Protein AF-A0A251SW80-F1 (afdb_monomer)

Nearest PDB structures (foldseek):
  8xzv-assembly1_C  TM=9.312E-01  e=1.209E-51  Spinacia oleracea
  8rdj-assembly1_C  TM=7.585E-01  e=2.262E-37  Sinapis alba
  8ras-assembly1_C  TM=7.530E-01  e=1.617E-33  Sinapis alba
  8gzh-assembly1_C  TM=7.631E-01  e=7.443E-31  Synechocystis sp. PCC 6803
  8urw-assembly1_C  TM=6.738E-01  e=6.684E-31  Synechococcus elongatus

Foldseek 3Di:
DAFDKADFFAFPFWDWDQDPDPVPPDDPVRVVVCVVVVDDDDRTDTPTDTQHPPDIAGFHDWDWDFDPDVDPPDRDTDIDTDGDDDDDDDQQFWKDFPLGQIDGRFDDDDQLQAKAAPVRHGDDDDDDPCSCPVVVSVQQLLQFLQQALCVLVVHDDDDDRDDQPPHVCPSVCVSQVSLVVSCVVVVPCQSQDPVDGQWGWIAGSVPRHIDPDTGHGGDTDMGGDPRDFRVWWAFFFDADADLQQQFFDDDRVRSGFDKCALVNLVVCVVVVVVVVSLCFQACFTAPVPLVVVVLVCLQVVHDRDDDPDDGRLVLSVQLLCVLLQKHWDWDQPDDDDDDDDDDDDDDDDPRPGDTDIDGHDPVRLLVQFWDQFPVRDTEFAQQALFAADPPPRAGDDSHQAHCLRQNDQAAQADSVGDGDDPPPPDPDGQADPPRNHGRGHNCSLQRRKGKHQFPDWAFSCCQLQPPPRVLCLQLVDDSVVLCCQAQVDDDDDDDDDDDDDDDDDDDFGGKKAFDDPDPPDDQPDPDHDIDGRPPDDCVPVVCVVPPPVRVVVNCVVTIDGHLVRSLSVQQPDDLVVLLVVLVVVLVVLVPDDDPVDPVVVVVSVVSNVSSVVSNVSSVVCVVVVHRRSSSTDRMRMGRRASNFDWDDDPDPDIDTALLSVLVSQLSVLRVVLVVCVVVPPDDDVVVNSVSSSSNNLSVNLQSPAPSDDHGDADPVRHGHQHSVNCQDDCNHSCNNPPSMGGGRLHITGRDHDDPPDDPVDDDDDPVNVCNSCVSNVSSVCCVVVVDPDD

Mean predicted aligned error: 14.62 Å

Structure (mmCIF, N/CA/C/O backbone):
data_AF-A0A251SW80-F1
#
_entry.id   AF-A0A251SW80-F1
#
loop_
_atom_site.group_PDB
_atom_site.id
_atom_site.type_symbol
_atom_site.label_atom_id
_atom_site.label_alt_id
_atom_site.label_comp_id
_atom_site.label_asym_id
_atom_site.label_entity_id
_atom_site.label_seq_id
_atom_site.pdbx_PDB_ins_code
_atom_site.Cartn_x
_atom_site.Cartn_y
_atom_site.Cartn_z
_atom_site.occupancy
_atom_site.B_iso_or_equiv
_atom_site.auth_seq_id
_atom_site.auth_comp_id
_atom_site.auth_asym_id
_atom_site.auth_atom_id
_atom_site.pdbx_PDB_model_num
ATOM 1 N N . MET A 1 1 ? 23.806 -34.681 -18.162 1.00 67.44 1 MET A N 1
ATOM 2 C CA . MET A 1 1 ? 23.369 -33.266 -18.177 1.00 67.44 1 MET A CA 1
ATOM 3 C C . MET A 1 1 ? 24.556 -32.313 -18.225 1.00 67.44 1 MET A C 1
ATOM 5 O O . MET A 1 1 ? 24.540 -31.420 -19.054 1.00 67.44 1 MET A O 1
ATOM 9 N N . LEU A 1 2 ? 25.583 -32.480 -17.379 1.00 82.88 2 LEU A N 1
ATOM 10 C CA . LEU A 1 2 ? 26.822 -31.695 -17.478 1.00 82.88 2 LEU A CA 1
ATOM 11 C C . LEU A 1 2 ? 27.444 -31.805 -18.877 1.00 82.88 2 LEU A C 1
ATOM 13 O O . LEU A 1 2 ? 27.511 -32.894 -19.442 1.00 82.88 2 LEU A O 1
ATOM 17 N N . GLY A 1 3 ? 27.862 -30.674 -19.439 1.00 85.75 3 GLY A N 1
ATOM 18 C CA . GLY A 1 3 ? 28.446 -30.578 -20.774 1.00 85.75 3 GLY A CA 1
ATOM 19 C C . GLY A 1 3 ? 27.444 -30.625 -21.932 1.00 85.75 3 GLY A C 1
ATOM 20 O O . GLY A 1 3 ? 27.853 -30.331 -23.056 1.00 85.75 3 GLY A O 1
ATOM 21 N N . SER A 1 4 ? 26.167 -30.936 -21.684 1.00 89.75 4 SER A N 1
ATOM 22 C CA . SER A 1 4 ? 25.118 -30.969 -22.709 1.00 89.75 4 SER A CA 1
ATOM 23 C C . SER A 1 4 ? 24.769 -29.558 -23.188 1.00 89.75 4 SER A C 1
ATOM 25 O O . SER A 1 4 ? 24.716 -28.615 -22.391 1.00 89.75 4 SER A O 1
ATOM 27 N N . TRP A 1 5 ? 24.531 -29.422 -24.492 1.00 90.31 5 TRP A N 1
ATOM 28 C CA . TRP A 1 5 ? 23.909 -28.233 -25.065 1.00 90.31 5 TRP A CA 1
ATOM 29 C C . TRP A 1 5 ? 22.398 -28.313 -24.845 1.00 90.31 5 TRP A C 1
ATOM 31 O O . TRP A 1 5 ? 21.816 -29.374 -25.056 1.00 90.31 5 TRP A O 1
ATOM 41 N N . VAL A 1 6 ? 21.794 -27.224 -24.378 1.00 89.69 6 VAL A N 1
ATOM 42 C CA . VAL A 1 6 ? 20.351 -27.120 -24.131 1.00 89.69 6 VAL A CA 1
ATOM 43 C C . VAL A 1 6 ? 19.789 -25.881 -24.812 1.00 89.69 6 VAL A C 1
ATOM 45 O O . VAL A 1 6 ? 20.430 -24.823 -24.826 1.00 89.69 6 VAL A O 1
ATOM 48 N N . GLU A 1 7 ? 18.584 -26.010 -25.348 1.00 88.44 7 GLU A N 1
ATOM 49 C CA . GLU A 1 7 ? 17.852 -24.981 -26.076 1.00 88.44 7 GLU A CA 1
ATOM 50 C C . GLU A 1 7 ? 16.491 -24.683 -25.442 1.00 88.44 7 GLU A C 1
ATOM 52 O O . GLU A 1 7 ? 16.034 -25.331 -24.498 1.00 88.44 7 GLU A O 1
ATOM 57 N N . THR A 1 8 ? 15.873 -23.590 -25.891 1.00 81.12 8 THR A N 1
ATOM 58 C CA . THR A 1 8 ? 14.608 -23.111 -25.330 1.00 81.12 8 THR A CA 1
ATOM 59 C C . THR A 1 8 ? 13.539 -24.200 -25.432 1.00 81.12 8 THR A C 1
ATOM 61 O O . THR A 1 8 ? 13.266 -24.702 -26.515 1.00 81.12 8 THR A O 1
ATOM 64 N N . GLY A 1 9 ? 12.887 -24.510 -24.308 1.00 78.75 9 GLY A N 1
ATOM 65 C CA . GLY A 1 9 ? 11.865 -25.557 -24.236 1.00 78.75 9 GLY A CA 1
ATOM 66 C C . GLY A 1 9 ? 12.379 -26.920 -23.769 1.00 78.75 9 GLY A C 1
ATOM 67 O O . GLY A 1 9 ? 11.557 -27.725 -23.320 1.00 78.75 9 GLY A O 1
ATOM 68 N N . ASP A 1 10 ? 13.697 -27.146 -23.759 1.00 85.44 10 ASP A N 1
ATOM 69 C CA . ASP A 1 10 ? 14.285 -28.384 -23.244 1.00 85.44 10 ASP A CA 1
ATOM 70 C C . ASP A 1 10 ? 13.967 -28.573 -21.761 1.00 85.44 10 ASP A C 1
ATOM 72 O O . ASP A 1 10 ? 13.997 -27.632 -20.960 1.00 85.44 10 ASP A O 1
ATOM 76 N N . ILE A 1 11 ? 13.668 -29.813 -21.377 1.00 86.12 11 ILE A N 1
ATOM 77 C CA . ILE A 1 11 ? 13.388 -30.179 -19.989 1.00 86.12 11 ILE A CA 1
ATOM 78 C C . ILE A 1 11 ? 14.715 -30.281 -19.232 1.00 86.12 11 ILE A C 1
ATOM 80 O O . ILE A 1 11 ? 15.499 -31.200 -19.442 1.00 86.12 11 ILE A O 1
ATOM 84 N N . LEU A 1 12 ? 14.951 -29.340 -18.316 1.00 84.62 12 LEU A N 1
ATOM 85 C CA . LEU A 1 12 ? 16.124 -29.326 -17.442 1.00 84.62 12 LEU A CA 1
ATOM 86 C C . LEU A 1 12 ? 15.945 -30.256 -16.241 1.00 84.62 12 LEU A C 1
ATOM 88 O O . LEU A 1 12 ? 16.878 -30.943 -15.842 1.00 84.62 12 LEU A O 1
ATOM 92 N N . VAL A 1 13 ? 14.746 -30.259 -15.651 1.00 83.69 13 VAL A N 1
ATOM 93 C CA . VAL A 1 13 ? 14.384 -31.159 -14.550 1.00 83.69 13 VAL A CA 1
ATOM 94 C C . VAL A 1 13 ? 12.981 -31.686 -14.801 1.00 83.69 13 VAL A C 1
ATOM 96 O O . VAL A 1 13 ? 12.009 -30.924 -14.786 1.00 83.69 13 VAL A O 1
ATOM 99 N N . GLY A 1 14 ? 12.878 -32.995 -15.017 1.00 79.56 14 GLY A N 1
ATOM 100 C CA . GLY A 1 14 ? 11.599 -33.688 -15.082 1.00 79.56 14 GLY A CA 1
ATOM 101 C C . GLY A 1 14 ? 10.915 -33.647 -13.719 1.00 79.56 14 GLY A C 1
ATOM 102 O O . GLY A 1 14 ? 11.495 -34.079 -12.726 1.00 79.56 14 GLY A O 1
ATOM 103 N N . LYS A 1 15 ? 9.694 -33.110 -13.646 1.00 77.25 15 LYS A N 1
ATOM 104 C CA . LYS A 1 15 ? 8.897 -33.135 -12.414 1.00 77.25 15 LYS A CA 1
ATOM 105 C C . LYS A 1 15 ? 7.452 -33.465 -12.732 1.00 77.25 15 LYS A C 1
ATOM 107 O O . LYS A 1 15 ? 6.735 -32.649 -13.312 1.00 77.25 15 LYS A O 1
ATOM 112 N N . LEU A 1 16 ? 7.023 -34.631 -12.274 1.00 70.19 16 LEU A N 1
ATOM 113 C CA . LEU A 1 16 ? 5.624 -35.028 -12.234 1.00 70.19 16 LEU A CA 1
ATOM 114 C C . LEU A 1 16 ? 5.090 -34.652 -10.855 1.00 70.19 16 LEU A C 1
ATOM 116 O O . LEU A 1 16 ? 5.519 -35.211 -9.850 1.00 70.19 16 LEU A O 1
ATOM 120 N N . THR A 1 17 ? 4.205 -33.657 -10.792 1.00 62.16 17 THR A N 1
ATOM 121 C CA . THR A 1 17 ? 3.540 -33.323 -9.530 1.00 62.16 17 THR A CA 1
ATOM 122 C C . THR A 1 17 ? 2.257 -34.149 -9.448 1.00 62.16 17 THR A C 1
ATOM 124 O O . THR A 1 17 ? 1.367 -33.930 -10.280 1.00 62.16 17 THR A O 1
ATOM 127 N N . PRO A 1 18 ? 2.136 -35.093 -8.494 1.00 50.97 18 PRO A N 1
ATOM 128 C CA . PRO A 1 18 ? 0.890 -35.814 -8.282 1.00 50.97 18 PRO A CA 1
ATOM 129 C C . PRO A 1 18 ? -0.183 -34.803 -7.892 1.00 50.97 18 PRO A C 1
ATOM 131 O O . PRO A 1 18 ? -0.009 -33.992 -6.978 1.00 50.97 18 PRO A O 1
ATOM 134 N N . GLN A 1 19 ? -1.277 -34.790 -8.641 1.00 50.47 19 GLN A N 1
ATOM 135 C CA . GLN A 1 19 ? -2.364 -33.867 -8.378 1.00 50.47 19 GLN A CA 1
ATOM 136 C C . GLN A 1 19 ? -3.246 -34.516 -7.309 1.00 50.47 19 GLN A C 1
ATOM 138 O O . GLN A 1 19 ? -4.134 -35.299 -7.628 1.00 50.47 19 GLN A O 1
ATOM 143 N N . MET A 1 20 ? -3.011 -34.210 -6.028 1.00 42.41 20 MET A N 1
ATOM 144 C CA . MET A 1 20 ? -4.018 -34.469 -4.994 1.00 42.41 20 MET A CA 1
ATOM 145 C C . MET A 1 20 ? -5.188 -33.511 -5.224 1.00 42.41 20 MET A C 1
ATOM 147 O O . MET A 1 20 ? -5.267 -32.421 -4.658 1.00 42.41 20 MET A O 1
ATOM 151 N N . VAL A 1 21 ? -6.070 -33.878 -6.148 1.00 41.44 21 VAL A N 1
ATOM 152 C CA . VAL A 1 21 ? -7.291 -33.132 -6.421 1.00 41.44 21 VAL A CA 1
ATOM 153 C C . VAL A 1 21 ? -8.266 -33.436 -5.287 1.00 41.44 21 VAL A C 1
ATOM 155 O O . VAL A 1 21 ? -8.971 -34.436 -5.314 1.00 41.44 21 VAL A O 1
ATOM 158 N N . LYS A 1 22 ? -8.357 -32.545 -4.293 1.00 39.91 22 LYS A N 1
ATOM 159 C CA . LYS A 1 22 ? -9.652 -32.347 -3.633 1.00 39.91 22 LYS A CA 1
ATOM 160 C C . LYS A 1 22 ? -10.560 -31.745 -4.701 1.00 39.91 22 LYS A C 1
ATOM 162 O O . LYS A 1 22 ? -10.343 -30.607 -5.109 1.00 39.91 22 LYS A O 1
ATOM 167 N N . GLU A 1 23 ? -11.559 -32.496 -5.152 1.00 39.22 23 GLU A N 1
ATOM 168 C CA . GLU A 1 23 ? -12.523 -32.110 -6.200 1.00 39.22 23 GLU A CA 1
ATOM 169 C C . GLU A 1 23 ? -13.221 -30.753 -5.960 1.00 39.22 23 GLU A C 1
ATOM 171 O O . GLU A 1 23 ? -13.844 -30.196 -6.856 1.00 39.22 23 GLU A O 1
ATOM 176 N N . SER A 1 24 ? -13.084 -30.184 -4.760 1.00 42.62 24 SER A N 1
ATOM 177 C CA . SER A 1 24 ? -13.681 -28.925 -4.323 1.00 42.62 24 SER A CA 1
ATOM 178 C C . SER A 1 24 ? -12.960 -27.636 -4.756 1.00 42.62 24 SER A C 1
ATOM 180 O O . SER A 1 24 ? -13.341 -26.573 -4.276 1.00 42.62 24 SER A O 1
ATOM 182 N N . SER A 1 25 ? -11.876 -27.689 -5.542 1.00 40.97 25 SER A N 1
ATOM 183 C CA . SER A 1 25 ? -11.124 -26.480 -5.951 1.00 40.97 25 SER A CA 1
ATOM 184 C C . SER A 1 25 ? -11.526 -25.893 -7.307 1.00 40.97 25 SER A C 1
ATOM 186 O O . SER A 1 25 ? -11.002 -24.845 -7.679 1.00 40.97 25 SER A O 1
ATOM 188 N N . TYR A 1 26 ? -12.394 -26.569 -8.058 1.00 46.81 26 TYR A N 1
ATOM 189 C CA . TYR A 1 26 ? -12.895 -26.092 -9.347 1.00 46.81 26 TYR A CA 1
ATOM 190 C C . TYR A 1 26 ? -14.262 -25.431 -9.170 1.00 46.81 26 TYR A C 1
ATOM 192 O O . TYR A 1 26 ? -15.035 -25.833 -8.297 1.00 46.81 26 TYR A O 1
ATOM 200 N N . ALA A 1 27 ? -14.544 -24.413 -9.983 1.00 47.03 27 ALA A N 1
ATOM 201 C CA . ALA A 1 27 ? -15.871 -23.815 -10.040 1.00 47.03 27 ALA A CA 1
ATOM 202 C C . ALA A 1 27 ? -16.898 -24.866 -10.529 1.00 47.03 27 ALA A C 1
ATOM 204 O O . ALA A 1 27 ? -16.514 -25.784 -11.265 1.00 47.03 27 ALA A O 1
ATOM 205 N N . PRO A 1 28 ? -18.176 -24.794 -10.113 1.00 41.72 28 PRO A N 1
ATOM 206 C CA . PRO A 1 28 ? -19.197 -25.771 -10.500 1.00 41.72 28 PRO A CA 1
ATOM 207 C C . PRO A 1 28 ? -19.331 -25.926 -12.020 1.00 41.72 28 PRO A C 1
ATOM 209 O O . PRO A 1 28 ? -19.497 -27.045 -12.507 1.00 41.72 28 PRO A O 1
ATOM 212 N N . GLU A 1 29 ? -19.168 -24.832 -12.769 1.00 46.81 29 GLU A N 1
ATOM 213 C CA . GLU A 1 29 ? -19.250 -24.807 -14.232 1.00 46.81 29 GLU A CA 1
ATOM 214 C C . GLU A 1 29 ? -18.097 -25.597 -14.873 1.00 46.81 29 GLU A C 1
ATOM 216 O O . GLU A 1 29 ? -18.319 -26.409 -15.769 1.00 46.81 29 GLU A O 1
ATOM 221 N N . ASP A 1 30 ? -16.876 -25.453 -14.342 1.00 43.81 30 ASP A N 1
ATOM 222 C CA . ASP A 1 30 ? -15.679 -26.200 -14.769 1.00 43.81 30 ASP A CA 1
ATOM 223 C C . ASP A 1 30 ? -15.821 -27.713 -14.517 1.00 43.81 30 ASP A C 1
ATOM 225 O O . ASP A 1 30 ? -15.255 -28.541 -15.239 1.00 43.81 30 ASP A O 1
ATOM 229 N N . ARG A 1 31 ? -16.563 -28.086 -13.468 1.00 46.91 31 ARG A N 1
ATOM 230 C CA . ARG A 1 31 ? -16.811 -29.478 -13.073 1.00 46.91 31 ARG A CA 1
ATOM 231 C C . ARG A 1 31 ? -17.871 -30.126 -13.970 1.00 46.91 31 ARG A C 1
ATOM 233 O O . ARG A 1 31 ? -17.687 -31.264 -14.405 1.00 46.91 31 ARG A O 1
ATOM 240 N N . LEU A 1 32 ? -18.926 -29.382 -14.303 1.00 42.94 32 LEU A N 1
ATOM 241 C CA . LEU A 1 32 ? -19.978 -29.804 -15.227 1.00 42.94 32 LEU A CA 1
ATOM 242 C C . LEU A 1 32 ? -19.429 -29.971 -16.653 1.00 42.94 32 LEU A C 1
ATOM 244 O O . LEU A 1 32 ? -19.601 -31.029 -17.254 1.00 42.94 32 LEU A O 1
ATOM 248 N N . LEU A 1 33 ? -18.666 -28.985 -17.141 1.00 45.25 33 LEU A N 1
ATOM 249 C CA . LEU A 1 33 ? -18.005 -29.010 -18.452 1.00 45.25 33 LEU A CA 1
ATOM 250 C C . LEU A 1 33 ? -17.130 -30.255 -18.635 1.00 45.25 33 LEU A C 1
ATOM 252 O O . LEU A 1 33 ? -17.205 -30.933 -19.654 1.00 45.25 33 LEU A O 1
ATOM 256 N N . ARG A 1 34 ? -16.331 -30.617 -17.628 1.00 54.56 34 ARG A N 1
ATOM 257 C CA . ARG A 1 34 ? -15.441 -31.790 -17.705 1.00 54.56 34 ARG A CA 1
ATOM 258 C C . ARG A 1 34 ? -16.179 -33.125 -17.636 1.00 54.56 34 ARG A C 1
ATOM 260 O O . ARG A 1 34 ? -15.707 -34.094 -18.225 1.00 54.56 34 ARG A O 1
ATOM 267 N N . THR A 1 35 ? -17.315 -33.165 -16.936 1.00 43.25 35 THR A N 1
ATOM 268 C CA . THR A 1 35 ? -18.166 -34.362 -16.830 1.00 43.25 35 THR A CA 1
ATOM 269 C C . THR A 1 35 ? -18.914 -34.616 -18.139 1.00 43.25 35 THR A C 1
ATOM 271 O O . THR A 1 35 ? -18.970 -35.752 -18.599 1.00 43.25 35 THR A O 1
ATOM 274 N N . ILE A 1 36 ? -19.403 -33.554 -18.786 1.00 44.78 36 ILE A N 1
ATOM 275 C CA . ILE A 1 36 ? -20.057 -33.614 -20.103 1.00 44.78 36 ILE A CA 1
ATOM 276 C C . ILE A 1 36 ? -19.060 -34.022 -21.204 1.00 44.78 36 ILE A C 1
ATOM 278 O O . ILE A 1 36 ? -19.419 -34.758 -22.117 1.00 44.78 36 ILE A O 1
ATOM 282 N N . LEU A 1 37 ? -17.792 -33.602 -21.100 1.00 43.97 37 LEU A N 1
ATOM 283 C CA . LEU A 1 37 ? -16.749 -33.860 -22.105 1.00 43.97 37 LEU A CA 1
ATOM 284 C C . LEU A 1 37 ? -15.985 -35.190 -21.926 1.00 43.97 37 LEU A C 1
ATOM 286 O O . LEU A 1 37 ? -15.048 -35.457 -22.678 1.00 43.97 37 LEU A O 1
ATOM 290 N N . GLY A 1 38 ? -16.323 -36.019 -20.928 1.00 39.22 38 GLY A N 1
ATOM 291 C CA . GLY A 1 38 ? -15.714 -37.346 -20.732 1.00 39.22 38 GLY A CA 1
ATOM 292 C C . GLY A 1 38 ? -14.193 -37.348 -20.492 1.00 39.22 38 GLY A C 1
ATOM 293 O O . GLY A 1 38 ? -13.528 -38.367 -20.691 1.00 39.22 38 GLY A O 1
ATOM 294 N N . MET A 1 39 ? -13.607 -36.218 -20.083 1.00 42.62 39 MET A N 1
ATOM 295 C CA . MET A 1 39 ? -12.155 -36.079 -19.944 1.00 42.62 39 MET A CA 1
ATOM 296 C C . MET A 1 39 ? -11.648 -36.833 -18.706 1.00 42.62 39 MET A C 1
ATOM 298 O O . MET A 1 39 ? -11.876 -36.410 -17.571 1.00 42.62 39 MET A O 1
ATOM 302 N N . ARG A 1 40 ? -10.913 -37.937 -18.907 1.00 37.78 40 ARG A N 1
ATOM 303 C CA . ARG A 1 40 ? -10.239 -38.664 -17.816 1.00 37.78 40 ARG A CA 1
ATOM 304 C C . ARG A 1 40 ? -9.205 -37.773 -17.119 1.00 37.78 40 ARG A C 1
ATOM 306 O O . ARG A 1 40 ? -8.399 -37.100 -17.760 1.00 37.78 40 ARG A O 1
ATOM 313 N N . VAL A 1 41 ? -9.216 -37.803 -15.787 1.00 45.53 41 VAL A N 1
ATOM 314 C CA . VAL A 1 41 ? -8.234 -37.120 -14.939 1.00 45.53 41 VAL A CA 1
ATOM 315 C C . VAL A 1 41 ? -6.882 -37.819 -15.085 1.00 45.53 41 VAL A C 1
ATOM 317 O O . VAL A 1 41 ? -6.728 -38.969 -14.681 1.00 45.53 41 VAL A O 1
ATOM 320 N N . TYR A 1 42 ? -5.884 -37.125 -15.631 1.00 43.22 42 TYR A N 1
ATOM 321 C CA . TYR A 1 42 ? -4.492 -37.543 -15.481 1.00 43.22 42 TYR A CA 1
ATOM 322 C C . TYR A 1 42 ? -4.074 -37.301 -14.023 1.00 43.22 42 TYR A C 1
ATOM 324 O O . TYR A 1 42 ? -4.141 -36.176 -13.531 1.00 43.22 42 TYR A O 1
ATOM 332 N N . THR A 1 43 ? -3.656 -38.352 -13.316 1.00 49.91 43 THR A N 1
ATOM 333 C CA . THR A 1 43 ? -3.280 -38.334 -11.885 1.00 49.91 43 THR A CA 1
ATOM 334 C C . THR A 1 43 ? -2.002 -37.533 -11.588 1.00 49.91 43 THR A C 1
ATOM 336 O O . THR A 1 43 ? -1.695 -37.228 -10.433 1.00 49.91 43 THR A O 1
ATOM 339 N N . SER A 1 44 ? -1.273 -37.120 -12.625 1.00 54.44 44 SER A N 1
ATOM 340 C CA . SER A 1 44 ? -0.032 -36.353 -12.537 1.00 54.44 44 SER A CA 1
ATOM 341 C C . SER A 1 44 ? -0.041 -35.171 -13.504 1.00 54.44 44 SER A C 1
ATOM 343 O O . SER A 1 44 ? -0.240 -35.352 -14.706 1.00 54.44 44 SER A O 1
ATOM 345 N N . LYS A 1 45 ? 0.242 -33.964 -13.002 1.00 58.00 45 LYS A N 1
ATOM 346 C CA . LYS A 1 45 ? 0.502 -32.790 -13.842 1.00 58.00 45 LYS A CA 1
ATOM 347 C C . LYS A 1 45 ? 2.000 -32.678 -14.102 1.00 58.00 45 LYS A C 1
ATOM 349 O O . LYS A 1 45 ? 2.791 -32.585 -13.161 1.00 58.00 45 LYS A O 1
ATOM 354 N N . GLU A 1 46 ? 2.386 -32.629 -15.373 1.00 62.50 46 GLU A N 1
ATOM 355 C CA . GLU A 1 46 ? 3.760 -32.324 -15.762 1.00 62.50 46 GLU A CA 1
ATOM 356 C C . GLU A 1 46 ? 4.090 -30.869 -15.379 1.00 62.50 46 GLU A C 1
ATOM 358 O O . GLU A 1 46 ? 3.489 -29.908 -15.863 1.00 62.50 46 GLU A O 1
ATOM 363 N N . THR A 1 47 ? 5.033 -30.703 -14.458 1.00 71.00 47 THR A N 1
ATOM 364 C CA . THR A 1 47 ? 5.544 -29.407 -13.981 1.00 71.00 47 THR A CA 1
ATOM 365 C C . THR A 1 47 ? 7.057 -29.344 -14.152 1.00 71.00 47 THR A C 1
ATOM 367 O O . THR A 1 47 ? 7.773 -28.869 -13.270 1.00 71.00 47 THR A O 1
ATOM 370 N N . CYS A 1 48 ? 7.550 -29.894 -15.258 1.00 79.62 48 CYS A N 1
ATOM 371 C CA . CYS A 1 48 ? 8.965 -29.916 -15.589 1.00 79.62 48 CYS A CA 1
ATOM 372 C C . CYS A 1 48 ? 9.552 -28.500 -15.592 1.00 79.62 48 CYS A C 1
ATOM 374 O O . CYS A 1 48 ? 8.956 -27.562 -16.131 1.00 79.62 48 CYS A O 1
ATOM 376 N N . LEU A 1 49 ? 10.744 -28.350 -15.014 1.00 78.62 49 LEU A N 1
ATOM 377 C CA . LEU A 1 49 ? 11.536 -27.142 -15.191 1.00 78.62 49 LEU A CA 1
ATOM 378 C C . LEU A 1 49 ? 12.099 -27.179 -16.609 1.00 78.62 49 LEU A C 1
ATOM 380 O O . LEU A 1 49 ? 12.996 -27.970 -16.890 1.00 78.62 49 LEU A O 1
ATOM 384 N N . LYS A 1 50 ? 11.559 -26.345 -17.495 1.00 82.75 50 LYS A N 1
ATOM 385 C CA . LYS A 1 50 ? 12.052 -26.183 -18.866 1.00 82.75 50 LYS A CA 1
ATOM 386 C C . LYS A 1 50 ? 12.978 -24.976 -18.961 1.00 82.75 50 LYS A C 1
ATOM 388 O O . LYS A 1 50 ? 12.828 -24.024 -18.188 1.00 82.75 50 LYS A O 1
ATOM 393 N N . LEU A 1 51 ? 13.917 -25.003 -19.903 1.00 79.25 51 LEU A N 1
ATOM 394 C CA . LEU A 1 51 ? 14.757 -23.848 -20.189 1.00 79.25 51 LEU A CA 1
ATOM 395 C C . LEU A 1 51 ? 13.859 -22.687 -20.660 1.00 79.25 51 LEU A C 1
ATOM 397 O O . LEU A 1 51 ? 13.089 -22.870 -21.610 1.00 79.25 51 LEU A O 1
ATOM 401 N N . PRO A 1 52 ? 13.897 -21.516 -19.993 1.00 68.56 52 PRO A N 1
ATOM 402 C CA . PRO A 1 52 ? 13.042 -20.392 -20.343 1.00 68.56 52 PRO A CA 1
ATOM 403 C C . PRO A 1 52 ? 13.395 -19.828 -21.722 1.00 68.56 52 PRO A C 1
ATOM 405 O O . PRO A 1 52 ? 14.486 -20.041 -22.252 1.00 68.56 52 PRO A O 1
ATOM 408 N N . ILE A 1 53 ? 12.454 -19.072 -22.280 1.00 63.25 53 ILE A N 1
ATOM 409 C CA . ILE A 1 53 ? 12.549 -18.474 -23.614 1.00 63.25 53 ILE A CA 1
ATOM 410 C C . ILE A 1 53 ? 13.791 -17.576 -23.713 1.00 63.25 53 ILE A C 1
ATOM 412 O O . ILE A 1 53 ? 14.006 -16.724 -22.854 1.00 63.25 53 ILE A O 1
ATOM 416 N N . GLY A 1 54 ? 14.615 -17.791 -24.745 1.00 64.62 54 GLY A N 1
ATOM 417 C CA . GLY A 1 54 ? 15.876 -17.063 -24.966 1.00 64.62 54 GLY A CA 1
ATOM 418 C C . GLY A 1 54 ? 17.098 -17.691 -24.279 1.00 64.62 54 GLY A C 1
ATOM 419 O O . GLY A 1 54 ? 18.240 -17.273 -24.512 1.00 64.62 54 GLY A O 1
ATOM 420 N N . GLY A 1 55 ? 16.882 -18.727 -23.464 1.00 70.94 55 GLY A N 1
ATOM 421 C CA . GLY A 1 55 ? 17.942 -19.574 -22.940 1.00 70.94 55 GLY A CA 1
ATOM 422 C C . GLY A 1 55 ? 18.472 -20.507 -24.025 1.00 70.94 55 GLY A C 1
ATOM 423 O O . GLY A 1 55 ? 17.704 -21.201 -24.689 1.00 70.94 55 GLY A O 1
ATOM 424 N N . ARG A 1 56 ? 19.793 -20.517 -24.193 1.00 84.75 56 ARG A N 1
ATOM 425 C CA . ARG A 1 56 ? 20.545 -21.564 -24.894 1.00 84.75 56 ARG A CA 1
ATOM 426 C C . ARG A 1 56 ? 21.942 -21.625 -24.312 1.00 84.75 56 ARG A C 1
ATOM 428 O O . ARG A 1 56 ? 22.456 -20.586 -23.899 1.00 84.75 56 ARG A O 1
ATOM 435 N N . GLY A 1 57 ? 22.580 -22.779 -24.295 1.00 88.56 57 GLY A N 1
ATOM 436 C CA . GLY A 1 57 ? 23.975 -22.848 -23.883 1.00 88.56 57 GLY A CA 1
ATOM 437 C C . GLY A 1 57 ? 24.379 -24.201 -23.351 1.00 88.56 57 GLY A C 1
ATOM 438 O O . GLY A 1 57 ? 23.656 -25.185 -23.480 1.00 88.56 57 GLY A O 1
ATOM 439 N N . ARG A 1 58 ? 25.558 -24.237 -22.740 1.00 91.62 58 ARG A N 1
ATOM 440 C CA . ARG A 1 58 ? 26.141 -25.469 -22.221 1.00 91.62 58 ARG A CA 1
ATOM 441 C C . ARG A 1 58 ? 25.909 -25.562 -20.723 1.00 91.62 58 ARG A C 1
ATOM 443 O O . ARG A 1 58 ? 26.228 -24.621 -19.996 1.00 91.62 58 ARG A O 1
ATOM 450 N N . VAL A 1 59 ? 25.379 -26.683 -20.250 1.00 91.25 59 VAL A N 1
ATOM 451 C CA . VAL A 1 59 ? 25.265 -26.943 -18.810 1.00 91.25 59 VAL A CA 1
ATOM 452 C C . VAL A 1 59 ? 26.675 -27.111 -18.245 1.00 91.25 59 VAL A C 1
ATOM 454 O O . VAL A 1 59 ? 27.387 -28.038 -18.627 1.00 91.25 59 VAL A O 1
ATOM 457 N N . ILE A 1 60 ? 27.092 -26.205 -17.365 1.00 93.31 60 ILE A N 1
ATOM 458 C CA . ILE A 1 60 ? 28.439 -26.210 -16.772 1.00 93.31 60 ILE A CA 1
ATOM 459 C C . ILE A 1 60 ? 28.473 -26.852 -15.393 1.00 93.31 60 ILE A C 1
ATOM 461 O O . ILE A 1 60 ? 29.496 -27.406 -15.012 1.00 93.31 60 ILE A O 1
ATOM 465 N N . ASP A 1 61 ? 27.372 -26.768 -14.651 1.00 90.06 61 ASP A N 1
ATOM 466 C CA . ASP A 1 61 ? 27.294 -27.280 -13.290 1.00 90.06 61 ASP A CA 1
ATOM 467 C C . ASP A 1 61 ? 25.839 -27.637 -12.949 1.00 90.06 61 ASP A C 1
ATOM 469 O O . ASP A 1 61 ? 24.899 -26.994 -13.428 1.00 90.06 61 ASP A O 1
ATOM 473 N N . VAL A 1 62 ? 25.642 -28.654 -12.118 1.00 88.38 62 VAL A N 1
ATOM 474 C CA . VAL A 1 62 ? 24.342 -29.027 -11.553 1.00 88.38 62 VAL A CA 1
ATOM 475 C C . VAL A 1 62 ? 24.563 -29.265 -10.071 1.00 88.38 62 VAL A C 1
ATOM 477 O O . VAL A 1 62 ? 25.135 -30.276 -9.675 1.00 88.38 62 VAL A O 1
ATOM 480 N N . ARG A 1 63 ? 24.109 -28.327 -9.240 1.00 87.88 63 ARG A N 1
ATOM 481 C CA . ARG A 1 63 ? 24.256 -28.423 -7.788 1.00 87.88 63 ARG A CA 1
ATOM 482 C C . ARG A 1 63 ? 22.971 -28.880 -7.148 1.00 87.88 63 ARG A C 1
ATOM 484 O O . ARG A 1 63 ? 21.909 -28.293 -7.368 1.00 87.88 63 ARG A O 1
ATOM 491 N N . TRP A 1 64 ? 23.110 -29.873 -6.289 1.00 82.81 64 TRP A N 1
ATOM 492 C CA . TRP A 1 64 ? 22.071 -30.268 -5.365 1.00 82.81 64 TRP A CA 1
ATOM 493 C C . TRP A 1 64 ? 22.335 -29.598 -4.025 1.00 82.81 64 TRP A C 1
ATOM 495 O O . TRP A 1 64 ? 23.324 -29.885 -3.357 1.00 82.81 64 TRP A O 1
ATOM 505 N N . VAL A 1 65 ? 21.504 -28.621 -3.679 1.00 79.00 65 VAL A N 1
ATOM 506 C CA . VAL A 1 65 ? 21.638 -27.864 -2.438 1.00 79.00 65 VAL A CA 1
ATOM 507 C C . VAL A 1 65 ? 20.525 -28.306 -1.504 1.00 79.00 65 VAL A C 1
ATOM 509 O O . VAL A 1 65 ? 19.366 -27.925 -1.695 1.00 79.00 65 VAL A O 1
ATOM 512 N N . GLN A 1 66 ? 20.893 -29.090 -0.493 1.00 68.62 66 GLN A N 1
ATOM 513 C CA . GLN A 1 66 ? 20.072 -29.308 0.691 1.00 68.62 66 GLN A CA 1
ATOM 514 C C . GLN A 1 66 ? 20.212 -28.087 1.596 1.00 68.62 66 GLN A C 1
ATOM 516 O O . GLN A 1 66 ? 21.291 -27.791 2.105 1.00 68.62 66 GLN A O 1
ATOM 521 N N . SER A 1 67 ? 19.126 -27.341 1.771 1.00 53.38 67 SER A N 1
ATOM 522 C CA . SER A 1 67 ? 19.093 -26.269 2.758 1.00 53.38 67 SER A CA 1
ATOM 523 C C . SER A 1 67 ? 18.675 -26.861 4.099 1.00 53.38 67 SER A C 1
ATOM 525 O O . SER A 1 67 ? 17.481 -26.978 4.369 1.00 53.38 67 SER A O 1
ATOM 527 N N . SER A 1 68 ? 19.638 -27.183 4.964 1.00 45.12 68 SER A N 1
ATOM 528 C CA . SER A 1 68 ? 19.377 -27.340 6.396 1.00 45.12 68 SER A CA 1
ATOM 529 C C . SER A 1 68 ? 19.153 -25.947 6.989 1.00 45.12 68 SER A C 1
ATOM 531 O O . SER A 1 68 ? 20.096 -25.262 7.388 1.00 45.12 68 SER A O 1
ATOM 533 N N . LYS A 1 69 ? 17.906 -25.469 6.995 1.00 44.44 69 LYS A N 1
ATOM 534 C CA . LYS A 1 69 ? 17.555 -24.434 7.975 1.00 44.44 69 LYS A CA 1
ATOM 535 C C . LYS A 1 69 ? 17.567 -25.096 9.353 1.00 44.44 69 LYS A C 1
ATOM 537 O O . LYS A 1 69 ? 17.288 -26.281 9.455 1.00 44.44 69 LYS A O 1
ATOM 542 N N . THR A 1 70 ? 17.922 -24.335 10.377 1.00 44.50 70 THR A N 1
ATOM 543 C CA . THR A 1 70 ? 18.179 -24.735 11.773 1.00 44.50 70 THR A CA 1
ATOM 544 C C . THR A 1 70 ? 16.997 -25.352 12.546 1.00 44.50 70 THR A C 1
ATOM 546 O O . THR A 1 70 ? 17.041 -25.367 13.765 1.00 44.50 70 THR A O 1
ATOM 549 N N . ASP A 1 71 ? 15.985 -25.901 11.871 1.00 44.94 71 ASP A N 1
ATOM 550 C CA . ASP A 1 71 ? 14.948 -26.751 12.466 1.00 44.94 71 ASP A CA 1
ATOM 551 C C . ASP A 1 71 ? 14.938 -28.083 11.700 1.00 44.94 71 ASP A C 1
ATOM 553 O O . ASP A 1 71 ? 14.753 -28.094 10.481 1.00 44.94 71 ASP A O 1
ATOM 557 N N . GLU A 1 72 ? 15.131 -29.202 12.397 1.00 46.53 72 GLU A N 1
ATOM 558 C CA . GLU A 1 72 ? 15.357 -30.550 11.842 1.00 46.53 72 GLU A CA 1
ATOM 559 C C . GLU A 1 72 ? 14.200 -31.159 11.013 1.00 46.53 72 GLU A C 1
ATOM 561 O O . GLU A 1 72 ? 14.280 -32.320 10.616 1.00 46.53 72 GLU A O 1
ATOM 566 N N . THR A 1 73 ? 13.132 -30.422 10.698 1.00 46.50 73 THR A N 1
ATOM 567 C CA . THR A 1 73 ? 11.883 -31.016 10.187 1.00 46.50 73 THR A CA 1
ATOM 568 C C . THR A 1 73 ? 11.561 -30.779 8.710 1.00 46.50 73 THR A C 1
ATOM 570 O O . THR A 1 73 ? 10.697 -31.472 8.184 1.00 46.50 73 THR A O 1
ATOM 573 N N . GLU A 1 74 ? 12.276 -29.921 7.970 1.00 47.81 74 GLU A N 1
ATOM 574 C CA . GLU A 1 74 ? 12.063 -29.791 6.513 1.00 47.81 74 GLU A CA 1
ATOM 575 C C . GLU A 1 74 ? 13.378 -29.651 5.728 1.00 47.81 74 GLU A C 1
ATOM 577 O O . GLU A 1 74 ? 13.911 -28.555 5.519 1.00 47.81 74 GLU A O 1
ATOM 582 N N . LYS A 1 75 ? 13.888 -30.780 5.217 1.00 50.88 75 LYS A N 1
ATOM 583 C CA . LYS A 1 75 ? 14.961 -30.789 4.213 1.00 50.88 75 LYS A CA 1
ATOM 584 C C . LYS A 1 75 ? 14.397 -30.294 2.882 1.00 50.88 75 LYS A C 1
ATOM 586 O O . LYS A 1 75 ? 13.822 -31.054 2.110 1.00 50.88 75 LYS A O 1
ATOM 591 N N . THR A 1 76 ? 14.553 -29.003 2.601 1.00 55.28 76 THR A N 1
ATOM 592 C CA . THR A 1 76 ? 14.256 -28.476 1.263 1.00 55.28 76 THR A CA 1
ATOM 593 C C . THR A 1 76 ? 15.435 -28.749 0.335 1.00 55.28 76 THR A C 1
ATOM 595 O O . THR A 1 76 ? 16.530 -28.205 0.497 1.00 55.28 76 THR A O 1
ATOM 598 N N . GLU A 1 77 ? 15.204 -29.618 -0.645 1.00 70.88 77 GLU A N 1
ATOM 599 C CA . GLU A 1 77 ? 16.167 -29.945 -1.692 1.00 70.88 77 GLU A CA 1
ATOM 600 C C . GLU A 1 77 ? 15.952 -29.011 -2.880 1.00 70.88 77 GLU A C 1
ATOM 602 O O . GLU A 1 77 ? 14.858 -28.909 -3.439 1.00 70.88 77 GLU A O 1
ATOM 607 N N . SER A 1 78 ? 16.997 -28.286 -3.266 1.00 76.44 78 SER A N 1
ATOM 608 C CA . SER A 1 78 ? 16.967 -27.419 -4.439 1.00 76.44 78 SER A CA 1
ATOM 609 C C . SER A 1 78 ? 17.995 -27.882 -5.462 1.00 76.44 78 SER A C 1
ATOM 611 O O . SER A 1 78 ? 19.187 -27.966 -5.176 1.00 76.44 78 SER A O 1
ATOM 613 N N . ILE A 1 79 ? 17.528 -28.176 -6.676 1.00 83.56 79 ILE A N 1
ATOM 614 C CA . ILE A 1 79 ? 18.394 -28.432 -7.828 1.00 83.56 79 ILE A CA 1
ATOM 615 C C . ILE A 1 79 ? 18.655 -27.091 -8.512 1.00 83.56 79 ILE A C 1
ATOM 617 O O . ILE A 1 79 ? 17.719 -26.396 -8.913 1.00 83.56 79 ILE A O 1
ATOM 621 N N . ARG A 1 80 ? 19.926 -26.721 -8.659 1.00 86.06 80 ARG A N 1
ATOM 622 C CA . ARG A 1 80 ? 20.357 -25.549 -9.426 1.00 86.06 80 ARG A CA 1
ATOM 623 C C . ARG A 1 80 ? 21.164 -26.013 -10.628 1.00 86.06 80 ARG A C 1
ATOM 625 O O . ARG A 1 80 ? 22.245 -26.564 -10.465 1.00 86.06 80 ARG A O 1
ATOM 632 N N . VAL A 1 81 ? 20.642 -25.764 -11.823 1.00 87.81 81 VAL A N 1
ATOM 633 C CA . VAL A 1 81 ? 21.328 -26.036 -13.090 1.00 87.81 81 VAL A CA 1
ATOM 634 C C . VAL A 1 81 ? 21.964 -24.735 -13.574 1.00 87.81 81 VAL A C 1
ATOM 636 O O . VAL A 1 81 ? 21.262 -23.747 -13.793 1.00 87.81 81 VAL A O 1
ATOM 639 N N . TYR A 1 82 ? 23.284 -24.724 -13.727 1.00 88.50 82 TYR A N 1
ATOM 640 C CA . TYR A 1 82 ? 24.048 -23.588 -14.229 1.00 88.50 82 TYR A CA 1
ATOM 641 C C . TYR A 1 82 ? 24.345 -23.786 -15.709 1.00 88.50 82 TYR A C 1
ATOM 643 O O . TYR A 1 82 ? 24.914 -24.799 -16.117 1.00 88.50 82 TYR A O 1
ATOM 651 N N . ILE A 1 83 ? 23.971 -22.798 -16.514 1.00 88.56 83 ILE A N 1
ATOM 652 C CA . ILE A 1 83 ? 24.087 -22.851 -17.969 1.00 88.56 83 ILE A CA 1
ATOM 653 C C . ILE A 1 83 ? 24.947 -21.676 -18.408 1.00 88.56 83 ILE A C 1
ATOM 655 O O . ILE A 1 83 ? 24.604 -20.518 -18.165 1.00 88.56 83 ILE A O 1
ATOM 659 N N . LEU A 1 84 ? 26.075 -21.982 -19.042 1.00 88.62 84 LEU A N 1
ATOM 660 C CA . LEU A 1 84 ? 26.943 -20.988 -19.644 1.00 88.62 84 LEU A CA 1
ATOM 661 C C . LEU A 1 84 ? 26.411 -20.628 -21.025 1.00 88.62 84 LEU A C 1
ATOM 663 O O . LEU A 1 84 ? 26.298 -21.475 -21.912 1.00 88.62 84 LEU A O 1
ATOM 667 N N . GLN A 1 85 ? 26.142 -19.343 -21.210 1.00 84.94 85 GLN A N 1
ATOM 668 C CA . GLN A 1 85 ? 25.661 -18.793 -22.465 1.00 84.94 85 GLN A CA 1
ATOM 669 C C . GLN A 1 85 ? 26.548 -17.624 -22.886 1.00 84.94 85 GLN A C 1
ATOM 671 O O . GLN A 1 85 ? 26.616 -16.605 -22.198 1.00 84.94 85 GLN A O 1
ATOM 676 N N . LYS A 1 86 ? 27.183 -17.736 -24.057 1.00 83.88 86 LYS A N 1
ATOM 677 C CA . LYS A 1 86 ? 27.813 -16.588 -24.717 1.00 83.88 86 LYS A CA 1
ATOM 678 C C . LYS A 1 86 ? 26.714 -15.770 -25.397 1.00 83.88 86 LYS A C 1
ATOM 680 O O . LYS A 1 86 ? 25.974 -16.295 -26.228 1.00 83.88 86 LYS A O 1
ATOM 685 N N . ARG A 1 87 ? 26.568 -14.500 -25.010 1.00 77.88 87 ARG A N 1
ATOM 686 C CA . ARG A 1 87 ? 25.519 -13.604 -25.526 1.00 77.88 87 ARG A CA 1
ATOM 687 C C . ARG A 1 87 ? 26.130 -12.420 -26.265 1.00 77.88 87 ARG A C 1
ATOM 689 O O . ARG A 1 87 ? 26.735 -11.545 -25.643 1.00 77.88 87 ARG A O 1
ATOM 696 N N . GLU A 1 88 ? 25.909 -12.377 -27.571 1.00 84.62 88 GLU A N 1
ATOM 697 C CA . GLU A 1 88 ? 26.266 -11.238 -28.416 1.00 84.62 88 GLU A CA 1
ATOM 698 C C . GLU A 1 88 ? 25.445 -9.995 -28.064 1.00 84.62 88 GLU A C 1
ATOM 700 O O . GLU A 1 88 ? 24.442 -10.057 -27.346 1.00 84.62 88 GLU A O 1
ATOM 705 N N . ILE A 1 89 ? 25.934 -8.836 -28.490 1.00 86.00 89 ILE A N 1
ATOM 706 C CA . ILE A 1 89 ? 25.239 -7.562 -28.337 1.00 86.00 89 ILE A CA 1
ATOM 707 C C . ILE A 1 89 ? 24.063 -7.516 -29.316 1.00 86.00 89 ILE A C 1
ATOM 709 O O . ILE A 1 89 ? 24.239 -7.772 -30.503 1.00 86.00 89 ILE A O 1
ATOM 713 N N . LYS A 1 90 ? 22.873 -7.170 -28.818 1.00 87.75 90 LYS A N 1
ATOM 714 C CA . LYS A 1 90 ? 21.661 -7.028 -29.635 1.00 87.75 90 LYS A CA 1
ATOM 715 C C . LYS A 1 90 ? 21.105 -5.609 -29.587 1.00 87.75 90 LYS A C 1
ATOM 717 O O . LYS A 1 90 ? 21.325 -4.865 -28.630 1.00 87.75 90 LYS A O 1
ATOM 722 N N . VAL A 1 91 ? 20.323 -5.254 -30.603 1.00 88.31 91 VAL A N 1
ATOM 723 C CA . VAL A 1 91 ? 19.508 -4.033 -30.589 1.00 88.31 91 VAL A CA 1
ATOM 724 C C . VAL A 1 91 ? 18.576 -4.065 -29.374 1.00 88.31 91 VAL A C 1
ATOM 726 O O . VAL A 1 91 ? 17.901 -5.059 -29.125 1.00 88.31 91 VAL A O 1
ATOM 729 N N . GLY A 1 92 ? 18.576 -2.979 -28.603 1.00 86.44 92 GLY A N 1
ATOM 730 C CA . GLY A 1 92 ? 17.872 -2.825 -27.333 1.00 86.44 92 GLY A CA 1
ATOM 731 C C . GLY A 1 92 ? 18.706 -3.160 -26.089 1.00 86.44 92 GLY A C 1
ATOM 732 O O . GLY A 1 92 ? 18.303 -2.798 -24.978 1.00 86.44 92 GLY A O 1
ATOM 733 N N . ASP A 1 93 ? 19.866 -3.815 -26.215 1.00 88.38 93 ASP A N 1
ATOM 734 C CA . ASP A 1 93 ? 20.719 -4.063 -25.049 1.00 88.38 93 ASP A CA 1
ATOM 735 C C . ASP A 1 93 ? 21.187 -2.737 -24.442 1.00 88.38 93 ASP A C 1
ATOM 737 O O . ASP A 1 93 ? 21.370 -1.728 -25.131 1.00 88.38 93 ASP A O 1
ATOM 741 N N . LYS A 1 94 ? 21.359 -2.735 -23.115 1.00 88.06 94 LYS A N 1
ATOM 742 C CA . LYS A 1 94 ? 21.834 -1.553 -22.396 1.00 88.06 94 LYS A CA 1
ATOM 743 C C . LYS A 1 94 ? 23.336 -1.610 -22.171 1.00 88.06 94 LYS A C 1
ATOM 745 O O . LYS A 1 94 ? 23.849 -2.585 -21.623 1.00 88.06 94 LYS A O 1
ATOM 750 N N . VAL A 1 95 ? 23.998 -0.511 -22.497 1.00 88.50 95 VAL A N 1
ATOM 751 C CA . VAL A 1 95 ? 25.411 -0.262 -22.202 1.00 88.50 95 VAL A CA 1
ATOM 752 C C . VAL A 1 95 ? 25.530 0.909 -21.237 1.00 88.50 95 VAL A C 1
ATOM 754 O O . VAL A 1 95 ? 24.634 1.758 -21.169 1.00 88.50 95 VAL A O 1
ATOM 757 N N . ALA A 1 96 ? 26.602 0.941 -20.458 1.00 88.56 96 ALA A N 1
ATOM 758 C CA . ALA A 1 96 ? 26.903 2.053 -19.574 1.00 88.56 96 ALA A CA 1
ATOM 759 C C . ALA A 1 96 ? 28.380 2.427 -19.620 1.00 88.56 96 ALA A C 1
ATOM 761 O O . ALA A 1 96 ? 29.228 1.542 -19.679 1.00 88.56 96 ALA A O 1
ATOM 762 N N . GLY A 1 97 ? 28.681 3.722 -19.555 1.00 87.06 97 GLY A N 1
ATOM 763 C CA . GLY A 1 97 ? 30.031 4.184 -19.239 1.00 87.06 97 GLY A CA 1
ATOM 764 C C . GLY A 1 97 ? 30.279 4.219 -17.728 1.00 87.06 97 GLY A C 1
ATOM 765 O O . GLY A 1 97 ? 29.358 4.022 -16.924 1.00 87.06 97 GLY A O 1
ATOM 766 N N . ARG A 1 98 ? 31.521 4.511 -17.321 1.00 85.50 98 ARG A N 1
ATOM 767 C CA . ARG A 1 98 ? 31.898 4.635 -15.896 1.00 85.50 98 ARG A CA 1
ATOM 768 C C . ARG A 1 98 ? 31.200 5.793 -15.181 1.00 85.50 98 ARG A C 1
ATOM 770 O O . ARG A 1 98 ? 30.981 5.723 -13.977 1.00 85.50 98 ARG A O 1
ATOM 777 N N . HIS A 1 99 ? 30.775 6.808 -15.927 1.00 83.69 99 HIS A N 1
ATOM 778 C CA . HIS A 1 99 ? 30.079 7.988 -15.409 1.00 83.69 99 HIS A CA 1
ATOM 779 C C . HIS A 1 99 ? 28.557 7.784 -15.241 1.00 83.69 99 HIS A C 1
ATOM 781 O O . HIS A 1 99 ? 27.809 8.740 -15.073 1.00 83.69 99 HIS A O 1
ATOM 787 N N . GLY A 1 100 ? 28.059 6.541 -15.292 1.00 76.62 100 GLY A N 1
ATOM 788 C CA . GLY A 1 100 ? 26.652 6.220 -15.008 1.00 76.62 100 GLY A CA 1
ATOM 789 C C . GLY A 1 100 ? 25.673 6.518 -16.152 1.00 76.62 100 GLY A C 1
ATOM 790 O O . GLY A 1 100 ? 24.465 6.286 -16.018 1.00 76.62 100 GLY A O 1
ATOM 791 N N . ASN A 1 101 ? 26.171 6.969 -17.304 1.00 79.88 101 ASN A N 1
ATOM 792 C CA . ASN A 1 101 ? 25.405 7.158 -18.531 1.00 79.88 101 ASN A CA 1
ATOM 793 C C . ASN A 1 101 ? 24.913 5.802 -19.062 1.00 79.88 101 ASN A C 1
ATOM 795 O O . ASN A 1 101 ? 25.687 5.007 -19.576 1.00 79.88 101 ASN A O 1
ATOM 799 N N . LYS A 1 102 ? 23.608 5.524 -18.957 1.00 84.31 102 LYS A N 1
ATOM 800 C CA . LYS A 1 102 ? 22.996 4.317 -19.539 1.00 84.31 102 LYS A CA 1
ATOM 801 C C . LYS A 1 102 ? 22.443 4.635 -20.926 1.00 84.31 102 LYS A C 1
ATOM 803 O O . LYS A 1 102 ? 21.535 5.466 -21.034 1.00 84.31 102 LYS A O 1
ATOM 808 N N . GLY A 1 103 ? 22.965 3.954 -21.942 1.00 83.06 103 GLY A N 1
ATOM 809 C CA . GLY A 1 103 ? 22.501 3.984 -23.328 1.00 83.06 103 GLY A CA 1
ATOM 810 C C . GLY A 1 103 ? 21.788 2.689 -23.718 1.00 83.06 103 GLY A C 1
ATOM 811 O O . GLY A 1 103 ? 21.956 1.655 -23.070 1.00 83.06 103 GLY A O 1
ATOM 812 N N . ILE A 1 104 ? 20.966 2.758 -24.761 1.00 87.31 104 ILE A N 1
ATOM 813 C CA . ILE A 1 104 ? 20.341 1.600 -25.408 1.00 87.31 104 ILE A CA 1
ATOM 814 C C . ILE A 1 104 ? 20.904 1.520 -26.823 1.00 87.31 104 ILE A C 1
ATOM 816 O O . ILE A 1 104 ? 21.002 2.544 -27.497 1.00 87.31 104 ILE A O 1
ATOM 820 N N . ILE A 1 105 ? 21.256 0.321 -27.270 1.00 89.50 105 ILE A N 1
ATOM 821 C CA . ILE A 1 105 ? 21.760 0.100 -28.625 1.00 89.50 105 ILE A CA 1
ATOM 822 C C . ILE A 1 105 ? 20.595 0.207 -29.601 1.00 89.50 105 ILE A C 1
ATOM 824 O O . ILE A 1 105 ? 19.681 -0.614 -29.572 1.00 89.50 105 ILE A O 1
ATOM 828 N N . SER A 1 106 ? 20.603 1.241 -30.438 1.00 88.56 106 SER A N 1
ATOM 829 C CA . SER A 1 106 ? 19.521 1.527 -31.385 1.00 88.56 106 SER A CA 1
ATOM 830 C C . SER A 1 106 ? 19.669 0.771 -32.702 1.00 88.56 106 SER A C 1
ATOM 832 O O . SER A 1 106 ? 18.679 0.290 -33.244 1.00 88.56 106 SER A O 1
ATOM 834 N N . LYS A 1 107 ? 20.897 0.656 -33.214 1.00 88.38 107 LYS A N 1
ATOM 835 C CA . LYS A 1 107 ? 21.213 0.028 -34.499 1.00 88.38 107 LYS A CA 1
ATOM 836 C C . LYS A 1 107 ? 22.591 -0.625 -34.422 1.00 88.38 107 LYS A C 1
ATOM 838 O O . LYS A 1 107 ? 23.485 -0.093 -33.772 1.00 88.38 107 LYS A O 1
ATOM 843 N N . ILE A 1 108 ? 22.744 -1.766 -35.086 1.00 90.62 108 ILE A N 1
ATOM 844 C CA . ILE A 1 108 ? 24.032 -2.429 -35.309 1.00 90.62 108 ILE A CA 1
ATOM 845 C C . ILE A 1 108 ? 24.285 -2.374 -36.811 1.00 90.62 108 ILE A C 1
ATOM 847 O O . ILE A 1 108 ? 23.388 -2.695 -37.592 1.00 90.62 108 ILE A O 1
ATOM 851 N N . LEU A 1 109 ? 25.468 -1.909 -37.201 1.00 90.12 109 LEU A N 1
ATOM 852 C CA . LEU A 1 109 ? 25.856 -1.731 -38.594 1.00 90.12 109 LEU A CA 1
ATOM 853 C C . LEU A 1 109 ? 27.012 -2.669 -38.953 1.00 90.12 109 LEU A C 1
ATOM 855 O O . LEU A 1 109 ? 27.829 -2.977 -38.082 1.00 90.12 109 LEU A O 1
ATOM 859 N N . PRO A 1 110 ? 27.104 -3.106 -40.220 1.00 92.00 110 PRO A N 1
ATOM 860 C CA . PRO A 1 110 ? 28.325 -3.698 -40.748 1.00 92.00 110 PRO A CA 1
ATOM 861 C C . PRO A 1 110 ? 29.517 -2.744 -40.611 1.00 92.00 110 PRO A C 1
ATOM 863 O O . PRO A 1 110 ? 29.348 -1.526 -40.611 1.00 92.00 110 PRO A O 1
ATOM 866 N N . ARG A 1 111 ? 30.735 -3.290 -40.542 1.00 91.12 111 ARG A N 1
ATOM 867 C CA . ARG A 1 111 ? 31.961 -2.497 -40.354 1.00 91.12 111 ARG A CA 1
ATOM 868 C C . ARG A 1 111 ? 32.181 -1.469 -41.470 1.00 91.12 111 ARG A C 1
ATOM 870 O O . ARG A 1 111 ? 32.649 -0.379 -41.175 1.00 91.12 111 ARG A O 1
ATOM 877 N N . GLN A 1 112 ? 31.822 -1.802 -42.711 1.00 91.25 112 GLN A N 1
ATOM 878 C CA . GLN A 1 112 ? 31.935 -0.902 -43.865 1.00 91.25 112 GLN A CA 1
ATOM 879 C C . GLN A 1 112 ? 31.001 0.316 -43.791 1.00 91.25 112 GLN A C 1
ATOM 881 O O . GLN A 1 112 ? 31.297 1.357 -44.351 1.00 91.25 112 GLN A O 1
ATOM 886 N N . ASP A 1 113 ? 29.897 0.192 -43.059 1.00 92.62 113 ASP A N 1
ATOM 887 C CA . ASP A 1 113 ? 28.872 1.225 -42.910 1.00 92.62 113 ASP A CA 1
ATOM 888 C C . ASP A 1 113 ? 29.138 2.155 -41.714 1.00 92.62 113 ASP A C 1
ATOM 890 O O . ASP A 1 113 ? 28.376 3.101 -41.475 1.00 92.62 113 ASP A O 1
ATOM 894 N N . MET A 1 114 ? 30.138 1.825 -40.893 1.00 94.19 114 MET A N 1
ATOM 895 C CA . MET A 1 114 ? 30.509 2.609 -39.720 1.00 94.19 114 MET A CA 1
ATOM 896 C C . MET A 1 114 ? 31.361 3.806 -40.145 1.00 94.19 114 MET A C 1
ATOM 898 O O . MET A 1 114 ? 32.213 3.659 -41.022 1.00 94.19 114 MET A O 1
ATOM 902 N N . PRO A 1 115 ? 31.187 4.979 -39.510 1.00 93.94 115 PRO A N 1
ATOM 903 C CA . PRO A 1 115 ? 32.061 6.112 -39.766 1.00 93.94 115 PRO A CA 1
ATOM 904 C C . PRO A 1 115 ? 33.524 5.761 -39.489 1.00 93.94 115 PRO A C 1
ATOM 906 O O . PRO A 1 115 ? 33.820 5.010 -38.552 1.00 93.94 115 PRO A O 1
ATOM 909 N N . TYR A 1 116 ? 34.433 6.322 -40.277 1.00 92.94 116 TYR A N 1
ATOM 910 C CA . TYR A 1 116 ? 35.866 6.071 -40.154 1.00 92.94 116 TYR A CA 1
ATOM 911 C C . TYR A 1 116 ? 36.657 7.352 -39.891 1.00 92.94 116 TYR A C 1
ATOM 913 O O . TYR A 1 116 ? 36.242 8.468 -40.217 1.00 92.94 116 TYR A O 1
ATOM 921 N N . LEU A 1 117 ? 37.789 7.165 -39.218 1.00 89.88 117 LEU A N 1
ATOM 922 C CA . LEU A 1 117 ? 38.761 8.199 -38.891 1.00 89.88 117 LEU A CA 1
ATOM 923 C C . LEU A 1 117 ? 39.579 8.583 -40.130 1.00 89.88 117 LEU A C 1
ATOM 925 O O . LEU A 1 117 ? 39.594 7.867 -41.128 1.00 89.88 117 LEU A O 1
ATOM 929 N N . GLN A 1 118 ? 40.329 9.682 -40.040 1.00 86.56 118 GLN A N 1
ATOM 930 C CA . GLN A 1 118 ? 41.201 10.139 -41.131 1.00 86.56 118 GLN A CA 1
ATOM 931 C C . GLN A 1 118 ? 42.316 9.137 -41.484 1.00 86.56 118 GLN A C 1
ATOM 933 O O . GLN A 1 118 ? 42.835 9.165 -42.593 1.00 86.56 118 GLN A O 1
ATOM 938 N N . ASP A 1 119 ? 42.651 8.223 -40.568 1.00 85.00 119 ASP A N 1
ATOM 939 C CA . ASP A 1 119 ? 43.595 7.120 -40.789 1.00 85.00 119 ASP A CA 1
ATOM 940 C C . ASP A 1 119 ? 42.939 5.840 -41.358 1.00 85.00 119 ASP A C 1
ATOM 942 O O . ASP A 1 119 ? 43.581 4.794 -41.451 1.00 85.00 119 ASP A O 1
ATOM 946 N N . GLY A 1 120 ? 41.652 5.900 -41.717 1.00 86.62 120 GLY A N 1
ATOM 947 C CA . GLY A 1 120 ? 40.887 4.789 -42.286 1.00 86.62 120 GLY A CA 1
ATOM 948 C C . GLY A 1 120 ? 40.363 3.775 -41.264 1.00 86.62 120 GLY A C 1
ATOM 949 O O . GLY A 1 120 ? 39.663 2.833 -41.645 1.00 86.62 120 GLY A O 1
ATOM 950 N N . ARG A 1 121 ? 40.647 3.931 -39.963 1.00 88.31 121 ARG A N 1
ATOM 951 C CA . ARG A 1 121 ? 40.091 3.033 -38.939 1.00 88.31 121 ARG A CA 1
ATOM 952 C C . ARG A 1 121 ? 38.600 3.325 -38.719 1.00 88.31 121 ARG A C 1
ATOM 954 O O . ARG A 1 121 ? 38.249 4.467 -38.425 1.00 88.31 121 ARG A O 1
ATOM 961 N N . PRO A 1 122 ? 37.709 2.322 -38.803 1.00 92.25 122 PRO A N 1
ATOM 962 C CA . PRO A 1 122 ? 36.300 2.506 -38.471 1.00 92.25 122 PRO A CA 1
ATOM 963 C C . PRO A 1 122 ? 36.100 2.605 -36.957 1.00 92.25 122 PRO A C 1
ATOM 965 O O . PRO A 1 122 ? 36.830 1.984 -36.182 1.00 92.25 122 PRO A O 1
ATOM 968 N N . VAL A 1 123 ? 35.087 3.359 -36.537 1.00 92.06 123 VAL A N 1
ATOM 969 C CA . VAL A 1 123 ? 34.679 3.454 -35.130 1.00 92.06 123 VAL A CA 1
ATOM 970 C C . VAL A 1 123 ? 33.834 2.251 -34.706 1.00 92.06 123 VAL A C 1
ATOM 972 O O . VAL A 1 123 ? 33.054 1.717 -35.492 1.00 92.06 123 VAL A O 1
ATOM 975 N N . ASP A 1 124 ? 33.937 1.853 -33.437 1.00 90.94 124 ASP A N 1
ATOM 976 C CA . ASP A 1 124 ? 33.180 0.710 -32.901 1.00 90.94 124 ASP A CA 1
ATOM 977 C C . ASP A 1 124 ? 31.770 1.089 -32.416 1.00 90.94 124 ASP A C 1
ATOM 979 O O . ASP A 1 124 ? 30.843 0.278 -32.450 1.00 90.94 124 ASP A O 1
ATOM 983 N N . MET A 1 125 ? 31.586 2.319 -31.923 1.00 90.31 125 MET A N 1
ATOM 984 C CA . MET A 1 125 ? 30.326 2.772 -31.328 1.00 90.31 125 MET A CA 1
ATOM 985 C C . MET A 1 125 ? 30.123 4.275 -31.523 1.00 90.31 125 MET A C 1
ATOM 987 O O . MET A 1 125 ? 31.045 5.063 -31.335 1.00 90.31 125 MET A O 1
ATOM 991 N N . VAL A 1 126 ? 28.889 4.674 -31.841 1.00 89.31 126 VAL A N 1
ATOM 992 C CA . VAL A 1 126 ? 28.482 6.079 -31.985 1.00 89.31 126 VAL A CA 1
ATOM 993 C C . VAL A 1 126 ? 27.454 6.419 -30.907 1.00 89.31 126 VAL A C 1
ATOM 995 O O . VAL A 1 126 ? 26.465 5.704 -30.732 1.00 89.31 126 VAL A O 1
ATOM 998 N N . PHE A 1 127 ? 27.677 7.517 -30.182 1.00 85.00 127 PHE A N 1
ATOM 999 C CA . PHE A 1 127 ? 26.777 7.995 -29.131 1.00 85.00 127 PHE A CA 1
ATOM 1000 C C . PHE A 1 127 ? 25.984 9.218 -29.584 1.00 85.00 127 PHE A C 1
ATOM 1002 O O . PHE A 1 127 ? 26.516 10.112 -30.233 1.00 85.00 127 PHE A O 1
ATOM 1009 N N . ASN A 1 128 ? 24.717 9.298 -29.165 1.00 81.31 128 ASN A N 1
ATOM 1010 C CA . ASN A 1 128 ? 23.949 10.533 -29.294 1.00 81.31 128 ASN A CA 1
ATOM 1011 C C . ASN A 1 128 ? 24.470 11.566 -28.270 1.00 81.31 128 ASN A C 1
ATOM 1013 O O . ASN A 1 128 ? 24.414 11.282 -27.063 1.00 81.31 128 ASN A O 1
ATOM 1017 N N . PRO A 1 129 ? 24.924 12.757 -28.709 1.00 76.12 129 PRO A N 1
ATOM 1018 C CA . PRO A 1 129 ? 25.479 13.773 -27.822 1.00 76.12 129 PRO A CA 1
ATOM 1019 C C . PRO A 1 129 ? 24.487 14.249 -26.758 1.00 76.12 129 PRO A C 1
ATOM 1021 O O . PRO A 1 129 ? 24.923 14.578 -25.662 1.00 76.12 129 PRO A O 1
ATOM 1024 N N . LEU A 1 130 ? 23.168 14.198 -26.992 1.00 75.69 130 LEU A N 1
ATOM 1025 C CA . LEU A 1 130 ? 22.156 14.612 -26.004 1.00 75.69 130 LEU A CA 1
ATOM 1026 C C . LEU A 1 130 ? 22.253 13.850 -24.672 1.00 75.69 130 LEU A C 1
ATOM 1028 O O . LEU A 1 130 ? 21.823 14.360 -23.636 1.00 75.69 130 LEU A O 1
ATOM 1032 N N . GLY A 1 131 ? 22.842 12.650 -24.670 1.00 69.94 131 GLY A N 1
ATOM 1033 C CA . GLY A 1 131 ? 23.057 11.852 -23.462 1.00 69.94 131 GLY A CA 1
ATOM 1034 C C . GLY A 1 131 ? 24.084 12.427 -22.478 1.00 69.94 131 GLY A C 1
ATOM 1035 O O . GLY 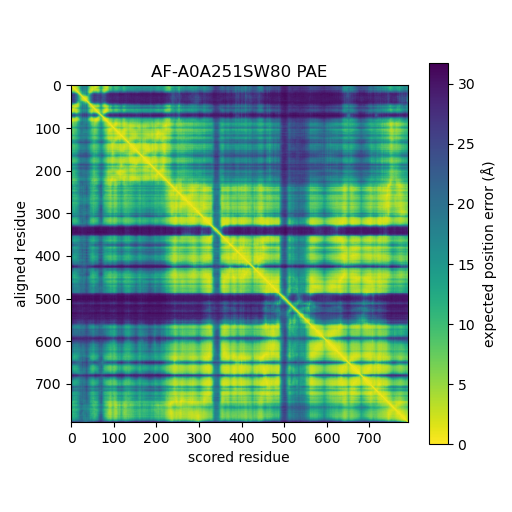A 1 131 ? 24.145 11.938 -21.346 1.00 69.94 131 GLY A O 1
ATOM 1036 N N . VAL A 1 132 ? 24.867 13.437 -22.885 1.00 75.06 132 VAL A N 1
ATOM 1037 C CA . VAL A 1 132 ? 25.929 14.050 -22.069 1.00 75.06 132 VAL A CA 1
ATOM 1038 C C . VAL A 1 132 ? 25.476 15.359 -21.394 1.00 75.06 132 VAL A C 1
ATOM 1040 O O . VAL A 1 132 ? 25.515 15.391 -20.160 1.00 75.06 132 VAL A O 1
ATOM 1043 N N . PRO A 1 133 ? 24.968 16.396 -22.105 1.00 68.81 133 PRO A N 1
ATOM 1044 C CA . PRO A 1 133 ? 24.541 17.655 -21.484 1.00 68.81 133 PRO A CA 1
ATOM 1045 C C . PRO A 1 133 ? 23.328 17.483 -20.570 1.00 68.81 133 PRO A C 1
ATOM 1047 O O . PRO A 1 133 ? 23.326 17.987 -19.454 1.00 68.81 133 PRO A O 1
ATOM 1050 N N . SER A 1 134 ? 22.329 16.700 -20.999 1.00 69.06 134 SER A N 1
ATOM 1051 C CA . SER A 1 134 ? 21.082 16.500 -20.238 1.00 69.06 134 SER A CA 1
ATOM 1052 C C . SER A 1 134 ? 21.282 15.837 -18.872 1.00 69.06 134 SER A C 1
ATOM 1054 O O . SER A 1 134 ? 20.398 15.897 -18.022 1.00 69.06 134 SER A O 1
ATOM 1056 N N . ARG A 1 135 ? 22.427 15.177 -18.657 1.00 67.12 135 ARG A N 1
ATOM 1057 C CA . ARG A 1 135 ? 22.769 14.473 -17.413 1.00 67.12 135 ARG A CA 1
ATOM 1058 C C . ARG A 1 135 ? 24.037 14.998 -16.743 1.00 67.12 135 ARG A C 1
ATOM 1060 O O . ARG A 1 135 ? 24.505 14.366 -15.804 1.00 67.12 135 ARG A O 1
ATOM 1067 N N . MET A 1 136 ? 24.593 16.111 -17.228 1.00 74.38 136 MET A N 1
ATOM 1068 C CA . MET A 1 136 ? 25.825 16.724 -16.711 1.00 74.38 136 MET A CA 1
ATOM 1069 C C . MET A 1 136 ? 27.029 15.758 -16.639 1.00 74.38 136 MET A C 1
ATOM 1071 O O . MET A 1 136 ? 27.875 15.861 -15.755 1.00 74.38 136 MET A O 1
ATOM 1075 N N . ASN A 1 137 ? 27.151 14.824 -17.589 1.00 80.31 137 ASN A N 1
ATOM 1076 C CA . ASN A 1 137 ? 28.202 13.793 -17.589 1.00 80.31 137 ASN A CA 1
ATOM 1077 C C . ASN A 1 137 ? 29.491 14.242 -18.304 1.00 80.31 137 ASN A C 1
ATOM 1079 O O . ASN A 1 137 ? 30.049 13.502 -19.112 1.00 80.31 137 ASN A O 1
ATOM 1083 N N . VAL A 1 138 ? 29.980 15.451 -18.021 1.00 83.88 138 VAL A N 1
ATOM 1084 C CA . VAL A 1 138 ? 31.137 16.046 -18.726 1.00 83.88 138 VAL A CA 1
ATOM 1085 C C . VAL A 1 138 ? 32.406 15.193 -18.582 1.00 83.88 138 VAL A C 1
ATOM 1087 O O . VAL A 1 138 ? 33.181 15.074 -19.528 1.00 83.88 138 VAL A O 1
ATOM 1090 N N . GLY A 1 139 ? 32.572 14.497 -17.451 1.00 87.19 139 GLY A N 1
ATOM 1091 C CA . GLY A 1 139 ? 33.680 13.560 -17.233 1.00 87.19 139 GLY A CA 1
ATOM 1092 C C . GLY A 1 139 ? 33.796 12.462 -18.299 1.00 87.19 139 GLY A C 1
ATOM 1093 O O . GLY A 1 139 ? 34.907 12.048 -18.605 1.00 87.19 139 GLY A O 1
ATOM 1094 N N . GLN A 1 140 ? 32.687 12.062 -18.936 1.00 87.38 140 GLN A N 1
ATOM 1095 C CA . GLN A 1 140 ? 32.695 11.095 -20.040 1.00 87.38 140 GLN A CA 1
ATOM 1096 C C . GLN A 1 140 ? 33.479 11.614 -21.255 1.00 87.38 140 GLN A C 1
ATOM 1098 O O . GLN A 1 140 ? 34.142 10.837 -21.941 1.00 87.38 140 GLN A O 1
ATOM 1103 N N . ILE A 1 141 ? 33.404 12.919 -21.531 1.00 88.44 141 ILE A N 1
ATOM 1104 C CA . ILE A 1 141 ? 34.130 13.545 -22.642 1.00 88.44 141 ILE A CA 1
ATOM 1105 C C . ILE A 1 141 ? 35.628 13.514 -22.344 1.00 88.44 141 ILE A C 1
ATOM 1107 O O . ILE A 1 141 ? 36.407 13.023 -23.157 1.00 88.44 141 ILE A O 1
ATOM 1111 N N . PHE A 1 142 ? 36.018 13.970 -21.152 1.00 90.31 142 PHE A N 1
ATOM 1112 C CA . PHE A 1 142 ? 37.419 13.991 -20.735 1.00 90.31 142 PHE A CA 1
ATOM 1113 C C . PHE A 1 142 ? 38.026 12.589 -20.655 1.00 90.31 142 PHE A C 1
ATOM 1115 O O . PHE A 1 142 ? 39.147 12.385 -21.111 1.00 90.31 142 PHE A O 1
ATOM 1122 N N . GLU A 1 143 ? 37.275 11.611 -20.145 1.00 90.62 143 GLU A N 1
ATOM 1123 C CA . GLU A 1 143 ? 37.666 10.202 -20.145 1.00 90.62 143 GLU A CA 1
ATOM 1124 C C . GLU A 1 143 ? 37.923 9.699 -21.566 1.00 90.62 143 GLU A C 1
ATOM 1126 O O . GLU A 1 143 ? 38.965 9.100 -21.819 1.00 90.62 143 GLU A O 1
ATOM 1131 N N . SER A 1 144 ? 36.975 9.931 -22.478 1.00 90.12 144 SER A N 1
ATOM 1132 C CA . SER A 1 144 ? 37.063 9.464 -23.860 1.00 90.12 144 SER A CA 1
ATOM 1133 C C . SER A 1 144 ? 38.327 9.993 -24.534 1.00 90.12 144 SER A C 1
ATOM 1135 O O . SER A 1 144 ? 39.116 9.218 -25.079 1.00 90.12 144 SER A O 1
ATOM 1137 N N . SER A 1 145 ? 38.553 11.303 -24.448 1.00 91.69 145 SER A N 1
ATOM 1138 C CA . SER A 1 145 ? 39.705 11.960 -25.059 1.00 91.69 145 SER A CA 1
ATOM 1139 C C . SER A 1 145 ? 41.032 11.583 -24.388 1.00 91.69 145 SER A C 1
ATOM 1141 O O . SER A 1 145 ? 42.015 11.329 -25.080 1.00 91.69 145 SER A O 1
ATOM 1143 N N . LEU A 1 146 ? 41.080 11.477 -23.055 1.00 92.50 146 LEU A N 1
ATOM 1144 C CA . LEU A 1 146 ? 42.290 11.040 -22.346 1.00 92.50 146 LEU A CA 1
ATOM 1145 C C . LEU A 1 146 ? 42.628 9.575 -22.642 1.00 92.50 146 LEU A C 1
ATOM 1147 O O . LEU A 1 146 ? 43.801 9.227 -22.749 1.00 92.50 146 LEU A O 1
ATOM 1151 N N . GLY A 1 147 ? 41.611 8.724 -22.802 1.00 92.38 147 GLY A N 1
ATOM 1152 C CA . GLY A 1 147 ? 41.777 7.333 -23.216 1.00 92.38 147 GLY A CA 1
ATOM 1153 C C . GLY A 1 147 ? 42.383 7.211 -24.614 1.00 92.38 147 GLY A C 1
ATOM 1154 O O . GLY A 1 147 ? 43.233 6.354 -24.831 1.00 92.38 147 GLY A O 1
ATOM 1155 N N . LEU A 1 148 ? 42.009 8.104 -25.539 1.00 90.75 148 LEU A N 1
ATOM 1156 C CA . LEU A 1 148 ? 42.631 8.179 -26.865 1.00 90.75 148 LEU A CA 1
ATOM 1157 C C . LEU A 1 148 ? 44.104 8.583 -26.779 1.00 90.75 148 LEU A C 1
ATOM 1159 O O . LEU A 1 148 ? 44.950 7.924 -27.375 1.00 90.75 148 LEU A O 1
ATOM 1163 N N . ALA A 1 149 ? 44.410 9.639 -26.019 1.00 91.75 149 ALA A N 1
ATOM 1164 C CA . ALA A 1 149 ? 45.788 10.075 -25.813 1.00 91.75 149 ALA A CA 1
ATOM 1165 C C . ALA A 1 149 ? 46.636 8.963 -25.176 1.00 91.75 149 ALA A C 1
ATOM 1167 O O . ALA A 1 149 ? 47.749 8.717 -25.619 1.00 91.75 149 ALA A O 1
ATOM 1168 N N . GLY A 1 150 ? 46.102 8.263 -24.171 1.00 92.75 150 GLY A N 1
ATOM 1169 C CA . GLY A 1 150 ? 46.792 7.155 -23.506 1.00 92.75 150 GLY A CA 1
ATOM 1170 C C . GLY A 1 150 ? 47.098 5.987 -24.431 1.00 92.75 150 GLY A C 1
ATOM 1171 O O . GLY A 1 150 ? 48.204 5.471 -24.394 1.00 92.75 150 GLY A O 1
ATOM 1172 N N . ASP A 1 151 ? 46.165 5.618 -25.305 1.00 90.31 151 ASP A N 1
ATOM 1173 C CA . ASP A 1 151 ? 46.383 4.565 -26.301 1.00 90.31 151 ASP A CA 1
ATOM 1174 C C . ASP A 1 151 ? 47.473 4.929 -27.320 1.00 90.31 151 ASP A C 1
ATOM 1176 O O . ASP A 1 151 ? 48.306 4.097 -27.655 1.00 90.31 151 ASP A O 1
ATOM 1180 N N . LEU A 1 152 ? 47.505 6.184 -27.772 1.00 89.00 152 LEU A N 1
ATOM 1181 C CA . LEU A 1 152 ? 48.499 6.664 -28.737 1.00 89.00 152 LEU A CA 1
ATOM 1182 C C . LEU A 1 152 ? 49.887 6.881 -28.120 1.00 89.00 152 LEU A C 1
ATOM 1184 O O . LEU A 1 152 ? 50.893 6.773 -28.816 1.00 89.00 152 LEU A O 1
ATOM 1188 N N . LEU A 1 153 ? 49.939 7.202 -26.826 1.00 91.31 153 LEU A N 1
ATOM 1189 C CA . LEU A 1 153 ? 51.174 7.392 -26.062 1.00 91.31 153 LEU A CA 1
ATOM 1190 C C . LEU A 1 153 ? 51.675 6.098 -25.398 1.00 91.31 153 LEU A C 1
ATOM 1192 O O . LEU A 1 153 ? 52.717 6.140 -24.747 1.00 91.31 153 LEU A O 1
ATOM 1196 N N . ASP A 1 154 ? 50.926 4.995 -25.512 1.00 91.12 154 ASP A N 1
ATOM 1197 C CA . ASP A 1 154 ? 51.131 3.734 -24.784 1.00 91.12 154 ASP A CA 1
ATOM 1198 C C . ASP A 1 154 ? 51.257 3.936 -23.256 1.00 91.12 154 ASP A C 1
ATOM 1200 O O . ASP A 1 154 ? 52.190 3.491 -22.585 1.00 91.12 154 ASP A O 1
ATOM 1204 N N . ARG A 1 155 ? 50.321 4.706 -22.682 1.00 92.00 155 ARG A N 1
ATOM 1205 C CA . ARG A 1 155 ? 50.281 5.072 -21.257 1.00 92.00 155 ARG A CA 1
ATOM 1206 C C . ARG A 1 155 ? 48.905 4.847 -20.642 1.00 92.00 155 ARG A C 1
ATOM 1208 O O . ARG A 1 155 ? 47.870 5.208 -21.199 1.00 92.00 155 ARG A O 1
ATOM 1215 N N . HIS A 1 156 ? 48.900 4.366 -19.401 1.00 89.44 156 HIS A N 1
ATOM 1216 C CA . HIS A 1 156 ? 47.693 4.264 -18.584 1.00 89.44 156 HIS A CA 1
ATOM 1217 C C . HIS A 1 156 ? 47.610 5.398 -17.561 1.00 89.44 156 HIS A C 1
ATOM 1219 O O . HIS A 1 156 ? 48.509 5.592 -16.744 1.00 89.44 156 HIS A O 1
ATOM 1225 N N . TYR A 1 157 ? 46.490 6.120 -17.564 1.00 88.56 157 TYR A N 1
ATOM 1226 C CA . TYR A 1 157 ? 46.242 7.214 -16.629 1.00 88.56 157 TYR A CA 1
ATOM 1227 C C . TYR A 1 157 ? 45.349 6.762 -15.471 1.00 88.56 157 TYR A C 1
ATOM 1229 O O . TYR A 1 157 ? 44.205 6.350 -15.672 1.00 88.56 157 TYR A O 1
ATOM 1237 N N . ARG A 1 158 ? 45.855 6.891 -14.238 1.00 88.81 158 ARG A N 1
ATOM 1238 C CA . ARG A 1 158 ? 45.058 6.778 -13.010 1.00 88.81 158 ARG A CA 1
ATOM 1239 C C . ARG A 1 158 ? 44.809 8.174 -12.458 1.00 88.81 158 ARG A C 1
ATOM 1241 O O . ARG A 1 158 ? 45.730 8.807 -11.953 1.00 88.81 158 ARG A O 1
ATOM 1248 N N . ILE A 1 159 ? 43.567 8.630 -12.542 1.00 84.00 159 ILE A N 1
ATOM 1249 C CA . ILE A 1 159 ? 43.158 9.973 -12.127 1.00 84.00 159 ILE A CA 1
ATOM 1250 C C . ILE A 1 159 ? 42.070 9.903 -11.054 1.00 84.00 159 ILE A C 1
ATOM 1252 O O . ILE A 1 159 ? 41.289 8.949 -11.008 1.00 84.00 159 ILE A O 1
ATOM 1256 N N . ALA A 1 160 ? 42.021 10.924 -10.197 1.00 81.38 160 ALA A N 1
ATOM 1257 C CA . ALA A 1 160 ? 40.833 11.223 -9.404 1.00 81.38 160 ALA A CA 1
ATOM 1258 C C . ALA A 1 160 ? 39.678 11.656 -10.340 1.00 81.38 160 ALA A C 1
ATOM 1260 O O . ALA A 1 160 ? 39.924 11.898 -11.527 1.00 81.38 160 ALA A O 1
ATOM 1261 N N . PRO A 1 161 ? 38.418 11.722 -9.867 1.00 81.50 161 PRO A N 1
ATOM 1262 C CA . PRO A 1 161 ? 37.316 12.225 -10.686 1.00 81.50 161 PRO A CA 1
ATOM 1263 C C . PRO A 1 161 ? 37.670 13.572 -11.327 1.00 81.50 161 PRO A C 1
ATOM 1265 O O . PRO A 1 161 ? 38.213 14.437 -10.648 1.00 81.50 161 PRO A O 1
ATOM 1268 N N . PHE A 1 162 ? 37.369 13.732 -12.621 1.00 86.38 162 PHE A N 1
ATOM 1269 C CA . PHE A 1 162 ? 37.559 15.004 -13.317 1.00 86.38 162 PHE A CA 1
ATOM 1270 C C . PHE A 1 162 ? 36.789 16.104 -12.583 1.00 86.38 162 PHE A C 1
ATOM 1272 O O . PHE A 1 162 ? 35.558 16.068 -12.527 1.00 86.38 162 PHE A O 1
ATOM 1279 N N . ASP A 1 163 ? 37.521 17.050 -12.009 1.00 80.44 163 ASP A N 1
ATOM 1280 C CA . ASP A 1 163 ? 36.984 18.216 -11.330 1.00 80.44 163 ASP A CA 1
ATOM 1281 C C . ASP A 1 163 ? 37.848 19.456 -11.614 1.00 80.44 163 ASP A C 1
ATOM 1283 O O . ASP A 1 163 ? 38.817 19.412 -12.383 1.00 80.44 163 ASP A O 1
ATOM 1287 N N . GLU A 1 164 ? 37.430 20.578 -11.039 1.00 81.50 164 GLU A N 1
ATOM 1288 C CA . GLU A 1 164 ? 38.117 21.870 -11.112 1.00 81.50 164 GLU A CA 1
ATOM 1289 C C . GLU A 1 164 ? 38.528 22.349 -9.710 1.00 81.50 164 GLU A C 1
ATOM 1291 O O . GLU A 1 164 ? 38.675 23.544 -9.473 1.00 81.50 164 GLU A O 1
ATOM 1296 N N . ARG A 1 165 ? 38.685 21.434 -8.735 1.00 75.62 165 ARG A N 1
ATOM 1297 C CA . ARG A 1 165 ? 38.926 21.820 -7.329 1.00 75.62 165 ARG A CA 1
ATOM 1298 C C . ARG A 1 165 ? 40.235 22.576 -7.131 1.00 75.62 165 ARG A C 1
ATOM 1300 O O . ARG A 1 165 ? 40.324 23.406 -6.235 1.00 75.62 165 ARG A O 1
ATOM 1307 N N . TYR A 1 166 ? 41.247 22.232 -7.920 1.00 77.00 166 TYR A N 1
ATOM 1308 C CA . TYR A 1 166 ? 42.608 22.740 -7.761 1.00 77.00 166 TYR A CA 1
ATOM 1309 C C . TYR A 1 166 ? 42.901 23.945 -8.658 1.00 77.00 166 TYR A C 1
ATOM 1311 O O . TYR A 1 166 ? 43.730 24.777 -8.307 1.00 77.00 166 TYR A O 1
ATOM 1319 N N . GLU A 1 167 ? 42.235 24.037 -9.810 1.00 84.19 167 GLU A N 1
ATOM 1320 C CA . GLU A 1 167 ? 42.438 25.103 -10.787 1.00 84.19 167 GLU A CA 1
ATOM 1321 C C . GLU A 1 167 ? 41.251 25.167 -11.761 1.00 84.19 167 GLU A C 1
ATOM 1323 O O . GLU A 1 167 ? 40.669 24.135 -12.119 1.00 84.19 167 GLU A O 1
ATOM 1328 N N . GLN A 1 168 ? 40.929 26.370 -12.244 1.00 83.69 168 GLN A N 1
ATOM 1329 C CA . GLN A 1 168 ? 39.954 26.551 -13.316 1.00 83.69 168 GLN A CA 1
ATOM 1330 C C . GLN A 1 168 ? 40.412 25.809 -14.582 1.00 83.69 168 GLN A C 1
ATOM 1332 O O . GLN A 1 168 ? 41.570 25.919 -15.008 1.00 83.69 168 GLN A O 1
ATOM 1337 N N . GLU A 1 169 ? 39.492 25.040 -15.172 1.00 85.06 169 GLU A N 1
ATOM 1338 C CA . GLU A 1 169 ? 39.732 24.176 -16.333 1.00 85.06 169 GLU A CA 1
ATOM 1339 C C . GLU A 1 169 ? 40.849 23.118 -16.146 1.00 85.06 169 GLU A C 1
ATOM 1341 O O . GLU A 1 169 ? 41.384 22.611 -17.137 1.00 85.06 169 GLU A O 1
ATOM 1346 N N . ALA A 1 170 ? 41.200 22.729 -14.910 1.00 85.88 170 ALA A N 1
ATOM 1347 C CA . ALA A 1 170 ? 42.275 21.760 -14.625 1.00 85.88 170 ALA A CA 1
ATOM 1348 C C . ALA A 1 170 ? 42.165 20.469 -15.460 1.00 85.88 170 ALA A C 1
ATOM 1350 O O . ALA A 1 170 ? 43.121 20.030 -16.107 1.00 85.88 170 ALA A O 1
ATOM 1351 N N . SER A 1 171 ? 40.963 19.889 -15.498 1.00 89.12 171 SER A N 1
ATOM 1352 C CA . SER A 1 171 ? 40.668 18.680 -16.272 1.00 89.12 171 SER A CA 1
ATOM 1353 C C . SER A 1 171 ? 40.887 18.884 -17.777 1.00 89.12 171 SER A C 1
ATOM 1355 O O . SER A 1 171 ? 41.439 18.015 -18.450 1.00 89.12 171 SER A O 1
ATOM 1357 N N . ARG A 1 172 ? 40.520 20.053 -18.311 1.00 89.12 172 ARG A N 1
ATOM 1358 C CA . ARG A 1 172 ? 40.690 20.397 -19.729 1.00 89.12 172 ARG A CA 1
ATOM 1359 C C . ARG A 1 172 ? 42.165 20.576 -20.085 1.00 89.12 172 ARG A C 1
ATOM 1361 O O . ARG A 1 172 ? 42.611 20.015 -21.084 1.00 89.12 172 ARG A O 1
ATOM 1368 N N . LYS A 1 173 ? 42.930 21.286 -19.247 1.00 89.31 173 LYS A N 1
ATOM 1369 C CA . LYS A 1 173 ? 44.383 21.486 -19.405 1.00 89.31 173 LYS A CA 1
ATOM 1370 C C . LYS A 1 173 ? 45.129 20.154 -19.440 1.00 89.31 173 LYS A C 1
ATOM 1372 O O . LYS A 1 173 ? 45.948 19.919 -20.332 1.00 89.31 173 LYS A O 1
ATOM 1377 N N . LEU A 1 174 ? 44.796 19.248 -18.520 1.00 90.00 174 LEU A N 1
ATOM 1378 C CA . LEU A 1 174 ? 45.363 17.901 -18.488 1.00 90.00 174 LEU A CA 1
ATOM 1379 C C . LEU A 1 174 ? 45.069 17.136 -19.785 1.00 90.00 174 LEU A C 1
ATOM 1381 O O . LEU A 1 174 ? 45.985 16.617 -20.412 1.00 90.00 174 LEU A O 1
ATOM 1385 N N . VAL A 1 175 ? 43.807 17.076 -20.210 1.00 91.75 175 VAL A N 1
ATOM 1386 C CA . VAL A 1 175 ? 43.415 16.282 -21.385 1.00 91.75 175 VAL A CA 1
ATOM 1387 C C . VAL A 1 175 ? 44.003 16.854 -22.675 1.00 91.75 175 VAL A C 1
ATOM 1389 O O . VAL A 1 175 ? 44.567 16.111 -23.477 1.00 91.75 175 VAL A O 1
ATOM 1392 N N . PHE A 1 176 ? 43.919 18.168 -22.878 1.00 92.06 176 PHE A N 1
ATOM 1393 C CA . PHE A 1 176 ? 44.380 18.808 -24.111 1.00 92.06 176 PHE A CA 1
ATOM 1394 C C . PHE A 1 176 ? 45.899 18.794 -24.247 1.00 92.06 176 PHE A C 1
ATOM 1396 O O . PHE A 1 176 ? 46.398 18.545 -25.342 1.00 92.06 176 PHE A O 1
ATOM 1403 N N . SER A 1 177 ? 46.641 18.971 -23.148 1.00 92.06 177 SER A N 1
ATOM 1404 C CA . SER A 1 177 ? 48.103 18.839 -23.180 1.00 92.06 177 SER A CA 1
ATOM 1405 C C . SER A 1 177 ? 48.539 17.436 -23.611 1.00 92.06 177 SER A C 1
ATOM 1407 O O . SER A 1 177 ? 49.465 17.307 -24.410 1.00 92.06 177 SER A O 1
ATOM 1409 N N . LYS A 1 178 ? 47.836 16.385 -23.161 1.00 93.62 178 LYS A N 1
ATOM 1410 C CA . LYS A 1 178 ? 48.119 14.997 -23.558 1.00 93.62 178 LYS A CA 1
ATOM 1411 C C . LYS A 1 178 ? 47.703 14.666 -24.984 1.00 93.62 178 LYS A C 1
ATOM 1413 O O . LYS A 1 178 ? 48.439 13.956 -25.660 1.00 93.62 178 LYS A O 1
ATOM 1418 N N . LEU A 1 179 ? 46.594 15.210 -25.481 1.00 91.50 179 LEU A N 1
ATOM 1419 C CA . LEU A 1 179 ? 46.242 15.082 -26.900 1.00 91.50 179 LEU A CA 1
ATOM 1420 C C . LEU A 1 179 ? 47.256 15.780 -27.808 1.00 91.50 179 LEU A C 1
ATOM 1422 O O . LEU A 1 179 ? 47.627 15.239 -28.844 1.00 91.50 179 LEU A O 1
ATOM 1426 N N . TYR A 1 180 ? 47.731 16.958 -27.409 1.00 91.44 180 TYR A N 1
ATOM 1427 C CA . TYR A 1 180 ? 48.754 17.685 -28.151 1.00 91.44 180 TYR A CA 1
ATOM 1428 C C . TYR A 1 180 ? 50.102 16.942 -28.149 1.00 91.44 180 TYR A C 1
ATOM 1430 O O . TYR A 1 180 ? 50.740 16.827 -29.195 1.00 91.44 180 TYR A O 1
ATOM 1438 N N . GLU A 1 181 ? 50.506 16.370 -27.005 1.00 92.00 181 GLU A N 1
ATOM 1439 C CA . GLU A 1 181 ? 51.666 15.466 -26.893 1.00 92.00 181 GLU A CA 1
ATOM 1440 C C . GLU A 1 181 ? 51.515 14.264 -27.845 1.00 92.00 181 GLU A C 1
ATOM 1442 O O . GLU A 1 181 ? 52.422 13.980 -28.628 1.00 92.00 181 GLU A O 1
ATOM 1447 N N . ALA A 1 182 ? 50.340 13.623 -27.856 1.00 89.94 182 ALA A N 1
ATOM 1448 C CA . ALA A 1 182 ? 50.038 12.492 -28.733 1.00 89.94 182 ALA A CA 1
ATOM 1449 C C . ALA A 1 182 ? 50.071 12.866 -30.224 1.00 89.94 182 ALA A C 1
ATOM 1451 O O . ALA A 1 182 ? 50.624 12.119 -31.033 1.00 89.94 182 ALA A O 1
ATOM 1452 N N . SER A 1 183 ? 49.528 14.028 -30.595 1.00 88.88 183 SER A N 1
ATOM 1453 C CA . SER A 1 183 ? 49.548 14.529 -31.974 1.00 88.88 183 SER A CA 1
ATOM 1454 C C . SER A 1 183 ? 50.978 14.733 -32.484 1.00 88.88 183 SER A C 1
ATOM 1456 O O . SER A 1 183 ? 51.299 14.308 -33.594 1.00 88.88 183 SER A O 1
ATOM 1458 N N . LYS A 1 184 ? 51.868 15.287 -31.646 1.00 88.88 184 LYS A N 1
ATOM 1459 C CA . LYS A 1 184 ? 53.292 15.446 -31.981 1.00 88.88 184 LYS A CA 1
ATOM 1460 C C . LYS A 1 184 ? 54.016 14.114 -32.135 1.00 88.88 184 LYS A C 1
ATOM 1462 O O . LYS A 1 184 ? 54.761 13.945 -33.093 1.00 88.88 184 LYS A O 1
ATOM 1467 N N . GLN A 1 185 ? 53.808 13.184 -31.204 1.00 87.81 185 GLN A N 1
ATOM 1468 C CA . GLN A 1 185 ? 54.526 11.907 -31.196 1.00 87.81 185 GLN A CA 1
ATOM 1469 C C . GLN A 1 185 ? 54.118 10.989 -32.357 1.00 87.81 185 GLN A C 1
ATOM 1471 O O . GLN A 1 185 ? 54.948 10.252 -32.878 1.00 87.81 185 GLN A O 1
ATOM 1476 N N . THR A 1 186 ? 52.852 11.038 -32.773 1.00 82.25 186 THR A N 1
ATOM 1477 C CA . THR A 1 186 ? 52.309 10.164 -33.827 1.00 82.25 186 THR A CA 1
ATOM 1478 C C . THR A 1 186 ? 52.314 10.791 -35.224 1.00 82.25 186 THR A C 1
ATOM 1480 O O . THR A 1 186 ? 51.869 10.142 -36.166 1.00 82.25 186 THR A O 1
ATOM 1483 N N . ALA A 1 187 ? 52.793 12.035 -35.370 1.00 77.81 187 ALA A N 1
ATOM 1484 C CA . ALA A 1 187 ? 52.773 12.816 -36.615 1.00 77.81 187 ALA A CA 1
ATOM 1485 C C . ALA A 1 187 ? 51.377 12.940 -37.271 1.00 77.81 187 ALA A C 1
ATOM 1487 O O . ALA A 1 187 ? 51.257 13.151 -38.475 1.00 77.81 187 ALA A O 1
ATOM 1488 N N . ASN A 1 188 ? 50.315 12.834 -36.468 1.00 80.25 188 ASN A N 1
ATOM 1489 C CA . ASN A 1 188 ? 48.924 12.887 -36.909 1.00 80.25 188 ASN A CA 1
ATOM 1490 C C . ASN A 1 188 ? 48.293 14.221 -36.456 1.00 80.25 188 ASN A C 1
ATOM 1492 O O . ASN A 1 188 ? 47.912 14.362 -35.285 1.00 80.25 188 ASN A O 1
ATOM 1496 N N . PRO A 1 189 ? 48.165 15.220 -37.353 1.00 78.12 189 PRO A N 1
ATOM 1497 C CA . PRO A 1 189 ? 47.673 16.553 -36.988 1.00 78.12 189 PRO A CA 1
ATOM 1498 C C . PRO A 1 189 ? 46.191 16.556 -36.579 1.00 78.12 189 PRO A C 1
ATOM 1500 O O . PRO A 1 189 ? 45.755 17.415 -35.823 1.00 78.12 189 PRO A O 1
ATOM 1503 N N . TRP A 1 190 ? 45.421 15.557 -37.008 1.00 82.38 190 TRP A N 1
ATOM 1504 C CA . TRP A 1 190 ? 43.985 15.455 -36.743 1.00 82.38 190 TRP A CA 1
ATOM 1505 C C . TRP A 1 190 ? 43.618 15.045 -35.309 1.00 82.38 190 TRP A C 1
ATOM 1507 O O . TRP A 1 190 ? 42.463 15.176 -34.907 1.00 82.38 190 TRP A O 1
ATOM 1517 N N . ILE A 1 191 ? 44.578 14.550 -34.518 1.00 84.50 191 ILE A N 1
ATOM 1518 C CA . ILE A 1 191 ? 44.354 14.187 -33.104 1.00 84.50 191 ILE A CA 1
ATOM 1519 C C . ILE A 1 191 ? 44.108 15.435 -32.245 1.00 84.50 191 ILE A C 1
ATOM 1521 O O . ILE A 1 191 ? 43.400 15.372 -31.238 1.00 84.50 191 ILE A O 1
ATOM 1525 N N . PHE A 1 192 ? 44.697 16.569 -32.631 1.00 87.00 192 PHE A N 1
ATOM 1526 C CA . PHE A 1 192 ? 44.533 17.840 -31.942 1.00 87.00 192 PHE A CA 1
ATOM 1527 C C . PHE A 1 192 ? 44.423 18.982 -32.956 1.00 87.00 192 PHE A C 1
ATOM 1529 O O . PHE A 1 192 ? 45.423 19.561 -33.373 1.00 87.00 192 PHE A O 1
ATOM 1536 N N . GLU A 1 193 ? 43.191 19.322 -33.329 1.00 83.56 193 GLU A N 1
ATOM 1537 C CA . GLU A 1 193 ? 42.902 20.459 -34.203 1.00 83.56 193 GLU A CA 1
ATOM 1538 C C . GLU A 1 193 ? 42.774 21.750 -33.362 1.00 83.56 193 GLU A C 1
ATOM 1540 O O . GLU A 1 193 ? 41.912 21.807 -32.479 1.00 83.56 193 GLU A O 1
ATOM 1545 N N . PRO A 1 194 ? 43.586 22.803 -33.603 1.00 80.38 194 PRO A N 1
ATOM 1546 C CA . PRO A 1 194 ? 43.543 24.037 -32.808 1.00 80.38 194 PRO A CA 1
ATOM 1547 C C . PRO A 1 194 ? 42.185 24.751 -32.835 1.00 80.38 194 PRO A C 1
ATOM 1549 O O . PRO A 1 194 ? 41.783 25.347 -31.838 1.00 80.38 194 PRO A O 1
ATOM 1552 N N . GLU A 1 195 ? 41.469 24.661 -33.958 1.00 82.19 195 GLU A N 1
ATOM 1553 C CA . GLU A 1 195 ? 40.136 25.250 -34.140 1.00 82.19 195 GLU A CA 1
ATOM 1554 C C . GLU A 1 195 ? 39.046 24.489 -33.369 1.00 82.19 195 GLU A C 1
ATOM 1556 O O . GLU A 1 195 ? 38.036 25.071 -32.973 1.00 82.19 195 GLU A O 1
ATOM 1561 N N . SER A 1 196 ? 39.248 23.190 -33.110 1.00 83.44 196 SER A N 1
ATOM 1562 C CA . SER A 1 196 ? 38.303 22.363 -32.354 1.00 83.44 196 SER A CA 1
ATOM 1563 C C . SER A 1 196 ? 38.999 21.351 -31.421 1.00 83.44 196 SER A C 1
ATOM 1565 O O . SER A 1 196 ? 38.950 20.140 -31.637 1.00 83.44 196 SER A O 1
ATOM 1567 N N . PRO A 1 197 ? 39.621 21.817 -30.318 1.00 80.31 197 PRO A N 1
ATOM 1568 C CA . PRO A 1 197 ? 40.428 20.960 -29.452 1.00 80.31 197 PRO A CA 1
ATOM 1569 C C . PRO A 1 197 ? 39.642 19.768 -28.884 1.00 80.31 197 PRO A C 1
ATOM 1571 O O . PRO A 1 197 ? 38.606 19.936 -28.234 1.00 80.31 197 PRO A O 1
ATOM 1574 N N . GLY A 1 198 ? 40.151 18.553 -29.112 1.00 77.69 198 GLY A N 1
ATOM 1575 C CA . GLY A 1 198 ? 39.527 17.300 -28.665 1.00 77.69 198 GLY A CA 1
ATOM 1576 C C . GLY A 1 198 ? 38.407 16.766 -29.565 1.00 77.69 198 GLY A C 1
ATOM 1577 O O . GLY A 1 198 ? 37.774 15.767 -29.211 1.00 77.69 198 GLY A O 1
ATOM 1578 N N . LYS A 1 199 ? 38.166 17.402 -30.714 1.00 88.56 199 LYS A N 1
ATOM 1579 C CA . LYS A 1 199 ? 37.311 16.898 -31.790 1.00 88.56 199 LYS A CA 1
ATOM 1580 C C . LYS A 1 199 ? 38.156 16.649 -33.038 1.00 88.56 199 LYS A C 1
ATOM 1582 O O . LYS A 1 199 ? 39.197 17.272 -33.214 1.00 88.56 199 LYS A O 1
ATOM 1587 N N . SER A 1 200 ? 37.682 15.754 -33.895 1.00 87.50 200 SER A N 1
ATOM 1588 C CA . SER A 1 200 ? 38.304 15.495 -35.193 1.00 87.50 200 SER A CA 1
ATOM 1589 C C . SER A 1 200 ? 37.232 15.281 -36.256 1.00 87.50 200 SER A C 1
ATOM 1591 O O . SER A 1 200 ? 36.098 14.880 -35.958 1.00 87.50 200 SER A O 1
ATOM 1593 N N . ARG A 1 201 ? 37.585 15.536 -37.516 1.00 89.56 201 ARG A N 1
ATOM 1594 C CA . ARG A 1 201 ? 36.710 15.235 -38.661 1.00 89.56 201 ARG A CA 1
ATOM 1595 C C . ARG A 1 201 ? 36.660 13.727 -38.923 1.00 89.56 201 ARG A C 1
ATOM 1597 O O . ARG A 1 201 ? 37.701 13.071 -38.937 1.00 89.56 201 ARG A O 1
ATOM 1604 N N . ILE A 1 202 ? 35.453 13.207 -39.144 1.00 91.44 202 ILE A N 1
ATOM 1605 C CA . ILE A 1 202 ? 35.172 11.808 -39.502 1.00 91.44 202 ILE A CA 1
ATOM 1606 C C . ILE A 1 202 ? 34.411 11.744 -40.825 1.00 91.44 202 ILE A C 1
ATOM 1608 O O . ILE A 1 202 ? 33.775 12.725 -41.216 1.00 91.44 202 ILE A O 1
ATOM 1612 N N . PHE A 1 203 ? 34.459 10.589 -41.481 1.00 92.56 203 PHE A N 1
ATOM 1613 C CA . PHE A 1 203 ? 33.828 10.354 -42.779 1.00 92.56 203 PHE A CA 1
ATOM 1614 C C . PHE A 1 203 ? 32.720 9.302 -42.672 1.00 92.56 203 PHE A C 1
ATOM 1616 O O . PHE A 1 203 ? 32.837 8.354 -41.888 1.00 92.56 203 PHE A O 1
ATOM 1623 N N . ASP A 1 204 ? 31.641 9.464 -43.439 1.00 91.62 204 ASP A N 1
ATOM 1624 C CA . ASP A 1 204 ? 30.555 8.481 -43.506 1.00 91.62 204 ASP A CA 1
ATOM 1625 C C . ASP A 1 204 ? 31.016 7.232 -44.266 1.00 91.62 204 ASP A C 1
ATOM 1627 O O . ASP A 1 204 ? 31.448 7.317 -45.410 1.00 91.62 204 ASP A O 1
ATOM 1631 N N . GLY A 1 205 ? 30.884 6.053 -43.652 1.00 91.06 205 GLY A N 1
ATOM 1632 C CA . GLY A 1 205 ? 31.207 4.776 -44.296 1.00 91.06 205 GLY A CA 1
ATOM 1633 C C . GLY A 1 205 ? 30.347 4.460 -45.527 1.00 91.06 205 GLY A C 1
ATOM 1634 O O . GLY A 1 205 ? 30.755 3.670 -46.373 1.00 91.06 205 GLY A O 1
ATOM 1635 N N . ARG A 1 206 ? 29.162 5.074 -45.658 1.00 90.31 206 ARG A N 1
ATOM 1636 C CA . ARG A 1 206 ? 28.238 4.832 -46.780 1.00 90.31 206 ARG A CA 1
ATOM 1637 C C . ARG A 1 206 ? 28.508 5.701 -47.994 1.00 90.31 206 ARG A C 1
ATOM 1639 O O . ARG A 1 206 ? 28.369 5.214 -49.111 1.00 90.31 206 ARG A O 1
ATOM 1646 N N . THR A 1 207 ? 28.804 6.980 -47.778 1.00 92.31 207 THR A N 1
ATOM 1647 C CA . THR A 1 207 ? 28.962 7.951 -48.871 1.00 92.31 207 THR A CA 1
ATOM 1648 C C . THR A 1 207 ? 30.416 8.353 -49.093 1.00 92.31 207 THR A C 1
ATOM 1650 O O . THR A 1 207 ? 30.771 8.750 -50.196 1.00 92.31 207 THR A O 1
ATOM 1653 N N . GLY A 1 208 ? 31.273 8.208 -48.079 1.00 89.25 208 GLY A N 1
ATOM 1654 C CA . GLY A 1 208 ? 32.654 8.688 -48.087 1.00 89.25 208 GLY A CA 1
ATOM 1655 C C . GLY A 1 208 ? 32.791 10.182 -47.784 1.00 89.25 208 GLY A C 1
ATOM 1656 O O . GLY A 1 208 ? 33.911 10.685 -47.686 1.00 89.25 208 GLY A O 1
ATOM 1657 N N . ASP A 1 209 ? 31.677 10.894 -47.602 1.00 93.50 209 ASP A N 1
ATOM 1658 C CA . ASP A 1 209 ? 31.685 12.334 -47.360 1.00 93.50 209 ASP A CA 1
ATOM 1659 C C . ASP A 1 209 ? 32.113 12.664 -45.921 1.00 93.50 209 ASP A C 1
ATOM 1661 O O . ASP A 1 209 ? 31.800 11.920 -44.980 1.00 93.50 209 ASP A O 1
ATOM 1665 N N . PRO A 1 210 ? 32.814 13.793 -45.704 1.00 91.88 210 PRO A N 1
ATOM 1666 C CA . PRO A 1 210 ? 33.110 14.274 -44.363 1.00 91.88 210 PRO A CA 1
ATOM 1667 C C . PRO A 1 210 ? 31.831 14.733 -43.651 1.00 91.88 210 PRO A C 1
ATOM 1669 O O . PRO A 1 210 ? 30.961 15.365 -44.247 1.00 91.88 210 PRO A O 1
ATOM 1672 N N . PHE A 1 211 ? 31.746 14.482 -42.345 1.00 90.06 211 PHE A N 1
ATOM 1673 C CA . PHE A 1 211 ? 30.664 15.012 -41.513 1.00 90.06 211 PHE A CA 1
ATOM 1674 C C . PHE A 1 211 ? 30.707 16.549 -41.484 1.00 90.06 211 PHE A C 1
ATOM 1676 O O . PHE A 1 211 ? 31.786 17.142 -41.442 1.00 90.06 211 PHE A O 1
ATOM 1683 N N . GLU A 1 212 ? 29.534 17.192 -41.432 1.00 88.94 212 GLU A N 1
ATOM 1684 C CA . GLU A 1 212 ? 29.410 18.661 -41.406 1.00 88.94 212 GLU A CA 1
ATOM 1685 C C . GLU A 1 212 ? 30.108 19.308 -40.199 1.00 88.94 212 GLU A C 1
ATOM 1687 O O . GLU A 1 212 ? 30.615 20.423 -40.291 1.00 88.94 212 GLU A O 1
ATOM 1692 N N . GLN A 1 213 ? 30.140 18.614 -39.057 1.00 88.88 213 GLN A N 1
ATOM 1693 C CA . GLN A 1 213 ? 30.758 19.095 -37.822 1.00 88.88 213 GLN A CA 1
ATOM 1694 C C . GLN A 1 213 ? 31.796 18.096 -37.298 1.00 88.88 213 GLN A C 1
ATOM 1696 O O . GLN A 1 213 ? 31.563 16.885 -37.359 1.00 88.88 213 GLN A O 1
ATOM 1701 N N . PRO A 1 214 ? 32.916 18.573 -36.718 1.00 88.75 214 PRO A N 1
ATOM 1702 C CA . PRO A 1 214 ? 33.890 17.700 -36.082 1.00 88.75 214 PRO A CA 1
ATOM 1703 C C . PRO A 1 214 ? 33.285 17.049 -34.830 1.00 88.75 214 PRO A C 1
ATOM 1705 O O . PRO A 1 214 ? 32.514 17.664 -34.081 1.00 88.75 214 PRO A O 1
ATOM 1708 N N . VAL A 1 215 ? 33.645 15.790 -34.589 1.00 90.00 215 VAL A N 1
ATOM 1709 C CA . VAL A 1 215 ? 33.052 14.945 -33.544 1.00 90.00 215 VAL A CA 1
ATOM 1710 C C . VAL A 1 215 ? 34.109 14.598 -32.499 1.00 90.00 215 VAL A C 1
ATOM 1712 O O . VAL A 1 215 ? 35.292 14.481 -32.805 1.00 90.00 215 VAL A O 1
ATOM 1715 N N . ILE A 1 216 ? 33.693 14.445 -31.240 1.00 89.50 216 ILE A N 1
ATOM 1716 C CA . ILE A 1 216 ? 34.582 13.955 -30.179 1.00 89.50 216 ILE A CA 1
ATOM 1717 C C . ILE A 1 216 ? 34.857 12.475 -30.424 1.00 89.50 216 ILE A C 1
ATOM 1719 O O . ILE A 1 216 ? 33.929 11.666 -30.479 1.00 89.50 216 ILE A O 1
ATOM 1723 N N . ILE A 1 217 ? 36.135 12.125 -30.507 1.00 89.38 217 ILE A N 1
ATOM 1724 C CA . ILE A 1 217 ? 36.597 10.756 -30.710 1.00 89.38 217 ILE A CA 1
ATOM 1725 C C . ILE A 1 217 ? 37.404 10.347 -29.491 1.00 89.38 217 ILE A C 1
ATOM 1727 O O . ILE A 1 217 ? 38.179 11.131 -28.940 1.00 89.38 217 ILE A O 1
ATOM 1731 N N . GLY A 1 218 ? 37.228 9.106 -29.053 1.00 90.19 218 GLY A N 1
ATOM 1732 C CA . GLY A 1 218 ? 38.175 8.532 -28.124 1.00 90.19 218 GLY A CA 1
ATOM 1733 C C . GLY A 1 218 ? 37.830 7.139 -27.641 1.00 90.19 218 GLY A C 1
ATOM 1734 O O . GLY A 1 218 ? 37.011 6.448 -28.243 1.00 90.19 218 GLY A O 1
ATOM 1735 N N . LYS A 1 219 ? 38.508 6.718 -26.572 1.00 90.19 219 LYS A N 1
ATOM 1736 C CA . LYS A 1 219 ? 38.476 5.344 -26.055 1.00 90.19 219 LYS A CA 1
ATOM 1737 C C . LYS A 1 219 ? 37.970 5.315 -24.608 1.00 90.19 219 LYS A C 1
ATOM 1739 O O . LYS A 1 219 ? 38.770 5.196 -23.680 1.00 90.19 219 LYS A O 1
ATOM 1744 N N . PRO A 1 220 ? 36.649 5.459 -24.387 1.00 88.94 220 PRO A N 1
ATOM 1745 C CA . PRO A 1 220 ? 36.063 5.368 -23.057 1.00 88.94 220 PRO A CA 1
ATOM 1746 C C . PRO A 1 220 ? 35.871 3.909 -22.619 1.00 88.94 220 PRO A C 1
ATOM 1748 O O . PRO A 1 220 ? 35.790 2.991 -23.437 1.00 88.94 220 PRO A O 1
ATOM 1751 N N . TYR A 1 221 ? 35.693 3.695 -21.316 1.00 88.81 221 TYR A N 1
ATOM 1752 C CA . TYR A 1 221 ? 35.297 2.389 -20.791 1.00 88.81 221 TYR A CA 1
ATOM 1753 C C . TYR A 1 221 ? 33.792 2.174 -20.957 1.00 88.81 221 TYR A C 1
ATOM 1755 O O . TYR A 1 221 ? 32.989 2.870 -20.331 1.00 88.81 221 TYR A O 1
ATOM 1763 N N . ILE A 1 222 ? 33.407 1.167 -21.744 1.00 88.44 222 ILE A N 1
ATOM 1764 C CA . ILE A 1 222 ? 32.008 0.783 -21.962 1.00 88.44 222 ILE A CA 1
ATOM 1765 C C . ILE A 1 222 ? 31.729 -0.596 -21.364 1.00 88.44 222 ILE A C 1
ATOM 1767 O O . ILE A 1 222 ? 32.397 -1.583 -21.659 1.00 88.44 222 ILE A O 1
ATOM 1771 N N . LEU A 1 223 ? 30.694 -0.665 -20.533 1.00 89.50 223 LEU A N 1
ATOM 1772 C CA . LEU A 1 223 ? 30.245 -1.865 -19.839 1.00 89.50 223 LEU A CA 1
ATOM 1773 C C . LEU A 1 223 ? 28.898 -2.324 -20.404 1.00 89.50 223 LEU A C 1
ATOM 1775 O O . LEU A 1 223 ? 27.928 -1.561 -20.441 1.00 89.50 223 LEU A O 1
ATOM 1779 N N . LYS A 1 224 ? 28.797 -3.600 -20.788 1.00 86.81 224 LYS A N 1
ATOM 1780 C CA . LYS A 1 224 ? 27.506 -4.230 -21.101 1.00 86.81 224 LYS A CA 1
ATOM 1781 C C . LYS A 1 224 ? 26.753 -4.499 -19.798 1.00 86.81 224 LYS A C 1
ATOM 1783 O O . LYS A 1 224 ? 27.251 -5.198 -18.919 1.00 86.81 224 LYS A O 1
ATOM 1788 N N . LEU A 1 225 ? 25.537 -3.970 -19.664 1.00 85.31 225 LEU A N 1
ATOM 1789 C CA . LEU A 1 225 ? 24.716 -4.224 -18.482 1.00 85.31 225 LEU A CA 1
ATOM 1790 C C . LEU A 1 225 ? 24.036 -5.595 -18.573 1.00 85.31 225 LEU A C 1
ATOM 1792 O O . LEU A 1 225 ? 23.586 -6.013 -19.636 1.00 85.31 225 LEU A O 1
ATOM 1796 N N . ILE A 1 226 ? 23.798 -6.223 -17.417 1.00 79.38 226 ILE A N 1
ATOM 1797 C CA . ILE A 1 226 ? 22.973 -7.445 -17.265 1.00 79.38 226 ILE A CA 1
ATOM 1798 C C . ILE A 1 226 ? 21.507 -7.277 -17.724 1.00 79.38 226 ILE A C 1
ATOM 1800 O O . ILE A 1 226 ? 20.705 -8.200 -17.693 1.00 79.38 226 ILE A O 1
ATOM 1804 N N . HIS A 1 227 ? 21.129 -6.066 -18.118 1.00 70.69 227 HIS A N 1
ATOM 1805 C CA . HIS A 1 227 ? 19.777 -5.612 -18.397 1.00 70.69 227 HIS A CA 1
ATOM 1806 C C . HIS A 1 227 ? 19.354 -5.893 -19.848 1.00 70.69 227 HIS A C 1
ATOM 1808 O O . HIS A 1 227 ? 18.999 -4.951 -20.566 1.00 70.69 227 HIS A O 1
ATOM 1814 N N . GLN A 1 228 ? 19.365 -7.162 -20.245 1.00 76.19 228 GLN A N 1
ATOM 1815 C CA . GLN A 1 228 ? 19.181 -7.601 -21.632 1.00 76.19 228 GLN A CA 1
ATOM 1816 C C . GLN A 1 228 ? 17.726 -7.531 -22.111 1.00 76.19 228 GLN A C 1
ATOM 1818 O O . GLN A 1 228 ? 16.798 -7.482 -21.296 1.00 76.19 228 GLN A O 1
ATOM 1823 N N . VAL A 1 229 ? 17.537 -7.452 -23.430 1.00 78.75 229 VAL A N 1
ATOM 1824 C CA . VAL A 1 229 ? 16.215 -7.266 -24.064 1.00 78.75 229 VAL A CA 1
ATOM 1825 C C . VAL A 1 229 ? 15.332 -8.490 -23.904 1.00 78.75 229 VAL A C 1
ATOM 1827 O O . VAL A 1 229 ? 14.208 -8.356 -23.424 1.00 78.75 229 VAL A O 1
ATOM 1830 N N . ASP A 1 230 ? 15.863 -9.664 -24.246 1.00 74.81 230 ASP A N 1
ATOM 1831 C CA . ASP A 1 230 ? 15.115 -10.925 -24.254 1.00 74.81 230 ASP A CA 1
ATOM 1832 C C . ASP A 1 230 ? 14.538 -11.224 -22.856 1.00 74.81 230 ASP A C 1
ATOM 1834 O O . ASP A 1 230 ? 13.358 -11.528 -22.707 1.00 74.81 230 ASP A O 1
ATOM 1838 N N . ASP A 1 231 ? 15.321 -10.969 -21.801 1.00 74.69 231 ASP A N 1
ATOM 1839 C CA . ASP A 1 231 ? 14.914 -11.163 -20.400 1.00 74.69 231 ASP A CA 1
ATOM 1840 C C . ASP A 1 231 ? 13.904 -10.105 -19.895 1.00 74.69 231 ASP A C 1
ATOM 1842 O O . ASP A 1 231 ? 13.425 -10.149 -18.750 1.00 74.69 231 ASP A O 1
ATOM 1846 N N . LYS A 1 232 ? 13.616 -9.076 -20.701 1.00 78.19 232 LYS A N 1
ATOM 1847 C CA . LYS A 1 232 ? 12.723 -7.967 -20.343 1.00 78.19 232 LYS A CA 1
ATOM 1848 C C . LYS A 1 232 ? 11.360 -8.015 -20.987 1.00 78.19 232 LYS A C 1
ATOM 1850 O O . LYS A 1 232 ? 10.502 -7.288 -20.477 1.00 78.19 232 LYS A O 1
ATOM 1855 N N . ILE A 1 233 ? 11.178 -8.842 -22.008 1.00 79.50 233 ILE A N 1
ATOM 1856 C CA . ILE A 1 233 ? 9.887 -9.072 -22.641 1.00 79.50 233 ILE A CA 1
ATOM 1857 C C . ILE A 1 233 ? 8.981 -9.762 -21.623 1.00 79.50 233 ILE A C 1
ATOM 1859 O O . ILE A 1 233 ? 9.264 -10.845 -21.118 1.00 79.50 233 ILE A O 1
ATOM 1863 N N . HIS A 1 234 ? 7.900 -9.085 -21.264 1.00 84.50 234 HIS A N 1
ATOM 1864 C CA . HIS A 1 234 ? 6.883 -9.607 -20.362 1.00 84.50 234 HIS A CA 1
ATOM 1865 C C . HIS A 1 234 ? 5.534 -9.070 -20.807 1.00 84.50 234 HIS A C 1
ATOM 1867 O O . HIS A 1 234 ? 5.363 -7.855 -20.860 1.00 84.50 234 HIS A O 1
ATOM 1873 N N . GLY A 1 235 ? 4.586 -9.957 -21.081 1.00 83.25 235 GLY A N 1
ATOM 1874 C CA . GLY A 1 235 ? 3.191 -9.633 -21.360 1.00 83.25 235 GLY A CA 1
ATOM 1875 C C . GLY A 1 235 ? 2.275 -10.409 -20.422 1.00 83.25 235 GLY A C 1
ATOM 1876 O O . GLY A 1 235 ? 2.633 -11.485 -19.938 1.00 83.25 235 GLY A O 1
ATOM 1877 N N . ARG A 1 236 ? 1.112 -9.836 -20.125 1.00 84.50 236 ARG A N 1
ATOM 1878 C CA . ARG A 1 236 ? 0.040 -10.485 -19.369 1.00 84.50 236 ARG A CA 1
ATOM 1879 C C . ARG A 1 236 ? -1.305 -10.010 -19.909 1.00 84.50 236 ARG A C 1
ATOM 1881 O O . ARG A 1 236 ? -1.578 -8.815 -19.831 1.00 84.50 236 ARG A O 1
ATOM 1888 N N . SER A 1 237 ? -2.155 -10.939 -20.344 1.00 84.50 237 SER A N 1
ATOM 1889 C CA . SER A 1 237 ? -3.604 -10.730 -20.473 1.00 84.50 237 SER A CA 1
ATOM 1890 C C . SER A 1 237 ? -4.254 -10.763 -19.088 1.00 84.50 237 SER A C 1
ATOM 1892 O O . SER A 1 237 ? -4.533 -9.723 -18.505 1.00 84.50 237 SER A O 1
ATOM 1894 N N . SER A 1 238 ? -4.393 -11.955 -18.511 1.00 82.19 238 SER A N 1
ATOM 1895 C CA . SER A 1 238 ? -4.955 -12.234 -17.189 1.00 82.19 238 SER A CA 1
ATOM 1896 C C . SER A 1 238 ? -4.017 -13.154 -16.397 1.00 82.19 238 SER A C 1
ATOM 1898 O O . SER A 1 238 ? -3.058 -13.721 -16.926 1.00 82.19 238 SER A O 1
ATOM 1900 N N . GLY A 1 239 ? -4.233 -13.292 -15.091 1.00 79.69 239 GLY A N 1
ATOM 1901 C CA . GLY A 1 239 ? -3.396 -14.145 -14.257 1.00 79.69 239 GLY A CA 1
ATOM 1902 C C . GLY A 1 239 ? -3.818 -14.154 -12.799 1.00 79.69 239 GLY A C 1
ATOM 1903 O O . GLY A 1 239 ? -4.935 -13.805 -12.447 1.00 79.69 239 GLY A O 1
ATOM 1904 N N . ARG A 1 240 ? -2.903 -14.545 -11.908 1.00 83.56 240 ARG A N 1
ATOM 1905 C CA . ARG A 1 240 ? -3.201 -14.576 -10.470 1.00 83.56 240 ARG A CA 1
ATOM 1906 C C . ARG A 1 240 ? -3.341 -13.162 -9.899 1.00 83.56 240 ARG A C 1
ATOM 1908 O O . ARG A 1 240 ? -2.639 -12.233 -10.330 1.00 83.56 240 ARG A O 1
ATOM 1915 N N . TYR A 1 241 ? -4.194 -13.050 -8.885 1.00 87.44 241 TYR A N 1
ATOM 1916 C CA . TYR A 1 241 ? -4.505 -11.820 -8.160 1.00 87.44 241 TYR A CA 1
ATOM 1917 C C . TYR A 1 241 ? -4.119 -11.939 -6.685 1.00 87.44 241 TYR A C 1
ATOM 1919 O O . TYR A 1 241 ? -4.020 -13.037 -6.130 1.00 87.44 241 TYR A O 1
ATOM 1927 N N . SER A 1 242 ? -3.878 -10.798 -6.049 1.00 86.38 242 SER A N 1
ATOM 1928 C CA . SER A 1 242 ? -3.705 -10.706 -4.602 1.00 86.38 242 SER A CA 1
ATOM 1929 C C . SER A 1 242 ? -5.031 -10.988 -3.898 1.00 86.38 242 SER A C 1
ATOM 1931 O O . SER A 1 242 ? -6.047 -10.407 -4.261 1.00 86.38 242 SER A O 1
ATOM 1933 N N . ARG A 1 243 ? -5.031 -11.827 -2.854 1.00 82.38 243 ARG A N 1
ATOM 1934 C CA . ARG A 1 243 ? -6.240 -12.088 -2.048 1.00 82.38 243 ARG A CA 1
ATOM 1935 C C . ARG A 1 243 ? -6.765 -10.819 -1.373 1.00 82.38 243 ARG A C 1
ATOM 1937 O O . ARG A 1 243 ? -7.971 -10.592 -1.346 1.00 82.38 243 ARG A O 1
ATOM 1944 N N . LEU A 1 244 ? -5.858 -9.977 -0.877 1.00 84.69 244 LEU A N 1
ATOM 1945 C CA . LEU A 1 244 ? -6.197 -8.747 -0.161 1.00 84.69 244 LEU A CA 1
ATOM 1946 C C . LEU A 1 244 ? -6.782 -7.698 -1.110 1.00 84.69 244 LEU A C 1
ATOM 1948 O O . LEU A 1 244 ? -7.962 -7.373 -1.031 1.00 84.69 244 LEU A O 1
ATOM 1952 N N . THR A 1 245 ? -5.964 -7.215 -2.044 1.00 86.81 245 THR A N 1
ATOM 1953 C CA . THR A 1 245 ? -6.287 -6.053 -2.886 1.00 86.81 245 THR A CA 1
ATOM 1954 C C . THR A 1 245 ? -7.030 -6.405 -4.165 1.00 86.81 245 THR A C 1
ATOM 1956 O O . THR A 1 245 ? -7.466 -5.500 -4.861 1.00 86.81 245 THR A O 1
ATOM 1959 N N . GLN A 1 246 ? -7.115 -7.690 -4.527 1.00 89.81 246 GLN A N 1
ATOM 1960 C CA . GLN A 1 246 ? -7.682 -8.174 -5.796 1.00 89.81 246 GLN A CA 1
ATOM 1961 C C . GLN A 1 246 ? -6.980 -7.657 -7.058 1.00 89.81 246 GLN A C 1
ATOM 1963 O O . GLN A 1 246 ? -7.396 -7.980 -8.169 1.00 89.81 246 GLN A O 1
ATOM 1968 N N . GLN A 1 247 ? -5.858 -6.952 -6.895 1.00 91.50 247 GLN A N 1
ATOM 1969 C CA . GLN A 1 247 ? -5.009 -6.492 -7.986 1.00 91.50 247 GLN A CA 1
ATOM 1970 C C . GLN A 1 247 ? -4.104 -7.620 -8.511 1.00 91.50 247 GLN A C 1
ATOM 1972 O O . GLN A 1 247 ? -3.734 -8.532 -7.756 1.00 91.50 247 GLN A O 1
ATOM 1977 N N . PRO A 1 248 ? -3.681 -7.551 -9.784 1.00 91.69 248 PRO A N 1
ATOM 1978 C CA . PRO A 1 248 ? -2.629 -8.388 -10.347 1.00 91.69 248 PRO A CA 1
ATOM 1979 C C . PRO A 1 248 ? -1.383 -8.456 -9.457 1.00 91.69 248 PRO A C 1
ATOM 1981 O O . PRO A 1 248 ? -0.931 -7.451 -8.907 1.00 91.69 248 PRO A O 1
ATOM 1984 N N . LEU A 1 249 ? -0.792 -9.647 -9.328 1.00 89.94 249 LEU A N 1
ATOM 1985 C CA . LEU A 1 249 ? 0.402 -9.845 -8.498 1.00 89.94 249 LEU A CA 1
ATOM 1986 C C . LEU A 1 249 ? 1.611 -9.017 -8.972 1.00 89.94 249 LEU A C 1
ATOM 1988 O O . LEU A 1 249 ? 1.720 -8.622 -10.132 1.00 89.94 249 LEU A O 1
ATOM 1992 N N . LYS A 1 250 ? 2.571 -8.802 -8.066 1.00 88.44 250 LYS A N 1
ATOM 1993 C CA . LYS A 1 250 ? 3.881 -8.202 -8.363 1.00 88.44 250 LYS A CA 1
ATOM 1994 C C . LYS A 1 250 ? 4.876 -9.267 -8.842 1.00 88.44 250 LYS A C 1
ATOM 1996 O O . LYS A 1 250 ? 4.933 -10.368 -8.297 1.00 88.44 250 LYS A O 1
ATOM 2001 N N . GLY A 1 251 ? 5.726 -8.883 -9.795 1.00 83.19 251 GLY A N 1
ATOM 2002 C CA . GLY A 1 251 ? 6.903 -9.649 -10.213 1.00 83.19 251 GLY A CA 1
ATOM 2003 C C . GLY A 1 251 ? 6.673 -10.556 -11.426 1.00 83.19 251 GLY A C 1
ATOM 2004 O O . GLY A 1 251 ? 5.651 -11.229 -11.544 1.00 83.19 251 GLY A O 1
ATOM 2005 N N . ARG A 1 252 ? 7.665 -10.599 -12.323 1.00 77.81 252 ARG A N 1
ATOM 2006 C CA . ARG A 1 252 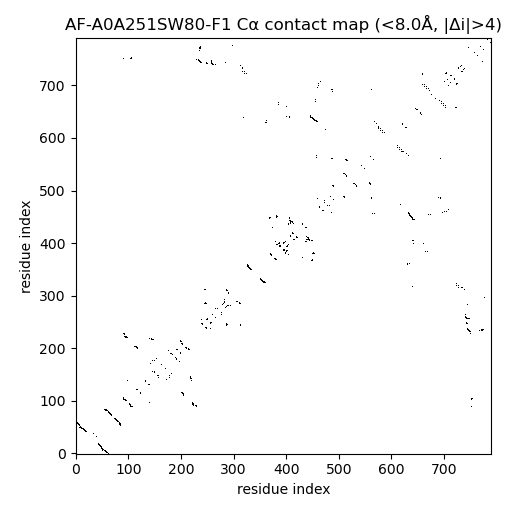? 7.609 -11.354 -13.589 1.00 77.81 252 ARG A CA 1
ATOM 2007 C C . ARG A 1 252 ? 7.495 -12.863 -13.381 1.00 77.81 252 ARG A C 1
ATOM 2009 O O . ARG A 1 252 ? 6.662 -13.496 -14.013 1.00 77.81 252 ARG A O 1
ATOM 2016 N N . ALA A 1 253 ? 8.237 -13.415 -12.416 1.00 74.44 253 ALA A N 1
ATOM 2017 C CA . ALA A 1 253 ? 8.195 -14.843 -12.082 1.00 74.44 253 ALA A CA 1
ATOM 2018 C C . ALA A 1 253 ? 6.790 -15.337 -11.680 1.00 74.44 253 ALA A C 1
ATOM 2020 O O . ALA A 1 253 ? 6.472 -16.509 -11.843 1.00 74.44 253 ALA A O 1
ATOM 2021 N N . LYS A 1 254 ? 5.927 -14.439 -11.183 1.00 75.88 254 LYS A N 1
ATOM 2022 C CA . LYS A 1 254 ? 4.536 -14.739 -10.810 1.00 75.88 254 LYS A CA 1
ATOM 2023 C C . LYS A 1 254 ? 3.528 -14.385 -11.913 1.00 75.88 254 LYS A C 1
ATOM 2025 O O . LYS A 1 254 ? 2.334 -14.322 -11.626 1.00 75.88 254 LYS A O 1
ATOM 2030 N N . LYS A 1 255 ? 3.997 -14.103 -13.138 1.00 78.75 255 LYS A N 1
ATOM 2031 C CA . LYS A 1 255 ? 3.214 -13.489 -14.224 1.00 78.75 255 LYS A CA 1
ATOM 2032 C C . LYS A 1 255 ? 2.434 -12.262 -13.729 1.00 78.75 255 LYS A C 1
ATOM 2034 O O . LYS A 1 255 ? 1.218 -12.170 -13.872 1.00 78.75 255 LYS A O 1
ATOM 2039 N N . GLY A 1 256 ? 3.125 -11.360 -13.033 1.00 85.69 256 GLY A N 1
ATOM 2040 C CA . GLY A 1 256 ? 2.526 -10.173 -12.427 1.00 85.69 256 GLY A CA 1
ATOM 2041 C C . GLY A 1 256 ? 2.128 -9.087 -13.433 1.00 85.69 256 GLY A C 1
ATOM 2042 O O . GLY A 1 256 ? 2.677 -9.032 -14.531 1.00 85.69 256 GLY A O 1
ATOM 2043 N N . GLY A 1 257 ? 1.197 -8.211 -13.054 1.00 89.00 257 GLY A N 1
ATOM 2044 C CA . GLY A 1 257 ? 0.800 -7.049 -13.862 1.00 89.00 257 GLY A CA 1
ATOM 2045 C C . GLY A 1 257 ? 1.767 -5.871 -13.709 1.00 89.00 257 GLY A C 1
ATOM 2046 O O . GLY A 1 257 ? 2.401 -5.705 -12.652 1.00 89.00 257 GLY A O 1
ATOM 2047 N N . GLN A 1 258 ? 1.893 -5.041 -14.747 1.00 91.38 258 GLN A N 1
ATOM 2048 C CA . GLN A 1 258 ? 2.579 -3.751 -14.630 1.00 91.38 258 GLN A CA 1
ATOM 2049 C C . GLN A 1 258 ? 1.762 -2.790 -13.774 1.00 91.38 258 GLN A C 1
ATOM 2051 O O . GLN A 1 258 ? 0.550 -2.935 -13.637 1.00 91.38 258 GLN A O 1
ATOM 2056 N N . ARG A 1 259 ? 2.456 -1.845 -13.142 1.00 91.19 259 ARG A N 1
ATOM 2057 C CA . ARG A 1 259 ? 1.839 -0.819 -12.307 1.00 91.19 259 ARG A CA 1
ATOM 2058 C C . ARG A 1 259 ? 1.632 0.433 -13.151 1.00 91.19 259 ARG A C 1
ATOM 2060 O O . ARG A 1 259 ? 2.606 0.910 -13.719 1.00 91.19 259 ARG A O 1
ATOM 2067 N N . VAL A 1 260 ? 0.406 0.939 -13.171 1.00 92.75 260 VAL A N 1
ATOM 2068 C CA . VAL A 1 260 ? 0.095 2.327 -13.516 1.00 92.75 260 VAL A CA 1
ATOM 2069 C C . VAL A 1 260 ? 0.268 3.106 -12.218 1.00 92.75 260 VAL A C 1
ATOM 2071 O O . VAL A 1 260 ? -0.474 2.876 -11.262 1.00 92.75 260 VAL A O 1
ATOM 2074 N N . GLY A 1 261 ? 1.359 3.856 -12.105 1.00 90.94 261 GLY A N 1
ATOM 2075 C CA . GLY A 1 261 ? 1.696 4.620 -10.913 1.00 90.94 261 GLY A CA 1
ATOM 2076 C C . GLY A 1 261 ? 1.012 5.982 -10.896 1.00 90.94 261 GLY A C 1
ATOM 2077 O O . GLY A 1 261 ? 0.309 6.361 -11.825 1.00 90.94 261 GLY A O 1
ATOM 2078 N N . GLU A 1 262 ? 1.249 6.713 -9.814 1.00 89.75 262 GLU A N 1
ATOM 2079 C CA . GLU A 1 262 ? 0.678 8.040 -9.573 1.00 89.75 262 GLU A CA 1
ATOM 2080 C C . GLU A 1 262 ? 1.043 9.041 -10.678 1.00 89.75 262 GLU A C 1
ATOM 2082 O O . GLU A 1 262 ? 0.179 9.750 -11.180 1.00 89.75 262 GLU A O 1
ATOM 2087 N N . MET A 1 263 ? 2.297 9.029 -11.143 1.00 90.19 263 MET A N 1
ATOM 2088 C CA . MET A 1 263 ? 2.730 9.900 -12.239 1.00 90.19 263 MET A CA 1
ATOM 2089 C C . MET A 1 263 ? 2.002 9.586 -13.550 1.00 90.19 263 MET A C 1
ATOM 2091 O O . MET A 1 263 ? 1.639 10.503 -14.282 1.00 90.19 263 MET A O 1
ATOM 2095 N N . GLU A 1 264 ? 1.784 8.304 -13.860 1.00 91.44 264 GLU A N 1
ATOM 2096 C CA . GLU A 1 264 ? 1.015 7.917 -15.044 1.00 91.44 264 GLU A CA 1
ATOM 2097 C C . GLU A 1 264 ? -0.462 8.309 -14.914 1.00 91.44 264 GLU A C 1
ATOM 2099 O O . GLU A 1 264 ? -1.059 8.740 -15.898 1.00 91.44 264 GLU A O 1
ATOM 2104 N N . VAL A 1 265 ? -1.037 8.199 -13.711 1.00 90.31 265 VAL A N 1
ATOM 2105 C CA . VAL A 1 265 ? -2.407 8.644 -13.419 1.00 90.31 265 VAL A CA 1
ATOM 2106 C C . VAL A 1 265 ? -2.548 10.148 -13.654 1.00 90.31 265 VAL A C 1
ATOM 2108 O O . VAL A 1 265 ? -3.403 10.545 -14.442 1.00 90.31 265 VAL A O 1
ATOM 2111 N N . TRP A 1 266 ? -1.674 10.970 -13.066 1.00 90.81 266 TRP A N 1
ATOM 2112 C CA . TRP A 1 266 ? -1.703 12.427 -13.245 1.00 90.81 266 TRP A CA 1
ATOM 2113 C C . TRP A 1 266 ? -1.473 12.853 -14.689 1.00 90.81 266 TRP A C 1
ATOM 2115 O O . TRP A 1 266 ? -2.111 13.787 -15.165 1.00 90.81 266 TRP A O 1
ATOM 2125 N N . ALA A 1 267 ? -0.583 12.166 -15.409 1.00 92.44 267 ALA A N 1
ATOM 2126 C CA . ALA A 1 267 ? -0.370 12.443 -16.822 1.00 92.44 267 ALA A CA 1
ATOM 2127 C C . ALA A 1 267 ? -1.656 12.195 -17.628 1.00 92.44 267 ALA A C 1
ATOM 2129 O O . ALA A 1 267 ? -2.082 13.068 -18.378 1.00 92.44 267 ALA A O 1
ATOM 2130 N N . LEU A 1 268 ? -2.305 11.038 -17.452 1.00 90.81 268 LEU A N 1
ATOM 2131 C CA . LEU A 1 268 ? -3.556 10.710 -18.150 1.00 90.81 268 LEU A CA 1
ATOM 2132 C C . LEU A 1 268 ? -4.699 11.666 -17.787 1.00 90.81 268 LEU A C 1
ATOM 2134 O O . LEU A 1 268 ? -5.489 12.032 -18.658 1.00 90.81 268 LEU A O 1
ATOM 2138 N N . GLU A 1 269 ? -4.772 12.077 -16.524 1.00 88.12 269 GLU A N 1
ATOM 2139 C CA . GLU A 1 269 ? -5.736 13.063 -16.040 1.00 88.12 269 GLU A CA 1
ATOM 2140 C C . GLU A 1 269 ? -5.499 14.445 -16.663 1.00 88.12 269 GLU A C 1
ATOM 2142 O O . GLU A 1 269 ? -6.438 15.044 -17.183 1.00 88.12 269 GLU A O 1
ATOM 2147 N N . GLY A 1 270 ? -4.247 14.912 -16.717 1.00 91.50 270 GLY A N 1
ATOM 2148 C CA . GLY A 1 270 ? -3.878 16.187 -17.340 1.00 91.50 270 GLY A CA 1
ATOM 2149 C C . GLY A 1 270 ? -4.179 16.255 -18.842 1.00 91.50 270 GLY A C 1
ATOM 2150 O O . GLY A 1 270 ? -4.443 17.333 -19.367 1.00 91.50 270 GLY A O 1
ATOM 2151 N N . PHE A 1 271 ? -4.202 15.108 -19.529 1.00 91.62 271 PHE A N 1
ATOM 2152 C CA . PHE A 1 271 ? -4.645 14.997 -20.925 1.00 91.62 271 PHE A CA 1
ATOM 2153 C C . PHE A 1 271 ? -6.165 14.785 -21.082 1.00 91.62 271 PHE A C 1
ATOM 2155 O O . PHE A 1 271 ? -6.641 14.622 -22.205 1.00 91.62 271 PHE A O 1
ATOM 2162 N N . GLY A 1 272 ? -6.939 14.765 -19.992 1.00 91.88 272 GLY A N 1
ATOM 2163 C CA . GLY A 1 272 ? -8.398 14.610 -20.022 1.00 91.88 272 GLY A CA 1
ATOM 2164 C C . GLY A 1 272 ? -8.880 13.202 -20.383 1.00 91.88 272 GLY A C 1
ATOM 2165 O O . GLY A 1 272 ? -10.013 13.025 -20.832 1.00 91.88 272 GLY A O 1
ATOM 2166 N N . VAL A 1 273 ? -8.048 12.170 -20.207 1.00 91.50 273 VAL A N 1
ATOM 2167 C CA . VAL A 1 273 ? -8.330 10.810 -20.696 1.00 91.50 273 VAL A CA 1
ATOM 2168 C C . VAL A 1 273 ? -9.075 9.963 -19.654 1.00 91.50 273 VAL A C 1
ATOM 2170 O O . VAL A 1 273 ? -8.636 8.881 -19.251 1.00 91.50 273 VAL A O 1
ATOM 2173 N N . ALA A 1 274 ? -10.237 10.455 -19.219 1.00 87.25 274 ALA A N 1
ATOM 2174 C CA . ALA A 1 274 ? -11.007 9.888 -18.108 1.00 87.25 274 ALA A CA 1
ATOM 2175 C C . ALA A 1 274 ? -11.430 8.423 -18.333 1.00 87.25 274 ALA A C 1
ATOM 2177 O O . ALA A 1 274 ? -11.306 7.602 -17.426 1.00 87.25 274 ALA A O 1
ATOM 2178 N N . TYR A 1 275 ? -11.862 8.057 -19.545 1.00 89.44 275 TYR A N 1
ATOM 2179 C CA . TYR A 1 275 ? -12.301 6.687 -19.845 1.00 89.44 275 TYR A CA 1
ATOM 2180 C C . TYR A 1 275 ? -11.160 5.663 -19.801 1.00 89.44 275 TYR A C 1
ATOM 2182 O O . TYR A 1 275 ? -11.364 4.548 -19.325 1.00 89.44 275 TYR A O 1
ATOM 2190 N N . ILE A 1 276 ? -9.946 6.027 -20.239 1.00 90.88 276 ILE A N 1
ATOM 2191 C CA . ILE A 1 276 ? -8.776 5.136 -20.125 1.00 90.88 276 ILE A CA 1
ATOM 2192 C C . ILE A 1 276 ? -8.384 4.985 -18.661 1.00 90.88 276 ILE A C 1
ATOM 2194 O O . ILE A 1 276 ? -8.067 3.883 -18.214 1.00 90.88 276 ILE A O 1
ATOM 2198 N N . LEU A 1 277 ? -8.432 6.076 -17.896 1.00 89.62 277 LEU A N 1
ATOM 2199 C CA . LEU A 1 277 ? -8.141 6.022 -16.472 1.00 89.62 277 LEU A CA 1
ATOM 2200 C C . LEU A 1 277 ? -9.144 5.123 -15.737 1.00 89.62 277 LEU A C 1
ATOM 2202 O O . LEU A 1 277 ? -8.739 4.254 -14.962 1.00 89.62 277 LEU A O 1
ATOM 2206 N N . GLN A 1 278 ? -10.435 5.258 -16.051 1.00 88.31 278 GLN A N 1
ATOM 2207 C CA . GLN A 1 278 ? -11.481 4.371 -15.552 1.00 88.31 278 GLN A CA 1
ATOM 2208 C C . GLN A 1 278 ? -11.202 2.917 -15.953 1.00 88.31 278 GLN A C 1
ATOM 2210 O O . GLN A 1 278 ? -11.248 2.033 -15.098 1.00 88.31 278 GLN A O 1
ATOM 2215 N N . GLU A 1 279 ? -10.845 2.657 -17.214 1.00 89.88 279 GLU A N 1
ATOM 2216 C CA . GLU A 1 279 ? -10.515 1.318 -17.712 1.00 89.88 279 GLU A CA 1
ATOM 2217 C C . GLU A 1 279 ? -9.372 0.665 -16.912 1.00 89.88 279 GLU A C 1
ATOM 2219 O O . GLU A 1 279 ? -9.495 -0.461 -16.414 1.00 89.88 279 GLU A O 1
ATOM 2224 N N . MET A 1 280 ? -8.266 1.397 -16.757 1.00 91.12 280 MET A N 1
ATOM 2225 C CA . MET A 1 280 ? -7.043 0.929 -16.104 1.00 91.12 280 MET A CA 1
ATOM 2226 C C . MET A 1 280 ? -7.238 0.713 -14.602 1.00 91.12 280 MET A C 1
ATOM 2228 O O . MET A 1 280 ? -6.787 -0.299 -14.065 1.00 91.12 280 MET A O 1
ATOM 2232 N N . LEU A 1 281 ? -7.910 1.639 -13.912 1.00 89.75 281 LEU A N 1
ATOM 2233 C CA . LEU A 1 281 ? -8.046 1.607 -12.453 1.00 89.75 281 LEU A CA 1
ATOM 2234 C C . LEU A 1 281 ? -9.230 0.769 -11.948 1.00 89.75 281 LEU A C 1
ATOM 2236 O O . LEU A 1 281 ? -9.340 0.578 -10.734 1.00 89.75 281 LEU A O 1
ATOM 2240 N N . THR A 1 282 ? -10.093 0.264 -12.836 1.00 88.44 282 THR A N 1
ATOM 2241 C CA . THR A 1 282 ? -11.255 -0.562 -12.461 1.00 88.44 282 THR A CA 1
ATOM 2242 C C . THR A 1 282 ? -11.225 -1.935 -13.145 1.00 88.44 282 THR A C 1
ATOM 2244 O O . THR A 1 282 ? -10.750 -2.901 -12.542 1.00 88.44 282 THR A O 1
ATOM 2247 N N . TYR A 1 283 ? -11.664 -2.031 -14.403 1.00 88.19 283 TYR A N 1
ATOM 2248 C CA . TYR A 1 283 ? -11.823 -3.269 -15.175 1.00 88.19 283 TYR A CA 1
ATOM 2249 C C . TYR A 1 283 ? -10.542 -4.091 -15.268 1.00 88.19 283 TYR A C 1
ATOM 2251 O O . TYR A 1 283 ? -10.553 -5.304 -15.055 1.00 88.19 283 TYR A O 1
ATOM 2259 N N . LYS A 1 284 ? -9.422 -3.426 -15.571 1.00 90.62 284 LYS A N 1
ATOM 2260 C CA . LYS A 1 284 ? -8.122 -4.086 -15.719 1.00 90.62 284 LYS A CA 1
ATOM 2261 C C . LYS A 1 284 ? -7.432 -4.329 -14.382 1.00 90.62 284 LYS A C 1
ATOM 2263 O O . LYS A 1 284 ? -6.378 -4.950 -14.367 1.00 90.62 284 LYS A O 1
ATOM 2268 N N . SER A 1 285 ? -7.966 -3.861 -13.258 1.00 91.94 285 SER A N 1
ATOM 2269 C CA . SER A 1 285 ? -7.286 -3.973 -11.969 1.00 91.94 285 SER A CA 1
ATOM 2270 C C . SER A 1 285 ? -8.022 -4.893 -11.000 1.00 91.94 285 SER A C 1
ATOM 2272 O O . SER A 1 285 ? -7.801 -6.106 -11.003 1.00 91.94 285 SER A O 1
ATOM 2274 N N . ASP A 1 286 ? -8.868 -4.330 -10.148 1.00 90.25 286 ASP A N 1
ATOM 2275 C CA . ASP A 1 286 ? -9.358 -4.933 -8.911 1.00 90.25 286 ASP A CA 1
ATOM 2276 C C . ASP A 1 286 ? -10.881 -5.047 -8.835 1.00 90.25 286 ASP A C 1
ATOM 2278 O O . ASP A 1 286 ? -11.397 -5.607 -7.868 1.00 90.25 286 ASP A O 1
ATOM 2282 N N . HIS A 1 287 ? -11.617 -4.572 -9.840 1.00 88.94 287 HIS A N 1
ATOM 2283 C CA . HIS A 1 287 ? -13.066 -4.728 -9.862 1.00 88.94 287 HIS A CA 1
ATOM 2284 C C . HIS A 1 287 ? -13.459 -6.156 -10.281 1.00 88.94 287 HIS A C 1
ATOM 2286 O O . HIS A 1 287 ? -13.490 -6.486 -11.465 1.00 88.94 287 HIS A O 1
ATOM 2292 N N . ILE A 1 288 ? -13.782 -7.016 -9.306 1.00 84.06 288 ILE A N 1
ATOM 2293 C CA . ILE A 1 288 ? -13.973 -8.466 -9.518 1.00 84.06 288 ILE A CA 1
ATOM 2294 C C . ILE A 1 288 ? -15.060 -8.773 -10.561 1.00 84.06 288 ILE A C 1
ATOM 2296 O O . ILE A 1 288 ? -14.778 -9.527 -11.489 1.00 84.06 288 ILE A O 1
ATOM 2300 N N . ARG A 1 289 ? -16.268 -8.199 -10.417 1.00 81.94 289 ARG A N 1
ATOM 2301 C CA . ARG A 1 289 ? -17.427 -8.481 -11.296 1.00 81.94 289 ARG A CA 1
ATOM 2302 C C . ARG A 1 289 ? -17.162 -8.024 -12.734 1.00 81.94 289 ARG A C 1
ATOM 2304 O O . ARG A 1 289 ? -17.045 -8.854 -13.626 1.00 81.94 289 ARG A O 1
ATOM 2311 N N . ALA A 1 290 ? -16.901 -6.727 -12.909 1.00 84.31 290 ALA A N 1
ATOM 2312 C CA . ALA A 1 290 ? -16.540 -6.147 -14.202 1.00 84.31 290 ALA A CA 1
ATOM 2313 C C . ALA A 1 290 ? -15.397 -6.900 -14.910 1.00 84.31 290 ALA A C 1
ATOM 2315 O O . ALA A 1 290 ? -15.465 -7.144 -16.108 1.00 84.31 290 ALA A O 1
ATOM 2316 N N . ARG A 1 291 ? -14.358 -7.344 -14.190 1.00 83.69 291 ARG A N 1
ATOM 2317 C CA . ARG A 1 291 ? -13.258 -8.116 -14.791 1.00 83.69 291 ARG A CA 1
ATOM 2318 C C . ARG A 1 291 ? -13.700 -9.479 -15.337 1.00 83.69 291 ARG A C 1
ATOM 2320 O O . ARG A 1 291 ? -13.176 -9.905 -16.364 1.00 83.69 291 ARG A O 1
ATOM 2327 N N . GLN A 1 292 ? -14.624 -10.166 -14.660 1.00 78.94 292 GLN A N 1
ATOM 2328 C CA . GLN A 1 292 ? -15.197 -11.430 -15.144 1.00 78.94 292 GLN A CA 1
ATOM 2329 C C . GLN A 1 292 ? -16.041 -11.200 -16.403 1.00 78.94 292 GLN A C 1
ATOM 2331 O O . GLN A 1 292 ? -15.903 -11.931 -17.383 1.00 78.94 292 GLN A O 1
ATOM 2336 N N . GLU A 1 293 ? -16.845 -10.139 -16.405 1.00 82.56 293 GLU A N 1
ATOM 2337 C CA . GLU A 1 293 ? -17.717 -9.777 -17.525 1.00 82.56 293 GLU A CA 1
ATOM 2338 C C . GLU A 1 293 ? -16.932 -9.323 -18.759 1.00 82.56 293 GLU A C 1
ATOM 2340 O O . GLU A 1 293 ? -17.303 -9.674 -19.878 1.00 82.56 293 GLU A O 1
ATOM 2345 N N . VAL A 1 294 ? -15.821 -8.598 -18.586 1.00 84.06 294 VAL A N 1
ATOM 2346 C CA . VAL A 1 294 ? -14.995 -8.083 -19.695 1.00 84.06 294 VAL A CA 1
ATOM 2347 C C . VAL A 1 294 ? -14.516 -9.202 -20.615 1.00 84.06 294 VAL A C 1
ATOM 2349 O O . VAL A 1 294 ? -14.620 -9.064 -21.830 1.00 84.06 294 VAL A O 1
ATOM 2352 N N . LEU A 1 295 ? -14.019 -10.318 -20.071 1.00 78.12 295 LEU A N 1
ATOM 2353 C CA . LEU A 1 295 ? -13.514 -11.417 -20.900 1.00 78.12 295 LEU A CA 1
ATOM 2354 C C . LEU A 1 295 ? -14.632 -12.041 -21.746 1.00 78.12 295 LEU A C 1
ATOM 2356 O O . LEU A 1 295 ? -14.469 -12.184 -22.957 1.00 78.12 295 LEU A O 1
ATOM 2360 N N . GLY A 1 296 ? -15.769 -12.364 -21.120 1.00 79.19 296 GLY A N 1
ATOM 2361 C CA . GLY A 1 296 ? -16.930 -12.909 -21.826 1.00 79.19 296 GLY A CA 1
ATOM 2362 C C . GLY A 1 296 ? -17.452 -11.931 -22.877 1.00 79.19 296 GLY A C 1
ATOM 2363 O O . GLY A 1 296 ? -17.642 -12.294 -24.034 1.00 79.19 296 GLY A O 1
ATOM 2364 N N . THR A 1 297 ? -17.576 -10.657 -22.514 1.00 85.44 297 THR A N 1
ATOM 2365 C CA . THR A 1 297 ? -18.056 -9.599 -23.410 1.00 85.44 297 THR A CA 1
ATOM 2366 C C . THR A 1 297 ? -17.142 -9.407 -24.618 1.00 85.44 297 THR A C 1
ATOM 2368 O O . THR A 1 297 ? -17.639 -9.241 -25.733 1.00 85.44 297 THR A O 1
ATOM 2371 N N . ILE A 1 298 ? -15.816 -9.476 -24.438 1.00 83.69 298 ILE A N 1
ATOM 2372 C CA . ILE A 1 298 ? -14.859 -9.417 -25.550 1.00 83.69 298 ILE A CA 1
ATOM 2373 C C . ILE A 1 298 ? -15.085 -10.592 -26.503 1.00 83.69 298 ILE A C 1
ATOM 2375 O O . ILE A 1 298 ? -15.163 -10.357 -27.708 1.00 83.69 298 ILE A O 1
ATOM 2379 N N . ILE A 1 299 ? -15.218 -11.819 -25.983 1.00 81.00 299 ILE A N 1
ATOM 2380 C CA . ILE A 1 299 ? -15.387 -13.043 -26.784 1.00 81.00 299 ILE A CA 1
ATOM 2381 C C . ILE A 1 299 ? -16.722 -13.034 -27.542 1.00 81.00 299 ILE A C 1
ATOM 2383 O O . ILE A 1 299 ? -16.732 -13.231 -28.755 1.00 81.00 299 ILE A O 1
ATOM 2387 N N . PHE A 1 300 ? -17.837 -12.746 -26.866 1.00 81.88 300 PHE A N 1
ATOM 2388 C CA . PHE A 1 300 ? -19.171 -12.736 -27.483 1.00 81.88 300 PHE A CA 1
ATOM 2389 C C . PHE A 1 300 ? -19.456 -11.471 -28.302 1.00 81.88 300 PHE A C 1
ATOM 2391 O O . PHE A 1 300 ? -20.330 -11.467 -29.164 1.00 81.88 300 PHE A O 1
ATOM 2398 N N . GLY A 1 301 ? -18.690 -10.400 -28.092 1.00 79.19 301 GLY A N 1
ATOM 2399 C CA . GLY A 1 301 ? -18.809 -9.167 -28.860 1.00 79.19 301 GLY A CA 1
ATOM 2400 C C . GLY A 1 301 ? -19.876 -8.187 -28.392 1.00 79.19 301 GLY A C 1
ATOM 2401 O O . GLY A 1 301 ? -20.375 -7.425 -29.218 1.00 79.19 301 GLY A O 1
ATOM 2402 N N . GLY A 1 302 ? -20.202 -8.191 -27.100 1.00 83.00 302 GLY A N 1
ATOM 2403 C CA . GLY A 1 302 ? -21.143 -7.248 -26.491 1.00 83.00 302 GLY A CA 1
ATOM 2404 C C . GLY A 1 302 ? -20.522 -5.889 -26.136 1.00 83.00 302 GLY A C 1
ATOM 2405 O O . GLY A 1 302 ? -19.332 -5.644 -26.347 1.00 83.00 302 GLY A O 1
ATOM 2406 N N . ARG A 1 303 ? -21.337 -4.997 -25.559 1.00 83.75 303 ARG A N 1
ATOM 2407 C CA . ARG A 1 303 ? -20.861 -3.753 -24.931 1.00 83.75 303 ARG A CA 1
ATOM 2408 C C . ARG A 1 303 ? -20.375 -4.044 -23.513 1.00 83.75 303 ARG A C 1
ATOM 2410 O O . ARG A 1 303 ? -21.062 -4.738 -22.773 1.00 83.75 303 ARG A O 1
ATOM 2417 N N . ILE A 1 304 ? -19.214 -3.499 -23.143 1.00 83.31 304 ILE A N 1
ATOM 2418 C CA . ILE A 1 304 ? -18.675 -3.626 -21.782 1.00 83.31 304 ILE A CA 1
ATOM 2419 C C . ILE A 1 304 ? -19.582 -2.829 -20.829 1.00 83.31 304 ILE A C 1
ATOM 2421 O O . ILE A 1 304 ? -19.783 -1.636 -21.076 1.00 83.31 304 ILE A O 1
ATOM 2425 N N . PRO A 1 305 ? -20.145 -3.457 -19.781 1.00 78.44 305 PRO A N 1
ATOM 2426 C CA . PRO A 1 305 ? -21.023 -2.772 -18.841 1.00 78.44 305 PRO A CA 1
ATOM 2427 C C . PRO A 1 305 ? -20.231 -1.773 -17.999 1.00 78.44 305 PRO A C 1
ATOM 2429 O O . PRO A 1 305 ? -19.090 -2.034 -17.627 1.00 78.44 305 PRO A O 1
ATOM 2432 N N . THR A 1 306 ? -20.833 -0.633 -17.667 1.00 78.94 306 THR A N 1
ATOM 2433 C CA . THR A 1 306 ? -20.236 0.318 -16.725 1.00 78.94 306 THR A CA 1
ATOM 2434 C C . THR A 1 306 ? -20.296 -0.241 -15.303 1.00 78.94 306 THR A C 1
ATOM 2436 O O . THR A 1 306 ? -21.370 -0.678 -14.891 1.00 78.94 306 THR A O 1
ATOM 2439 N N . PRO A 1 307 ? -19.199 -0.222 -14.525 1.00 73.00 307 PRO A N 1
ATOM 2440 C CA . PRO A 1 307 ? -19.201 -0.729 -13.165 1.00 73.00 307 PRO A CA 1
ATOM 2441 C C . PRO A 1 307 ? -20.077 0.169 -12.292 1.00 73.00 307 PRO A C 1
ATOM 2443 O O . PRO A 1 307 ? -19.828 1.369 -12.186 1.00 73.00 307 PRO A O 1
ATOM 2446 N N . GLU A 1 308 ? -21.090 -0.421 -11.667 1.00 70.00 308 GLU A N 1
ATOM 2447 C CA . GLU A 1 308 ? -21.952 0.265 -10.698 1.00 70.00 308 GLU A CA 1
ATOM 2448 C C . GLU A 1 308 ? -21.274 0.387 -9.322 1.00 70.00 308 GLU A C 1
ATOM 2450 O O . GLU A 1 308 ? -21.490 1.353 -8.592 1.00 70.00 308 GLU A O 1
ATOM 2455 N N . ASP A 1 309 ? -20.420 -0.584 -8.979 1.00 76.88 309 ASP A N 1
ATOM 2456 C CA . ASP A 1 309 ? -19.785 -0.706 -7.669 1.00 76.88 309 ASP A CA 1
ATOM 2457 C C . ASP A 1 309 ? -18.383 -0.068 -7.620 1.00 76.88 309 ASP A C 1
ATOM 2459 O O . ASP A 1 309 ? -17.625 -0.023 -8.593 1.00 76.88 309 ASP A O 1
ATOM 2463 N N . ALA A 1 310 ? -17.982 0.367 -6.423 1.00 83.44 310 ALA A N 1
ATOM 2464 C CA . ALA A 1 310 ? -16.626 0.851 -6.191 1.00 83.44 310 ALA A CA 1
ATOM 2465 C C . ALA A 1 310 ? -15.581 -0.289 -6.279 1.00 83.44 310 ALA A C 1
ATOM 2467 O O . ALA A 1 310 ? -15.847 -1.409 -5.827 1.00 83.44 310 ALA A O 1
ATOM 2468 N N . PRO A 1 311 ? -14.350 -0.014 -6.759 1.00 87.69 311 PRO A N 1
ATOM 2469 C CA . PRO A 1 311 ? -13.281 -1.010 -6.823 1.00 87.69 311 PRO A CA 1
ATOM 2470 C C . PRO A 1 311 ? -12.913 -1.611 -5.460 1.00 87.69 311 PRO A C 1
ATOM 2472 O O . PRO A 1 311 ? -12.981 -0.945 -4.421 1.00 87.69 311 PRO A O 1
ATOM 2475 N N . GLU A 1 312 ? -12.442 -2.860 -5.458 1.00 88.38 312 GLU A N 1
ATOM 2476 C CA . GLU A 1 312 ? -12.144 -3.593 -4.223 1.00 88.38 312 GLU A CA 1
ATOM 2477 C C . GLU A 1 312 ? -11.070 -2.936 -3.355 1.00 88.38 312 GLU A C 1
ATOM 2479 O O . GLU A 1 312 ? -11.181 -2.988 -2.131 1.00 88.38 312 GLU A O 1
ATOM 2484 N N . SER A 1 313 ? -10.055 -2.288 -3.937 1.00 88.94 313 SER A N 1
ATOM 2485 C CA . SER A 1 313 ? -9.032 -1.582 -3.160 1.00 88.94 313 SER A CA 1
ATOM 2486 C C . SER A 1 313 ? -9.616 -0.403 -2.384 1.00 88.94 313 SER A C 1
ATOM 2488 O O . SER A 1 313 ? -9.200 -0.150 -1.256 1.00 88.94 313 SER A O 1
ATOM 2490 N N . PHE A 1 314 ? -10.589 0.306 -2.967 1.00 89.56 314 PHE A N 1
ATOM 2491 C CA . PHE A 1 314 ? -11.265 1.421 -2.307 1.00 89.56 314 PHE A CA 1
ATOM 2492 C C . PHE A 1 314 ? -12.196 0.914 -1.205 1.00 89.56 314 PHE A C 1
ATOM 2494 O O . PHE A 1 314 ? -12.158 1.411 -0.082 1.00 89.56 314 PHE A O 1
ATOM 2501 N N . ARG A 1 315 ? -12.968 -0.146 -1.480 1.00 89.12 315 ARG A N 1
ATOM 2502 C CA . ARG A 1 315 ? -13.812 -0.792 -0.462 1.00 89.12 315 ARG A CA 1
ATOM 2503 C C . ARG A 1 315 ? -12.979 -1.307 0.712 1.00 89.12 315 ARG A C 1
ATOM 2505 O O . ARG A 1 315 ? -13.384 -1.119 1.853 1.00 89.12 315 ARG A O 1
ATOM 2512 N N . LEU A 1 316 ? -11.820 -1.909 0.441 1.00 91.19 316 LEU A N 1
ATOM 2513 C CA . LEU A 1 316 ? -10.843 -2.317 1.454 1.00 91.19 316 LEU A CA 1
ATOM 2514 C C . LEU A 1 316 ? -10.388 -1.124 2.301 1.00 91.19 316 LEU A C 1
ATOM 2516 O O . LEU A 1 316 ? -10.490 -1.186 3.522 1.00 91.19 316 LEU A O 1
ATOM 2520 N N . PHE A 1 317 ? -9.957 -0.034 1.666 1.00 91.69 317 PHE A N 1
ATOM 2521 C CA . PHE A 1 317 ? -9.519 1.172 2.368 1.00 91.69 317 PHE A CA 1
ATOM 2522 C C . PHE A 1 317 ? -10.602 1.729 3.303 1.00 91.69 317 PHE A C 1
ATOM 2524 O O . PHE A 1 317 ? -10.320 2.043 4.455 1.00 91.69 317 PHE A O 1
ATOM 2531 N N . VAL A 1 318 ? -11.865 1.754 2.865 1.00 91.44 318 VAL A N 1
ATOM 2532 C CA . VAL A 1 318 ? -12.991 2.157 3.724 1.00 91.44 318 VAL A CA 1
ATOM 2533 C C . VAL A 1 318 ? -13.134 1.233 4.943 1.00 91.44 318 VAL A C 1
ATOM 2535 O O . VAL A 1 318 ? -13.409 1.710 6.039 1.00 91.44 318 VAL A O 1
ATOM 2538 N N . ARG A 1 319 ? -12.923 -0.085 4.806 1.00 92.69 319 ARG A N 1
ATOM 2539 C CA . ARG A 1 319 ? -12.973 -1.024 5.949 1.00 92.69 319 ARG A CA 1
ATOM 2540 C C . ARG A 1 319 ? -11.800 -0.846 6.905 1.00 92.69 319 ARG A C 1
ATOM 2542 O O . ARG A 1 319 ? -11.988 -0.993 8.110 1.00 92.69 319 ARG A O 1
ATOM 2549 N N . GLU A 1 320 ? -10.626 -0.505 6.388 1.00 93.38 320 GLU A N 1
ATOM 2550 C CA . GLU A 1 320 ? -9.456 -0.173 7.202 1.00 93.38 320 GLU A CA 1
ATOM 2551 C C . GLU A 1 320 ? -9.680 1.128 7.984 1.00 93.38 320 GLU A C 1
ATOM 2553 O O . GLU A 1 320 ? -9.469 1.144 9.196 1.00 93.38 320 GLU A O 1
ATOM 2558 N N . LEU A 1 321 ? -10.246 2.169 7.362 1.00 93.38 321 LEU A N 1
ATOM 2559 C CA . LEU A 1 321 ? -10.674 3.380 8.076 1.00 93.38 321 LEU A CA 1
ATOM 2560 C C . LEU A 1 321 ? -11.720 3.067 9.157 1.00 93.38 321 LEU A C 1
ATOM 2562 O O . LEU A 1 321 ? -11.568 3.485 10.304 1.00 93.38 321 LEU A O 1
ATOM 2566 N N . ARG A 1 322 ? -12.731 2.249 8.838 1.00 94.19 322 ARG A N 1
ATOM 2567 C CA . ARG A 1 322 ? -13.730 1.798 9.823 1.00 94.19 322 ARG A CA 1
ATOM 2568 C C . ARG A 1 322 ? -13.110 1.019 10.975 1.00 94.19 322 ARG A C 1
ATOM 2570 O O . ARG A 1 322 ? -13.596 1.128 12.096 1.00 94.19 322 ARG A O 1
ATOM 2577 N N . SER A 1 323 ? -12.045 0.254 10.732 1.00 93.69 323 SER A N 1
ATOM 2578 C CA . SER A 1 323 ? -11.320 -0.460 11.792 1.00 93.69 323 SER A CA 1
ATOM 2579 C C . SER A 1 323 ? -10.576 0.473 12.753 1.00 93.69 323 SER A C 1
ATOM 2581 O O . SER A 1 323 ? -10.459 0.149 13.931 1.00 93.69 323 SER A O 1
ATOM 2583 N N . LEU A 1 324 ? -10.191 1.664 12.286 1.00 94.50 324 LEU A N 1
ATOM 2584 C CA . LEU A 1 324 ? -9.674 2.770 13.100 1.00 94.50 324 LEU A CA 1
ATOM 2585 C C . LEU A 1 324 ? -10.788 3.616 13.746 1.00 94.50 324 LEU A C 1
ATOM 2587 O O . LEU A 1 324 ? -10.523 4.693 14.262 1.00 94.50 324 LEU A O 1
ATOM 2591 N N . ALA A 1 325 ? -12.046 3.161 13.712 1.00 94.06 325 ALA A N 1
ATOM 2592 C CA . ALA A 1 325 ? -13.208 3.921 14.181 1.00 94.06 325 ALA A CA 1
ATOM 2593 C C . ALA A 1 325 ? -13.371 5.294 13.489 1.00 94.06 325 ALA A C 1
ATOM 2595 O O . ALA A 1 325 ? -13.808 6.267 14.108 1.00 94.06 325 ALA A O 1
ATOM 2596 N N . LEU A 1 326 ? -13.069 5.345 12.188 1.00 92.69 326 LEU A N 1
ATOM 2597 C CA . LEU A 1 326 ? -13.310 6.481 11.296 1.00 92.69 326 LEU A CA 1
ATOM 2598 C C . LEU A 1 326 ? -14.324 6.100 10.217 1.00 92.69 326 LEU A C 1
ATOM 2600 O O . LEU A 1 326 ? -14.333 4.965 9.746 1.00 92.69 326 LEU A O 1
ATOM 2604 N N . GLU A 1 327 ? -15.156 7.047 9.789 1.00 88.38 327 GLU A N 1
ATOM 2605 C CA . GLU A 1 327 ? -16.103 6.828 8.693 1.00 88.38 327 GLU A CA 1
ATOM 2606 C C . GLU A 1 327 ? -15.882 7.813 7.559 1.00 88.38 327 GLU A C 1
ATOM 2608 O O . GLU A 1 327 ? -15.693 9.009 7.778 1.00 88.38 327 GLU A O 1
ATOM 2613 N N . LEU A 1 328 ? -15.967 7.293 6.337 1.00 84.31 328 LEU A N 1
ATOM 2614 C CA . LEU A 1 328 ? -15.958 8.074 5.113 1.00 84.31 328 LEU A CA 1
ATOM 2615 C C . LEU A 1 328 ? -17.410 8.302 4.669 1.00 84.31 328 LEU A C 1
ATOM 2617 O O . LEU A 1 328 ? -18.072 7.408 4.144 1.00 84.31 328 LEU A O 1
ATOM 2621 N N . ASN A 1 329 ? -17.914 9.502 4.943 1.00 74.94 329 ASN A N 1
ATOM 2622 C CA . ASN A 1 329 ? -19.266 9.937 4.615 1.00 74.94 329 ASN A CA 1
ATOM 2623 C C . ASN A 1 329 ? -19.291 10.625 3.247 1.00 74.94 329 ASN A C 1
ATOM 2625 O O . ASN A 1 329 ? -18.331 11.289 2.860 1.00 74.94 329 ASN A O 1
ATOM 2629 N N . HIS A 1 330 ? -20.416 10.510 2.552 1.00 66.44 330 HIS A N 1
ATOM 2630 C CA . HIS A 1 330 ? -20.656 11.163 1.268 1.00 66.44 330 HIS A CA 1
ATOM 2631 C C . HIS A 1 330 ? -21.556 12.366 1.542 1.00 66.44 330 HIS A C 1
ATOM 2633 O O . HIS A 1 330 ? -22.591 12.210 2.194 1.00 66.44 330 HIS A O 1
ATOM 2639 N N . PHE A 1 331 ? -21.157 13.555 1.101 1.00 54.06 331 PHE A N 1
ATOM 2640 C CA . PHE A 1 331 ? -21.954 14.768 1.246 1.00 54.06 331 PHE A CA 1
ATOM 2641 C C . PHE A 1 331 ? -22.228 15.358 -0.137 1.00 54.06 331 PHE A C 1
ATOM 2643 O O . PHE A 1 331 ? -21.311 15.540 -0.938 1.00 54.06 331 PHE A O 1
ATOM 2650 N N . LEU A 1 332 ? -23.500 15.637 -0.415 1.00 45.12 332 LEU A N 1
ATOM 2651 C CA . LEU A 1 332 ? -23.896 16.471 -1.541 1.00 45.12 332 LEU A CA 1
ATOM 2652 C C . LEU A 1 332 ? -23.950 17.902 -1.016 1.00 45.12 332 LEU A C 1
ATOM 2654 O O . LEU A 1 332 ? -24.713 18.206 -0.100 1.00 45.12 332 LEU A O 1
ATOM 2658 N N . GLU A 1 333 ? -23.098 18.773 -1.544 1.00 33.38 333 GLU A N 1
ATOM 2659 C CA . GLU A 1 333 ? -23.131 20.189 -1.197 1.00 33.38 333 GLU A CA 1
ATOM 2660 C C . GLU A 1 333 ? -24.346 20.828 -1.888 1.00 33.38 333 GLU A C 1
ATOM 2662 O O . GLU A 1 333 ? -24.314 21.188 -3.062 1.00 33.38 333 GLU A O 1
ATOM 2667 N N . GLY A 1 334 ? -25.471 20.855 -1.172 1.00 34.50 334 GLY A N 1
ATOM 2668 C CA . GLY A 1 334 ? -26.736 21.404 -1.648 1.00 34.50 334 GLY A CA 1
ATOM 2669 C C . GLY A 1 334 ? -27.902 20.980 -0.758 1.00 34.50 334 GLY A C 1
ATOM 2670 O O . GLY A 1 334 ? -28.335 19.836 -0.806 1.00 34.50 334 GLY A O 1
ATOM 2671 N N . SER A 1 335 ? -28.416 21.930 0.027 1.00 28.12 335 SER A N 1
ATOM 2672 C CA . SER A 1 335 ? -29.597 21.860 0.906 1.00 28.12 335 SER A CA 1
ATOM 2673 C C . SER A 1 335 ? -29.549 20.896 2.106 1.00 28.12 335 SER A C 1
ATOM 2675 O O . SER A 1 335 ? -29.702 19.685 2.000 1.00 28.12 335 SER A O 1
ATOM 2677 N N . LEU A 1 336 ? -29.469 21.491 3.301 1.00 33.97 336 LEU A N 1
ATOM 2678 C CA . LEU A 1 336 ? -30.210 21.008 4.466 1.00 33.97 336 LEU A CA 1
ATOM 2679 C C . LEU A 1 336 ? -31.694 20.937 4.071 1.00 33.97 336 LEU A C 1
ATOM 2681 O O . LEU A 1 336 ? -32.319 21.987 4.061 1.00 33.97 336 LEU A O 1
ATOM 2685 N N . ILE A 1 337 ? -32.215 19.764 3.696 1.00 31.28 337 ILE A N 1
ATOM 2686 C CA . ILE A 1 337 ? -33.614 19.309 3.848 1.00 31.28 337 ILE A CA 1
ATOM 2687 C C . ILE A 1 337 ? -33.671 17.812 3.461 1.00 31.28 337 ILE A C 1
ATOM 2689 O O . ILE A 1 337 ? -33.296 17.416 2.367 1.00 31.28 337 ILE A O 1
ATOM 2693 N N . GLU A 1 338 ? -34.112 17.013 4.435 1.00 27.30 338 GLU A N 1
ATOM 2694 C CA . GLU A 1 338 ? -34.724 15.673 4.380 1.00 27.30 338 GLU A CA 1
ATOM 2695 C C . GLU A 1 338 ? -34.083 14.499 3.603 1.00 27.30 338 GLU A C 1
ATOM 2697 O O . GLU A 1 338 ? -34.060 14.398 2.381 1.00 27.30 338 GLU A O 1
ATOM 2702 N N . MET A 1 339 ? -33.714 13.479 4.390 1.00 32.28 339 MET A N 1
ATOM 2703 C CA . MET A 1 339 ? -33.581 12.085 3.968 1.00 32.28 339 MET A CA 1
ATOM 2704 C C . MET A 1 339 ? -34.952 11.458 3.658 1.00 32.28 339 MET A C 1
ATOM 2706 O O . MET A 1 339 ? -35.764 11.336 4.574 1.00 32.28 339 MET A O 1
ATOM 2710 N N . LYS A 1 340 ? -35.133 10.904 2.449 1.00 28.55 340 LYS A N 1
ATOM 2711 C CA . LYS A 1 340 ? -35.559 9.506 2.169 1.00 28.55 340 LYS A CA 1
ATOM 2712 C C . LYS A 1 340 ? -35.865 9.311 0.671 1.00 28.55 340 LYS A C 1
ATOM 2714 O O . LYS A 1 340 ? -36.520 10.134 0.060 1.00 28.55 340 LYS A O 1
ATOM 2719 N N . GLN A 1 341 ? -35.466 8.140 0.156 1.00 29.47 341 GLN A N 1
ATOM 2720 C CA . GLN A 1 341 ? -35.863 7.515 -1.122 1.00 29.47 341 GLN A CA 1
ATOM 2721 C C . GLN A 1 341 ? -35.399 8.159 -2.446 1.00 29.47 341 GLN A C 1
ATOM 2723 O O . GLN A 1 341 ? -35.992 9.110 -2.932 1.00 29.47 341 GLN A O 1
ATOM 2728 N N . LYS A 1 342 ? -34.434 7.500 -3.108 1.00 27.34 342 LYS A N 1
ATOM 2729 C CA . LYS A 1 342 ? -34.564 6.824 -4.426 1.00 27.34 342 LYS A CA 1
ATOM 2730 C C . LYS A 1 342 ? -33.181 6.668 -5.070 1.00 27.34 342 LYS A C 1
ATOM 2732 O O . LYS A 1 342 ? -32.600 7.625 -5.563 1.00 27.34 342 LYS A O 1
ATOM 2737 N N . PHE A 1 343 ? -32.683 5.433 -5.112 1.00 36.47 343 PHE A N 1
ATOM 2738 C CA . PHE A 1 343 ? -31.709 5.019 -6.122 1.00 36.47 343 PHE A CA 1
ATOM 2739 C C . PHE A 1 343 ? -32.502 4.633 -7.370 1.00 36.47 343 PHE A C 1
ATOM 2741 O O . PHE A 1 343 ? -33.112 3.571 -7.385 1.00 36.47 343 PHE A O 1
ATOM 2748 N N . SER A 1 344 ? -32.568 5.537 -8.348 1.00 27.91 344 SER A N 1
ATOM 2749 C CA . SER A 1 344 ? -32.804 5.264 -9.776 1.00 27.91 344 SER A CA 1
ATOM 2750 C C . SER A 1 344 ? -33.249 6.555 -10.464 1.00 27.91 344 SER A C 1
ATOM 2752 O O . SER A 1 344 ? -34.440 6.850 -10.472 1.00 27.91 344 SER A O 1
ATOM 2754 N N . SER A 1 345 ? -32.299 7.297 -11.039 1.00 24.94 345 SER A N 1
ATOM 2755 C CA . SER A 1 345 ? -32.414 7.939 -12.362 1.00 24.94 345 SER A CA 1
ATOM 2756 C C . SER A 1 345 ? -31.300 8.971 -12.562 1.00 24.94 345 SER A C 1
ATOM 2758 O O . SER A 1 345 ? -31.191 9.912 -11.784 1.00 24.94 345 SER A O 1
ATOM 2760 N N . MET A 1 346 ? -30.529 8.765 -13.633 1.00 27.44 346 MET A N 1
ATOM 2761 C CA . MET A 1 346 ? -29.821 9.757 -14.455 1.00 27.44 346 MET A CA 1
ATOM 2762 C C . MET A 1 346 ? -29.084 10.914 -13.767 1.00 27.44 346 MET A C 1
ATOM 2764 O O . MET A 1 346 ? -29.661 11.915 -13.363 1.00 27.44 346 MET A O 1
ATOM 2768 N N . ILE A 1 347 ? -27.756 10.765 -13.768 1.00 36.16 347 ILE A N 1
ATOM 2769 C CA . ILE A 1 347 ? -26.789 11.650 -14.442 1.00 36.16 347 ILE A CA 1
ATOM 2770 C C . ILE A 1 347 ? -27.417 12.949 -14.967 1.00 36.16 347 ILE A C 1
ATOM 2772 O O . ILE A 1 347 ? -27.782 13.043 -16.132 1.00 36.16 347 ILE A O 1
ATOM 2776 N N . ASP A 1 348 ? -27.499 13.951 -14.102 1.00 31.44 348 ASP A N 1
ATOM 2777 C CA . ASP A 1 348 ? -27.204 15.320 -14.490 1.00 31.44 348 ASP A CA 1
ATOM 2778 C C . ASP A 1 348 ? -26.887 16.150 -13.247 1.00 31.44 348 ASP A C 1
ATOM 2780 O O . ASP A 1 348 ? -27.535 16.008 -12.209 1.00 31.44 348 ASP A O 1
ATOM 2784 N N . ARG A 1 349 ? -25.913 17.052 -13.407 1.00 30.55 349 ARG A N 1
ATOM 2785 C CA . ARG A 1 349 ? -25.285 17.958 -12.422 1.00 30.55 349 ARG A CA 1
ATOM 2786 C C . ARG A 1 349 ? -23.997 17.412 -11.805 1.00 30.55 349 ARG A C 1
ATOM 2788 O O . ARG A 1 349 ? -23.993 16.522 -10.961 1.00 30.55 349 ARG A O 1
ATOM 2795 N N . TYR A 1 350 ? -22.898 18.074 -12.168 1.00 35.72 350 TYR A N 1
ATOM 2796 C CA . TYR A 1 350 ? -21.671 18.189 -11.380 1.00 35.72 350 TYR A CA 1
ATOM 2797 C C . TYR A 1 350 ? -21.975 18.836 -10.011 1.00 35.72 350 TYR A C 1
ATOM 2799 O O . TYR A 1 350 ? -21.558 19.952 -9.712 1.00 35.72 350 TYR A O 1
ATOM 2807 N N . THR A 1 351 ? -22.742 18.160 -9.158 1.00 34.88 351 THR A N 1
ATOM 2808 C CA . THR A 1 351 ? -22.713 18.402 -7.718 1.00 34.88 351 THR A CA 1
ATOM 2809 C C . THR A 1 351 ? -21.423 17.777 -7.228 1.00 34.88 351 THR A C 1
ATOM 2811 O O . THR A 1 351 ? -21.266 16.559 -7.328 1.00 34.88 351 THR A O 1
ATOM 2814 N N . HIS A 1 352 ? -20.483 18.595 -6.760 1.00 41.00 352 HIS A N 1
ATOM 2815 C CA . HIS A 1 352 ? -19.238 18.129 -6.163 1.00 41.00 352 HIS A CA 1
ATOM 2816 C C . HIS A 1 352 ? -19.581 17.132 -5.046 1.00 41.00 352 HIS A C 1
ATOM 2818 O O . HIS A 1 352 ? -20.029 17.518 -3.968 1.00 41.00 352 HIS A O 1
ATOM 2824 N N . GLN A 1 353 ? -19.445 15.836 -5.334 1.00 55.69 353 GLN A N 1
ATOM 2825 C CA . GLN A 1 353 ? -19.607 14.784 -4.341 1.00 55.69 353 GLN A CA 1
ATOM 2826 C C . GLN A 1 353 ? -18.388 14.867 -3.431 1.00 55.69 353 GLN A C 1
ATOM 2828 O O . GLN A 1 353 ? -17.296 14.433 -3.793 1.00 55.69 353 GLN A O 1
ATOM 2833 N N . GLN A 1 354 ? -18.554 15.491 -2.271 1.00 67.94 354 GLN A N 1
ATOM 2834 C CA . GLN A 1 354 ? -17.474 15.612 -1.310 1.00 67.94 354 GLN A CA 1
ATOM 2835 C C . GLN A 1 354 ? -17.441 14.356 -0.439 1.00 67.94 354 GLN A C 1
ATOM 2837 O O . GLN A 1 354 ? -18.453 13.931 0.128 1.00 67.94 354 GLN A O 1
ATOM 2842 N N . LEU A 1 355 ? -16.258 13.760 -0.320 1.00 75.88 355 LEU A N 1
ATOM 2843 C CA . LEU A 1 355 ? -15.996 12.700 0.644 1.00 75.88 355 LEU A CA 1
ATOM 2844 C C . LEU A 1 355 ? -15.482 13.336 1.934 1.00 75.88 355 LEU A C 1
ATOM 2846 O O . LEU A 1 355 ? -14.472 14.037 1.930 1.00 75.88 355 LEU A O 1
ATOM 2850 N N . ARG A 1 356 ? -16.163 13.077 3.049 1.00 83.50 356 ARG A N 1
ATOM 2851 C CA . ARG A 1 356 ? -15.808 13.604 4.369 1.00 83.50 356 ARG A CA 1
ATOM 2852 C C . ARG A 1 356 ? -15.438 12.472 5.311 1.00 83.50 356 ARG A C 1
ATOM 2854 O O . ARG A 1 356 ? -16.283 11.643 5.641 1.00 83.50 356 ARG A O 1
ATOM 2861 N N . ILE A 1 357 ? -14.211 12.485 5.820 1.00 88.00 357 ILE A N 1
ATOM 2862 C CA . ILE A 1 357 ? -13.792 11.584 6.899 1.00 88.00 357 ILE A CA 1
ATOM 2863 C C . ILE A 1 357 ? -14.218 12.193 8.239 1.00 88.00 357 ILE A C 1
ATOM 2865 O O . ILE A 1 357 ? -14.018 13.384 8.474 1.00 88.00 357 ILE A O 1
ATOM 2869 N N . GLY A 1 358 ? -14.829 11.396 9.112 1.00 88.31 358 GLY A N 1
ATOM 2870 C CA . GLY A 1 358 ? -15.300 11.852 10.419 1.00 88.31 358 GLY A CA 1
ATOM 2871 C C . GLY A 1 358 ? -15.221 10.788 11.509 1.00 88.31 358 GLY A C 1
ATOM 2872 O O . GLY A 1 358 ? -14.985 9.609 11.245 1.00 88.31 358 GLY A O 1
ATOM 2873 N N . LEU A 1 359 ? -15.436 11.242 12.746 1.00 91.56 359 LEU A N 1
ATOM 2874 C CA . LEU A 1 359 ? -15.581 10.396 13.930 1.00 91.56 359 LEU A CA 1
ATOM 2875 C C . LEU A 1 359 ? -16.845 9.539 13.859 1.00 91.56 359 LEU A C 1
ATOM 2877 O O . LEU A 1 359 ? -17.834 9.907 13.223 1.00 91.56 359 LEU A O 1
ATOM 2881 N N . VAL A 1 360 ? -16.813 8.421 14.578 1.00 91.75 360 VAL A N 1
ATOM 2882 C CA . VAL A 1 360 ? -17.852 7.396 14.520 1.00 91.75 360 VAL A CA 1
ATOM 2883 C C . VAL A 1 360 ? -18.503 7.225 15.882 1.00 91.75 360 VAL A C 1
ATOM 2885 O O . VAL A 1 360 ? -17.835 7.040 16.898 1.00 91.75 360 VAL A O 1
ATOM 2888 N N . SER A 1 361 ? -19.832 7.233 15.901 1.00 92.69 361 SER A N 1
ATOM 2889 C CA . SER A 1 361 ? -20.603 6.921 17.101 1.00 92.69 361 SER A CA 1
ATOM 2890 C C . SER A 1 361 ? -20.625 5.408 17.396 1.00 92.69 361 SER A C 1
ATOM 2892 O O . SER A 1 361 ? -20.604 4.581 16.479 1.00 92.69 361 SER A O 1
ATOM 2894 N N . PRO A 1 362 ? -20.768 4.987 18.666 1.00 92.75 362 PRO A N 1
ATOM 2895 C CA . PRO A 1 362 ? -20.950 3.572 19.005 1.00 92.75 362 PRO A CA 1
ATOM 2896 C C . PRO A 1 362 ? -22.154 2.912 18.301 1.00 92.75 362 PRO A C 1
ATOM 2898 O O . PRO A 1 362 ? -22.146 1.709 18.030 1.00 92.75 362 PRO A O 1
ATOM 2901 N N . GLN A 1 363 ? -23.193 3.687 17.981 1.00 92.12 363 GLN A N 1
ATOM 2902 C CA . GLN A 1 363 ? -24.359 3.227 17.227 1.00 92.12 363 GLN A CA 1
ATOM 2903 C C . GLN A 1 363 ? -24.004 2.909 15.768 1.00 92.12 363 GLN A C 1
ATOM 2905 O O . GLN A 1 363 ? -24.436 1.882 15.242 1.00 92.12 363 GLN A O 1
ATOM 2910 N N . GLN A 1 364 ? -23.167 3.729 15.127 1.00 91.06 364 GLN A N 1
ATOM 2911 C CA . GLN A 1 364 ? -22.673 3.451 13.774 1.00 91.06 364 GLN A CA 1
ATOM 2912 C C . GLN A 1 364 ? -21.804 2.190 13.743 1.00 91.06 364 GLN A C 1
ATOM 2914 O O . GLN A 1 364 ? -22.045 1.319 12.911 1.00 91.06 364 GLN A O 1
ATOM 2919 N N . ILE A 1 365 ? -20.892 2.021 14.710 1.00 92.81 365 ILE A N 1
ATOM 2920 C CA . ILE A 1 365 ? -20.092 0.786 14.843 1.00 92.81 365 ILE A CA 1
ATOM 2921 C C . ILE A 1 365 ? -21.005 -0.435 14.995 1.00 92.81 365 ILE A C 1
ATOM 2923 O O . ILE A 1 365 ? -20.809 -1.455 14.338 1.00 92.81 365 ILE A O 1
ATOM 2927 N N . SER A 1 366 ? -22.047 -0.318 15.824 1.00 91.69 366 SER A N 1
ATOM 2928 C CA . SER A 1 366 ? -23.050 -1.374 15.982 1.00 91.69 366 SER A CA 1
ATOM 2929 C C . SER A 1 366 ? -23.760 -1.698 14.664 1.00 91.69 366 SER A C 1
ATOM 2931 O O . SER A 1 366 ? -23.994 -2.866 14.385 1.00 91.69 366 SER A O 1
ATOM 2933 N N . THR A 1 367 ? -24.068 -0.695 13.842 1.00 91.75 367 THR A N 1
ATOM 2934 C CA . THR A 1 367 ? -24.771 -0.871 12.558 1.00 91.75 367 THR A CA 1
ATOM 2935 C C . THR A 1 367 ? -23.923 -1.629 11.535 1.00 91.75 367 THR A C 1
ATOM 2937 O O . THR A 1 367 ? -24.451 -2.406 10.749 1.00 91.75 367 THR A O 1
ATOM 2940 N N . TRP A 1 368 ? -22.600 -1.445 11.543 1.00 89.94 368 TRP A N 1
ATOM 2941 C CA . TRP A 1 368 ? -21.709 -2.141 10.607 1.00 89.94 368 TRP A CA 1
ATOM 2942 C C . TRP A 1 368 ? -21.505 -3.617 10.926 1.00 89.94 368 TRP A C 1
ATOM 2944 O O . TRP A 1 368 ? -21.155 -4.389 10.031 1.00 89.94 368 TRP A O 1
ATOM 2954 N N . SER A 1 369 ? -21.659 -3.975 12.199 1.00 89.69 369 SER A N 1
ATOM 2955 C CA . SER A 1 369 ? -21.185 -5.254 12.712 1.00 89.69 369 SER A CA 1
ATOM 2956 C C . SER A 1 369 ? -22.297 -6.150 13.252 1.00 89.69 369 SER A C 1
ATOM 2958 O O . SER A 1 369 ? -22.122 -7.367 13.258 1.00 89.69 369 SER A O 1
ATOM 2960 N N . LYS A 1 370 ? -23.431 -5.591 13.697 1.00 89.94 370 LYS A N 1
ATOM 2961 C CA . LYS A 1 370 ? -24.555 -6.378 14.216 1.00 89.94 370 LYS A CA 1
ATOM 2962 C C . LYS A 1 370 ? -25.392 -6.975 13.090 1.00 89.94 370 LYS A C 1
ATOM 2964 O O . LYS A 1 370 ? -25.738 -6.299 12.127 1.00 89.94 370 LYS A O 1
ATOM 2969 N N . LYS A 1 371 ? -25.778 -8.228 13.285 1.00 85.56 371 LYS A N 1
ATOM 2970 C CA . LYS A 1 371 ? -26.795 -8.960 12.537 1.00 85.56 371 LYS A CA 1
ATOM 2971 C C . LYS A 1 371 ? -27.859 -9.430 13.517 1.00 85.56 371 LYS A C 1
ATOM 2973 O O . LYS A 1 371 ? -27.529 -9.826 14.633 1.00 85.56 371 LYS A O 1
ATOM 2978 N N . ILE A 1 372 ? -29.116 -9.374 13.104 1.00 85.19 372 ILE A N 1
ATOM 2979 C CA . ILE A 1 372 ? -30.234 -9.909 13.879 1.00 85.19 372 ILE A CA 1
ATOM 2980 C C . ILE A 1 372 ? -30.621 -11.222 13.213 1.00 85.19 372 ILE A C 1
ATOM 2982 O O . ILE A 1 372 ? -30.952 -11.237 12.028 1.00 85.19 372 ILE A O 1
ATOM 2986 N N . LEU A 1 373 ? -30.501 -12.319 13.952 1.00 83.56 373 LEU A N 1
ATOM 2987 C CA . LEU A 1 373 ? -30.940 -13.630 13.493 1.00 83.56 373 LEU A CA 1
ATOM 2988 C C . LEU A 1 373 ? -32.477 -13.740 13.576 1.00 83.56 373 LEU A C 1
ATOM 2990 O O . LEU A 1 373 ? -33.097 -13.011 14.354 1.00 83.56 373 LEU A O 1
ATOM 2994 N N . PRO A 1 374 ? -33.112 -14.672 12.838 1.00 79.56 374 PRO A N 1
ATOM 2995 C CA . PRO A 1 374 ? -34.568 -14.868 12.878 1.00 79.56 374 PRO A CA 1
ATOM 2996 C C . PRO A 1 374 ? -35.126 -15.179 14.277 1.00 79.56 374 PRO A C 1
ATOM 2998 O O . PRO A 1 374 ? -36.279 -14.886 14.565 1.00 79.56 374 PRO A O 1
ATOM 3001 N N . ASN A 1 375 ? -34.295 -15.728 15.167 1.00 79.44 375 ASN A N 1
ATOM 3002 C CA . ASN A 1 375 ? -34.621 -15.995 16.572 1.00 79.44 375 ASN A CA 1
ATOM 3003 C C . ASN A 1 375 ? -34.553 -14.741 17.479 1.00 79.44 375 ASN A C 1
ATOM 3005 O O . ASN A 1 375 ? -34.748 -14.856 18.687 1.00 79.44 375 ASN A O 1
ATOM 3009 N N . GLY A 1 376 ? -34.231 -13.564 16.932 1.00 81.50 376 GLY A N 1
ATOM 3010 C CA . GLY A 1 376 ? -34.041 -12.314 17.676 1.00 81.50 376 GLY A CA 1
ATOM 3011 C C . GLY A 1 376 ? -32.659 -12.147 18.325 1.00 81.50 376 GLY A C 1
ATOM 3012 O O . GLY A 1 376 ? -32.403 -11.117 18.950 1.00 81.50 376 GLY A O 1
ATOM 3013 N N . GLU A 1 377 ? -31.746 -13.113 18.179 1.00 86.00 377 GLU A N 1
ATOM 3014 C CA . GLU A 1 377 ? -30.384 -13.034 18.720 1.00 86.00 377 GLU A CA 1
ATOM 3015 C C . GLU A 1 377 ? -29.543 -12.015 17.934 1.00 86.00 377 GLU A C 1
ATOM 3017 O O . GLU A 1 377 ? -29.486 -12.033 16.701 1.00 86.00 377 GLU A O 1
ATOM 3022 N N . ILE A 1 378 ? -28.848 -11.133 18.656 1.00 87.31 378 ILE A N 1
ATOM 3023 C CA . ILE A 1 378 ? -27.914 -10.169 18.069 1.00 87.31 378 ILE A CA 1
ATOM 3024 C C . ILE A 1 378 ? -26.533 -10.817 17.969 1.00 87.31 378 ILE A C 1
ATOM 3026 O O . ILE A 1 378 ? -25.892 -11.110 18.976 1.00 87.31 378 ILE A O 1
ATOM 3030 N N . VAL A 1 379 ? -26.047 -10.974 16.744 1.00 88.19 379 VAL A N 1
ATOM 3031 C CA . VAL A 1 379 ? -24.733 -11.534 16.412 1.00 88.19 379 VAL A CA 1
ATOM 3032 C C . VAL A 1 379 ? -23.824 -10.427 15.888 1.00 88.19 379 VAL A C 1
ATOM 3034 O O . VAL A 1 379 ? -24.279 -9.521 15.202 1.00 88.19 379 VAL A O 1
ATOM 3037 N N . GLY A 1 380 ? -22.527 -10.480 16.187 1.00 89.69 380 GLY A N 1
ATOM 3038 C CA . GLY A 1 380 ? -21.550 -9.503 15.681 1.00 89.69 380 GLY A CA 1
ATOM 3039 C C . GLY A 1 380 ? -20.374 -9.264 16.623 1.00 89.69 380 GLY A C 1
ATOM 3040 O O . GLY A 1 380 ? -19.318 -8.788 16.199 1.00 89.69 380 GLY A O 1
ATOM 3041 N N . GLU A 1 381 ? -20.562 -9.608 17.898 1.00 95.38 381 GLU A N 1
ATOM 3042 C CA . GLU A 1 381 ? -19.558 -9.467 18.944 1.00 95.38 381 GLU A CA 1
ATOM 3043 C C . GLU A 1 381 ? -18.549 -10.616 18.912 1.00 95.38 381 GLU A C 1
ATOM 3045 O O . GLU A 1 381 ? -18.929 -11.787 18.931 1.00 95.38 381 GLU A O 1
ATOM 3050 N N . VAL A 1 382 ? -17.260 -10.281 18.893 1.00 96.31 382 VAL A N 1
ATOM 3051 C CA . VAL A 1 382 ? -16.169 -11.250 19.034 1.00 96.31 382 VAL A CA 1
ATOM 3052 C C . VAL A 1 382 ? -15.798 -11.346 20.509 1.00 96.31 382 VAL A C 1
ATOM 3054 O O . VAL A 1 382 ? -15.175 -10.437 21.056 1.00 96.31 382 VAL A O 1
ATOM 3057 N N . THR A 1 383 ? -16.180 -12.448 21.147 1.00 94.31 383 THR A N 1
ATOM 3058 C CA . THR A 1 383 ? -15.996 -12.653 22.593 1.00 94.31 383 THR A CA 1
ATOM 3059 C C . THR A 1 383 ? -14.779 -13.513 22.914 1.00 94.31 383 THR A C 1
ATOM 3061 O O . THR A 1 383 ? -14.159 -13.339 23.962 1.00 94.31 383 THR A O 1
ATOM 3064 N N . LYS A 1 384 ? -14.397 -14.439 22.025 1.00 94.44 384 LYS A N 1
ATOM 3065 C CA . LYS A 1 384 ? -13.282 -15.367 22.258 1.00 94.44 384 LYS A CA 1
ATOM 3066 C C . LYS A 1 384 ? -12.021 -14.947 21.496 1.00 94.44 384 LYS A C 1
ATOM 3068 O O . LYS A 1 384 ? -12.107 -14.583 20.324 1.00 94.44 384 LYS A O 1
ATOM 3073 N N . PRO A 1 385 ? -10.824 -15.082 22.099 1.00 93.06 385 PRO A N 1
ATOM 3074 C CA . PRO A 1 385 ? -9.559 -14.774 21.433 1.00 93.06 385 PRO A CA 1
ATOM 3075 C C . PRO A 1 385 ? -9.106 -15.890 20.474 1.00 93.06 385 PRO A C 1
ATOM 3077 O O . PRO A 1 385 ? -8.030 -15.809 19.890 1.00 93.06 385 PRO A O 1
ATOM 3080 N N . TYR A 1 386 ? -9.865 -16.974 20.327 1.00 90.31 386 TYR A N 1
ATOM 3081 C CA . TYR A 1 386 ? -9.454 -18.107 19.503 1.00 90.31 386 TYR A CA 1
ATOM 3082 C C . TYR A 1 386 ? -9.712 -17.855 18.009 1.00 90.31 386 TYR A C 1
ATOM 3084 O O . TYR A 1 386 ? -10.618 -17.108 17.627 1.00 90.31 386 TYR A O 1
ATOM 3092 N N . THR A 1 387 ? -8.891 -18.469 17.153 1.00 89.44 387 THR A N 1
ATOM 3093 C CA . THR A 1 387 ? -8.959 -18.325 15.690 1.00 89.44 387 THR A CA 1
ATOM 3094 C C . THR A 1 387 ? -9.578 -19.566 15.045 1.00 89.44 387 THR A C 1
ATOM 3096 O O . THR A 1 387 ? -10.751 -19.541 14.672 1.00 89.44 387 THR A O 1
ATOM 3099 N N . PHE A 1 388 ? -8.814 -20.651 14.953 1.00 87.06 388 PHE A N 1
ATOM 3100 C CA . PHE A 1 388 ? -9.228 -21.949 14.426 1.00 87.06 388 PHE A CA 1
ATOM 3101 C C . PHE A 1 388 ? -8.982 -23.035 15.467 1.00 87.06 388 PHE A C 1
ATOM 3103 O O . PHE A 1 388 ? -8.010 -22.978 16.222 1.00 87.06 388 PHE A O 1
ATOM 3110 N N . HIS A 1 389 ? -9.846 -24.043 15.484 1.00 85.75 389 HIS A N 1
ATOM 3111 C CA . HIS A 1 389 ? -9.668 -25.203 16.340 1.00 85.75 389 HIS A CA 1
ATOM 3112 C C . HIS A 1 389 ? -8.526 -26.079 15.801 1.00 85.75 389 HIS A C 1
ATOM 3114 O O . HIS A 1 389 ? -8.565 -26.521 14.652 1.00 85.75 389 HIS A O 1
ATOM 3120 N N . TYR A 1 390 ? -7.552 -26.408 16.651 1.00 81.19 390 TYR A N 1
ATOM 3121 C CA . TYR A 1 390 ? -6.326 -27.129 16.273 1.00 81.19 390 TYR A CA 1
ATOM 3122 C C . TYR A 1 390 ? -6.566 -28.479 15.563 1.00 81.19 390 TYR A C 1
ATOM 3124 O O . TYR A 1 390 ? -5.891 -28.773 14.586 1.00 81.19 390 TYR A O 1
ATOM 3132 N N . LYS A 1 391 ? -7.551 -29.286 15.999 1.00 83.38 391 LYS A N 1
ATOM 3133 C CA . LYS A 1 391 ? -7.886 -30.579 15.349 1.00 83.38 391 LYS A CA 1
ATOM 3134 C C . LYS A 1 391 ? -8.700 -30.461 14.060 1.00 83.38 391 LYS A C 1
ATOM 3136 O O . LYS A 1 391 ? -8.405 -31.127 13.079 1.00 83.38 391 LYS A O 1
ATOM 3141 N N . THR A 1 392 ? -9.788 -29.689 14.080 1.00 83.19 392 THR A N 1
ATOM 3142 C CA . THR A 1 392 ? -10.764 -29.674 12.978 1.00 83.19 392 THR A CA 1
ATOM 3143 C C . THR A 1 392 ? -10.415 -28.657 11.894 1.00 83.19 392 THR A C 1
ATOM 3145 O O . THR A 1 392 ? -11.024 -28.683 10.826 1.00 83.19 392 THR A O 1
ATOM 3148 N N . ASN A 1 393 ? -9.471 -27.748 12.171 1.00 84.12 393 ASN A N 1
ATOM 3149 C CA . ASN A 1 393 ? -9.136 -26.586 11.350 1.00 84.12 393 ASN A CA 1
ATOM 3150 C C . ASN A 1 393 ? -10.375 -25.766 10.928 1.00 84.12 393 ASN A C 1
ATOM 3152 O O . ASN A 1 393 ? -10.404 -25.141 9.867 1.00 84.12 393 ASN A O 1
ATOM 3156 N N . LYS A 1 394 ? -11.432 -25.795 11.753 1.00 87.81 394 LYS A N 1
ATOM 3157 C CA . LYS A 1 394 ? -12.640 -24.980 11.587 1.00 87.81 394 LYS A CA 1
ATOM 3158 C C . LYS A 1 394 ? -12.545 -23.723 12.459 1.00 87.81 394 LYS A C 1
ATOM 3160 O O . LYS A 1 394 ? -11.935 -23.788 13.529 1.00 87.81 394 LYS A O 1
ATOM 3165 N N . PRO A 1 395 ? -13.132 -22.588 12.037 1.00 91.62 395 PRO A N 1
ATOM 3166 C CA . PRO A 1 395 ? -13.170 -21.390 12.861 1.00 91.62 395 PRO A CA 1
ATOM 3167 C C . PRO A 1 395 ? -13.899 -21.640 14.174 1.00 91.62 395 PRO A C 1
ATOM 3169 O O . PRO A 1 395 ? -14.967 -22.252 14.196 1.00 91.62 395 PRO A O 1
ATOM 3172 N N . GLU A 1 396 ? -13.347 -21.105 15.255 1.00 91.75 396 GLU A N 1
ATOM 3173 C CA . GLU A 1 396 ? -13.979 -21.181 16.567 1.00 91.75 396 GLU A CA 1
ATOM 3174 C C . GLU A 1 396 ? -15.257 -20.336 16.634 1.00 91.75 396 GLU A C 1
ATOM 3176 O O . GLU A 1 396 ? -15.333 -19.225 16.087 1.00 91.75 396 GLU A O 1
ATOM 3181 N N . LYS A 1 397 ? -16.275 -20.856 17.332 1.00 90.75 397 LYS A N 1
ATOM 3182 C CA . LYS A 1 397 ? -17.536 -20.132 17.546 1.00 90.75 397 LYS A CA 1
ATOM 3183 C C . LYS A 1 397 ? -17.270 -18.901 18.416 1.00 90.75 397 LYS A C 1
ATOM 3185 O O . LYS A 1 397 ? -16.631 -19.011 19.460 1.00 90.75 397 LYS A O 1
ATOM 3190 N N . ASP A 1 398 ? -17.764 -17.749 17.966 1.00 91.50 398 ASP A N 1
ATOM 3191 C CA . ASP A 1 398 ? -17.576 -16.425 18.580 1.00 91.50 398 ASP A CA 1
ATOM 3192 C C . ASP A 1 398 ? -16.108 -15.957 18.665 1.00 91.50 398 ASP A C 1
ATOM 3194 O O . ASP A 1 398 ? -15.773 -15.021 19.394 1.00 91.50 398 ASP A O 1
ATOM 3198 N N . GLY A 1 399 ? -15.225 -16.605 17.895 1.00 94.12 399 GLY A N 1
ATOM 3199 C CA . GLY A 1 399 ? -13.827 -16.222 17.722 1.00 94.12 399 GLY A CA 1
ATOM 3200 C C . GLY A 1 399 ? -13.586 -15.261 16.555 1.00 94.12 399 GLY A C 1
ATOM 3201 O O . GLY A 1 399 ? -14.500 -14.844 15.836 1.00 94.12 399 GLY A O 1
ATOM 3202 N N . LEU A 1 400 ? -12.312 -14.957 16.304 1.00 94.44 400 LEU A N 1
ATOM 3203 C CA . LEU A 1 400 ? -11.873 -13.965 15.310 1.00 94.44 400 LEU A CA 1
ATOM 3204 C C . LEU A 1 400 ? -12.199 -14.323 13.851 1.00 94.44 400 LEU A C 1
ATOM 3206 O O . LEU A 1 400 ? -12.119 -13.455 12.984 1.00 94.44 400 LEU A O 1
ATOM 3210 N N . PHE A 1 401 ? -12.538 -15.576 13.549 1.00 94.56 401 PHE A N 1
ATOM 3211 C CA . PHE A 1 401 ? -12.853 -16.040 12.189 1.00 94.56 401 PHE A CA 1
ATOM 3212 C C . PHE A 1 401 ? -14.258 -16.641 12.063 1.00 94.56 401 PHE A C 1
ATOM 3214 O O . PHE A 1 401 ? -14.581 -17.191 11.005 1.00 94.56 401 PHE A O 1
ATOM 3221 N N . CYS A 1 402 ? -15.081 -16.510 13.111 1.00 94.25 402 CYS A N 1
ATOM 3222 C CA . CYS A 1 402 ? -16.386 -17.149 13.234 1.00 94.25 402 CYS A CA 1
ATOM 3223 C C . CYS A 1 402 ? -17.274 -16.919 12.000 1.00 94.25 402 CYS A C 1
ATOM 3225 O O . CYS A 1 402 ? -17.533 -15.781 11.602 1.00 94.25 402 CYS A O 1
ATOM 3227 N N . GLU A 1 403 ? -17.774 -18.008 11.410 1.00 93.25 403 GLU A N 1
ATOM 3228 C CA . GLU A 1 403 ? -18.649 -17.954 10.230 1.00 93.25 403 GLU A CA 1
ATOM 3229 C C . GLU A 1 403 ? -19.996 -17.291 10.526 1.00 93.25 403 GLU A C 1
ATOM 3231 O O . GLU A 1 403 ? -20.562 -16.629 9.662 1.00 93.25 403 GLU A O 1
ATOM 3236 N N . ARG A 1 404 ? -20.476 -17.403 11.770 1.00 92.31 404 ARG A N 1
ATOM 3237 C CA . ARG A 1 404 ? -21.719 -16.771 12.230 1.00 92.31 404 ARG A CA 1
ATOM 3238 C C . ARG A 1 404 ? -21.620 -15.240 12.212 1.00 92.31 404 ARG A C 1
ATOM 3240 O O . ARG A 1 404 ? -22.581 -14.567 11.867 1.00 92.31 404 ARG A O 1
ATOM 3247 N N . ILE A 1 405 ? -20.441 -14.700 12.538 1.00 92.88 405 ILE A N 1
ATOM 3248 C CA . ILE A 1 405 ? -20.179 -13.253 12.592 1.00 92.88 405 ILE A CA 1
ATOM 3249 C C . ILE A 1 405 ? -19.847 -12.712 11.199 1.00 92.88 405 ILE A C 1
ATOM 3251 O O . ILE A 1 405 ? -20.489 -11.779 10.722 1.00 92.88 405 ILE A O 1
ATOM 3255 N N . PHE A 1 406 ? -18.847 -13.297 10.536 1.00 94.25 406 PHE A N 1
ATOM 3256 C CA . PHE A 1 406 ? -18.264 -12.733 9.314 1.00 94.25 406 PHE A CA 1
ATOM 3257 C C . PHE A 1 406 ? -18.853 -13.305 8.015 1.00 94.25 406 PHE A C 1
ATOM 3259 O O . PHE A 1 406 ? -18.631 -12.731 6.952 1.00 94.25 406 PHE A O 1
ATOM 3266 N N . GLY A 1 407 ? -19.594 -14.414 8.082 1.00 92.19 407 GLY A N 1
ATOM 3267 C CA . GLY A 1 407 ? -20.146 -15.139 6.932 1.00 92.19 407 GLY A CA 1
ATOM 3268 C C . GLY A 1 407 ? -19.406 -16.444 6.599 1.00 92.19 407 GLY A C 1
ATOM 3269 O O . GLY A 1 407 ? -18.352 -16.726 7.181 1.00 92.19 407 GLY A O 1
ATOM 3270 N N . PRO A 1 408 ? -19.932 -17.253 5.665 1.00 92.12 408 PRO A N 1
ATOM 3271 C CA . PRO A 1 408 ? -19.460 -18.615 5.400 1.00 92.12 408 PRO A CA 1
ATOM 3272 C C . PRO A 1 408 ? -18.098 -18.654 4.690 1.00 92.12 408 PRO A C 1
ATOM 3274 O O . PRO A 1 408 ? -17.806 -17.802 3.850 1.00 92.12 408 PRO A O 1
ATOM 3277 N N . ILE A 1 409 ? -17.250 -19.651 4.992 1.00 89.75 409 ILE A N 1
ATOM 3278 C CA . ILE A 1 409 ? -15.941 -19.822 4.312 1.00 89.75 409 ILE A CA 1
ATOM 3279 C C . ILE A 1 409 ? -16.128 -20.166 2.833 1.00 89.75 409 ILE A C 1
ATOM 3281 O O . ILE A 1 409 ? -15.369 -19.706 1.982 1.00 89.75 409 ILE A O 1
ATOM 3285 N N . LYS A 1 410 ? -17.118 -21.008 2.533 1.00 89.19 410 LYS A N 1
ATOM 3286 C CA . LYS A 1 410 ? -17.457 -21.436 1.177 1.00 89.19 410 LYS A CA 1
ATOM 3287 C C . LYS A 1 410 ? -18.860 -20.952 0.850 1.00 89.19 410 LYS A C 1
ATOM 3289 O O . LYS A 1 410 ? -19.767 -21.107 1.659 1.00 89.19 410 LYS A O 1
ATOM 3294 N N . SER A 1 411 ? -19.020 -20.376 -0.335 1.00 87.81 411 SER A N 1
ATOM 3295 C CA . SER A 1 411 ? -20.298 -19.840 -0.799 1.00 87.81 411 SER A CA 1
ATOM 3296 C C . SER A 1 411 ? -21.399 -20.903 -0.715 1.00 87.81 411 SER A C 1
ATOM 3298 O O . SER A 1 411 ? -21.212 -22.015 -1.205 1.00 87.81 411 SER A O 1
ATOM 3300 N N . GLY A 1 412 ? -22.514 -20.566 -0.061 1.00 84.50 412 GLY A N 1
ATOM 3301 C CA . GLY A 1 412 ? -23.682 -21.443 0.074 1.00 84.50 412 GLY A CA 1
ATOM 3302 C C . GLY A 1 412 ? -23.529 -22.606 1.062 1.00 84.50 412 GLY A C 1
ATOM 3303 O O . GLY A 1 412 ? -24.460 -23.390 1.199 1.00 84.50 412 GLY A O 1
ATOM 3304 N N . ILE A 1 413 ? -22.403 -22.740 1.773 1.00 88.75 413 ILE A N 1
ATOM 3305 C CA . ILE A 1 413 ? -22.162 -23.834 2.732 1.00 88.75 413 ILE A CA 1
ATOM 3306 C C . ILE A 1 413 ? -22.033 -23.261 4.144 1.00 88.75 413 ILE A C 1
ATOM 3308 O O . ILE A 1 413 ? -21.201 -22.388 4.387 1.00 88.75 413 ILE A O 1
ATOM 3312 N N . CYS A 1 414 ? -22.824 -23.772 5.088 1.00 88.94 414 CYS A N 1
ATOM 3313 C CA . CYS A 1 414 ? -22.763 -23.363 6.491 1.00 88.94 414 CYS A CA 1
ATOM 3314 C C . CYS A 1 414 ? -21.697 -24.147 7.287 1.00 88.94 414 CYS A C 1
ATOM 3316 O O . CYS A 1 414 ? -21.218 -25.198 6.857 1.00 88.94 414 CYS A O 1
ATOM 3318 N N . ALA A 1 415 ? -21.381 -23.694 8.507 1.00 87.50 415 ALA A N 1
ATOM 3319 C CA . ALA A 1 415 ? -20.373 -24.326 9.370 1.00 87.50 415 ALA A CA 1
ATOM 3320 C C . ALA A 1 415 ? -20.681 -25.799 9.742 1.00 87.50 415 ALA A C 1
ATOM 3322 O O . ALA A 1 415 ? -19.755 -26.608 9.922 1.00 87.50 415 ALA A O 1
ATOM 3323 N N . CYS A 1 416 ? -21.971 -26.159 9.831 1.00 87.81 416 CYS A N 1
ATOM 3324 C CA . CYS A 1 416 ? -22.428 -27.536 10.067 1.00 87.81 416 CYS A CA 1
ATOM 3325 C C . CYS A 1 416 ? -22.256 -28.454 8.848 1.00 87.81 416 CYS A C 1
ATOM 3327 O O . CYS A 1 416 ? -22.266 -29.668 9.009 1.00 87.81 416 CYS A O 1
ATOM 3329 N N . GLY A 1 417 ? -22.056 -27.898 7.649 1.00 83.31 417 GLY A N 1
ATOM 3330 C CA . GLY A 1 417 ? -21.936 -28.658 6.402 1.00 83.31 417 GLY A CA 1
ATOM 3331 C C . GLY A 1 417 ? -23.216 -28.728 5.567 1.00 83.31 417 GLY A C 1
ATOM 3332 O O . GLY A 1 417 ? -23.168 -29.273 4.468 1.00 83.31 417 GLY A O 1
ATOM 3333 N N . ASN A 1 418 ? -24.328 -28.139 6.027 1.00 83.56 418 ASN A N 1
ATOM 3334 C CA . ASN A 1 418 ? -25.514 -27.966 5.184 1.00 83.56 418 ASN A CA 1
ATOM 3335 C C . ASN A 1 418 ? -25.172 -26.997 4.047 1.00 83.56 418 ASN A C 1
ATOM 3337 O O . ASN A 1 418 ? -24.510 -25.979 4.274 1.00 83.56 418 ASN A O 1
ATOM 3341 N N . TYR A 1 419 ? -25.616 -27.310 2.833 1.00 82.00 419 TYR A N 1
ATOM 3342 C CA . TYR A 1 419 ? -25.370 -26.493 1.651 1.00 82.00 419 TYR A CA 1
ATOM 3343 C C . TYR A 1 419 ? -26.685 -26.063 1.004 1.00 82.00 419 TYR A C 1
ATOM 3345 O O . TYR A 1 419 ? -27.683 -26.778 1.086 1.00 82.00 419 TYR A O 1
ATOM 3353 N N . ARG A 1 420 ? -26.671 -24.899 0.356 1.00 77.69 420 ARG A N 1
ATOM 3354 C CA . ARG A 1 420 ? -27.770 -24.359 -0.447 1.00 77.69 420 ARG A CA 1
ATOM 3355 C C . ARG A 1 420 ? -27.234 -23.656 -1.686 1.00 77.69 420 ARG A C 1
ATOM 3357 O O . ARG A 1 420 ? -26.148 -23.071 -1.655 1.00 77.69 420 ARG A O 1
ATOM 3364 N N . VAL A 1 421 ? -27.998 -23.728 -2.771 1.00 74.62 421 VAL A N 1
ATOM 3365 C CA . VAL A 1 421 ? -27.686 -23.031 -4.021 1.00 74.62 421 VAL A CA 1
ATOM 3366 C C . VAL A 1 421 ? -28.025 -21.551 -3.844 1.00 74.62 421 VAL A C 1
ATOM 3368 O O . VAL A 1 421 ? -29.085 -21.197 -3.338 1.00 74.62 421 VAL A O 1
ATOM 3371 N N . ILE A 1 422 ? -27.087 -20.677 -4.205 1.00 68.69 422 ILE A N 1
ATOM 3372 C CA . ILE A 1 422 ? -27.269 -19.226 -4.117 1.00 68.69 422 ILE A CA 1
ATOM 3373 C C . ILE A 1 422 ? -28.087 -18.783 -5.333 1.00 68.69 422 ILE A C 1
ATOM 3375 O O . ILE A 1 422 ? -27.614 -18.950 -6.455 1.00 68.69 422 ILE A O 1
ATOM 3379 N N . GLY A 1 423 ? -29.263 -18.192 -5.111 1.00 62.19 423 GLY A N 1
ATOM 3380 C CA . GLY A 1 423 ? -30.103 -17.620 -6.174 1.00 62.19 423 GLY A CA 1
ATOM 3381 C C . GLY A 1 423 ? -31.489 -18.249 -6.337 1.00 62.19 423 GLY A C 1
ATOM 3382 O O . GLY A 1 423 ? -32.277 -17.717 -7.108 1.00 62.19 423 GLY A O 1
ATOM 3383 N N . ASP A 1 424 ? -31.814 -19.321 -5.608 1.00 53.66 424 ASP A N 1
ATOM 3384 C CA . ASP A 1 424 ? -33.186 -19.840 -5.570 1.00 53.66 424 ASP A CA 1
ATOM 3385 C C . ASP A 1 424 ? -34.050 -18.965 -4.642 1.00 53.66 424 ASP A C 1
ATOM 3387 O O . ASP A 1 424 ? -33.869 -18.964 -3.426 1.00 53.66 424 ASP A O 1
ATOM 3391 N N . GLU A 1 425 ? -34.997 -18.216 -5.218 1.00 51.75 425 GLU A N 1
ATOM 3392 C CA . GLU A 1 425 ? -35.947 -17.318 -4.528 1.00 51.75 425 GLU A CA 1
ATOM 3393 C C . GLU A 1 425 ? -37.086 -18.057 -3.792 1.00 51.75 425 GLU A C 1
ATOM 3395 O O . GLU A 1 425 ? -38.190 -17.533 -3.645 1.00 51.75 425 GLU A O 1
ATOM 3400 N N . LYS A 1 426 ? -36.873 -19.299 -3.347 1.00 53.25 426 LYS A N 1
ATOM 3401 C CA . LYS A 1 426 ? -37.890 -20.008 -2.554 1.00 53.25 426 LYS A CA 1
ATOM 3402 C C . LYS A 1 426 ? -37.872 -19.522 -1.102 1.00 53.25 426 LYS A C 1
ATOM 3404 O O . LYS A 1 426 ? -36.838 -19.061 -0.626 1.00 53.25 426 LYS A O 1
ATOM 3409 N N . GLU A 1 427 ? -39.016 -19.643 -0.416 1.00 58.16 427 GLU A N 1
ATOM 3410 C CA . GLU A 1 427 ? -39.322 -19.249 0.981 1.00 58.16 427 GLU A CA 1
ATOM 3411 C C . GLU A 1 427 ? -38.466 -19.954 2.064 1.00 58.16 427 GLU A C 1
ATOM 3413 O O . GLU A 1 427 ? -38.918 -20.234 3.173 1.00 58.16 427 GLU A O 1
ATOM 3418 N N . ASP A 1 428 ? -37.216 -20.282 1.760 1.00 57.38 428 ASP A N 1
ATOM 3419 C CA . ASP A 1 428 ? -36.310 -20.995 2.640 1.00 57.38 428 ASP A CA 1
ATOM 3420 C C . ASP A 1 428 ? -35.595 -20.035 3.612 1.00 57.38 428 ASP A C 1
ATOM 3422 O O . ASP A 1 428 ? -35.217 -18.917 3.248 1.00 57.38 428 ASP A O 1
ATOM 3426 N N . PRO A 1 429 ? -35.324 -20.460 4.862 1.00 63.84 429 PRO A N 1
ATOM 3427 C CA . PRO A 1 429 ? -34.738 -19.585 5.875 1.00 63.84 429 PRO A CA 1
ATOM 3428 C C . PRO A 1 429 ? -33.330 -19.118 5.480 1.00 63.84 429 PRO A C 1
ATOM 3430 O O . PRO A 1 429 ? -32.430 -19.934 5.301 1.00 63.84 429 PRO A O 1
ATOM 3433 N N . GLN A 1 430 ? -33.098 -17.805 5.404 1.00 78.75 430 GLN A N 1
ATOM 3434 C CA . GLN A 1 430 ? -31.809 -17.196 5.013 1.00 78.75 430 GLN A CA 1
ATOM 3435 C C . GLN A 1 430 ? -30.611 -17.641 5.886 1.00 78.75 430 GLN A C 1
ATOM 3437 O O . GLN A 1 430 ? -29.451 -17.595 5.460 1.00 78.75 430 GLN A O 1
ATOM 3442 N N . PHE A 1 431 ? -30.883 -18.105 7.106 1.00 85.06 431 PHE A N 1
ATOM 3443 C CA . PHE A 1 431 ? -29.894 -18.560 8.079 1.00 85.06 431 PHE A CA 1
ATOM 3444 C C . PHE A 1 431 ? -30.073 -20.044 8.395 1.00 85.06 431 PHE A C 1
ATOM 3446 O O . PHE A 1 431 ? -31.186 -20.558 8.454 1.00 85.06 431 PHE A O 1
ATOM 3453 N N . CYS A 1 432 ? -28.967 -20.733 8.667 1.00 86.81 432 CYS A N 1
ATOM 3454 C CA . CYS A 1 432 ? -29.005 -22.091 9.198 1.00 86.81 432 CYS A CA 1
ATOM 3455 C C . CYS A 1 432 ? -29.542 -22.093 10.638 1.00 86.81 432 CYS A C 1
ATOM 3457 O O . CYS A 1 432 ? -28.941 -21.468 11.510 1.00 86.81 432 CYS A O 1
ATOM 3459 N N . GLU A 1 433 ? -30.599 -22.854 10.915 1.00 84.38 433 GLU A N 1
ATOM 3460 C CA . GLU A 1 433 ? -31.216 -22.945 12.250 1.00 84.38 433 GLU A CA 1
ATOM 3461 C C . GLU A 1 433 ? -30.274 -23.523 13.319 1.00 84.38 433 GLU A C 1
ATOM 3463 O O . GLU A 1 433 ? -30.337 -23.140 14.483 1.00 84.38 433 GLU A O 1
ATOM 3468 N N . GLN A 1 434 ? -29.348 -24.406 12.927 1.00 85.25 434 GLN A N 1
ATOM 3469 C CA . GLN A 1 434 ? -28.435 -25.073 13.862 1.00 85.25 434 GLN A CA 1
ATOM 3470 C C . GLN A 1 434 ? -27.210 -24.222 14.230 1.00 85.25 434 GLN A C 1
ATOM 3472 O O . GLN A 1 434 ? -26.806 -24.181 15.391 1.00 85.25 434 GLN A O 1
ATOM 3477 N N . CYS A 1 435 ? -26.578 -23.561 13.251 1.00 87.19 435 CYS A N 1
ATOM 3478 C CA . CYS A 1 435 ? -25.339 -22.801 13.481 1.00 87.19 435 CYS A CA 1
ATOM 3479 C C . CYS A 1 435 ? -25.475 -21.282 13.338 1.00 87.19 435 CYS A C 1
ATOM 3481 O O . CYS A 1 435 ? -24.509 -20.571 13.619 1.00 87.19 435 CYS A O 1
ATOM 3483 N N . GLY A 1 436 ? -26.621 -20.775 12.880 1.00 86.62 436 GLY A N 1
ATOM 3484 C CA . GLY A 1 436 ? -26.872 -19.346 12.660 1.00 86.62 436 GLY A CA 1
ATOM 3485 C C . GLY A 1 436 ? -26.042 -18.720 11.534 1.00 86.62 436 GLY A C 1
ATOM 3486 O O . GLY A 1 436 ? -25.927 -17.502 11.470 1.00 86.62 436 GLY A O 1
ATOM 3487 N N . VAL A 1 437 ? -25.407 -19.528 10.676 1.00 90.06 437 VAL A N 1
ATOM 3488 C CA . VAL A 1 437 ? -24.601 -19.025 9.548 1.00 90.06 437 VAL A CA 1
ATOM 3489 C C . VAL A 1 437 ? -25.521 -18.704 8.375 1.00 90.06 437 VAL A C 1
ATOM 3491 O O . VAL A 1 437 ? -26.408 -19.489 8.046 1.00 90.06 437 VAL A O 1
ATOM 3494 N N . GLU A 1 438 ? -25.285 -17.552 7.760 1.00 88.69 438 GLU A N 1
ATOM 3495 C CA . GLU A 1 438 ? -26.032 -17.042 6.613 1.00 88.69 438 GLU A CA 1
ATOM 3496 C C . GLU A 1 438 ? -25.644 -17.778 5.317 1.00 88.69 438 GLU A C 1
ATOM 3498 O O . GLU A 1 438 ? -24.453 -17.939 5.026 1.00 88.69 438 GLU A O 1
ATOM 3503 N N . PHE A 1 439 ? -26.629 -18.206 4.521 1.00 87.56 439 PHE A N 1
ATOM 3504 C CA . PHE A 1 439 ? -26.398 -18.858 3.225 1.00 87.56 439 PHE A CA 1
ATOM 3505 C C . PHE A 1 439 ? -26.150 -17.823 2.122 1.00 87.56 439 PHE A C 1
ATOM 3507 O O . PHE A 1 439 ? -27.013 -17.534 1.300 1.00 87.56 439 PHE A O 1
ATOM 3514 N N . VAL A 1 440 ? -24.946 -17.254 2.106 1.00 88.25 440 VAL A N 1
ATOM 3515 C CA . VAL A 1 440 ? -24.528 -16.226 1.139 1.00 88.25 440 VAL A CA 1
ATOM 3516 C C . VAL A 1 440 ? -23.200 -16.575 0.478 1.00 88.25 440 VAL A C 1
ATOM 3518 O O . VAL A 1 440 ? -22.538 -17.567 0.800 1.00 88.25 440 VAL A O 1
ATOM 3521 N N . ASP A 1 441 ? -22.794 -15.743 -0.475 1.00 86.81 441 ASP A N 1
ATOM 3522 C CA . ASP A 1 441 ? -21.471 -15.819 -1.069 1.00 86.81 441 ASP A CA 1
ATOM 3523 C C . ASP A 1 441 ? -20.373 -15.536 -0.028 1.00 86.81 441 ASP A C 1
ATOM 3525 O O . ASP A 1 441 ? -20.427 -14.548 0.709 1.00 86.81 441 ASP A O 1
ATOM 3529 N N . SER A 1 442 ? -19.333 -16.374 -0.015 1.00 89.81 442 SER A N 1
ATOM 3530 C CA . SER A 1 442 ? -18.148 -16.225 0.844 1.00 89.81 442 SER A CA 1
ATOM 3531 C C . SER A 1 442 ? -17.461 -14.858 0.726 1.00 89.81 442 SER A C 1
ATOM 3533 O O . SER A 1 442 ? -16.816 -14.409 1.678 1.00 89.81 442 SER A O 1
ATOM 3535 N N . ARG A 1 443 ? -17.660 -14.130 -0.385 1.00 86.81 443 ARG A N 1
ATOM 3536 C CA . ARG A 1 443 ? -17.229 -12.734 -0.577 1.00 86.81 443 ARG A CA 1
ATOM 3537 C C . ARG A 1 443 ? -17.686 -11.807 0.549 1.00 86.81 443 ARG A C 1
ATOM 3539 O O . ARG A 1 443 ? -16.983 -10.837 0.831 1.00 86.81 443 ARG A O 1
ATOM 3546 N N . ILE A 1 444 ? -18.794 -12.102 1.239 1.00 89.00 444 ILE A N 1
ATOM 3547 C CA . ILE A 1 444 ? -19.264 -11.296 2.376 1.00 89.00 444 ILE A CA 1
ATOM 3548 C C . ILE A 1 444 ? -18.213 -11.174 3.492 1.00 89.00 444 ILE A C 1
ATOM 3550 O O . ILE A 1 444 ? -18.137 -10.131 4.142 1.00 89.00 444 ILE A O 1
ATOM 3554 N N . ARG A 1 445 ? -17.318 -12.165 3.639 1.00 92.25 445 ARG A N 1
ATOM 3555 C CA . ARG A 1 445 ? -16.205 -12.162 4.610 1.00 92.25 445 ARG A CA 1
ATOM 3556 C C . ARG A 1 445 ? -15.161 -11.070 4.360 1.00 92.25 445 ARG A C 1
ATOM 3558 O O . ARG A 1 445 ? -14.301 -10.842 5.209 1.00 92.25 445 ARG A O 1
ATOM 3565 N N . ARG A 1 446 ? -15.227 -10.387 3.212 1.00 90.62 446 ARG A N 1
ATOM 3566 C CA . ARG A 1 446 ? -14.431 -9.190 2.888 1.00 90.62 446 ARG A CA 1
ATOM 3567 C C . ARG A 1 446 ? -15.086 -7.896 3.365 1.00 90.62 446 ARG A C 1
ATOM 3569 O O . ARG A 1 446 ? -14.410 -6.883 3.495 1.00 90.62 446 ARG A O 1
ATOM 3576 N N . TYR A 1 447 ? -16.398 -7.898 3.586 1.00 89.31 447 TYR A N 1
ATOM 3577 C CA . TYR A 1 447 ? -17.168 -6.676 3.828 1.00 89.31 447 TYR A CA 1
ATOM 3578 C C . TYR A 1 447 ? -17.765 -6.621 5.233 1.00 89.31 447 TYR A C 1
ATOM 3580 O O . TYR A 1 447 ? -17.899 -5.527 5.786 1.00 89.31 447 TYR A O 1
ATOM 3588 N N . GLN A 1 448 ? -18.111 -7.776 5.804 1.00 93.06 448 GLN A N 1
ATOM 3589 C CA . GLN A 1 448 ? -18.731 -7.873 7.118 1.00 93.06 448 GLN A CA 1
ATOM 3590 C C . GLN A 1 448 ? -17.727 -7.530 8.221 1.00 93.06 448 GLN A C 1
ATOM 3592 O O . GLN A 1 448 ? -16.707 -8.202 8.372 1.00 93.06 448 GLN A O 1
ATOM 3597 N N . MET A 1 449 ? -18.029 -6.487 8.995 1.00 94.75 449 MET A N 1
ATOM 3598 C CA . MET A 1 449 ? -17.240 -6.091 10.162 1.00 94.75 449 MET A CA 1
ATOM 3599 C C . MET A 1 449 ? -17.691 -6.890 11.391 1.00 94.75 449 MET A C 1
ATOM 3601 O O . MET A 1 449 ? -18.838 -7.330 11.473 1.00 94.75 449 MET A O 1
ATOM 3605 N N . GLY A 1 450 ? -16.791 -7.048 12.358 1.00 95.44 450 GLY A N 1
ATOM 3606 C CA . GLY A 1 450 ? -17.131 -7.477 13.716 1.00 95.44 450 GLY A CA 1
ATOM 3607 C C . GLY A 1 450 ? -16.989 -6.312 14.692 1.00 95.44 450 GLY A C 1
ATOM 3608 O O . GLY A 1 450 ? -16.599 -5.207 14.302 1.00 95.44 450 GLY A O 1
ATOM 3609 N N . TYR A 1 451 ? -17.288 -6.529 15.965 1.00 96.69 451 TYR A N 1
ATOM 3610 C CA . TYR A 1 451 ? -16.930 -5.581 17.020 1.00 96.69 451 TYR A CA 1
ATOM 3611 C C . TYR A 1 451 ? -16.533 -6.305 18.308 1.00 96.69 451 TYR A C 1
ATOM 3613 O O . TYR A 1 451 ? -16.938 -7.439 18.542 1.00 96.69 451 TYR A O 1
ATOM 3621 N N . ILE A 1 452 ? -15.750 -5.637 19.149 1.00 96.88 452 ILE A N 1
ATOM 3622 C CA . ILE A 1 452 ? -15.447 -6.047 20.522 1.00 96.88 452 ILE A CA 1
ATOM 3623 C C . ILE A 1 452 ? -16.088 -5.017 21.444 1.00 96.88 452 ILE A C 1
ATOM 3625 O O . ILE A 1 452 ? -15.870 -3.810 21.290 1.00 96.88 452 ILE A O 1
ATOM 3629 N N . LYS A 1 453 ? -16.900 -5.476 22.395 1.00 96.00 453 LYS A N 1
ATOM 3630 C CA . LYS A 1 453 ? -17.453 -4.617 23.439 1.00 96.00 453 LYS A CA 1
ATOM 3631 C C . LYS A 1 453 ? -16.410 -4.448 24.536 1.00 96.00 453 LYS A C 1
ATOM 3633 O O . LYS A 1 453 ? -16.058 -5.406 25.218 1.00 96.00 453 LYS A O 1
ATOM 3638 N N . LEU A 1 454 ? -15.911 -3.228 24.698 1.00 94.94 454 LEU A N 1
ATOM 3639 C CA . LEU A 1 454 ? -14.906 -2.944 25.712 1.00 94.94 454 LEU A CA 1
ATOM 3640 C C . LEU A 1 454 ? -15.575 -2.870 27.090 1.00 94.94 454 LEU A C 1
ATOM 3642 O O . LEU A 1 454 ? -16.581 -2.174 27.263 1.00 94.94 454 LEU A O 1
ATOM 3646 N N . ALA A 1 455 ? -15.009 -3.580 28.064 1.00 90.69 455 ALA A N 1
ATOM 3647 C CA . ALA A 1 455 ? -15.425 -3.557 29.465 1.00 90.69 455 ALA A CA 1
ATOM 3648 C C . ALA A 1 455 ? -15.239 -2.161 30.074 1.00 90.69 455 ALA A C 1
ATOM 3650 O O . ALA A 1 455 ? -16.038 -1.715 30.895 1.00 90.69 455 ALA A O 1
ATOM 3651 N N . TYR A 1 456 ? -14.218 -1.451 29.597 1.00 88.56 456 TYR A N 1
ATOM 3652 C CA . TYR A 1 456 ? -13.827 -0.126 30.043 1.00 88.56 456 TYR A CA 1
ATOM 3653 C C . TYR A 1 456 ? -13.707 0.843 28.846 1.00 88.56 456 TYR A C 1
ATOM 3655 O O . TYR A 1 456 ? -13.221 0.423 27.795 1.00 88.56 456 TYR A O 1
ATOM 3663 N N . PRO A 1 457 ? -14.157 2.116 28.933 1.00 91.38 457 PRO A N 1
ATOM 3664 C CA . PRO A 1 457 ? -14.012 3.083 27.842 1.00 91.38 457 PRO A CA 1
ATOM 3665 C C . PRO A 1 457 ? -12.542 3.424 27.566 1.00 91.38 457 PRO A C 1
ATOM 3667 O O . PRO A 1 457 ? -11.860 3.979 28.422 1.00 91.38 457 PRO A O 1
ATOM 3670 N N . VAL A 1 458 ? -12.079 3.150 26.350 1.00 93.25 458 VAL A N 1
ATOM 3671 C CA . VAL A 1 458 ? -10.678 3.326 25.946 1.00 93.25 458 VAL A CA 1
ATOM 3672 C C . VAL A 1 458 ? -10.525 4.585 25.098 1.00 93.25 458 VAL A C 1
ATOM 3674 O O . VAL A 1 458 ? -11.307 4.836 24.180 1.00 93.25 458 VAL A O 1
ATOM 3677 N N . MET A 1 459 ? -9.512 5.391 25.390 1.00 92.69 459 MET A N 1
ATOM 3678 C CA . MET A 1 459 ? -9.193 6.592 24.620 1.00 92.69 459 MET A CA 1
ATOM 3679 C C . MET A 1 459 ? -8.605 6.221 23.262 1.00 92.69 459 MET A C 1
ATOM 3681 O O . MET A 1 459 ? -7.705 5.392 23.195 1.00 92.69 459 MET A O 1
ATOM 3685 N N . HIS A 1 460 ? -9.051 6.855 22.177 1.00 94.69 460 HIS A N 1
ATOM 3686 C CA . HIS A 1 460 ? -8.411 6.655 20.880 1.00 94.69 460 HIS A CA 1
ATOM 3687 C C . HIS A 1 460 ? -7.105 7.463 20.794 1.00 94.69 460 HIS A C 1
ATOM 3689 O O . HIS A 1 460 ? -7.101 8.697 20.860 1.00 94.69 460 HIS A O 1
ATOM 3695 N N . VAL A 1 461 ? -5.989 6.761 20.585 1.00 93.94 461 VAL A N 1
ATOM 3696 C CA . VAL A 1 461 ? -4.630 7.295 20.757 1.00 93.94 461 VAL A CA 1
ATOM 3697 C C . VAL A 1 461 ? -4.288 8.494 19.869 1.00 93.94 461 VAL A C 1
ATOM 3699 O O . VAL A 1 461 ? -3.643 9.435 20.334 1.00 93.94 461 VAL A O 1
ATOM 3702 N N . TRP A 1 462 ? -4.779 8.528 18.622 1.00 94.00 462 TRP A N 1
ATOM 3703 C CA . TRP A 1 462 ? -4.536 9.652 17.706 1.00 94.00 462 TRP A CA 1
ATOM 3704 C C . TRP A 1 462 ? -5.010 10.998 18.259 1.00 94.00 462 TRP A C 1
ATOM 3706 O O . TRP A 1 462 ? -4.324 11.998 18.071 1.00 94.00 462 TRP A O 1
ATOM 3716 N N . TYR A 1 463 ? -6.142 11.039 18.967 1.00 93.38 463 TYR A N 1
ATOM 3717 C CA . TYR A 1 463 ? -6.694 12.299 19.473 1.00 93.38 463 TYR A CA 1
ATOM 3718 C C . TYR A 1 463 ? -6.009 12.791 20.748 1.00 93.38 463 TYR A C 1
ATOM 3720 O O . TYR A 1 463 ? -6.159 13.961 21.103 1.00 93.38 463 TYR A O 1
ATOM 3728 N N . LEU A 1 464 ? -5.271 11.906 21.428 1.00 90.81 464 LEU A N 1
ATOM 3729 C CA . LEU A 1 464 ? -4.519 12.224 22.635 1.00 90.81 464 LEU A CA 1
ATOM 3730 C C . LEU A 1 464 ? -3.064 12.583 22.315 1.00 90.81 464 LEU A C 1
ATOM 3732 O O . LEU A 1 464 ? -2.602 13.623 22.772 1.00 90.81 464 LEU A O 1
ATOM 3736 N N . LYS A 1 465 ? -2.355 11.742 21.550 1.00 90.06 465 LYS A N 1
ATOM 3737 C CA . LYS A 1 465 ? -0.889 11.799 21.401 1.00 90.06 465 LYS A CA 1
ATOM 3738 C C . LYS A 1 465 ? -0.391 12.559 20.172 1.00 90.06 465 LYS A C 1
ATOM 3740 O O . LYS A 1 465 ? 0.700 13.123 20.237 1.00 90.06 465 LYS A O 1
ATOM 3745 N N . ARG A 1 466 ? -1.132 12.586 19.053 1.00 88.62 466 ARG A N 1
ATOM 3746 C CA . ARG A 1 466 ? -0.687 13.347 17.869 1.00 88.62 466 ARG A CA 1
ATOM 3747 C C . ARG A 1 466 ? -0.756 14.844 18.171 1.00 88.62 466 ARG A C 1
ATOM 3749 O O . ARG A 1 466 ? -1.701 15.305 18.804 1.00 88.62 466 ARG A O 1
ATOM 3756 N N . LEU A 1 467 ? 0.264 15.589 17.747 1.00 86.06 467 LEU A N 1
ATOM 3757 C CA . LEU A 1 467 ? 0.374 17.023 18.003 1.00 86.06 467 LEU A CA 1
ATOM 3758 C C . LEU A 1 467 ? -0.140 17.830 16.797 1.00 86.06 467 LEU A C 1
ATOM 3760 O O . LEU A 1 467 ? 0.262 17.529 15.673 1.00 86.06 467 LEU A O 1
ATOM 3764 N N . PRO A 1 468 ? -0.967 18.870 17.010 1.00 87.44 468 PRO A N 1
ATOM 3765 C CA . PRO A 1 468 ? -1.569 19.264 18.286 1.00 87.44 468 PRO A CA 1
ATOM 3766 C C . PRO A 1 468 ? -2.668 18.282 18.734 1.00 87.44 468 PRO A C 1
ATOM 3768 O O . PRO A 1 468 ? -3.458 17.806 17.923 1.00 87.44 468 PRO A O 1
ATOM 3771 N N . SER A 1 469 ? -2.736 18.007 20.039 1.00 90.81 469 SER A N 1
ATOM 3772 C CA . SER A 1 469 ? -3.702 17.054 20.597 1.00 90.81 469 SER A CA 1
ATOM 3773 C C . SER A 1 469 ? -5.110 17.647 20.640 1.00 90.81 469 SER A C 1
ATOM 3775 O O . SER A 1 469 ? -5.342 18.702 21.234 1.00 90.81 469 SER A O 1
ATOM 3777 N N . TYR A 1 470 ? -6.068 16.950 20.027 1.00 92.56 470 TYR A N 1
ATOM 3778 C CA . TYR A 1 470 ? -7.467 17.377 19.955 1.00 92.56 470 TYR A CA 1
ATOM 3779 C C . TYR A 1 470 ? -8.115 17.437 21.340 1.00 92.56 470 TYR A C 1
ATOM 3781 O O . TYR A 1 470 ? -8.859 18.370 21.642 1.00 92.56 470 TYR A O 1
ATOM 3789 N N . ILE A 1 471 ? -7.804 16.470 22.207 1.00 91.69 471 ILE A N 1
ATOM 3790 C CA . ILE A 1 471 ? -8.370 16.406 23.559 1.00 91.69 471 ILE A CA 1
ATOM 3791 C C . ILE A 1 471 ? -7.764 17.495 24.449 1.00 91.69 471 ILE A C 1
ATOM 3793 O O . ILE A 1 471 ? -8.503 18.148 25.183 1.00 91.69 471 ILE A O 1
ATOM 3797 N N . VAL A 1 472 ? -6.453 17.742 24.346 1.00 91.06 472 VAL A N 1
ATOM 3798 C CA . VAL A 1 472 ? -5.786 18.861 25.040 1.00 91.06 472 VAL A CA 1
ATOM 3799 C C . VAL A 1 472 ? -6.421 20.191 24.642 1.00 91.06 472 VAL A C 1
ATOM 3801 O O . VAL A 1 472 ? -6.790 20.981 25.511 1.00 91.06 472 VAL A O 1
ATOM 3804 N N . ASN A 1 473 ? -6.618 20.408 23.337 1.00 91.31 473 ASN A N 1
ATOM 3805 C CA . ASN A 1 473 ? -7.226 21.632 22.820 1.00 91.31 473 ASN A CA 1
ATOM 3806 C C . ASN A 1 473 ? -8.652 21.845 23.341 1.00 91.31 473 ASN A C 1
ATOM 3808 O O . ASN A 1 473 ? -9.009 22.986 23.612 1.00 91.31 473 ASN A O 1
ATOM 3812 N N . LEU A 1 474 ? -9.454 20.789 23.523 1.00 91.00 474 LEU A N 1
ATOM 3813 C CA . LEU A 1 474 ? -10.824 20.895 24.049 1.00 91.00 474 LEU A CA 1
ATOM 3814 C C . LEU A 1 474 ? -10.892 21.034 25.575 1.00 91.00 474 LEU A C 1
ATOM 3816 O O . LEU A 1 474 ? -11.728 21.778 26.085 1.00 91.00 474 LEU A O 1
ATOM 3820 N N . LEU A 1 475 ? -10.032 20.334 26.318 1.00 88.06 475 LEU A N 1
ATOM 3821 C CA . LEU A 1 475 ? -10.075 20.318 27.786 1.00 88.06 475 LEU A CA 1
ATOM 3822 C C . LEU A 1 475 ? -9.238 21.423 28.445 1.00 88.06 475 LEU A C 1
ATOM 3824 O O . LEU A 1 475 ? -9.402 21.647 29.638 1.00 88.06 475 LEU A O 1
ATOM 3828 N N . ASP A 1 476 ? -8.398 22.132 27.685 1.00 88.75 476 ASP A N 1
ATOM 3829 C CA . ASP A 1 476 ? -7.440 23.134 28.195 1.00 88.75 476 ASP A CA 1
ATOM 3830 C C . ASP A 1 476 ? -6.511 22.589 29.289 1.00 88.75 476 ASP A C 1
ATOM 3832 O O . ASP A 1 476 ? -6.304 23.200 30.336 1.00 88.75 476 ASP A O 1
ATOM 3836 N N . LYS A 1 477 ? -5.996 21.375 29.080 1.00 85.88 477 LYS A N 1
ATOM 3837 C CA . LYS A 1 477 ? -5.131 20.687 30.044 1.00 85.88 477 LYS A CA 1
ATOM 3838 C C . LYS A 1 477 ? -3.808 20.306 29.400 1.00 85.88 477 LYS A C 1
ATOM 3840 O O . LYS A 1 477 ? -3.814 19.863 28.252 1.00 85.88 477 LYS A O 1
ATOM 3845 N N . PRO A 1 478 ? -2.674 20.427 30.108 1.00 85.31 478 PRO A N 1
ATOM 3846 C CA . PRO A 1 478 ? -1.394 19.989 29.577 1.00 85.31 478 PRO A CA 1
ATOM 3847 C C . PRO A 1 478 ? -1.426 18.490 29.255 1.00 85.31 478 PRO A C 1
ATOM 3849 O O . PRO A 1 478 ? -2.010 17.691 29.986 1.00 85.31 478 PRO A O 1
ATOM 3852 N N . LEU A 1 479 ? -0.747 18.101 28.171 1.00 87.00 479 LEU A N 1
ATOM 3853 C CA . LEU A 1 479 ? -0.724 16.716 27.691 1.00 87.00 479 LEU A CA 1
ATOM 3854 C C . LEU A 1 479 ? -0.282 15.726 28.782 1.00 87.00 479 LEU A C 1
ATOM 3856 O O . LEU A 1 479 ? -0.919 14.694 28.952 1.00 87.00 479 LEU A O 1
ATOM 3860 N N . ASN A 1 480 ? 0.746 16.076 29.564 1.00 83.38 480 ASN A N 1
ATOM 3861 C CA . ASN A 1 480 ? 1.240 15.241 30.664 1.00 83.38 480 ASN A CA 1
ATOM 3862 C C . ASN A 1 480 ? 0.145 14.909 31.695 1.00 83.38 480 ASN A C 1
ATOM 3864 O O . ASN A 1 480 ? 0.069 13.774 32.146 1.00 83.38 480 ASN A O 1
ATOM 3868 N N . GLU A 1 481 ? -0.720 15.869 32.039 1.00 81.38 481 GLU A N 1
ATOM 3869 C CA . GLU A 1 481 ? -1.790 15.660 33.025 1.00 81.38 481 GLU A CA 1
ATOM 3870 C C . GLU A 1 481 ? -2.843 14.676 32.502 1.00 81.38 481 GLU A C 1
ATOM 3872 O O . GLU A 1 481 ? -3.304 13.798 33.230 1.00 81.38 481 GLU A O 1
ATOM 3877 N N . LEU A 1 482 ? -3.201 14.792 31.221 1.00 83.50 482 LEU A N 1
ATOM 3878 C CA . LEU A 1 482 ? -4.141 13.869 30.588 1.00 83.50 482 LEU A CA 1
ATOM 3879 C C . LEU A 1 482 ? -3.533 12.476 30.396 1.00 83.50 482 LEU A C 1
ATOM 3881 O O . LEU A 1 482 ? -4.237 11.483 30.544 1.00 83.50 482 LEU A O 1
ATOM 3885 N N . GLU A 1 483 ? -2.240 12.381 30.093 1.00 84.31 483 GLU A N 1
ATOM 3886 C CA . GLU A 1 483 ? -1.537 11.098 30.012 1.00 84.31 483 GLU A CA 1
ATOM 3887 C C . GLU A 1 483 ? -1.483 10.389 31.364 1.00 84.31 483 GLU A C 1
ATOM 3889 O O . GLU A 1 483 ? -1.802 9.202 31.433 1.00 84.31 483 GLU A O 1
ATOM 3894 N N . ASP A 1 484 ? -1.155 11.116 32.435 1.00 77.31 484 ASP A N 1
ATOM 3895 C CA . ASP A 1 484 ? -1.135 10.566 33.791 1.00 77.31 484 ASP A CA 1
ATOM 3896 C C . ASP A 1 484 ? -2.526 10.073 34.215 1.00 77.31 484 ASP A C 1
ATOM 3898 O O . ASP A 1 484 ? -2.636 9.041 34.878 1.00 77.31 484 ASP A O 1
ATOM 3902 N N . LEU A 1 485 ? -3.594 10.745 33.770 1.00 77.44 485 LEU A N 1
ATOM 3903 C CA . LEU A 1 485 ? -4.971 10.305 33.994 1.00 77.44 485 LEU A CA 1
ATOM 3904 C C . LEU A 1 485 ? -5.312 9.021 33.215 1.00 77.44 485 LEU A C 1
ATOM 3906 O O . LEU A 1 485 ? -5.949 8.135 33.780 1.00 77.44 485 LEU A O 1
ATOM 3910 N N . VAL A 1 486 ? -4.912 8.917 31.940 1.00 81.62 486 VAL A N 1
ATOM 3911 C CA . VAL A 1 486 ? -5.248 7.789 31.040 1.00 81.62 486 VAL A CA 1
ATOM 3912 C C . VAL A 1 486 ? -4.452 6.530 31.358 1.00 81.62 486 VAL A C 1
ATOM 3914 O O . VAL A 1 486 ? -5.028 5.448 31.422 1.00 81.62 486 VAL A O 1
ATOM 3917 N N . TYR A 1 487 ? -3.139 6.661 31.543 1.00 80.62 487 TYR A N 1
ATOM 3918 C CA . TYR A 1 487 ? -2.227 5.529 31.732 1.00 80.62 487 TYR A CA 1
ATOM 3919 C C . TYR A 1 487 ? -1.906 5.254 33.202 1.00 80.62 487 TYR A C 1
ATOM 3921 O O . TYR A 1 487 ? -1.106 4.357 33.490 1.00 80.62 487 TYR A O 1
ATOM 3929 N N . CYS A 1 488 ? -2.481 6.036 34.123 1.00 64.94 488 CYS A N 1
ATOM 3930 C CA . CYS A 1 488 ? -2.225 5.963 35.560 1.00 64.94 488 CYS A CA 1
ATOM 3931 C C . CYS A 1 488 ? -0.716 5.898 35.873 1.00 64.94 488 CYS A C 1
ATOM 3933 O O . CYS A 1 488 ? -0.264 5.064 36.663 1.00 64.94 488 CYS A O 1
ATOM 3935 N N . SER A 1 489 ? 0.092 6.726 35.196 1.00 51.09 489 SER A N 1
ATOM 3936 C CA . SER A 1 489 ? 1.547 6.748 35.366 1.00 51.09 489 SER A CA 1
ATOM 3937 C C . SER A 1 489 ? 1.947 7.403 36.684 1.00 51.09 489 SER A C 1
ATOM 3939 O O . SER A 1 489 ? 1.642 8.559 36.950 1.00 51.09 489 SER A O 1
ATOM 3941 N N . VAL A 1 490 ? 2.713 6.670 37.493 1.00 40.28 490 VAL A N 1
ATOM 3942 C CA . VAL A 1 490 ? 3.458 7.239 38.619 1.00 40.28 490 VAL A CA 1
ATOM 3943 C C . VAL A 1 490 ? 4.783 7.768 38.068 1.00 40.28 490 VAL A C 1
ATOM 3945 O O . VAL A 1 490 ? 5.713 6.997 37.826 1.00 40.28 490 VAL A O 1
ATOM 3948 N N . ARG A 1 491 ? 4.885 9.079 37.825 1.00 33.75 491 ARG A N 1
ATOM 3949 C CA . ARG A 1 491 ? 6.178 9.731 37.564 1.00 33.75 491 ARG A CA 1
ATOM 3950 C C . ARG A 1 491 ? 6.817 10.129 38.893 1.00 33.75 491 ARG A C 1
ATOM 3952 O O . ARG A 1 491 ? 6.262 10.931 39.634 1.00 33.75 491 ARG A O 1
ATOM 3959 N N . MET A 1 492 ? 8.014 9.612 39.173 1.00 27.47 492 MET A N 1
ATOM 3960 C CA . MET A 1 492 ? 8.899 10.212 40.174 1.00 27.47 492 MET A CA 1
ATOM 3961 C C . MET A 1 492 ? 9.364 11.574 39.636 1.00 27.47 492 MET A C 1
ATOM 3963 O O . MET A 1 492 ? 10.197 11.621 38.730 1.00 27.47 492 MET A O 1
ATOM 3967 N N . LYS A 1 493 ? 8.816 12.687 40.139 1.00 28.16 493 LYS A N 1
ATOM 3968 C CA . LYS A 1 493 ? 9.391 14.018 39.891 1.00 28.16 493 LYS A CA 1
ATOM 3969 C C . LYS A 1 493 ? 10.672 14.139 40.727 1.00 28.16 493 LYS A C 1
ATOM 3971 O O . LYS A 1 493 ? 10.617 14.228 41.947 1.00 28.16 493 LYS A O 1
ATOM 3976 N N . GLY A 1 494 ? 11.828 14.092 40.068 1.00 25.66 494 GLY A N 1
ATOM 3977 C CA . GLY A 1 494 ? 13.126 14.384 40.673 1.00 25.66 494 GLY A CA 1
ATOM 3978 C C . GLY A 1 494 ? 13.456 15.881 40.639 1.00 25.66 494 GLY A C 1
ATOM 39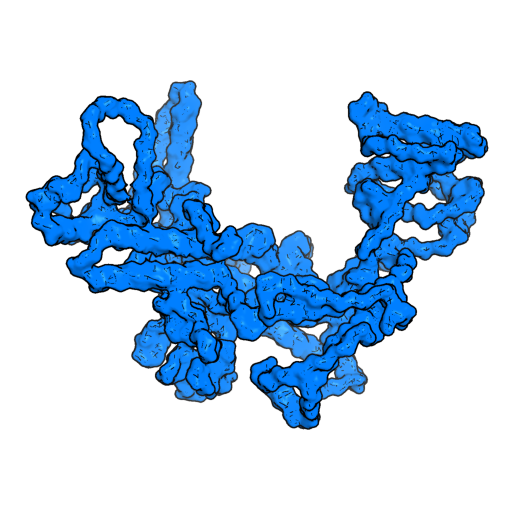79 O O . GLY A 1 494 ? 13.208 16.545 39.636 1.00 25.66 494 GLY A O 1
ATOM 3980 N N . ASN A 1 495 ? 14.088 16.341 41.723 1.00 27.48 495 ASN A N 1
ATOM 3981 C CA . ASN A 1 495 ? 14.795 17.613 41.937 1.00 27.48 495 ASN A CA 1
ATOM 3982 C C . ASN A 1 495 ? 13.970 18.900 42.125 1.00 27.48 495 ASN A C 1
ATOM 3984 O O . ASN A 1 495 ? 13.984 19.796 41.286 1.00 27.48 495 ASN A O 1
ATOM 3988 N N . PHE A 1 496 ? 13.434 19.074 43.338 1.00 25.25 496 PHE A N 1
ATOM 3989 C CA . PHE A 1 496 ? 13.514 20.358 44.044 1.00 25.25 496 PHE A CA 1
ATOM 3990 C C . PHE A 1 496 ? 13.991 20.095 45.480 1.00 25.25 496 PHE A C 1
ATOM 3992 O O . PHE A 1 496 ? 13.447 19.248 46.184 1.00 25.25 496 PHE A O 1
ATOM 3999 N N . HIS A 1 497 ? 15.082 20.747 45.885 1.00 25.16 497 HIS A N 1
ATOM 4000 C CA . HIS A 1 497 ? 15.661 20.626 47.222 1.00 25.16 497 HIS A CA 1
ATOM 4001 C C . HIS A 1 497 ? 14.678 21.118 48.290 1.00 25.16 497 HIS A C 1
ATOM 4003 O O . HIS A 1 497 ? 14.479 22.321 48.430 1.00 25.16 497 HIS A O 1
ATOM 4009 N N . VAL A 1 498 ? 14.166 20.206 49.116 1.00 26.20 498 VAL A N 1
ATOM 4010 C CA . VAL A 1 498 ? 13.755 20.520 50.488 1.00 26.20 498 VAL A CA 1
ATOM 4011 C C . VAL A 1 498 ? 14.325 19.432 51.395 1.00 26.20 498 VAL A C 1
ATOM 4013 O O . VAL A 1 498 ? 13.892 18.283 51.378 1.00 26.20 498 VAL A O 1
ATOM 4016 N N . ARG A 1 499 ? 15.359 19.795 52.161 1.00 25.31 499 ARG A N 1
ATOM 4017 C CA . ARG A 1 499 ? 15.819 19.023 53.320 1.00 25.31 499 ARG A CA 1
ATOM 4018 C C . ARG A 1 499 ? 14.671 18.959 54.319 1.00 25.31 499 ARG A C 1
ATOM 4020 O O . ARG A 1 499 ? 14.294 20.019 54.786 1.00 25.31 499 ARG A O 1
ATOM 4027 N N . PHE A 1 500 ? 14.231 17.768 54.714 1.00 25.36 500 PHE A N 1
ATOM 4028 C CA . PHE A 1 500 ? 14.024 17.417 56.123 1.00 25.36 500 PHE A CA 1
ATOM 4029 C C . PHE A 1 500 ? 14.207 15.903 56.303 1.00 25.36 500 PHE A C 1
ATOM 4031 O O . PHE A 1 500 ? 13.906 15.099 55.427 1.00 25.36 500 PHE A O 1
ATOM 4038 N N . LEU A 1 501 ? 14.834 15.569 57.424 1.00 28.17 501 LEU A N 1
ATOM 4039 C CA . LEU A 1 501 ? 15.387 14.279 57.821 1.00 28.17 501 LEU A CA 1
ATOM 4040 C C . LEU A 1 501 ? 14.307 13.206 58.056 1.00 28.17 501 LEU A C 1
ATOM 4042 O O . LEU A 1 501 ? 13.255 13.513 58.604 1.00 28.17 501 LEU A O 1
ATOM 4046 N N . GLY A 1 502 ? 14.644 11.941 57.771 1.00 25.16 502 GLY A N 1
ATOM 4047 C CA . GLY A 1 502 ? 14.042 10.776 58.439 1.00 25.16 502 GLY A CA 1
ATOM 4048 C C . GLY A 1 502 ? 13.240 9.808 57.560 1.00 25.16 502 GLY A C 1
ATOM 4049 O O . GLY A 1 502 ? 12.069 10.028 57.295 1.00 25.16 502 GLY A O 1
ATOM 4050 N N . GLY A 1 503 ? 13.900 8.708 57.175 1.00 28.30 503 GLY A N 1
ATOM 4051 C CA . GLY A 1 503 ? 13.384 7.354 56.902 1.00 28.30 503 GLY A CA 1
ATOM 4052 C C . GLY A 1 503 ? 11.937 7.122 56.431 1.00 28.30 503 GLY A C 1
ATOM 4053 O O . GLY A 1 503 ? 10.992 7.229 57.204 1.00 28.30 503 GLY A O 1
ATOM 4054 N N . GLY A 1 504 ? 11.801 6.586 55.211 1.00 25.81 504 GLY A N 1
ATOM 4055 C CA . GLY A 1 504 ? 10.610 5.862 54.749 1.00 25.81 504 GLY A CA 1
ATOM 4056 C C . GLY A 1 504 ? 10.397 5.993 53.241 1.00 25.81 504 GLY A C 1
ATOM 4057 O O . GLY A 1 504 ? 10.055 7.066 52.759 1.00 25.81 504 GLY A O 1
ATOM 4058 N N . GLY A 1 505 ? 10.605 4.914 52.479 1.00 27.53 505 GLY A N 1
ATOM 4059 C CA . GLY A 1 505 ? 10.427 4.902 51.023 1.00 27.53 505 GLY A CA 1
ATOM 4060 C C . GLY A 1 505 ? 9.018 5.335 50.601 1.00 27.53 505 GLY A C 1
ATOM 4061 O O . GLY A 1 505 ? 8.038 4.638 50.867 1.00 27.53 505 GLY A O 1
ATOM 4062 N N . GLY A 1 506 ? 8.920 6.484 49.931 1.00 27.20 506 GLY A N 1
ATOM 4063 C CA . GLY A 1 506 ? 7.6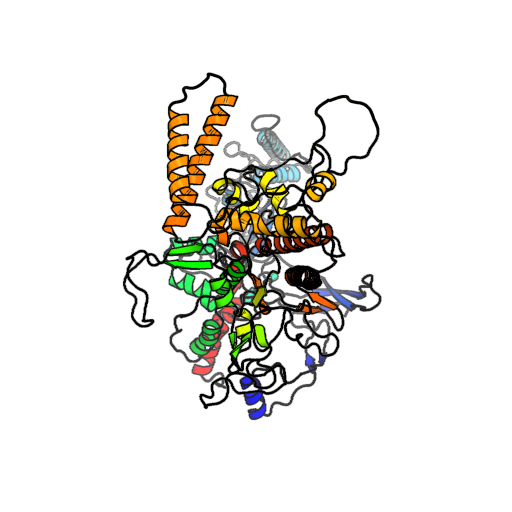64 7.034 49.429 1.00 27.20 506 GLY A CA 1
ATOM 4064 C C . GLY A 1 506 ? 7.129 6.237 48.239 1.00 27.20 506 GLY A C 1
ATOM 4065 O O . GLY A 1 506 ? 7.671 6.307 47.138 1.00 27.20 506 GLY A O 1
ATOM 4066 N N . ARG A 1 507 ? 6.036 5.492 48.442 1.00 31.77 507 ARG A N 1
ATOM 4067 C CA . ARG A 1 507 ? 5.160 5.057 47.344 1.00 31.77 507 ARG A CA 1
ATOM 4068 C C . ARG A 1 507 ? 4.271 6.241 46.965 1.00 31.77 507 ARG A C 1
ATOM 4070 O O . ARG A 1 507 ? 3.427 6.636 47.766 1.00 31.77 507 ARG A O 1
ATOM 4077 N N . SER A 1 508 ? 4.464 6.796 45.773 1.00 33.38 508 SER A N 1
ATOM 4078 C CA . SER A 1 508 ? 3.532 7.765 45.186 1.00 33.38 508 SER A CA 1
ATOM 4079 C C . SER A 1 508 ? 2.386 7.004 44.503 1.00 33.38 508 SER A C 1
ATOM 4081 O O . SER A 1 508 ? 2.627 6.003 43.825 1.00 33.38 508 SER A O 1
ATOM 4083 N N . TYR A 1 509 ? 1.143 7.411 44.762 1.00 37.97 509 TYR A N 1
ATOM 4084 C CA . TYR A 1 509 ? -0.087 6.732 44.327 1.00 37.97 509 TYR A CA 1
ATOM 4085 C C . TYR A 1 509 ? -0.681 7.428 43.083 1.00 37.97 509 TYR A C 1
ATOM 4087 O O . TYR A 1 509 ? -0.368 8.593 42.842 1.00 37.97 509 TYR A O 1
ATOM 4095 N N . PRO A 1 510 ? -1.518 6.743 42.276 1.00 39.69 510 PRO A N 1
ATOM 4096 C CA . PRO A 1 510 ? -2.082 7.304 41.043 1.00 39.69 510 PRO A CA 1
ATOM 4097 C C . PRO A 1 510 ? -2.945 8.555 41.284 1.00 39.69 510 PRO A C 1
ATOM 4099 O O . PRO A 1 510 ? -3.659 8.651 42.281 1.00 39.69 510 PRO A O 1
ATOM 4102 N N . ASN A 1 511 ? -2.897 9.499 40.337 1.00 42.31 511 ASN A N 1
ATOM 4103 C CA . ASN A 1 511 ? -3.696 10.726 40.355 1.00 42.31 511 ASN A CA 1
ATOM 4104 C C . ASN A 1 511 ? -5.190 10.412 40.155 1.00 42.31 511 ASN A C 1
ATOM 4106 O O . ASN A 1 511 ? -5.562 9.695 39.226 1.00 42.31 511 ASN A O 1
ATOM 4110 N N . PHE A 1 512 ? -6.053 10.992 40.994 1.00 42.78 512 PHE A N 1
ATOM 4111 C CA . PHE A 1 512 ? -7.509 10.863 40.891 1.00 42.78 512 PHE A CA 1
ATOM 4112 C C . PHE A 1 512 ? -8.157 12.174 40.445 1.00 42.78 512 PHE A C 1
ATOM 4114 O O . PHE A 1 512 ? -7.710 13.258 40.823 1.00 42.78 512 PHE A O 1
ATOM 4121 N N . TYR A 1 513 ? -9.259 12.073 39.699 1.00 39.91 513 TYR A N 1
ATOM 4122 C CA . TYR A 1 513 ? -10.108 13.214 39.371 1.00 39.91 513 TYR A CA 1
ATOM 4123 C C . TYR A 1 513 ? -11.456 13.090 40.090 1.00 39.91 513 TYR A C 1
ATOM 4125 O O . TYR A 1 513 ? -12.188 12.115 39.887 1.00 39.91 513 TYR A O 1
ATOM 4133 N N . PHE A 1 514 ? -11.794 14.088 40.912 1.00 40.41 514 PHE A N 1
ATOM 4134 C CA . PHE A 1 514 ? -13.156 14.261 41.414 1.00 40.41 514 PHE A CA 1
ATOM 4135 C C . PHE A 1 514 ? -14.039 14.682 40.243 1.00 40.41 514 PHE A C 1
ATOM 4137 O O . PHE A 1 514 ? -13.844 15.744 39.646 1.00 40.41 514 PHE A O 1
ATOM 4144 N N . ALA A 1 515 ? -14.995 13.833 39.880 1.00 35.28 515 ALA A N 1
ATOM 4145 C CA . ALA A 1 515 ? -16.014 14.175 38.909 1.00 35.28 515 ALA A CA 1
ATOM 4146 C C . ALA A 1 515 ? -16.693 15.483 39.346 1.00 35.28 515 ALA A C 1
ATOM 4148 O O . ALA A 1 515 ? -17.124 15.620 40.491 1.00 35.28 515 ALA A O 1
ATOM 4149 N N . ARG A 1 516 ? -16.809 16.457 38.428 1.00 35.09 516 ARG A N 1
ATOM 4150 C CA . ARG A 1 516 ? -17.724 17.593 38.624 1.00 35.09 516 ARG A CA 1
ATOM 4151 C C . ARG A 1 516 ? -19.114 17.067 39.018 1.00 35.09 516 ARG A C 1
ATOM 4153 O O . ARG A 1 516 ? -19.455 15.946 38.624 1.00 35.09 516 ARG A O 1
ATOM 4160 N N . PRO A 1 517 ? -19.943 17.881 39.699 1.00 31.30 517 PRO A N 1
ATOM 4161 C CA . PRO A 1 517 ? -21.364 17.588 39.797 1.00 31.30 517 PRO A CA 1
ATOM 4162 C C . PRO A 1 517 ? -21.895 17.433 38.369 1.00 31.30 517 PRO A C 1
ATOM 4164 O O . PRO A 1 517 ? -21.939 18.392 37.602 1.00 31.30 517 PRO A O 1
ATOM 4167 N N . ILE A 1 518 ? -22.208 16.200 37.979 1.00 36.97 518 ILE A N 1
ATOM 4168 C CA . ILE A 1 518 ? -23.153 15.984 36.895 1.00 36.97 518 ILE A CA 1
ATOM 4169 C C . ILE A 1 518 ? -24.502 16.335 37.505 1.00 36.97 518 ILE A C 1
ATOM 4171 O O . ILE A 1 518 ? -24.828 15.842 38.593 1.00 36.97 518 ILE A O 1
ATOM 4175 N N . ASP A 1 519 ? -25.272 17.171 36.819 1.00 38.06 519 ASP A N 1
ATOM 4176 C CA . ASP A 1 519 ? -26.671 17.398 37.144 1.00 38.06 519 ASP A CA 1
ATOM 4177 C C . ASP A 1 519 ? -27.355 16.070 37.507 1.00 38.06 519 ASP A C 1
ATOM 4179 O O . ASP A 1 519 ? -27.317 15.107 36.735 1.00 38.06 519 ASP A O 1
ATOM 4183 N N . LYS A 1 520 ? -27.984 16.057 38.695 1.00 41.75 520 LYS A N 1
ATOM 4184 C CA . LYS A 1 520 ? -28.797 14.992 39.331 1.00 41.75 520 LYS A CA 1
ATOM 4185 C C . LYS A 1 520 ? -28.181 14.172 40.477 1.00 41.75 520 LYS A C 1
ATOM 4187 O O . LYS A 1 520 ? -28.863 13.270 40.964 1.00 41.75 520 LYS A O 1
ATOM 4192 N N . LYS A 1 521 ? -26.984 14.472 41.002 1.00 39.44 521 LYS A N 1
ATOM 4193 C CA . LYS A 1 521 ? -26.553 13.918 42.311 1.00 39.44 521 LYS A CA 1
ATOM 4194 C C . LYS A 1 521 ? -25.948 14.998 43.220 1.00 39.44 521 LYS A C 1
ATOM 4196 O O . LYS A 1 521 ? -24.975 15.621 42.808 1.00 39.44 521 LYS A O 1
ATOM 4201 N N . PRO A 1 522 ? -26.454 15.208 44.455 1.00 41.59 522 PRO A N 1
ATOM 4202 C CA . PRO A 1 522 ? -25.778 16.076 45.415 1.00 41.59 522 PRO A CA 1
ATOM 4203 C C . PRO A 1 522 ? -24.420 15.460 45.786 1.00 41.59 522 PRO A C 1
ATOM 4205 O O . PRO A 1 522 ? -24.354 14.254 46.064 1.00 41.59 522 PRO A O 1
ATOM 4208 N N . THR A 1 523 ? -23.361 16.270 45.730 1.00 45.56 523 THR A N 1
ATOM 4209 C CA . THR A 1 523 ? -21.995 15.943 46.168 1.00 45.56 523 THR A CA 1
ATOM 4210 C C . THR A 1 523 ? -21.847 16.195 47.666 1.00 45.56 523 THR A C 1
ATOM 4212 O O . THR A 1 523 ? -22.342 17.201 48.177 1.00 45.56 523 THR A O 1
ATOM 4215 N N . PHE A 1 524 ? -21.172 15.289 48.377 1.00 46.16 524 PHE A N 1
ATOM 4216 C CA . PHE A 1 524 ? -20.997 15.392 49.836 1.00 46.16 524 PHE A CA 1
ATOM 4217 C C . PHE A 1 524 ? -19.877 16.376 50.221 1.00 46.16 524 PHE A C 1
ATOM 4219 O O . PHE A 1 524 ? -19.921 16.986 51.287 1.00 46.16 524 PHE A O 1
ATOM 4226 N N . LEU A 1 525 ? -18.889 16.572 49.338 1.00 48.38 525 LEU A N 1
ATOM 4227 C CA . LEU A 1 525 ? -17.747 17.466 49.536 1.00 48.38 525 LEU A CA 1
ATOM 4228 C C . LEU A 1 525 ? -17.583 18.357 48.293 1.00 48.38 525 LEU A C 1
ATOM 4230 O O . LEU A 1 525 ? -17.352 17.870 47.192 1.00 48.38 525 LEU A O 1
ATOM 4234 N N . ARG A 1 526 ? -17.689 19.685 48.438 1.00 46.69 526 ARG A N 1
ATOM 4235 C CA . ARG A 1 526 ? -17.501 20.673 47.347 1.00 46.69 526 ARG A CA 1
ATOM 4236 C C . ARG A 1 526 ? -16.022 20.832 46.919 1.00 46.69 526 ARG A C 1
ATOM 4238 O O . ARG A 1 526 ? -15.586 21.941 46.616 1.00 46.69 526 ARG A O 1
ATOM 4245 N N . LEU A 1 527 ? -15.231 19.759 46.926 1.00 44.47 527 LEU A N 1
ATOM 4246 C CA . LEU A 1 527 ? -13.805 19.780 46.578 1.00 44.47 527 LEU A CA 1
ATOM 4247 C C . LEU A 1 527 ? -13.621 19.839 45.048 1.00 44.47 527 LEU A C 1
ATOM 4249 O O . LEU A 1 527 ? -14.336 19.173 44.301 1.00 44.47 527 LEU A O 1
ATOM 4253 N N . ARG A 1 528 ? -12.686 20.673 44.569 1.00 37.75 528 ARG A N 1
ATOM 4254 C CA . ARG A 1 528 ? -12.388 20.910 43.141 1.00 37.75 528 ARG A CA 1
ATOM 4255 C C . ARG A 1 528 ? -10.899 20.673 42.863 1.00 37.75 528 ARG A C 1
ATOM 4257 O O . ARG A 1 528 ? -10.073 21.120 43.648 1.00 37.75 528 ARG A O 1
ATOM 4264 N N . GLY A 1 529 ? -10.566 20.077 41.714 1.00 43.28 529 GLY A N 1
ATOM 4265 C CA . GLY A 1 529 ? -9.190 20.008 41.194 1.00 43.28 529 GLY A CA 1
ATOM 4266 C C . GLY A 1 529 ? -8.561 18.609 41.177 1.00 43.28 529 GLY A C 1
ATOM 4267 O O . GLY A 1 529 ? -9.177 17.630 41.593 1.00 43.28 529 GLY A O 1
ATOM 4268 N N . LEU A 1 530 ? -7.340 18.536 40.640 1.00 38.22 530 LEU A N 1
ATOM 4269 C CA . LEU A 1 530 ? -6.475 17.354 40.650 1.00 38.22 530 LEU A CA 1
ATOM 4270 C C . LEU A 1 530 ? -5.649 17.410 41.941 1.00 38.22 530 LEU A C 1
ATOM 4272 O O . LEU A 1 530 ? -5.007 18.423 42.206 1.00 38.22 530 LEU A O 1
ATOM 4276 N N . LEU A 1 531 ? -5.720 16.376 42.777 1.00 42.53 531 LEU A N 1
ATOM 4277 C CA . LEU A 1 531 ? -4.962 16.324 44.029 1.00 42.53 531 LEU A CA 1
ATOM 4278 C C . LEU A 1 531 ? -3.631 15.612 43.784 1.00 42.53 531 LEU A C 1
ATOM 4280 O O . LEU A 1 531 ? -3.618 14.413 43.510 1.00 42.53 531 LEU A O 1
ATOM 4284 N N . GLU A 1 532 ? -2.524 16.350 43.885 1.00 38.00 532 GLU A N 1
ATOM 4285 C CA . GLU A 1 532 ? -1.178 15.769 43.917 1.00 38.00 532 GLU A CA 1
ATOM 4286 C C . GLU A 1 532 ? -0.966 15.042 45.262 1.00 38.00 532 GLU A C 1
ATOM 4288 O O . GLU A 1 532 ? -1.242 15.568 46.342 1.00 38.00 532 GLU A O 1
ATOM 4293 N N . TYR A 1 533 ? -0.505 13.791 45.197 1.00 40.81 533 TYR A N 1
ATOM 4294 C CA . TYR A 1 533 ? -0.406 12.848 46.319 1.00 40.81 533 TYR A CA 1
ATOM 4295 C C . TYR A 1 533 ? 0.844 13.091 47.199 1.00 40.81 533 TYR A C 1
ATOM 4297 O O . TYR A 1 533 ? 1.533 12.148 47.579 1.00 40.81 533 TYR A O 1
ATOM 4305 N N . GLU A 1 534 ? 1.202 14.344 47.495 1.00 35.12 534 GLU A N 1
ATOM 4306 C CA . GLU A 1 534 ? 2.491 14.662 48.147 1.00 35.12 534 GLU A CA 1
ATOM 4307 C C . GLU A 1 534 ? 2.444 14.775 49.684 1.00 35.12 534 GLU A C 1
ATOM 4309 O O . GLU A 1 534 ? 3.490 14.886 50.317 1.00 35.12 534 GLU A O 1
ATOM 4314 N N . ILE A 1 535 ? 1.280 14.661 50.341 1.00 36.66 535 ILE A N 1
ATOM 4315 C CA . ILE A 1 535 ? 1.185 14.791 51.811 1.00 36.66 535 ILE A CA 1
ATOM 4316 C C . ILE A 1 535 ? 0.392 13.630 52.421 1.00 36.66 535 ILE A C 1
ATOM 4318 O O . ILE A 1 535 ? -0.816 13.731 52.600 1.00 36.66 535 ILE A O 1
ATOM 4322 N N . GLN A 1 536 ? 1.102 12.553 52.787 1.00 36.38 536 GLN A N 1
ATOM 4323 C CA . GLN A 1 536 ? 0.600 11.326 53.434 1.00 36.38 536 GLN A CA 1
ATOM 4324 C C . GLN A 1 536 ? -0.564 10.599 52.714 1.00 36.38 536 GLN A C 1
ATOM 4326 O O . GLN A 1 536 ? -1.351 11.185 51.976 1.00 36.38 536 GLN A O 1
ATOM 4331 N N . PRO A 1 537 ? -0.726 9.276 52.901 1.00 38.50 537 PRO A N 1
ATOM 4332 C CA . PRO A 1 537 ? -1.737 8.541 52.156 1.00 38.50 537 PRO A CA 1
ATOM 4333 C C . PRO A 1 537 ? -3.132 8.926 52.662 1.00 38.50 537 PRO A C 1
ATOM 4335 O O . PRO A 1 537 ? -3.499 8.616 53.796 1.00 38.50 537 PRO A O 1
ATOM 4338 N N . TRP A 1 538 ? -3.957 9.529 51.803 1.00 42.81 538 TRP A N 1
ATOM 4339 C CA . TRP A 1 538 ? -5.393 9.721 52.061 1.00 42.81 538 TRP A CA 1
ATOM 4340 C C . TRP A 1 538 ? -6.107 8.381 52.323 1.00 42.81 538 TRP A C 1
ATOM 4342 O O . TRP A 1 538 ? -7.124 8.360 53.014 1.00 42.81 538 TRP A O 1
ATOM 4352 N N . LYS A 1 539 ? -5.500 7.263 51.881 1.00 38.06 539 LYS A N 1
ATOM 4353 C CA . LYS A 1 539 ? -5.807 5.868 52.257 1.00 38.06 539 LYS A CA 1
ATOM 4354 C C . LYS A 1 539 ? -5.877 5.640 53.777 1.00 38.06 539 LYS A C 1
ATOM 4356 O O . LYS A 1 539 ? -6.542 4.705 54.197 1.00 38.06 539 LYS A O 1
ATOM 4361 N N . TYR A 1 540 ? -5.242 6.487 54.592 1.00 43.56 540 TYR A N 1
ATOM 4362 C CA . TYR A 1 540 ? -5.354 6.449 56.054 1.00 43.56 540 TYR A CA 1
ATOM 4363 C C . TYR A 1 540 ? -6.234 7.557 56.638 1.00 43.56 540 TYR A C 1
ATOM 4365 O O . TYR A 1 540 ? -6.720 7.370 57.740 1.00 43.56 540 TYR A O 1
ATOM 4373 N N . ARG A 1 541 ? -6.479 8.686 55.950 1.00 44.00 541 ARG A N 1
ATOM 4374 C CA . ARG A 1 541 ? -7.298 9.788 56.503 1.00 44.00 541 ARG A CA 1
ATOM 4375 C C . ARG A 1 541 ? -8.774 9.731 56.128 1.00 44.00 541 ARG A C 1
ATOM 4377 O O . ARG A 1 541 ? -9.598 10.003 56.986 1.00 44.00 541 ARG A O 1
ATOM 4384 N N . ILE A 1 542 ? -9.141 9.393 54.890 1.00 45.47 542 ILE A N 1
ATOM 4385 C CA . ILE A 1 542 ? -10.562 9.380 54.488 1.00 45.47 542 ILE A CA 1
ATOM 4386 C C . ILE A 1 542 ? -11.324 8.180 55.079 1.00 45.47 542 ILE A C 1
ATOM 4388 O O . ILE A 1 542 ? -12.443 8.389 55.544 1.00 45.47 542 ILE A O 1
ATOM 4392 N N . PRO A 1 543 ? -10.749 6.962 55.177 1.00 44.84 543 PRO A N 1
ATOM 4393 C CA . PRO A 1 543 ? -11.421 5.849 55.857 1.00 44.84 543 PRO A CA 1
ATOM 4394 C C . PRO A 1 543 ? -11.623 6.064 57.365 1.00 44.84 543 PRO A C 1
ATOM 4396 O O . PRO A 1 543 ? -12.393 5.343 57.986 1.00 44.84 543 PRO A O 1
ATOM 4399 N N . ILE A 1 544 ? -10.960 7.058 57.972 1.00 49.00 544 ILE A N 1
ATOM 4400 C CA . ILE A 1 544 ? -11.264 7.478 59.351 1.00 49.00 544 ILE A CA 1
ATOM 4401 C C . ILE A 1 544 ? -12.611 8.224 59.404 1.00 49.00 544 ILE A C 1
ATOM 4403 O O . ILE A 1 544 ? -13.315 8.139 60.404 1.00 49.00 544 ILE A O 1
ATOM 4407 N N . PHE A 1 545 ? -13.004 8.910 58.324 1.00 46.16 545 PHE A N 1
ATOM 4408 C CA . PHE A 1 545 ? -14.278 9.636 58.223 1.00 46.16 545 PHE A CA 1
ATOM 4409 C C . PHE A 1 545 ? -15.418 8.807 57.609 1.00 46.16 545 PHE A C 1
ATOM 4411 O O . PHE A 1 545 ? -16.585 9.150 57.781 1.00 46.16 545 PHE A O 1
ATOM 4418 N N . PHE A 1 546 ? -15.104 7.716 56.908 1.00 43.84 546 PHE A N 1
ATOM 4419 C CA . PHE A 1 546 ? -16.073 6.842 56.250 1.00 43.84 546 PHE A CA 1
ATOM 4420 C C . PHE A 1 546 ? -15.751 5.384 56.574 1.00 43.84 546 PHE A C 1
ATOM 4422 O O . PHE A 1 546 ? -14.626 4.953 56.343 1.00 43.84 546 PHE A O 1
ATOM 4429 N N . THR A 1 547 ? -16.727 4.581 57.022 1.00 49.34 547 THR A N 1
ATOM 4430 C CA . THR A 1 547 ? -16.530 3.117 57.077 1.00 49.34 547 THR A CA 1
ATOM 4431 C C . THR A 1 547 ? -16.046 2.629 55.706 1.00 49.34 547 THR A C 1
ATOM 4433 O O . THR A 1 547 ? -16.454 3.197 54.694 1.00 49.34 547 THR A O 1
ATOM 4436 N N . THR A 1 548 ? -15.177 1.613 55.633 1.00 50.88 548 THR A N 1
ATOM 4437 C CA . THR A 1 548 ? -14.591 1.109 54.365 1.00 50.88 548 THR A CA 1
ATOM 4438 C C . THR A 1 548 ? -15.637 0.977 53.255 1.00 50.88 548 THR A C 1
A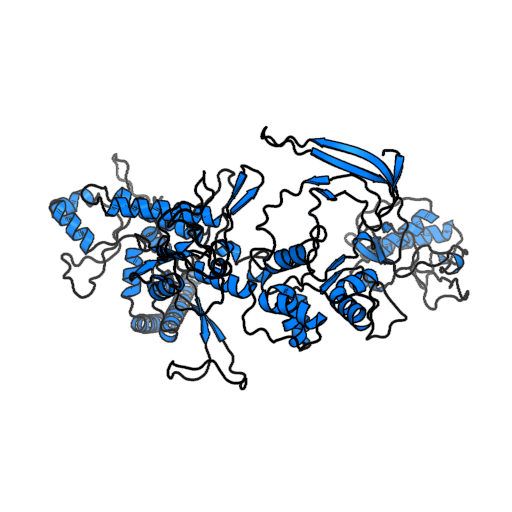TOM 4440 O O . THR A 1 548 ? -15.462 1.508 52.163 1.00 50.88 548 THR A O 1
ATOM 4443 N N . ARG A 1 549 ? -16.809 0.431 53.596 1.00 47.81 549 ARG A N 1
ATOM 4444 C CA . ARG A 1 549 ? -17.966 0.311 52.696 1.00 47.81 549 ARG A CA 1
ATOM 4445 C C . ARG A 1 549 ? -18.540 1.659 52.221 1.00 47.81 549 ARG A C 1
ATOM 4447 O O . ARG A 1 549 ? -18.962 1.783 51.073 1.00 47.81 549 ARG A O 1
ATOM 4454 N N . SER A 1 550 ? -18.564 2.675 53.081 1.00 47.22 550 SER A N 1
ATOM 4455 C CA . SER A 1 550 ? -19.019 4.038 52.762 1.00 47.22 550 SER A CA 1
ATOM 4456 C C . SER A 1 550 ? -18.020 4.795 51.886 1.00 47.22 550 SER A C 1
ATOM 4458 O O . SER A 1 550 ? -18.438 5.538 51.000 1.00 47.22 550 SER A O 1
ATOM 4460 N N . PHE A 1 551 ? -16.716 4.581 52.089 1.00 53.59 551 PHE A N 1
ATOM 4461 C CA . PHE A 1 551 ? -15.668 5.169 51.253 1.00 53.59 551 PHE A CA 1
ATOM 4462 C C . PHE A 1 551 ? -15.692 4.594 49.835 1.00 53.59 551 PHE A C 1
ATOM 4464 O O . PHE A 1 551 ? -15.651 5.359 48.876 1.00 53.59 551 PHE A O 1
ATOM 4471 N N . ASP A 1 552 ? -15.860 3.278 49.688 1.00 50.47 552 ASP A N 1
ATOM 4472 C CA . ASP A 1 552 ? -16.010 2.640 48.374 1.00 50.47 552 ASP A CA 1
ATOM 4473 C C . ASP A 1 552 ? -17.268 3.146 47.650 1.00 50.47 552 ASP A C 1
ATOM 4475 O O . ASP A 1 552 ? -17.247 3.436 46.454 1.00 50.47 552 ASP A O 1
ATOM 4479 N N . THR A 1 553 ? -18.364 3.352 48.388 1.00 53.62 553 THR A N 1
ATOM 4480 C CA . THR A 1 553 ? -19.608 3.928 47.848 1.00 53.62 553 THR A CA 1
ATOM 4481 C C . THR A 1 553 ? -19.432 5.393 47.420 1.00 53.62 553 THR A C 1
ATOM 4483 O O . THR A 1 553 ? -19.965 5.802 46.388 1.00 53.62 553 THR A O 1
ATOM 4486 N N . PHE A 1 554 ? -18.673 6.187 48.183 1.00 56.97 554 PHE A N 1
ATOM 4487 C CA . PHE A 1 554 ? -18.330 7.579 47.867 1.00 56.97 554 PHE A CA 1
ATOM 4488 C C . PHE A 1 554 ? -17.413 7.674 46.641 1.00 56.97 554 PHE A C 1
ATOM 4490 O O . PHE A 1 554 ? -17.702 8.407 45.696 1.00 56.97 554 PHE A O 1
ATOM 4497 N N . ARG A 1 555 ? -16.351 6.868 46.610 1.00 52.69 555 ARG A N 1
ATOM 4498 C CA . ARG A 1 555 ? -15.378 6.807 45.518 1.00 52.69 555 ARG A CA 1
ATOM 4499 C C . ARG A 1 555 ? -16.027 6.386 44.202 1.00 52.69 555 ARG A C 1
ATOM 4501 O O . ARG A 1 555 ? -15.869 7.089 43.212 1.00 52.69 555 ARG A O 1
ATOM 4508 N N . ASN A 1 556 ? -16.850 5.336 44.208 1.00 54.81 556 ASN A N 1
ATOM 4509 C CA . ASN A 1 556 ? -17.604 4.886 43.029 1.00 54.81 556 ASN A CA 1
ATOM 4510 C C . ASN A 1 556 ? -18.659 5.903 42.549 1.00 54.81 556 ASN A C 1
ATOM 4512 O O . ASN A 1 556 ? -19.159 5.804 41.427 1.00 54.81 556 ASN A O 1
ATOM 4516 N N . ARG A 1 557 ? -19.031 6.873 43.396 1.00 55.84 557 ARG A N 1
ATOM 4517 C CA . ARG A 1 557 ? -20.002 7.925 43.076 1.00 55.84 557 ARG A CA 1
ATOM 4518 C C . ARG A 1 557 ? -19.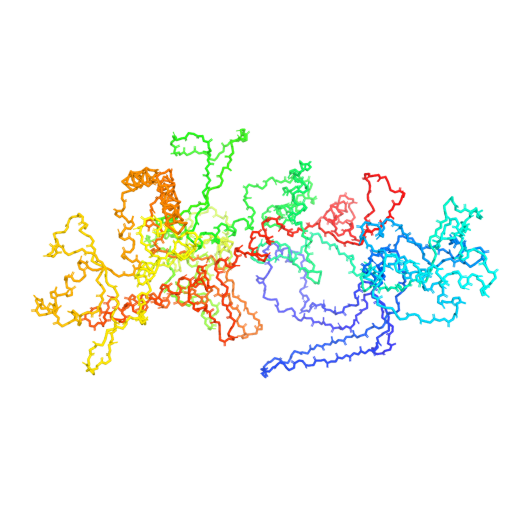346 9.212 42.567 1.00 55.84 557 ARG A C 1
ATOM 4520 O O . ARG A 1 557 ? -19.949 9.861 41.715 1.00 55.84 557 ARG A O 1
ATOM 4527 N N . GLU A 1 558 ? -18.170 9.582 43.080 1.00 54.31 558 GLU A N 1
ATOM 4528 C CA . GLU A 1 558 ? -17.550 10.901 42.859 1.00 54.31 558 GLU A CA 1
ATOM 4529 C C . GLU A 1 558 ? -16.148 10.869 42.221 1.00 54.31 558 GLU A C 1
ATOM 4531 O O . GLU A 1 558 ? -15.679 11.911 41.771 1.00 54.31 558 GLU A O 1
ATOM 4536 N N . MET A 1 559 ? -15.470 9.722 42.121 1.00 57.16 559 MET A N 1
ATOM 4537 C CA . MET A 1 559 ? -14.117 9.622 41.554 1.00 57.16 559 MET A CA 1
ATOM 4538 C C . MET A 1 559 ? -14.120 8.760 40.288 1.00 57.16 559 MET A C 1
ATOM 4540 O O . MET A 1 559 ? -14.693 7.676 40.258 1.00 57.16 559 MET A O 1
ATOM 4544 N N . SER A 1 560 ? -13.474 9.244 39.225 1.00 60.16 560 SER A N 1
ATOM 4545 C CA . SER A 1 560 ? -13.303 8.493 37.972 1.00 60.16 560 SER A CA 1
ATOM 4546 C C . SER A 1 560 ? -11.846 8.544 37.519 1.00 60.16 560 SER A C 1
ATOM 4548 O O . SER A 1 560 ? -11.217 9.603 37.553 1.00 60.16 560 SER A O 1
ATOM 4550 N N . THR A 1 561 ? -11.308 7.405 37.094 1.00 65.12 561 THR A N 1
ATOM 4551 C CA . THR A 1 561 ? -9.950 7.257 36.542 1.00 65.12 561 THR A CA 1
ATOM 4552 C C . THR A 1 561 ? -10.011 6.969 35.041 1.00 65.12 561 THR A C 1
ATOM 4554 O O . THR A 1 561 ? -11.089 6.668 34.520 1.00 65.12 561 THR A O 1
ATOM 4557 N N . GLY A 1 562 ? -8.874 7.105 34.344 1.00 74.88 562 GLY A N 1
ATOM 4558 C CA . GLY A 1 562 ? -8.653 6.665 32.960 1.00 74.88 562 GLY A CA 1
ATOM 4559 C C . GLY A 1 562 ? -9.559 7.287 31.884 1.00 74.88 562 GLY A C 1
ATOM 4560 O O . GLY A 1 562 ? -10.046 8.417 32.002 1.00 74.88 562 GLY A O 1
ATOM 4561 N N . GLY A 1 563 ? -9.787 6.537 30.800 1.00 78.06 563 GLY A N 1
ATOM 4562 C CA . GLY A 1 563 ? -10.625 6.945 29.666 1.00 78.06 563 GLY A CA 1
ATOM 4563 C C . GLY A 1 563 ? -12.098 7.195 30.013 1.00 78.06 563 GLY A C 1
ATOM 4564 O O . GLY A 1 563 ? -12.747 8.038 29.386 1.00 78.06 563 GLY A O 1
ATOM 4565 N N . GLY A 1 564 ? -12.625 6.550 31.060 1.00 80.62 564 GLY A N 1
ATOM 4566 C CA . GLY A 1 564 ? -13.965 6.822 31.589 1.00 80.62 564 GLY A CA 1
ATOM 4567 C C . GLY A 1 564 ? -14.124 8.265 32.080 1.00 80.62 564 GLY A C 1
ATOM 4568 O O . GLY A 1 564 ? -15.108 8.927 31.735 1.00 80.62 564 GLY A O 1
ATOM 4569 N N . SER A 1 565 ? -13.122 8.780 32.800 1.00 79.69 565 SER A N 1
ATOM 4570 C CA . SER A 1 565 ? -13.099 10.163 33.296 1.00 79.69 565 SER A CA 1
ATOM 4571 C C . SER A 1 565 ? -13.078 11.183 32.157 1.00 79.69 565 SER A C 1
ATOM 4573 O O . SER A 1 565 ? -13.893 12.109 32.119 1.00 79.69 565 SER A O 1
ATOM 4575 N N . ILE A 1 566 ? -12.201 10.982 31.167 1.00 84.44 566 ILE A N 1
ATOM 4576 C CA . ILE A 1 566 ? -12.100 11.878 30.005 1.00 84.44 566 ILE A CA 1
ATOM 4577 C C . ILE A 1 566 ? -13.398 11.884 29.205 1.00 84.44 566 ILE A C 1
ATOM 4579 O O . ILE A 1 566 ? -13.879 12.947 28.812 1.00 84.44 566 ILE A O 1
ATOM 4583 N N . ARG A 1 567 ? -14.010 10.716 28.992 1.00 88.12 567 ARG A N 1
ATOM 4584 C CA . ARG A 1 567 ? -15.293 10.620 28.290 1.00 88.12 567 ARG A CA 1
ATOM 4585 C C . ARG A 1 567 ? -16.373 11.457 28.965 1.00 88.12 567 ARG A C 1
ATOM 4587 O O . ARG A 1 567 ? -17.147 12.110 28.270 1.00 88.12 567 ARG A O 1
ATOM 4594 N N . GLN A 1 568 ? -16.440 11.419 30.292 1.00 82.69 568 GLN A N 1
ATOM 4595 C CA . GLN A 1 568 ? -17.405 12.190 31.067 1.00 82.69 568 GLN A CA 1
ATOM 4596 C C . GLN A 1 568 ? -17.127 13.694 30.975 1.00 82.69 568 GLN A C 1
ATOM 4598 O O . GLN A 1 568 ? -18.062 14.465 30.774 1.00 82.69 568 GLN A O 1
ATOM 4603 N N . GLN A 1 569 ? -15.857 14.109 31.037 1.00 83.94 569 GLN A N 1
ATOM 4604 C CA . GLN A 1 569 ? -15.473 15.508 30.818 1.00 83.94 569 GLN A CA 1
ATOM 4605 C C . GLN A 1 569 ? -15.897 15.986 29.425 1.00 83.94 569 GLN A C 1
ATOM 4607 O O . GLN A 1 569 ? -16.569 17.005 29.322 1.00 83.94 569 GLN A O 1
ATOM 4612 N N . LEU A 1 570 ? -15.593 15.214 28.376 1.00 88.50 570 LEU A N 1
ATOM 4613 C CA . LEU A 1 570 ? -15.964 15.523 26.990 1.00 88.50 570 LEU A CA 1
ATOM 4614 C C . LEU A 1 570 ? -17.481 15.530 26.754 1.00 88.50 570 LEU A C 1
ATOM 4616 O O . LEU A 1 570 ? -17.961 16.290 25.919 1.00 88.50 570 LEU A O 1
ATOM 4620 N N . ALA A 1 571 ? -18.239 14.679 27.451 1.00 86.94 571 ALA A N 1
ATOM 4621 C CA . ALA A 1 571 ? -19.695 14.614 27.326 1.00 86.94 571 ALA A CA 1
ATOM 4622 C C . ALA A 1 571 ? -20.405 15.827 27.945 1.00 86.94 571 ALA A C 1
ATOM 4624 O O . ALA A 1 571 ? -21.497 16.167 27.504 1.00 86.94 571 ALA A O 1
ATOM 4625 N N . ASN A 1 572 ? -19.779 16.465 28.936 1.00 83.44 572 ASN A N 1
ATOM 4626 C CA . ASN A 1 572 ? -20.325 17.611 29.661 1.00 83.44 572 ASN A CA 1
ATOM 4627 C C . ASN A 1 572 ? -19.802 18.961 29.132 1.00 83.44 572 ASN A C 1
ATOM 4629 O O . ASN A 1 572 ? -20.034 19.991 29.762 1.00 83.44 572 ASN A O 1
ATOM 4633 N N . LEU A 1 573 ? -19.049 18.968 28.026 1.00 86.25 573 LEU A N 1
ATOM 4634 C CA . LEU A 1 573 ? -18.567 20.204 27.415 1.00 86.25 573 LEU A CA 1
ATOM 4635 C C . LEU A 1 573 ? -19.706 20.931 26.698 1.00 86.25 573 LEU A C 1
ATOM 4637 O O . LEU A 1 573 ? -20.339 20.369 25.806 1.00 86.25 573 LEU A O 1
ATOM 4641 N N . ASP A 1 574 ? -19.882 22.212 27.013 1.00 89.00 574 ASP A N 1
ATOM 4642 C CA . ASP A 1 574 ? -20.659 23.124 26.179 1.00 89.00 574 ASP A CA 1
ATOM 4643 C C . ASP A 1 574 ? -19.729 23.801 25.163 1.00 89.00 574 ASP A C 1
ATOM 4645 O O . ASP A 1 574 ? -18.910 24.661 25.498 1.00 89.00 574 ASP A O 1
ATOM 4649 N N . LEU A 1 575 ? -19.840 23.376 23.902 1.00 90.88 575 LEU A N 1
ATOM 4650 C CA . LEU A 1 575 ? -19.003 23.870 22.810 1.00 90.88 575 LEU A CA 1
ATOM 4651 C C . LEU A 1 575 ? 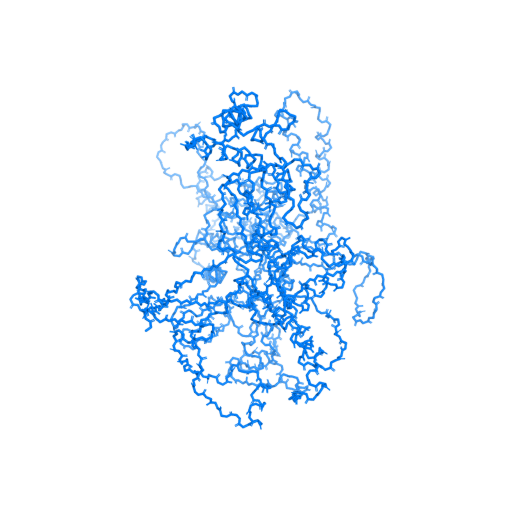-19.231 25.356 22.509 1.00 90.88 575 LEU A C 1
ATOM 4653 O O . LEU A 1 575 ? -18.298 26.009 22.046 1.00 90.88 575 LEU A O 1
ATOM 4657 N N . ARG A 1 576 ? -20.432 25.898 22.761 1.00 91.50 576 ARG A N 1
ATOM 4658 C CA . ARG A 1 576 ? -20.718 27.326 22.541 1.00 91.50 576 ARG A CA 1
ATOM 4659 C C . ARG A 1 576 ? -20.012 28.169 23.590 1.00 91.50 576 ARG A C 1
ATOM 4661 O O . ARG A 1 576 ? -19.256 29.063 23.230 1.00 91.50 576 ARG A O 1
ATOM 4668 N N . MET A 1 577 ? -20.127 27.772 24.858 1.00 90.12 577 MET A N 1
ATOM 4669 C CA . MET A 1 577 ? -19.406 28.424 25.954 1.00 90.12 577 MET A CA 1
ATOM 4670 C C . MET A 1 577 ? -17.889 28.392 25.745 1.00 90.12 577 MET A C 1
ATOM 4672 O O . MET A 1 577 ? -17.214 29.373 26.032 1.00 90.12 577 MET A O 1
ATOM 4676 N N . ILE A 1 578 ? -17.333 27.290 25.223 1.00 90.19 578 ILE A N 1
ATOM 4677 C CA . ILE A 1 578 ? -15.900 27.220 24.891 1.00 90.19 578 ILE A CA 1
ATOM 4678 C C . ILE A 1 578 ? -15.516 28.281 23.858 1.00 90.19 578 ILE A C 1
ATOM 4680 O O . ILE A 1 578 ? -14.481 28.918 24.019 1.00 90.19 578 ILE A O 1
ATOM 4684 N N . ILE A 1 579 ? -16.321 28.465 22.808 1.00 90.12 579 ILE A N 1
ATOM 4685 C CA . ILE A 1 579 ? -16.049 29.471 21.776 1.00 90.12 579 ILE A CA 1
ATOM 4686 C C . ILE A 1 579 ? -16.102 30.872 22.383 1.00 90.12 579 ILE A C 1
ATOM 4688 O O . ILE A 1 579 ? -15.177 31.647 22.159 1.00 90.12 579 ILE A O 1
ATOM 4692 N N . ASP A 1 580 ? -17.136 31.168 23.169 1.00 92.19 580 ASP A N 1
ATOM 4693 C CA . ASP A 1 580 ? -17.338 32.495 23.752 1.00 92.19 580 ASP A CA 1
ATOM 4694 C C . ASP A 1 580 ? -16.223 32.844 24.748 1.00 92.19 580 ASP A C 1
ATOM 4696 O O . ASP A 1 580 ? -15.591 33.891 24.616 1.00 92.19 580 ASP A O 1
ATOM 4700 N N . TYR A 1 581 ? -15.894 31.941 25.682 1.00 91.69 581 TYR A N 1
ATOM 4701 C CA . TYR A 1 581 ? -14.797 32.155 26.632 1.00 91.69 581 TYR A CA 1
ATOM 4702 C C . TYR A 1 581 ? -13.438 32.272 25.939 1.00 91.69 581 TYR A C 1
ATOM 4704 O O . TYR A 1 581 ? -12.652 33.148 26.286 1.00 91.69 581 TYR A O 1
ATOM 4712 N N . SER A 1 582 ? -13.153 31.419 24.950 1.00 91.31 582 SER A N 1
ATOM 4713 C CA . SER A 1 582 ? -11.883 31.490 24.220 1.00 91.31 582 SER A CA 1
ATOM 4714 C C . SER A 1 582 ? -11.773 32.737 23.344 1.00 91.31 582 SER A C 1
ATOM 4716 O O . SER A 1 582 ? -10.662 33.211 23.132 1.00 91.31 582 SER A O 1
ATOM 4718 N N . LEU A 1 583 ? -12.890 33.286 22.855 1.00 91.19 583 LEU A N 1
ATOM 4719 C CA . LEU A 1 583 ? -12.906 34.550 22.119 1.00 91.19 583 LEU A CA 1
ATOM 4720 C C . LEU A 1 583 ? -12.624 35.742 23.039 1.00 91.19 583 LEU A C 1
ATOM 4722 O O . LEU A 1 583 ? -11.875 36.633 22.647 1.00 91.19 583 LEU A O 1
ATOM 4726 N N . VAL A 1 584 ? -13.211 35.755 24.239 1.00 93.31 584 VAL A N 1
ATOM 4727 C CA . VAL A 1 584 ? -12.946 36.789 25.253 1.00 93.31 584 VAL A CA 1
ATOM 4728 C C . VAL A 1 584 ? -11.473 36.765 25.653 1.00 93.31 584 VAL A C 1
ATOM 4730 O O . VAL A 1 584 ? -10.800 37.780 25.511 1.00 93.31 584 VAL A O 1
ATOM 4733 N N . GLU A 1 585 ? -10.942 35.596 26.021 1.00 91.56 585 GLU A N 1
ATOM 4734 C CA . GLU A 1 585 ? -9.527 35.443 26.391 1.00 91.56 585 GLU A CA 1
ATOM 4735 C C . GLU A 1 585 ? -8.585 35.854 25.244 1.00 91.56 585 GLU A C 1
ATOM 4737 O O . GLU A 1 585 ? -7.542 36.463 25.462 1.00 91.56 585 GLU A O 1
ATOM 4742 N N . TRP A 1 586 ? -8.945 35.548 23.993 1.00 92.25 586 TRP A N 1
ATOM 4743 C CA . TRP A 1 586 ? -8.124 35.923 22.843 1.00 92.25 586 TRP A CA 1
ATOM 4744 C C . TRP A 1 586 ? -8.059 37.445 22.641 1.00 92.25 586 TRP A C 1
ATOM 4746 O O . TRP A 1 586 ? -6.982 37.951 22.327 1.00 92.25 586 TRP A O 1
ATOM 4756 N N . LYS A 1 587 ? -9.173 38.161 22.860 1.00 90.81 587 LYS A N 1
ATOM 4757 C CA . LYS A 1 587 ? -9.233 39.632 22.804 1.00 90.81 587 LYS A CA 1
ATOM 4758 C C . LYS A 1 587 ? -8.449 40.285 23.940 1.00 90.81 587 LYS A C 1
ATOM 4760 O O . LYS A 1 587 ? -7.693 41.211 23.683 1.00 90.81 587 LYS A O 1
ATOM 4765 N N . GLU A 1 588 ? -8.558 39.763 25.161 1.00 90.44 588 GLU A N 1
ATOM 4766 C CA . GLU A 1 588 ? -7.777 40.253 26.309 1.00 90.44 588 GLU A CA 1
ATOM 4767 C C . GLU A 1 588 ? -6.268 40.176 26.029 1.00 90.44 588 GLU A C 1
ATOM 4769 O O . GLU A 1 588 ? -5.531 41.125 26.271 1.00 90.44 588 GLU A O 1
ATOM 4774 N N . LEU A 1 589 ? -5.808 39.077 25.423 1.00 87.44 589 LEU A N 1
ATOM 4775 C CA . LEU A 1 589 ? -4.407 38.924 25.022 1.00 87.44 589 LEU A CA 1
ATOM 4776 C C . LEU A 1 589 ? -4.015 39.812 23.825 1.00 87.44 589 LEU A C 1
ATOM 4778 O O . LEU A 1 589 ? -2.826 39.986 23.558 1.00 87.44 589 LEU A O 1
ATOM 4782 N N . GLU A 1 590 ? -4.970 40.292 23.025 1.00 82.44 590 GLU A N 1
ATOM 4783 C CA . GLU A 1 590 ? -4.740 41.241 21.923 1.00 82.44 590 GLU A CA 1
ATOM 4784 C C . GLU A 1 590 ? -4.482 42.658 22.428 1.00 82.44 590 GLU A C 1
ATOM 4786 O O . GLU A 1 590 ? -3.630 43.343 21.867 1.00 82.44 590 GLU A O 1
ATOM 4791 N N . GLU A 1 591 ? -5.141 43.038 23.519 1.00 81.38 591 GLU A N 1
ATOM 4792 C CA . GLU A 1 591 ? -4.964 44.325 24.194 1.00 81.38 591 GLU A CA 1
ATOM 4793 C C . GLU A 1 591 ? -3.665 44.397 25.028 1.00 81.38 591 GLU A C 1
ATOM 4795 O O . GLU A 1 591 ? -3.214 45.490 25.367 1.00 81.38 591 GLU A O 1
ATOM 4800 N N . GLU A 1 592 ? -3.015 43.262 25.325 1.00 76.56 592 GLU A N 1
ATOM 4801 C CA . GLU A 1 592 ? -1.686 43.229 25.955 1.00 76.56 592 GLU A CA 1
ATOM 4802 C C . GLU A 1 592 ? -0.582 43.715 24.986 1.00 76.56 592 GLU A C 1
ATOM 4804 O O . GLU A 1 592 ? -0.218 43.027 24.026 1.00 76.56 592 GLU A O 1
ATOM 4809 N N . GLU A 1 593 ? -0.007 44.895 25.256 1.00 68.31 593 GLU A N 1
ATOM 4810 C CA . GLU A 1 593 ? 1.132 45.443 24.503 1.00 68.31 593 GLU A CA 1
ATOM 4811 C C . GLU A 1 593 ? 2.410 44.588 24.640 1.00 68.31 593 GLU A C 1
ATOM 4813 O O . GLU A 1 593 ? 2.639 43.905 25.644 1.00 68.31 593 GLU A O 1
ATOM 4818 N N . SER A 1 594 ? 3.292 44.651 23.630 1.00 70.81 594 SER A N 1
ATOM 4819 C CA . SER A 1 594 ? 4.564 43.917 23.630 1.00 70.81 594 SER A CA 1
ATOM 4820 C C . SER A 1 594 ? 5.420 44.307 24.834 1.00 70.81 594 SER A C 1
ATOM 4822 O O . SER A 1 594 ? 5.832 45.459 24.970 1.00 70.81 594 SER A O 1
ATOM 4824 N N . THR A 1 595 ? 5.757 43.336 25.683 1.00 66.88 595 THR A N 1
ATOM 4825 C CA . THR A 1 595 ? 6.484 43.589 26.941 1.00 66.88 595 THR A CA 1
ATOM 4826 C C . THR A 1 595 ? 7.986 43.842 26.748 1.00 66.88 595 THR A C 1
ATOM 4828 O O . THR A 1 595 ? 8.723 43.961 27.728 1.00 66.88 595 THR A O 1
ATOM 4831 N N . GLY A 1 596 ? 8.467 43.863 25.497 1.00 68.69 596 GLY A N 1
ATOM 4832 C CA . GLY A 1 596 ? 9.887 43.966 25.137 1.00 68.69 596 GLY A CA 1
ATOM 4833 C C . GLY A 1 596 ? 10.706 42.709 25.466 1.00 68.69 596 GLY A C 1
ATOM 4834 O O . GLY A 1 596 ? 11.914 42.678 25.245 1.00 68.69 596 GLY A O 1
ATOM 4835 N N . ASN A 1 597 ? 10.068 41.659 25.997 1.00 80.38 597 ASN A N 1
ATOM 4836 C CA . ASN A 1 597 ? 10.684 40.383 26.343 1.00 80.38 597 ASN A CA 1
ATOM 4837 C C . ASN A 1 597 ? 10.214 39.299 25.364 1.00 80.38 597 ASN A C 1
ATOM 4839 O O . ASN A 1 597 ? 9.104 38.779 25.495 1.00 80.38 597 ASN A O 1
ATOM 4843 N N . GLU A 1 598 ? 11.100 38.888 24.449 1.00 80.6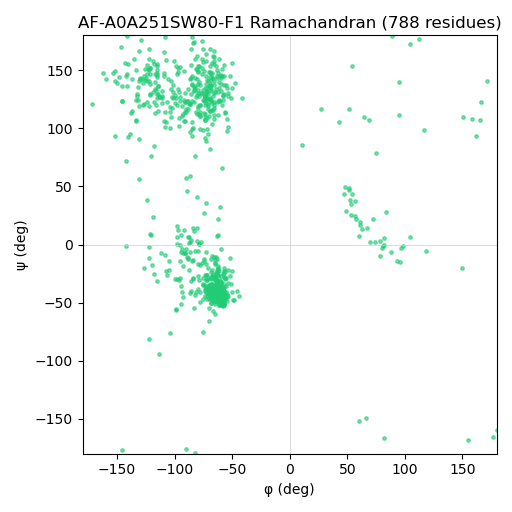9 598 GLU A N 1
ATOM 4844 C CA . GLU A 1 598 ? 10.797 37.893 23.409 1.00 80.69 598 GLU A CA 1
ATOM 4845 C C . GLU A 1 598 ? 10.172 36.596 23.950 1.00 80.69 598 GLU A C 1
ATOM 4847 O O . GLU A 1 598 ? 9.348 35.969 23.282 1.00 80.69 598 GLU A O 1
ATOM 4852 N N . TRP A 1 599 ? 10.547 36.152 25.156 1.00 77.00 599 TRP A N 1
ATOM 4853 C CA . TRP A 1 599 ? 10.020 34.912 25.727 1.00 77.00 599 TRP A CA 1
ATOM 4854 C C . TRP A 1 599 ? 8.567 35.056 26.189 1.00 77.00 599 TRP A C 1
ATOM 4856 O O . TRP A 1 599 ? 7.771 34.129 25.998 1.00 77.00 599 TRP A O 1
ATOM 4866 N N . LYS A 1 600 ? 8.214 36.210 26.771 1.00 81.50 600 LYS A N 1
ATOM 4867 C CA . LYS A 1 600 ? 6.837 36.527 27.177 1.00 81.50 600 LYS A CA 1
ATOM 4868 C C . LYS A 1 600 ? 5.949 36.705 25.951 1.00 81.50 600 LYS A C 1
ATOM 4870 O O . LYS A 1 600 ? 4.913 36.047 25.870 1.00 81.50 600 LYS A O 1
ATOM 4875 N N . ASP A 1 601 ? 6.416 37.446 24.955 1.00 82.19 601 ASP A N 1
ATOM 4876 C CA . ASP A 1 601 ? 5.659 37.695 23.727 1.00 82.19 601 ASP A CA 1
ATOM 4877 C C . ASP A 1 601 ? 5.440 36.381 22.940 1.00 82.19 601 ASP A C 1
ATOM 4879 O O . ASP A 1 601 ? 4.330 36.083 22.493 1.00 82.19 601 ASP A O 1
ATOM 4883 N N . ARG A 1 602 ? 6.439 35.480 22.894 1.00 84.62 602 ARG A N 1
ATOM 4884 C CA . ARG A 1 602 ? 6.270 34.109 22.356 1.00 84.62 602 ARG A CA 1
ATOM 4885 C C . ARG A 1 602 ? 5.321 33.234 23.177 1.00 84.62 602 ARG A C 1
ATOM 4887 O O . ARG A 1 602 ? 4.777 32.261 22.648 1.00 84.62 602 ARG A O 1
ATOM 4894 N N . LYS A 1 603 ? 5.174 33.468 24.482 1.00 85.75 603 LYS A N 1
ATOM 4895 C CA . LYS A 1 603 ? 4.228 32.724 25.331 1.00 85.75 603 LYS A CA 1
ATOM 4896 C C . LYS A 1 603 ? 2.795 33.175 25.044 1.00 85.75 603 LYS A C 1
ATOM 4898 O O . LYS A 1 603 ? 1.939 32.311 24.854 1.00 85.75 603 LYS A O 1
ATOM 4903 N N . VAL A 1 604 ? 2.574 34.485 24.938 1.00 85.38 604 VAL A N 1
ATOM 4904 C CA . VAL A 1 604 ? 1.290 35.084 24.546 1.00 85.38 604 VAL A CA 1
ATOM 4905 C C . VAL A 1 604 ? 0.898 34.627 23.141 1.00 85.38 604 VAL A C 1
ATOM 4907 O O . VAL A 1 604 ? -0.193 34.089 22.962 1.00 85.38 604 VAL A O 1
ATOM 4910 N N . GLY A 1 605 ? 1.815 34.697 22.168 1.00 86.50 605 GLY A N 1
ATOM 4911 C CA . GLY A 1 605 ? 1.578 34.202 20.805 1.00 86.50 605 GLY A CA 1
ATOM 4912 C C . GLY A 1 605 ? 1.161 32.726 20.768 1.00 86.50 605 GLY A C 1
ATOM 4913 O O . GLY A 1 605 ? 0.143 32.376 20.176 1.00 86.50 605 GLY A O 1
ATOM 4914 N N . ARG A 1 606 ? 1.862 31.852 21.507 1.00 87.00 606 ARG A N 1
ATOM 4915 C CA . ARG A 1 606 ? 1.487 30.428 21.618 1.00 87.00 606 ARG A CA 1
ATOM 4916 C C . ARG A 1 606 ? 0.099 30.216 22.230 1.00 87.00 606 ARG A C 1
ATOM 4918 O O . ARG A 1 606 ? -0.587 29.271 21.830 1.00 87.00 606 ARG A O 1
ATOM 4925 N N . ARG A 1 607 ? -0.308 31.050 23.197 1.00 90.75 607 ARG A N 1
ATOM 4926 C CA . ARG A 1 607 ? -1.647 30.989 23.802 1.00 90.75 607 ARG A CA 1
ATOM 4927 C C . ARG A 1 607 ? -2.718 31.469 22.821 1.00 90.75 607 ARG A C 1
ATOM 4929 O O . ARG A 1 607 ? -3.720 30.776 22.674 1.00 90.75 607 ARG A O 1
ATOM 4936 N N . LYS A 1 608 ? -2.472 32.550 22.076 1.00 88.69 608 LYS A N 1
ATOM 4937 C CA . LYS A 1 608 ? -3.362 33.019 20.999 1.00 88.69 608 LYS A CA 1
ATOM 4938 C C . LYS A 1 608 ? -3.595 31.937 19.943 1.00 88.69 608 LYS A C 1
ATOM 4940 O O . LYS A 1 608 ? -4.743 31.599 19.662 1.00 88.69 608 LYS A O 1
ATOM 4945 N N . ASP A 1 609 ? -2.528 31.317 19.442 1.00 89.88 609 ASP A N 1
ATOM 4946 C CA . ASP A 1 609 ? -2.628 30.222 18.468 1.00 89.88 609 ASP A CA 1
ATOM 4947 C C . ASP A 1 609 ? -3.400 29.016 19.022 1.00 89.88 609 ASP A C 1
ATOM 4949 O O . ASP A 1 609 ? -4.116 28.319 18.300 1.00 89.88 609 ASP A O 1
ATOM 4953 N N . PHE A 1 610 ? -3.238 28.728 20.317 1.00 91.12 610 PHE A N 1
ATOM 4954 C CA . PHE A 1 610 ? -3.980 27.670 20.994 1.00 91.12 610 PHE A CA 1
ATOM 4955 C C . PHE A 1 610 ? -5.482 27.972 21.046 1.00 91.12 610 PHE A C 1
ATOM 4957 O O . PHE A 1 610 ? -6.279 27.096 20.706 1.00 91.12 610 PHE A O 1
ATOM 4964 N N . LEU A 1 611 ? -5.867 29.198 21.411 1.00 90.88 611 LEU A N 1
ATOM 4965 C CA . LEU A 1 611 ? -7.266 29.624 21.469 1.00 90.88 611 LEU A CA 1
ATOM 4966 C C . LEU A 1 611 ? -7.922 29.601 20.085 1.00 90.88 611 LEU A C 1
ATOM 4968 O O . LEU A 1 611 ? -9.044 29.110 19.959 1.00 90.88 611 LEU A O 1
ATOM 4972 N N . LEU A 1 612 ? -7.209 30.027 19.037 1.00 91.25 612 LEU A N 1
ATOM 4973 C CA . LEU A 1 612 ? -7.676 29.922 17.649 1.00 91.25 612 LEU A CA 1
ATOM 4974 C C . LEU A 1 612 ? -7.986 28.470 17.269 1.00 91.25 612 LEU A C 1
ATOM 4976 O O . LEU A 1 612 ? -9.119 28.162 16.894 1.00 91.25 612 LEU A O 1
ATOM 4980 N N . ARG A 1 613 ? -7.032 27.551 17.477 1.00 91.31 613 ARG A N 1
ATOM 4981 C CA . ARG A 1 613 ? -7.237 26.112 17.219 1.00 91.31 613 ARG A CA 1
ATOM 4982 C C . ARG A 1 613 ? -8.406 25.536 18.020 1.00 91.31 613 ARG A C 1
ATOM 4984 O O . ARG A 1 613 ? -9.175 24.728 17.501 1.00 91.31 613 ARG A O 1
ATOM 4991 N N . ARG A 1 614 ? -8.546 25.931 19.287 1.00 92.19 614 ARG A N 1
ATOM 4992 C CA . ARG A 1 614 ? -9.630 25.492 20.179 1.00 92.19 614 ARG A CA 1
ATOM 4993 C C . ARG A 1 614 ? -11.000 25.954 19.679 1.00 92.19 614 ARG A C 1
ATOM 4995 O O . ARG A 1 614 ? -11.921 25.139 19.608 1.00 92.19 614 ARG A O 1
ATOM 5002 N N . MET A 1 615 ? -11.126 27.221 19.286 1.00 91.62 615 MET A N 1
ATOM 5003 C CA . MET A 1 615 ? -12.358 27.777 18.718 1.00 91.62 615 MET A CA 1
ATOM 5004 C C . MET A 1 615 ? -12.717 27.123 17.381 1.00 91.62 615 MET A C 1
ATOM 5006 O O . MET A 1 615 ? -13.874 26.760 17.169 1.00 91.62 615 MET A O 1
ATOM 5010 N N . GLU A 1 616 ? -11.748 26.949 16.481 1.00 91.31 616 GLU A N 1
ATOM 5011 C CA . GLU A 1 616 ? -11.950 26.278 15.190 1.00 91.31 616 GLU A CA 1
ATOM 5012 C C . GLU A 1 616 ? -12.437 24.840 15.367 1.00 91.31 616 GLU A C 1
ATOM 5014 O O . GLU A 1 616 ? -13.407 24.426 14.725 1.00 91.31 616 GLU A O 1
ATOM 5019 N N . LEU A 1 617 ? -11.823 24.099 16.291 1.00 91.50 617 LEU A N 1
ATOM 5020 C CA . LEU A 1 617 ? -12.209 22.729 16.596 1.00 91.50 617 LEU A CA 1
ATOM 5021 C C . LEU A 1 617 ? -13.640 22.654 17.150 1.00 91.50 617 LEU A C 1
ATOM 5023 O O . LEU A 1 617 ? -14.438 21.840 16.682 1.00 91.50 617 LEU A O 1
ATOM 5027 N N . ALA A 1 618 ? -14.002 23.529 18.093 1.00 92.00 618 ALA A N 1
ATOM 5028 C CA . ALA A 1 618 ? -15.361 23.599 18.632 1.00 92.00 618 ALA A CA 1
ATOM 5029 C C . ALA A 1 618 ? -16.393 23.956 17.544 1.00 92.00 618 ALA A C 1
ATOM 5031 O O . ALA A 1 618 ? -17.423 23.286 17.424 1.00 92.00 618 ALA A O 1
ATOM 5032 N N . LYS A 1 619 ? -16.089 24.940 16.684 1.00 91.38 619 LYS A N 1
ATOM 5033 C CA . LYS A 1 619 ? -16.923 25.298 15.522 1.00 91.38 619 LYS A CA 1
ATOM 5034 C C . LYS A 1 619 ? -17.107 24.110 14.576 1.00 91.38 619 LYS A C 1
ATOM 5036 O O . LYS A 1 619 ? -18.214 23.892 14.083 1.00 91.38 619 LYS A O 1
ATOM 5041 N N . HIS A 1 620 ? -16.058 23.324 14.336 1.00 89.69 620 HIS A N 1
ATOM 5042 C CA . HIS A 1 620 ? -16.127 22.139 13.484 1.00 89.69 620 HIS A CA 1
ATOM 5043 C C . HIS A 1 620 ? -17.064 21.062 14.056 1.00 89.69 620 HIS A C 1
ATOM 5045 O O . HIS A 1 620 ? -17.901 20.528 13.323 1.00 89.69 620 HIS A O 1
ATOM 5051 N N . PHE A 1 621 ? -16.987 20.767 15.358 1.00 90.12 621 PHE A N 1
ATOM 5052 C CA . PHE A 1 621 ? -17.897 19.813 16.007 1.00 90.12 621 PHE A CA 1
ATOM 5053 C C . PHE A 1 621 ? -19.365 20.255 15.921 1.00 90.12 621 PHE A C 1
ATOM 5055 O O . PHE A 1 621 ? -20.226 19.439 15.593 1.00 90.12 621 PHE A O 1
ATOM 5062 N N . ILE A 1 622 ? -19.641 21.552 16.111 1.00 89.06 622 ILE A N 1
ATOM 5063 C CA . ILE A 1 622 ? -20.993 22.115 15.961 1.00 89.06 622 ILE A CA 1
ATOM 5064 C C . ILE A 1 622 ? -21.491 21.961 14.518 1.00 89.06 622 ILE A C 1
ATOM 5066 O O . ILE A 1 622 ? -22.594 21.469 14.298 1.00 89.06 622 ILE A O 1
ATOM 5070 N N . ARG A 1 623 ? -20.674 22.334 13.523 1.00 88.00 623 ARG A N 1
ATOM 5071 C CA . ARG A 1 623 ? -21.041 22.246 12.095 1.00 88.00 623 ARG A CA 1
ATOM 5072 C C . ARG A 1 623 ? -21.311 20.816 11.633 1.00 88.00 623 ARG A C 1
ATOM 5074 O O . ARG A 1 623 ? -22.160 20.595 10.778 1.00 88.00 623 ARG A O 1
ATOM 5081 N N . THR A 1 624 ? -20.564 19.850 12.161 1.00 83.94 624 THR A N 1
ATOM 5082 C CA . THR A 1 624 ? -20.647 18.446 11.734 1.00 83.94 624 THR A CA 1
ATOM 5083 C C . THR A 1 624 ? -21.654 17.616 12.528 1.00 83.94 624 THR A C 1
ATOM 5085 O O . THR A 1 624 ? -21.918 16.481 12.132 1.00 83.94 624 THR A O 1
ATOM 5088 N N . ASN A 1 625 ? -22.238 18.172 13.598 1.00 87.00 625 ASN A N 1
ATOM 5089 C CA . ASN A 1 625 ? -23.104 17.468 14.550 1.00 87.00 625 ASN A CA 1
ATOM 5090 C C . ASN A 1 625 ? -22.452 16.188 15.117 1.00 87.00 625 ASN A C 1
ATOM 5092 O O . ASN A 1 625 ? -23.093 15.148 15.276 1.00 87.00 625 ASN A O 1
ATOM 5096 N N . ILE A 1 626 ? -21.143 16.257 15.369 1.00 89.00 626 ILE A N 1
ATOM 5097 C CA . ILE A 1 626 ? -20.344 15.172 15.945 1.00 89.00 626 ILE A CA 1
ATOM 5098 C C . ILE A 1 626 ? -20.132 15.473 17.427 1.00 89.00 626 ILE A C 1
ATOM 5100 O O . ILE A 1 626 ? -19.798 16.597 17.799 1.00 89.00 626 ILE A O 1
ATOM 5104 N N . GLU A 1 627 ? -20.267 14.465 18.287 1.00 90.94 627 GLU A N 1
ATOM 5105 C CA . GLU A 1 627 ? -20.029 14.644 19.720 1.00 90.94 627 GLU A CA 1
ATOM 5106 C C . GLU A 1 627 ? -18.559 14.347 20.088 1.00 90.94 627 GLU A C 1
ATOM 5108 O O . GLU A 1 627 ? -18.062 13.255 19.788 1.00 90.94 627 GLU A O 1
ATOM 5113 N N . PRO A 1 628 ? -17.862 15.233 20.831 1.00 93.12 628 PRO A N 1
ATOM 5114 C CA . PRO A 1 628 ? -16.463 15.023 21.226 1.00 93.12 628 PRO A CA 1
ATOM 5115 C C . PRO A 1 628 ? -16.215 13.721 22.001 1.00 93.12 628 PRO A C 1
ATOM 5117 O O . PRO A 1 628 ? -15.149 13.114 21.894 1.00 93.12 628 PRO A O 1
ATOM 5120 N N . LYS A 1 629 ? -17.215 13.235 22.751 1.00 93.38 629 LYS A N 1
ATOM 5121 C CA . LYS A 1 629 ? -17.127 11.986 23.529 1.00 93.38 629 LYS A CA 1
ATOM 5122 C C . LYS A 1 629 ? -16.917 10.730 22.670 1.00 93.38 629 LYS A C 1
ATOM 5124 O O . LYS A 1 629 ? -16.629 9.671 23.228 1.00 93.38 629 LYS A O 1
ATOM 5129 N N . TRP A 1 630 ? -17.090 10.808 21.346 1.00 93.88 630 TRP A N 1
ATOM 5130 C CA . TRP A 1 630 ? -16.829 9.696 20.422 1.00 93.88 630 TRP A CA 1
ATOM 5131 C C . TRP A 1 630 ? -15.332 9.438 20.195 1.00 93.88 630 TRP A C 1
ATOM 5133 O O . TRP A 1 630 ? -14.980 8.354 19.746 1.00 93.88 630 TRP A O 1
ATOM 5143 N N . MET A 1 631 ? -14.441 10.352 20.609 1.00 94.56 631 MET A N 1
ATOM 5144 C CA . MET A 1 631 ? -12.994 10.082 20.690 1.00 94.56 631 MET A CA 1
ATOM 5145 C C . MET A 1 631 ? -12.638 9.019 21.750 1.00 94.56 631 MET A C 1
ATOM 5147 O O . MET A 1 631 ? -11.501 8.551 21.800 1.00 94.56 631 MET A O 1
ATOM 5151 N N . VAL A 1 632 ? -13.599 8.639 22.606 1.00 94.12 632 VAL A N 1
ATOM 5152 C CA . VAL A 1 632 ? -13.470 7.546 23.578 1.00 94.12 632 VAL A CA 1
ATOM 5153 C C . VAL A 1 632 ? -14.323 6.361 23.139 1.00 94.12 632 VAL A C 1
ATOM 5155 O O . VAL A 1 632 ? -15.560 6.424 23.134 1.00 94.12 632 VAL A O 1
ATOM 5158 N N . LEU A 1 633 ? -13.654 5.264 22.803 1.00 95.00 633 LEU A N 1
ATOM 5159 C CA . LEU A 1 633 ? -14.241 4.054 22.255 1.00 95.00 633 LEU A CA 1
ATOM 5160 C C . LEU A 1 633 ? -14.875 3.206 23.362 1.00 95.00 633 LEU A C 1
ATOM 5162 O O . LEU A 1 633 ? -14.260 2.893 24.379 1.00 95.00 633 LEU A O 1
ATOM 5166 N N . ARG A 1 634 ? -16.126 2.794 23.140 1.00 93.94 634 ARG A N 1
ATOM 5167 C CA . ARG A 1 634 ? -16.796 1.733 23.923 1.00 93.94 634 ARG A CA 1
ATOM 5168 C C . ARG A 1 634 ? -16.925 0.430 23.144 1.00 93.94 634 ARG A C 1
ATOM 5170 O O . ARG A 1 634 ? -17.034 -0.639 23.732 1.00 93.94 634 ARG A O 1
ATOM 5177 N N . LEU A 1 635 ? -16.961 0.541 21.821 1.00 96.00 635 LEU A N 1
ATOM 5178 C CA . LEU A 1 635 ? -16.971 -0.574 20.893 1.00 96.00 635 LEU A CA 1
ATOM 5179 C C . LEU A 1 635 ? -15.750 -0.409 20.002 1.00 96.00 635 LEU A C 1
ATOM 5181 O O . LEU A 1 635 ? -15.541 0.672 19.454 1.00 96.00 635 LEU A O 1
ATOM 5185 N N . LEU A 1 636 ? -14.966 -1.468 19.875 1.00 96.56 636 LEU A N 1
ATOM 5186 C CA . LEU A 1 636 ? -13.813 -1.511 18.993 1.00 96.56 636 LEU A CA 1
ATOM 5187 C C . LEU A 1 636 ? -14.189 -2.299 17.731 1.00 96.56 636 LEU A C 1
ATOM 5189 O O . LEU A 1 636 ? -14.528 -3.479 17.847 1.00 96.56 636 LEU A O 1
ATOM 5193 N N . PRO A 1 637 ? -14.165 -1.694 16.534 1.00 96.75 637 PRO A N 1
ATOM 5194 C CA . PRO A 1 637 ? -14.461 -2.412 15.301 1.00 96.75 637 PRO A CA 1
ATOM 5195 C C . PRO A 1 637 ? -13.397 -3.479 14.999 1.00 96.75 637 PRO A C 1
ATOM 5197 O O . PRO A 1 637 ? -12.196 -3.265 15.174 1.00 96.75 637 PRO A O 1
ATOM 5200 N N . VAL A 1 638 ? -13.835 -4.636 14.506 1.00 96.56 638 VAL A N 1
ATOM 5201 C CA . VAL A 1 638 ? -12.955 -5.736 14.093 1.00 96.56 638 VAL A CA 1
ATOM 5202 C C . VAL A 1 638 ? -12.928 -5.815 12.576 1.00 96.56 638 VAL A C 1
ATOM 5204 O O . VAL A 1 638 ? -13.971 -5.991 11.938 1.00 96.56 638 VAL A O 1
ATOM 5207 N N . LEU A 1 639 ? -11.725 -5.712 12.008 1.00 95.50 639 LEU A N 1
ATOM 5208 C CA . LEU A 1 639 ? -11.499 -5.816 10.569 1.00 95.50 639 LEU A CA 1
ATOM 5209 C C . LEU A 1 639 ? -11.998 -7.182 10.030 1.00 95.50 639 LEU A C 1
ATOM 5211 O O . LEU A 1 639 ? -11.878 -8.194 10.733 1.00 95.50 639 LEU A O 1
ATOM 5215 N N . PRO A 1 640 ? -12.535 -7.265 8.801 1.00 95.38 640 PRO A N 1
ATOM 5216 C CA . PRO A 1 640 ? -12.961 -8.528 8.207 1.00 95.38 640 PRO A CA 1
ATOM 5217 C C . PRO A 1 640 ? -11.802 -9.540 8.078 1.00 95.38 640 PRO A C 1
ATOM 5219 O O . PRO A 1 640 ? -10.659 -9.144 7.827 1.00 95.38 640 PRO A O 1
ATOM 5222 N N . PRO A 1 641 ? -12.063 -10.852 8.226 1.00 93.38 641 PRO A N 1
ATOM 5223 C CA . PRO A 1 641 ? -11.027 -11.887 8.299 1.00 93.38 641 PRO A CA 1
ATOM 5224 C C . PRO A 1 641 ? -10.188 -12.018 7.023 1.00 93.38 641 PRO A C 1
ATOM 5226 O O . PRO A 1 641 ? -9.002 -12.331 7.110 1.00 93.38 641 PRO A O 1
ATOM 5229 N N . GLU A 1 642 ? -10.757 -11.728 5.849 1.00 90.69 642 GLU A N 1
ATOM 5230 C CA . GLU A 1 642 ? -10.022 -11.779 4.575 1.00 90.69 642 GLU A CA 1
ATOM 5231 C C . GLU A 1 642 ? -8.869 -10.769 4.511 1.00 90.69 642 GLU A C 1
ATOM 5233 O O . GLU A 1 642 ? -7.925 -10.969 3.747 1.00 90.69 642 GLU A O 1
ATOM 5238 N N . PHE A 1 643 ? -8.913 -9.709 5.327 1.00 90.69 643 PHE A N 1
ATOM 5239 C CA . PHE A 1 643 ? -7.866 -8.686 5.404 1.00 90.69 643 PHE A CA 1
ATOM 5240 C C . PHE A 1 643 ? -6.809 -8.953 6.476 1.00 90.69 643 PHE A C 1
ATOM 5242 O O . PHE A 1 643 ? -5.769 -8.300 6.501 1.00 90.69 643 PHE A O 1
ATOM 5249 N N . ARG A 1 644 ? -7.030 -9.976 7.301 1.00 92.19 644 ARG A N 1
ATOM 5250 C CA . ARG A 1 644 ? -6.098 -10.473 8.319 1.00 92.19 644 ARG A CA 1
ATOM 5251 C C . ARG A 1 644 ? -5.952 -11.998 8.212 1.00 92.19 644 ARG A C 1
ATOM 5253 O O . ARG A 1 644 ? -6.221 -12.714 9.176 1.00 92.19 644 ARG A O 1
ATOM 5260 N N . PRO A 1 645 ? -5.560 -12.517 7.033 1.00 87.56 645 PRO A N 1
ATOM 5261 C CA . PRO A 1 645 ? -5.578 -13.945 6.748 1.00 87.56 645 PRO A CA 1
ATOM 5262 C C . PRO A 1 645 ? -4.559 -14.720 7.584 1.00 87.56 645 PRO A C 1
ATOM 5264 O O . PRO A 1 645 ? -3.533 -14.188 8.013 1.00 87.56 645 PRO A O 1
ATOM 5267 N N . ILE A 1 646 ? -4.839 -16.010 7.746 1.00 86.69 646 ILE A N 1
ATOM 5268 C CA . ILE A 1 646 ? -3.922 -16.997 8.306 1.00 86.69 646 ILE A CA 1
ATOM 5269 C C . ILE A 1 646 ? -3.514 -17.942 7.172 1.00 86.69 646 ILE A C 1
ATOM 5271 O O . ILE A 1 646 ? -4.357 -18.402 6.397 1.00 86.69 646 ILE A O 1
ATOM 5275 N N . TYR A 1 647 ? -2.216 -18.191 7.041 1.00 78.38 647 TYR A N 1
ATOM 5276 C CA . TYR A 1 647 ? -1.635 -19.039 6.007 1.00 78.38 647 TYR A CA 1
ATOM 5277 C C . TYR A 1 647 ? -1.000 -20.274 6.631 1.00 78.38 647 TYR A C 1
ATOM 5279 O O . TYR A 1 647 ? -0.254 -20.159 7.595 1.00 78.38 647 TYR A O 1
ATOM 5287 N N . HIS A 1 648 ? -1.221 -21.433 6.022 1.00 72.69 648 HIS A N 1
ATOM 5288 C CA . HIS A 1 648 ? -0.403 -22.612 6.282 1.00 72.69 648 HIS A CA 1
ATOM 5289 C C . HIS A 1 648 ? 0.809 -22.578 5.343 1.00 72.69 648 HIS A C 1
ATOM 5291 O O . HIS A 1 648 ? 0.649 -22.509 4.119 1.00 72.69 648 HIS A O 1
ATOM 5297 N N . ILE A 1 649 ? 2.011 -22.571 5.910 1.00 71.44 649 ILE A N 1
ATOM 5298 C CA . ILE A 1 649 ? 3.269 -22.804 5.203 1.00 71.44 649 ILE A CA 1
ATOM 5299 C C . ILE A 1 649 ? 3.701 -24.226 5.573 1.00 71.44 649 ILE A C 1
ATOM 5301 O O . ILE A 1 649 ? 4.224 -24.438 6.658 1.00 71.44 649 ILE A O 1
ATOM 5305 N N . GLY A 1 650 ? 3.451 -25.197 4.692 1.00 59.78 650 GLY A N 1
ATOM 5306 C CA . GLY A 1 650 ? 3.679 -26.617 5.002 1.00 59.78 650 GLY A CA 1
ATOM 5307 C C . GLY A 1 650 ? 2.532 -27.242 5.805 1.00 59.78 650 GLY A C 1
ATOM 5308 O O . GLY A 1 650 ? 1.441 -26.669 5.865 1.00 59.78 650 GLY A O 1
ATOM 5309 N N . GLU A 1 651 ? 2.764 -28.428 6.375 1.00 58.47 651 GLU A N 1
ATOM 5310 C CA . GLU A 1 651 ? 1.736 -29.177 7.121 1.00 58.47 651 GLU A CA 1
ATOM 5311 C C . GLU A 1 651 ? 1.477 -28.583 8.521 1.00 58.47 651 GLU A C 1
ATOM 5313 O O . GLU A 1 651 ? 0.315 -28.485 8.912 1.00 58.47 651 GLU A O 1
ATOM 5318 N N . ASP A 1 652 ? 2.502 -28.031 9.193 1.00 59.09 652 ASP A N 1
ATOM 5319 C CA . ASP A 1 652 ? 2.390 -27.620 10.608 1.00 59.09 652 ASP A CA 1
ATOM 5320 C C . ASP A 1 652 ? 2.636 -26.126 10.912 1.00 59.09 652 ASP A C 1
ATOM 5322 O O . ASP A 1 652 ? 2.235 -25.641 11.974 1.00 59.09 652 ASP A O 1
ATOM 5326 N N . LYS A 1 653 ? 3.270 -25.340 10.024 1.00 67.25 653 LYS A N 1
ATOM 5327 C CA . LYS A 1 653 ? 3.585 -23.926 10.324 1.00 67.25 653 LYS A CA 1
ATOM 5328 C C . LYS A 1 653 ? 2.462 -22.983 9.879 1.00 67.25 653 LYS A C 1
ATOM 5330 O O . LYS A 1 653 ? 2.209 -22.776 8.693 1.00 67.25 653 LYS A O 1
ATOM 5335 N N . LEU A 1 654 ? 1.818 -22.352 10.858 1.00 76.25 654 LEU A N 1
ATOM 5336 C CA . LEU A 1 654 ? 0.797 -21.322 10.673 1.00 76.25 654 LEU A CA 1
ATOM 5337 C C . LEU A 1 654 ? 1.414 -19.919 10.743 1.00 76.25 654 LEU A C 1
ATOM 5339 O O . LEU A 1 654 ? 2.006 -19.539 11.747 1.00 76.25 654 LEU A O 1
ATOM 5343 N N . VAL A 1 655 ? 1.232 -19.122 9.692 1.00 79.69 655 VAL A N 1
ATOM 5344 C CA . VAL A 1 655 ? 1.568 -17.695 9.674 1.00 79.69 655 VAL A CA 1
ATOM 5345 C C . VAL A 1 655 ? 0.291 -16.882 9.792 1.00 79.69 655 VAL A C 1
ATOM 5347 O O . VAL A 1 655 ? -0.555 -16.886 8.898 1.00 79.69 655 VAL A O 1
ATOM 5350 N N . THR A 1 656 ? 0.166 -16.166 10.900 1.00 85.94 656 THR A N 1
ATOM 5351 C CA . THR A 1 656 ? -0.942 -15.255 11.189 1.00 85.94 656 THR A CA 1
ATOM 5352 C C . THR A 1 656 ? -0.552 -13.808 10.890 1.00 85.94 656 THR A C 1
ATOM 5354 O O . THR A 1 656 ? 0.624 -13.449 10.908 1.00 85.94 656 THR A O 1
ATOM 5357 N N . SER A 1 657 ? -1.540 -12.969 10.584 1.00 88.56 657 SER A N 1
ATOM 5358 C CA . SER A 1 657 ? -1.348 -11.520 10.503 1.00 88.56 657 SER A CA 1
ATOM 5359 C C . SER A 1 657 ? -1.063 -10.928 11.888 1.00 88.56 657 SER A C 1
ATOM 5361 O O . SER A 1 657 ? -1.770 -11.253 12.841 1.00 88.56 657 SER A O 1
ATOM 5363 N N . ASP A 1 658 ? -0.100 -10.002 11.965 1.00 92.56 658 ASP A N 1
ATOM 5364 C CA . ASP A 1 658 ? 0.245 -9.212 13.160 1.00 92.56 658 ASP A CA 1
ATOM 5365 C C . ASP A 1 658 ? -1.009 -8.648 13.871 1.00 92.56 658 ASP A C 1
ATOM 5367 O O . ASP A 1 658 ? -1.133 -8.723 15.091 1.00 92.56 658 ASP A O 1
ATOM 5371 N N . ILE A 1 659 ? -2.001 -8.184 13.099 1.00 94.06 659 ILE A N 1
ATOM 5372 C CA . ILE A 1 659 ? -3.270 -7.625 13.595 1.00 94.06 659 ILE A CA 1
ATOM 5373 C C . ILE A 1 659 ? -4.074 -8.647 14.418 1.00 94.06 659 ILE A C 1
ATOM 5375 O O . ILE A 1 659 ? -4.703 -8.281 15.412 1.00 94.06 659 ILE A O 1
ATOM 5379 N N . ASN A 1 660 ? -4.069 -9.931 14.034 1.00 94.50 660 ASN A N 1
ATOM 5380 C CA . ASN A 1 660 ? -4.783 -10.959 14.795 1.00 94.50 660 ASN A CA 1
ATOM 5381 C C . ASN A 1 660 ? -4.170 -11.123 16.187 1.00 94.50 660 ASN A C 1
ATOM 5383 O O . ASN A 1 660 ? -4.919 -11.226 17.150 1.00 94.50 660 ASN A O 1
ATOM 5387 N N . GLU A 1 661 ? -2.842 -11.109 16.316 1.00 93.06 661 GLU A N 1
ATOM 5388 C CA . GLU A 1 661 ? -2.175 -11.259 17.617 1.00 93.06 661 GLU A CA 1
ATOM 5389 C C . GLU A 1 661 ? -2.483 -10.090 18.558 1.00 93.06 661 GLU A C 1
ATOM 5391 O O . GLU A 1 661 ? -2.724 -10.294 19.752 1.00 93.06 661 GLU A O 1
ATOM 5396 N N . ILE A 1 662 ? -2.595 -8.874 18.019 1.00 95.25 662 ILE A N 1
ATOM 5397 C CA . ILE A 1 662 ? -3.017 -7.715 18.810 1.00 95.25 662 ILE A CA 1
ATOM 5398 C C . ILE A 1 662 ? -4.492 -7.848 19.229 1.00 95.25 662 ILE A C 1
ATOM 5400 O O . ILE A 1 662 ? -4.803 -7.694 20.413 1.00 95.25 662 ILE A O 1
ATOM 5404 N N . TYR A 1 663 ? -5.402 -8.220 18.316 1.00 96.62 663 TYR A N 1
ATOM 5405 C CA . TYR A 1 663 ? -6.810 -8.464 18.669 1.00 96.62 663 TYR A CA 1
ATOM 5406 C C . TYR A 1 663 ? -6.962 -9.543 19.747 1.00 96.62 663 TYR A C 1
ATOM 5408 O O . TYR A 1 663 ? -7.749 -9.371 20.679 1.00 96.62 663 TYR A O 1
ATOM 5416 N N . ARG A 1 664 ? -6.193 -10.636 19.665 1.00 95.44 664 ARG A N 1
ATOM 5417 C CA . ARG A 1 664 ? -6.181 -11.700 20.682 1.00 95.44 664 ARG A CA 1
ATOM 5418 C C . ARG A 1 664 ? -5.826 -11.153 22.057 1.00 95.44 664 ARG A C 1
ATOM 5420 O O . ARG A 1 664 ? -6.501 -11.480 23.032 1.00 95.44 664 ARG A O 1
ATOM 5427 N N . ARG A 1 665 ? -4.801 -10.300 22.134 1.00 94.69 665 ARG A N 1
ATOM 5428 C CA . ARG A 1 665 ? -4.366 -9.679 23.389 1.00 94.69 665 ARG A CA 1
ATOM 5429 C C . ARG A 1 665 ? -5.414 -8.721 23.948 1.00 94.69 665 ARG A C 1
ATOM 5431 O O . ARG A 1 665 ? -5.651 -8.758 25.152 1.00 94.69 665 ARG A O 1
ATOM 5438 N N . ILE A 1 666 ? -6.077 -7.932 23.100 1.00 96.44 666 ILE A N 1
ATOM 5439 C CA . ILE A 1 666 ? -7.183 -7.051 23.513 1.00 96.44 666 ILE A CA 1
ATOM 5440 C C . ILE A 1 666 ? -8.331 -7.871 24.098 1.00 96.44 666 ILE A C 1
ATOM 5442 O O . ILE A 1 666 ? -8.762 -7.592 25.212 1.00 96.44 666 ILE A O 1
ATOM 5446 N N . ILE A 1 667 ? -8.797 -8.904 23.388 1.00 96.75 667 ILE A N 1
ATOM 5447 C CA . ILE A 1 667 ? -9.911 -9.748 23.847 1.00 96.75 667 ILE A CA 1
ATOM 5448 C C . ILE A 1 667 ? -9.552 -10.437 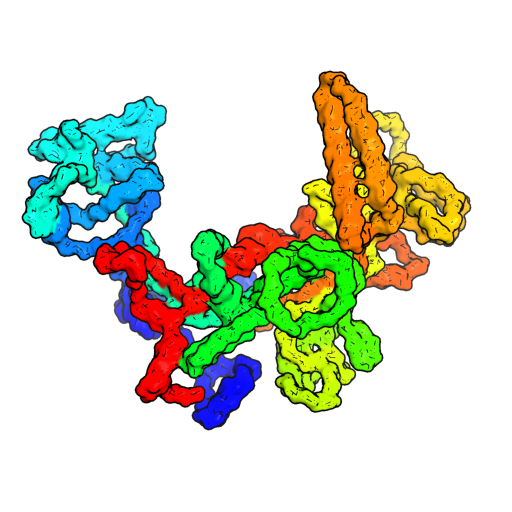25.166 1.00 96.75 667 ILE A C 1
ATOM 5450 O O . ILE A 1 667 ? -10.350 -10.431 26.097 1.00 96.75 667 ILE A O 1
ATOM 5454 N N . TYR A 1 668 ? -8.333 -10.971 25.281 1.00 95.56 668 TYR A N 1
ATOM 5455 C CA . TYR A 1 668 ? -7.860 -11.587 26.519 1.00 95.56 668 TYR A CA 1
ATOM 5456 C C . TYR A 1 668 ? -7.903 -10.604 27.699 1.00 95.56 668 TYR A C 1
ATOM 5458 O O . TYR A 1 668 ? -8.526 -10.900 28.714 1.00 95.56 668 TYR A O 1
ATOM 5466 N N . ARG A 1 669 ? -7.313 -9.407 27.551 1.00 94.56 669 ARG A N 1
ATOM 5467 C CA . ARG A 1 669 ? -7.312 -8.370 28.601 1.00 94.56 669 ARG A CA 1
ATOM 5468 C C . ARG A 1 669 ? -8.719 -7.894 28.949 1.00 94.56 669 ARG A C 1
ATOM 5470 O O . ARG A 1 669 ? -9.021 -7.695 30.120 1.00 94.56 669 ARG A O 1
ATOM 5477 N N . ASN A 1 670 ? -9.577 -7.748 27.945 1.00 95.56 670 ASN A N 1
ATOM 5478 C CA . ASN A 1 670 ? -10.957 -7.318 28.118 1.00 95.56 670 ASN A CA 1
ATOM 5479 C C . ASN A 1 670 ? -11.792 -8.348 28.889 1.00 95.56 670 ASN A C 1
ATOM 5481 O O . ASN A 1 670 ? -12.546 -7.976 29.785 1.00 95.56 670 ASN A O 1
ATOM 5485 N N . ASN A 1 671 ? -11.628 -9.636 28.579 1.00 94.69 671 ASN A N 1
ATOM 5486 C CA . ASN A 1 671 ? -12.315 -10.717 29.282 1.00 94.69 671 ASN A CA 1
ATOM 5487 C C . ASN A 1 671 ? -11.811 -10.827 30.722 1.00 94.69 671 ASN A C 1
ATOM 5489 O O . ASN A 1 671 ? -12.624 -10.807 31.635 1.00 94.69 671 ASN A O 1
ATOM 5493 N N . THR A 1 672 ? -10.489 -10.794 30.942 1.00 91.19 672 THR A N 1
ATOM 5494 C CA . THR A 1 672 ? -9.915 -10.760 32.298 1.00 91.19 672 THR A CA 1
ATOM 5495 C C . THR A 1 672 ? -10.462 -9.588 33.115 1.00 91.19 672 THR A C 1
ATOM 5497 O O . THR A 1 672 ? -10.836 -9.766 34.269 1.00 91.19 672 THR A O 1
ATOM 5500 N N . LEU A 1 673 ? -10.552 -8.390 32.528 1.00 89.50 673 LEU A N 1
ATOM 5501 C CA . LEU A 1 673 ? -11.132 -7.228 33.202 1.00 89.50 673 LEU A CA 1
ATOM 5502 C C . LEU A 1 673 ? -12.628 -7.420 33.498 1.00 89.50 673 LEU A C 1
ATOM 5504 O O . LEU A 1 673 ? -13.084 -7.078 34.584 1.00 89.50 673 LEU A O 1
ATOM 5508 N N . THR A 1 674 ? -13.386 -8.003 32.569 1.00 90.31 674 THR A N 1
ATOM 5509 C CA . THR A 1 674 ? -14.815 -8.306 32.761 1.00 90.31 674 THR A CA 1
ATOM 5510 C C . THR A 1 674 ? -15.034 -9.315 33.893 1.00 90.31 674 THR A C 1
ATOM 5512 O O . THR A 1 674 ? -15.909 -9.113 34.737 1.00 90.31 674 THR A O 1
ATOM 5515 N N . ASP A 1 675 ? -14.213 -10.361 33.962 1.00 87.69 675 ASP A N 1
ATOM 5516 C CA . ASP A 1 675 ? -14.263 -11.385 35.011 1.00 87.69 675 ASP A CA 1
ATOM 5517 C C . ASP A 1 675 ? -13.952 -10.777 36.391 1.00 87.69 675 ASP A C 1
ATOM 5519 O O . ASP A 1 675 ? -14.632 -11.052 37.380 1.00 87.69 675 ASP A O 1
ATOM 5523 N N . LEU A 1 676 ? -12.974 -9.869 36.461 1.00 84.25 676 LEU A N 1
ATOM 5524 C CA . LEU A 1 676 ? -12.645 -9.139 37.690 1.00 84.25 676 LEU A CA 1
ATOM 5525 C C . LEU A 1 676 ? -13.780 -8.209 38.138 1.00 84.25 676 LEU A C 1
ATOM 5527 O O . LEU A 1 676 ? -14.110 -8.170 39.321 1.00 84.25 676 LEU A O 1
ATOM 5531 N N . LEU A 1 677 ? -14.412 -7.492 37.204 1.00 81.62 677 LEU A N 1
ATOM 5532 C CA . LEU A 1 677 ? -15.541 -6.599 37.497 1.00 81.62 677 LEU A CA 1
ATOM 5533 C C . LEU A 1 677 ? -16.808 -7.359 37.924 1.00 81.62 677 LEU A C 1
ATOM 5535 O O . LEU A 1 677 ? -17.629 -6.826 38.671 1.00 81.62 677 LEU A O 1
ATOM 5539 N N . THR A 1 678 ? -16.990 -8.598 37.466 1.00 80.50 678 THR A N 1
ATOM 5540 C CA . THR A 1 678 ? -18.135 -9.443 37.850 1.00 80.50 678 THR A CA 1
ATOM 5541 C C . THR A 1 678 ? -17.911 -10.178 39.173 1.00 80.50 678 THR A C 1
ATOM 5543 O O . THR A 1 678 ? -18.861 -10.360 39.928 1.00 80.50 678 THR A O 1
ATOM 5546 N N . THR A 1 679 ? -16.662 -10.497 39.527 1.00 74.69 679 THR A N 1
ATOM 5547 C CA . THR A 1 679 ? -16.269 -11.139 40.805 1.00 74.69 679 THR A CA 1
ATOM 5548 C C . THR A 1 679 ? -16.183 -10.134 41.984 1.00 74.69 679 THR A C 1
ATOM 5550 O O . THR A 1 679 ? -15.647 -10.425 43.050 1.00 74.69 679 THR A O 1
ATOM 5553 N N . SER A 1 680 ? -16.740 -8.931 41.809 1.00 53.78 680 SER A N 1
ATOM 5554 C CA . SER A 1 680 ? -16.411 -7.638 42.446 1.00 53.78 680 SER A CA 1
ATOM 5555 C C . SER A 1 680 ? -16.554 -7.462 43.964 1.00 53.78 680 SER A C 1
ATOM 5557 O O . SER A 1 680 ? -16.366 -6.348 44.449 1.00 53.78 680 SER A O 1
ATOM 5559 N N . MET A 1 681 ? -16.814 -8.495 44.765 1.00 53.28 681 MET A N 1
ATOM 5560 C CA . MET A 1 681 ? -16.914 -8.299 46.222 1.00 53.28 681 MET A CA 1
ATOM 5561 C C . MET A 1 681 ? -15.556 -8.312 46.952 1.00 53.28 681 MET A C 1
ATOM 5563 O O . MET A 1 681 ? -15.506 -7.905 48.110 1.00 53.28 681 MET A O 1
ATOM 5567 N N . THR A 1 682 ? -14.455 -8.746 46.316 1.00 54.84 682 THR A N 1
ATOM 5568 C CA . THR A 1 682 ? -13.150 -8.935 47.000 1.00 54.84 682 THR A CA 1
ATOM 5569 C C . THR A 1 682 ? -11.894 -8.546 46.203 1.00 54.84 682 THR A C 1
ATOM 5571 O O . THR A 1 682 ? -10.786 -8.648 46.732 1.00 54.84 682 THR A O 1
ATOM 5574 N N . THR A 1 683 ? -12.003 -8.090 44.952 1.00 60.44 683 THR A N 1
ATOM 5575 C CA . THR A 1 683 ? -10.830 -7.759 44.117 1.00 60.44 683 THR A CA 1
ATOM 5576 C C . THR A 1 683 ? -10.209 -6.398 44.464 1.00 60.44 683 THR A C 1
ATOM 5578 O O . THR A 1 683 ? -10.918 -5.391 44.434 1.00 60.44 683 THR A O 1
ATOM 5581 N N . PRO A 1 684 ? -8.884 -6.317 44.714 1.00 66.62 684 PRO A N 1
ATOM 5582 C CA . PRO A 1 684 ? -8.195 -5.047 44.940 1.00 66.62 684 PRO A CA 1
ATOM 5583 C C . PRO A 1 684 ? -8.263 -4.113 43.723 1.00 66.62 684 PRO A C 1
ATOM 5585 O O . PRO A 1 684 ? -7.911 -4.496 42.610 1.00 66.62 684 PRO A O 1
ATOM 5588 N N . GLU A 1 685 ? -8.637 -2.854 43.935 1.00 64.81 685 GLU A N 1
ATOM 5589 C CA . GLU A 1 685 ? -8.815 -1.872 42.854 1.00 64.81 685 GLU A CA 1
ATOM 5590 C C . GLU A 1 685 ? -7.511 -1.501 42.125 1.00 64.81 685 GLU A C 1
ATOM 5592 O O . GLU A 1 685 ? -7.527 -1.202 40.935 1.00 64.81 685 GLU A O 1
ATOM 5597 N N . GLU A 1 686 ? -6.359 -1.596 42.799 1.00 66.94 686 GLU A N 1
ATOM 5598 C CA . GLU A 1 686 ? -5.034 -1.426 42.176 1.00 66.94 686 GLU A CA 1
ATOM 5599 C C . GLU A 1 686 ? -4.828 -2.418 41.013 1.00 66.94 686 GLU A C 1
ATOM 5601 O O . GLU A 1 686 ? -4.212 -2.090 39.995 1.00 66.94 686 GLU A O 1
ATOM 5606 N N . LEU A 1 687 ? -5.397 -3.621 41.133 1.00 72.19 687 LEU A N 1
ATOM 5607 C CA . LEU A 1 687 ? -5.351 -4.643 40.094 1.00 72.19 687 LEU A CA 1
ATOM 5608 C C . LEU A 1 687 ? -6.306 -4.317 38.935 1.00 72.19 687 LEU A C 1
ATOM 5610 O O . LEU A 1 687 ? -5.948 -4.566 37.784 1.00 72.19 687 LEU A O 1
ATOM 5614 N N . ILE A 1 688 ? -7.464 -3.708 39.214 1.00 75.25 688 ILE A N 1
ATOM 5615 C CA . ILE A 1 688 ? -8.416 -3.239 38.191 1.00 75.25 688 ILE A CA 1
ATOM 5616 C C . ILE A 1 688 ? -7.776 -2.127 37.356 1.00 75.25 688 ILE A C 1
ATOM 5618 O O . ILE A 1 688 ? -7.690 -2.266 36.139 1.00 75.25 688 ILE A O 1
ATOM 5622 N N . ILE A 1 689 ? -7.218 -1.095 37.999 1.00 73.94 689 ILE A N 1
ATOM 5623 C CA . ILE A 1 689 ? -6.528 0.024 37.326 1.00 73.94 689 ILE A CA 1
ATOM 5624 C C . ILE A 1 689 ? -5.361 -0.488 36.466 1.00 73.94 689 ILE A C 1
ATOM 5626 O O . ILE A 1 689 ? -5.149 -0.041 35.339 1.00 73.94 689 ILE A O 1
ATOM 5630 N N . SER A 1 690 ? -4.614 -1.474 36.970 1.00 79.25 690 SER A N 1
ATOM 5631 C CA . SER A 1 690 ? -3.544 -2.124 36.209 1.00 79.25 690 SER A CA 1
ATOM 5632 C C . SER A 1 690 ? -4.068 -2.837 34.952 1.00 79.25 690 SER A C 1
ATOM 5634 O O . SER A 1 690 ? -3.477 -2.704 33.879 1.00 79.25 690 SER A O 1
ATOM 5636 N N . GLN A 1 691 ? -5.198 -3.550 35.035 1.00 84.44 691 GLN A N 1
ATOM 5637 C CA . GLN A 1 691 ? -5.809 -4.175 33.854 1.00 84.44 691 GLN A CA 1
ATOM 5638 C C . GLN A 1 691 ? -6.421 -3.152 32.885 1.00 84.44 691 GLN A C 1
ATOM 5640 O O . GLN A 1 691 ? -6.293 -3.340 31.675 1.00 84.44 691 GLN A O 1
ATOM 5645 N N . GLU A 1 692 ? -7.027 -2.067 33.377 1.00 85.62 692 GLU A N 1
ATOM 5646 C CA . GLU A 1 692 ? -7.526 -0.957 32.548 1.00 85.62 692 GLU A CA 1
ATOM 5647 C C . GLU A 1 692 ? -6.396 -0.346 31.712 1.00 85.62 692 GLU A C 1
ATOM 5649 O O . GLU A 1 692 ? -6.531 -0.196 30.495 1.00 85.62 692 GLU A O 1
ATOM 5654 N N . LYS A 1 693 ? -5.243 -0.088 32.339 1.00 86.94 693 LYS A N 1
ATOM 5655 C CA . LYS A 1 693 ? -4.038 0.392 31.656 1.00 86.94 693 LYS A CA 1
ATOM 5656 C C . LYS A 1 693 ? -3.562 -0.581 30.577 1.00 86.94 693 LYS A C 1
ATOM 5658 O O . LYS A 1 693 ? -3.299 -0.169 29.452 1.00 86.94 693 LYS A O 1
ATOM 5663 N N . LEU A 1 694 ? -3.457 -1.871 30.898 1.00 90.12 694 LEU A N 1
ATOM 5664 C CA . LEU A 1 694 ? -3.008 -2.885 29.936 1.00 90.12 694 LEU A CA 1
ATOM 5665 C C . LEU A 1 694 ? -3.978 -3.038 28.758 1.00 90.12 694 LEU A C 1
ATOM 5667 O O . LEU A 1 694 ? -3.547 -3.361 27.650 1.00 90.12 694 LEU A O 1
ATOM 5671 N N . LEU A 1 695 ? -5.277 -2.826 28.986 1.00 92.81 695 LEU A N 1
ATOM 5672 C CA . LEU A 1 695 ? -6.279 -2.791 27.927 1.00 92.81 695 LEU A CA 1
ATOM 5673 C C . LEU A 1 695 ? -6.109 -1.545 27.045 1.00 92.81 695 LEU A C 1
ATOM 5675 O O . LEU A 1 695 ? -6.132 -1.681 25.823 1.00 92.81 695 LEU A O 1
ATOM 5679 N N . GLN A 1 696 ? -5.886 -0.368 27.641 1.00 92.50 696 GLN A N 1
ATOM 5680 C CA . GLN A 1 696 ? -5.593 0.875 26.919 1.00 92.50 696 GLN A CA 1
ATOM 5681 C C . GLN A 1 696 ? -4.351 0.713 26.028 1.00 92.50 696 GLN A C 1
ATOM 5683 O O . GLN A 1 696 ? -4.454 0.886 24.818 1.00 92.50 696 GLN A O 1
ATOM 5688 N N . GLU A 1 697 ? -3.228 0.246 26.582 1.00 92.50 697 GLU A N 1
ATOM 5689 C CA . GLU A 1 697 ? -1.983 0.011 25.832 1.00 92.50 697 GLU A CA 1
ATOM 5690 C C . GLU A 1 697 ? -2.158 -1.012 24.694 1.00 92.50 697 GLU A C 1
ATOM 5692 O O . GLU A 1 697 ? -1.575 -0.863 23.619 1.00 92.50 697 GLU A O 1
ATOM 5697 N N . ALA A 1 698 ? -2.972 -2.056 24.897 1.00 94.19 698 ALA A N 1
ATOM 5698 C CA . ALA A 1 698 ? -3.241 -3.052 23.861 1.00 94.19 698 ALA A CA 1
ATOM 5699 C C . ALA A 1 698 ? -4.063 -2.478 22.694 1.00 94.19 698 ALA A C 1
ATOM 5701 O O . ALA A 1 698 ? -3.801 -2.817 21.539 1.00 94.19 698 ALA A O 1
ATOM 5702 N N . VAL A 1 699 ? -5.040 -1.611 22.977 1.00 95.62 699 VAL A N 1
ATOM 5703 C CA . VAL A 1 699 ? -5.814 -0.911 21.938 1.00 95.62 699 VAL A CA 1
ATOM 5704 C C . VAL A 1 699 ? -4.958 0.142 21.240 1.00 95.62 699 VAL A C 1
ATOM 5706 O O . VAL A 1 699 ? -5.029 0.252 20.016 1.00 95.62 699 VAL A O 1
ATOM 5709 N N . ASP A 1 700 ? -4.102 0.853 21.972 1.00 95.31 700 ASP A N 1
ATOM 5710 C CA . ASP A 1 700 ? -3.156 1.804 21.387 1.00 95.31 700 ASP A CA 1
ATOM 5711 C C . ASP A 1 700 ? -2.219 1.098 20.403 1.00 95.31 700 ASP A C 1
ATOM 5713 O O . ASP A 1 700 ? -2.052 1.573 19.285 1.00 95.31 700 ASP A O 1
ATOM 5717 N N . ALA A 1 701 ? -1.701 -0.084 20.758 1.00 95.19 701 ALA A N 1
ATOM 5718 C CA . ALA A 1 701 ? -0.873 -0.895 19.867 1.00 95.19 701 ALA A CA 1
ATOM 5719 C C . ALA A 1 701 ? -1.614 -1.363 18.599 1.00 95.19 701 ALA A C 1
ATOM 5721 O O . ALA A 1 701 ? -0.996 -1.499 17.544 1.00 95.19 701 ALA A O 1
ATOM 5722 N N . LEU A 1 702 ? -2.928 -1.610 18.670 1.00 96.38 702 LEU A N 1
ATOM 5723 C CA . LEU A 1 702 ? -3.725 -1.957 17.487 1.00 96.38 702 LEU A CA 1
ATOM 5724 C C . LEU A 1 702 ? -3.884 -0.758 16.555 1.00 96.38 702 LEU A C 1
ATOM 5726 O O . LEU A 1 702 ? -3.742 -0.905 15.340 1.00 96.38 702 LEU A O 1
ATOM 5730 N N . LEU A 1 703 ? -4.225 0.398 17.124 1.00 95.56 703 LEU A N 1
ATOM 5731 C CA . LEU A 1 703 ? -4.477 1.611 16.360 1.00 95.56 703 LEU A CA 1
ATOM 5732 C C . LEU A 1 703 ? -3.170 2.143 15.769 1.00 95.56 703 LEU A C 1
ATOM 5734 O O . LEU A 1 703 ? -3.092 2.298 14.555 1.00 95.56 703 LEU A O 1
ATOM 5738 N N . ASP A 1 704 ? -2.144 2.370 16.590 1.00 94.56 704 ASP A N 1
ATOM 5739 C CA . ASP A 1 704 ? -0.867 2.984 16.208 1.00 94.56 704 ASP A CA 1
ATOM 5740 C C . ASP A 1 704 ? 0.270 2.477 17.127 1.00 94.56 704 ASP A C 1
ATOM 5742 O O . ASP A 1 704 ? 0.497 2.977 18.233 1.00 94.56 704 ASP A O 1
ATOM 5746 N N . ASN A 1 705 ? 0.963 1.416 16.702 1.00 93.50 705 ASN A N 1
ATOM 5747 C CA . ASN A 1 705 ? 1.949 0.729 17.540 1.00 93.50 705 ASN A CA 1
ATOM 5748 C C . ASN A 1 705 ? 3.236 1.552 17.677 1.00 93.50 705 ASN A C 1
ATOM 5750 O O . ASN A 1 705 ? 3.948 1.783 16.706 1.00 93.50 705 ASN A O 1
ATOM 5754 N N . GLY A 1 706 ? 3.588 1.913 18.912 1.00 87.06 706 GLY A N 1
ATOM 5755 C CA . GLY A 1 706 ? 4.797 2.684 19.213 1.00 87.06 706 GLY A CA 1
ATOM 5756 C C . GLY A 1 706 ? 4.577 4.188 19.353 1.00 87.06 706 GLY A C 1
ATOM 5757 O O . GLY A 1 706 ? 5.514 4.888 19.732 1.00 87.06 706 GLY A O 1
ATOM 5758 N N . ILE A 1 707 ? 3.353 4.690 19.146 1.00 85.25 707 ILE A N 1
ATOM 5759 C CA . ILE A 1 707 ? 3.016 6.086 19.466 1.00 85.25 707 ILE A CA 1
ATOM 5760 C C . ILE A 1 707 ? 3.107 6.366 20.977 1.00 85.25 707 ILE A C 1
ATOM 5762 O O . ILE A 1 707 ? 3.409 7.483 21.398 1.00 85.25 707 ILE A O 1
ATOM 5766 N N . CYS A 1 708 ? 2.844 5.349 21.806 1.00 80.25 708 CYS A N 1
ATOM 5767 C CA . CYS A 1 708 ? 2.909 5.428 23.257 1.00 80.25 708 CYS A CA 1
ATOM 5768 C C . CYS A 1 708 ? 3.808 4.320 23.815 1.00 80.25 708 CYS A C 1
ATOM 5770 O O . CYS A 1 708 ? 3.539 3.135 23.629 1.00 80.25 708 CYS A O 1
ATOM 5772 N N . GLY A 1 709 ? 4.864 4.712 24.532 1.00 77.75 709 GLY A N 1
ATOM 5773 C CA . GLY A 1 709 ? 5.735 3.774 25.235 1.00 77.75 709 GLY A CA 1
ATOM 5774 C C . GLY A 1 709 ? 6.532 2.851 24.309 1.00 77.75 709 GLY A C 1
ATOM 5775 O O . GLY A 1 709 ? 6.945 3.233 23.216 1.00 77.75 709 GLY A O 1
ATOM 5776 N N . GLN A 1 710 ? 6.814 1.637 24.788 1.00 83.31 710 GLN A N 1
ATOM 5777 C CA . GLN A 1 710 ? 7.549 0.647 24.007 1.00 83.31 710 GLN A CA 1
ATOM 5778 C C . GLN A 1 710 ? 6.603 -0.072 23.034 1.00 83.31 710 GLN A C 1
ATOM 5780 O O . GLN A 1 710 ? 5.605 -0.638 23.480 1.00 83.31 710 GLN A O 1
ATOM 5785 N N . PRO A 1 711 ? 6.922 -0.117 21.728 1.00 89.31 711 PRO A N 1
ATOM 5786 C CA . PRO A 1 711 ? 6.099 -0.819 20.749 1.00 89.31 711 PRO A CA 1
ATOM 5787 C C . PRO A 1 711 ? 6.040 -2.317 21.045 1.00 89.31 711 PRO A C 1
ATOM 5789 O O . PRO A 1 711 ? 7.039 -2.938 21.430 1.00 89.31 711 PRO A O 1
ATOM 5792 N N . MET A 1 712 ? 4.872 -2.906 20.806 1.00 89.94 712 MET A N 1
ATOM 5793 C CA . MET A 1 712 ? 4.628 -4.328 21.000 1.00 89.94 712 MET A CA 1
ATOM 5794 C C . MET A 1 712 ? 5.404 -5.148 19.959 1.00 89.94 712 MET A C 1
ATOM 5796 O O . MET A 1 712 ? 5.435 -4.802 18.772 1.00 89.94 712 MET A O 1
ATOM 5800 N N . ARG A 1 713 ? 6.041 -6.231 20.417 1.00 90.56 713 ARG A N 1
ATOM 5801 C CA . ARG A 1 713 ? 6.931 -7.089 19.622 1.00 90.56 713 ARG A CA 1
ATOM 5802 C C . ARG A 1 713 ? 6.476 -8.541 19.643 1.00 90.56 713 ARG A C 1
ATOM 5804 O O . ARG A 1 713 ? 5.841 -8.970 20.608 1.00 90.56 713 ARG A O 1
ATOM 5811 N N . ASP A 1 714 ? 6.844 -9.270 18.601 1.00 87.19 714 ASP A N 1
ATOM 5812 C CA . ASP A 1 714 ? 6.781 -10.726 18.566 1.00 87.19 714 ASP A CA 1
ATOM 5813 C C . ASP A 1 714 ? 7.920 -11.375 19.376 1.00 87.19 714 ASP A C 1
ATOM 5815 O O . ASP A 1 714 ? 8.828 -10.699 19.877 1.00 87.19 714 ASP A O 1
ATOM 5819 N N . ASP A 1 715 ? 7.884 -12.705 19.477 1.00 84.31 715 ASP A N 1
ATOM 5820 C CA . ASP A 1 715 ? 8.907 -13.504 20.169 1.00 84.31 715 ASP A CA 1
ATOM 5821 C C . ASP A 1 715 ? 10.303 -13.350 19.533 1.00 84.31 715 ASP A C 1
ATOM 5823 O O . ASP A 1 715 ? 11.329 -13.509 20.196 1.00 84.31 715 ASP A O 1
ATOM 5827 N N . HIS A 1 716 ? 10.355 -12.953 18.258 1.00 87.12 716 HIS A N 1
ATOM 5828 C CA . HIS A 1 716 ? 11.575 -12.689 17.495 1.00 87.12 716 HIS A CA 1
ATOM 5829 C C . HIS A 1 716 ? 12.019 -11.214 17.567 1.00 87.12 716 HIS A C 1
ATOM 5831 O O . HIS A 1 716 ? 12.898 -10.791 16.812 1.00 87.12 716 HIS A O 1
ATOM 5837 N N . LYS A 1 717 ? 11.447 -10.418 18.484 1.00 87.12 717 LYS A N 1
ATOM 5838 C CA . LYS A 1 717 ? 11.716 -8.982 18.694 1.00 87.12 717 LYS A CA 1
ATOM 5839 C C . LYS A 1 717 ? 11.373 -8.070 17.504 1.00 87.12 717 LYS A C 1
ATOM 5841 O O . LYS A 1 717 ? 11.766 -6.900 17.522 1.00 87.12 717 LYS A O 1
ATOM 5846 N N . ARG A 1 718 ? 10.639 -8.541 16.498 1.00 91.38 718 ARG A N 1
ATOM 5847 C CA . ARG A 1 718 ? 10.083 -7.716 15.419 1.00 91.38 718 ARG A CA 1
ATOM 5848 C C . ARG A 1 718 ? 8.826 -7.002 15.917 1.00 91.38 718 ARG A C 1
ATOM 5850 O O . ARG A 1 718 ? 7.997 -7.578 16.611 1.00 91.38 718 ARG A O 1
ATOM 5857 N N . TYR A 1 719 ? 8.670 -5.739 15.534 1.00 91.44 719 TYR A N 1
ATOM 5858 C CA . TYR A 1 719 ? 7.475 -4.957 15.850 1.00 91.44 719 TYR A CA 1
ATOM 5859 C C . TYR A 1 719 ? 6.257 -5.446 15.064 1.00 91.44 719 TYR A C 1
ATOM 5861 O O . TYR A 1 719 ? 6.349 -5.682 13.853 1.00 91.44 719 TYR A O 1
ATOM 5869 N N . TYR A 1 720 ? 5.118 -5.560 15.746 1.00 92.50 720 TYR A N 1
ATOM 5870 C CA . TYR A 1 720 ? 3.843 -5.821 15.083 1.00 92.50 720 TYR A CA 1
ATOM 5871 C C . TYR A 1 720 ? 3.399 -4.601 14.275 1.00 92.50 720 TYR A C 1
ATOM 5873 O O . TYR A 1 720 ? 3.473 -3.476 14.771 1.00 92.50 720 TYR A O 1
ATOM 5881 N N . LYS A 1 721 ? 2.909 -4.826 13.052 1.00 92.88 721 LYS A N 1
ATOM 5882 C CA . LYS A 1 721 ? 2.277 -3.771 12.247 1.00 92.88 721 LYS A CA 1
ATOM 5883 C C . LYS A 1 721 ? 0.882 -3.434 12.786 1.00 92.88 721 LYS A C 1
ATOM 5885 O O . LYS A 1 721 ? 0.045 -4.330 12.915 1.00 92.88 721 LYS A O 1
ATOM 5890 N N . SER A 1 722 ? 0.642 -2.155 13.060 1.00 95.06 722 SER A N 1
ATOM 5891 C CA . SER A 1 722 ? -0.654 -1.609 13.486 1.00 95.06 722 SER A CA 1
ATOM 5892 C C . SER A 1 722 ? -1.582 -1.312 12.304 1.00 95.06 722 SER A C 1
ATOM 5894 O O . SER A 1 722 ? -1.178 -1.389 11.143 1.00 95.06 722 SER A O 1
ATOM 5896 N N . LEU A 1 723 ? -2.835 -0.945 12.585 1.00 95.12 723 LEU A N 1
ATOM 5897 C CA . LEU A 1 723 ? -3.785 -0.501 11.561 1.00 95.12 723 LEU A CA 1
ATOM 5898 C C . LEU A 1 723 ? -3.337 0.806 10.884 1.00 95.12 723 LEU A C 1
ATOM 5900 O O . LEU A 1 723 ? -3.524 0.949 9.676 1.00 95.12 723 LEU A O 1
ATOM 5904 N N . SER A 1 724 ? -2.692 1.717 11.622 1.00 93.81 724 SER A N 1
ATOM 5905 C CA . SER A 1 724 ? -2.087 2.934 11.053 1.00 93.81 724 SER A CA 1
ATOM 5906 C C . SER A 1 724 ? -0.996 2.597 10.036 1.00 93.81 724 SER A C 1
ATOM 5908 O O . SER A 1 724 ? -1.018 3.120 8.923 1.00 93.81 724 SER A O 1
ATOM 5910 N N . ASP A 1 725 ? -0.106 1.652 10.362 1.00 92.31 725 ASP A N 1
ATOM 5911 C CA . ASP A 1 725 ? 0.996 1.223 9.480 1.00 92.31 725 ASP A CA 1
ATOM 5912 C C . ASP A 1 725 ? 0.512 0.583 8.171 1.00 92.31 725 ASP A C 1
ATOM 5914 O O . ASP A 1 725 ? 1.240 0.546 7.179 1.00 92.31 725 ASP A O 1
ATOM 5918 N N . VAL A 1 726 ? -0.706 0.030 8.156 1.00 92.06 726 VAL A N 1
ATOM 5919 C CA . VAL A 1 726 ? -1.313 -0.524 6.936 1.00 92.06 726 VAL A CA 1
ATOM 5920 C C . VAL A 1 726 ? -1.720 0.591 5.969 1.00 92.06 726 VAL A C 1
ATOM 5922 O O . VAL A 1 726 ? -1.697 0.390 4.751 1.00 92.06 726 VAL A O 1
ATOM 5925 N N . ILE A 1 727 ? -2.081 1.765 6.486 1.00 91.81 727 ILE A N 1
ATOM 5926 C CA . ILE A 1 727 ? -2.558 2.900 5.693 1.00 91.81 727 ILE A CA 1
ATOM 5927 C C . ILE A 1 727 ? -1.410 3.840 5.317 1.00 91.81 727 ILE A C 1
ATOM 5929 O O . ILE A 1 727 ? -1.330 4.265 4.161 1.00 91.81 727 ILE A O 1
ATOM 5933 N N . GLU A 1 728 ? -0.541 4.159 6.274 1.00 90.12 728 GLU A N 1
ATOM 5934 C CA . GLU A 1 728 ? 0.518 5.157 6.140 1.00 90.12 728 GLU A CA 1
ATOM 5935 C C . GLU A 1 728 ? 1.783 4.618 5.440 1.00 90.12 728 GLU A C 1
ATOM 5937 O O . GLU A 1 728 ? 2.053 3.420 5.366 1.00 90.12 728 GLU A O 1
ATOM 5942 N N . GLY A 1 729 ? 2.598 5.539 4.916 1.00 86.31 729 GLY A N 1
ATOM 5943 C CA . GLY A 1 729 ? 3.910 5.237 4.341 1.00 86.31 729 GLY A CA 1
ATOM 5944 C C . GLY A 1 729 ? 3.916 4.883 2.848 1.00 86.31 729 GLY A C 1
ATOM 5945 O O . GLY A 1 729 ? 2.898 4.865 2.159 1.00 86.31 729 GLY A O 1
ATOM 5946 N N . LYS A 1 730 ? 5.118 4.614 2.317 1.00 85.50 730 LYS A N 1
ATOM 5947 C CA . LYS A 1 730 ? 5.332 4.313 0.884 1.00 85.50 730 LYS A CA 1
ATOM 5948 C C . LYS A 1 730 ? 4.716 2.978 0.454 1.00 85.50 730 LYS A C 1
ATOM 5950 O O . LYS A 1 730 ? 4.266 2.853 -0.680 1.00 85.50 730 LYS A O 1
ATOM 5955 N N . GLU A 1 731 ? 4.719 2.001 1.358 1.00 84.12 731 GLU A N 1
ATOM 5956 C CA . GLU A 1 731 ? 4.063 0.693 1.194 1.00 84.12 731 GLU A CA 1
ATOM 5957 C C . GLU A 1 731 ? 2.646 0.679 1.807 1.00 84.12 731 GLU A C 1
ATOM 5959 O O . GLU A 1 731 ? 2.020 -0.372 1.920 1.00 84.12 731 GLU A O 1
ATOM 5964 N N . GLY A 1 732 ? 2.140 1.845 2.226 1.00 87.56 732 GLY A N 1
ATOM 5965 C CA . GLY A 1 732 ? 0.804 1.997 2.789 1.00 87.56 732 GLY A CA 1
ATOM 5966 C C . GLY A 1 732 ? -0.296 1.885 1.735 1.00 87.56 732 GLY A C 1
ATOM 5967 O O . GLY A 1 732 ? -0.058 2.011 0.526 1.00 87.56 732 GLY A O 1
ATOM 5968 N N . ARG A 1 733 ? -1.538 1.677 2.187 1.00 90.75 733 ARG A N 1
ATOM 5969 C CA . ARG A 1 733 ? -2.707 1.443 1.324 1.00 90.75 733 ARG A CA 1
ATOM 5970 C C . ARG A 1 733 ? -2.895 2.528 0.262 1.00 90.75 733 ARG A C 1
ATOM 5972 O O . ARG A 1 733 ? -3.136 2.191 -0.901 1.00 90.75 733 ARG A O 1
ATOM 5979 N N . VAL A 1 734 ? -2.763 3.802 0.631 1.00 90.12 734 VAL A N 1
ATOM 5980 C CA . VAL A 1 734 ? -3.017 4.938 -0.273 1.00 90.12 734 VAL A CA 1
ATOM 5981 C C . VAL A 1 734 ? -1.988 4.974 -1.406 1.00 90.12 734 VAL A C 1
ATOM 5983 O O . VAL A 1 734 ? -2.354 4.847 -2.578 1.00 90.12 734 VAL A O 1
ATOM 5986 N N . CYS A 1 735 ? -0.703 5.043 -1.057 1.00 87.62 735 CYS A N 1
ATOM 5987 C CA . CYS A 1 735 ? 0.401 5.143 -2.012 1.00 87.62 735 CYS A CA 1
ATOM 5988 C C . CYS A 1 735 ? 0.577 3.867 -2.844 1.00 87.62 735 CYS A C 1
ATOM 5990 O O . CYS A 1 735 ? 0.799 3.937 -4.055 1.00 87.62 735 CYS A O 1
ATOM 5992 N N . GLU A 1 736 ? 0.471 2.683 -2.225 1.00 85.25 736 GLU A N 1
ATOM 5993 C CA . GLU A 1 736 ? 0.724 1.421 -2.919 1.00 85.25 736 GLU A CA 1
ATOM 5994 C C . GLU A 1 736 ? -0.496 0.912 -3.696 1.00 85.25 736 GLU A C 1
ATOM 5996 O O . GLU A 1 736 ? -0.306 0.264 -4.722 1.00 85.25 736 GLU A O 1
ATOM 6001 N N . THR A 1 737 ? -1.738 1.181 -3.293 1.00 87.00 737 THR A N 1
ATOM 6002 C CA . THR A 1 737 ? -2.891 0.485 -3.908 1.00 87.00 737 THR A CA 1
ATOM 6003 C C . THR A 1 737 ? -3.991 1.375 -4.460 1.00 87.00 737 THR A C 1
ATOM 6005 O O . THR A 1 737 ? -4.749 0.882 -5.294 1.00 87.00 737 THR A O 1
ATOM 6008 N N . LEU A 1 738 ? -4.092 2.638 -4.034 1.00 88.19 738 LEU A N 1
ATOM 6009 C CA . LEU A 1 738 ? -5.135 3.554 -4.505 1.00 88.19 738 LEU A CA 1
ATOM 6010 C C . LEU A 1 738 ? -4.618 4.490 -5.597 1.00 88.19 738 LEU A C 1
ATOM 6012 O O . LEU A 1 738 ? -5.152 4.457 -6.701 1.00 88.19 738 LEU A O 1
ATOM 6016 N N . LEU A 1 739 ? -3.555 5.253 -5.315 1.00 87.75 739 LEU A N 1
ATOM 6017 C CA . LEU A 1 739 ? -2.978 6.231 -6.256 1.00 87.75 739 LEU A CA 1
ATOM 6018 C C . LEU A 1 739 ? -2.318 5.580 -7.474 1.00 87.75 739 LEU A C 1
ATOM 6020 O O . LEU A 1 739 ? -2.180 6.192 -8.526 1.00 87.75 739 LEU A O 1
ATOM 6024 N N . GLY A 1 740 ? -1.906 4.322 -7.337 1.00 88.69 740 GLY A N 1
ATOM 6025 C CA . GLY A 1 740 ? -1.392 3.533 -8.440 1.00 88.69 740 GLY A CA 1
ATOM 6026 C C . GLY A 1 740 ? -1.781 2.076 -8.284 1.00 88.69 740 GLY A C 1
ATOM 6027 O O . GLY A 1 740 ? -1.662 1.495 -7.201 1.00 88.69 740 GLY A O 1
ATOM 6028 N N . LYS A 1 741 ? -2.210 1.462 -9.382 1.00 92.50 741 LYS A N 1
ATOM 6029 C CA . LYS A 1 741 ? -2.720 0.092 -9.401 1.00 92.50 741 LYS A CA 1
ATOM 6030 C C . LYS A 1 741 ? -1.943 -0.778 -10.364 1.00 92.50 741 LYS A C 1
ATOM 6032 O O . LYS A 1 741 ? -1.386 -0.314 -11.358 1.00 92.50 741 LYS A O 1
ATOM 6037 N N . ARG A 1 742 ? -1.884 -2.076 -10.070 1.00 92.50 742 ARG A N 1
ATOM 6038 C CA . ARG A 1 742 ? -1.433 -3.053 -11.069 1.00 92.50 742 ARG A CA 1
ATOM 6039 C C . ARG A 1 742 ? -2.579 -3.408 -11.994 1.00 92.50 742 ARG A C 1
ATOM 6041 O O . ARG A 1 742 ? -3.712 -3.510 -11.534 1.00 92.50 742 ARG A O 1
ATOM 6048 N N . VAL A 1 743 ? -2.270 -3.613 -13.267 1.00 93.31 743 VAL A N 1
ATOM 6049 C CA . VAL A 1 743 ? -3.289 -3.823 -14.296 1.00 93.31 743 VAL A CA 1
ATOM 6050 C C . VAL A 1 743 ? -2.990 -5.057 -15.150 1.00 93.31 743 VAL A C 1
ATOM 6052 O O . VAL A 1 743 ? -1.832 -5.395 -15.425 1.00 93.31 743 VAL A O 1
ATOM 6055 N N . ASP A 1 744 ? -4.052 -5.765 -15.502 1.00 90.88 744 ASP A N 1
ATOM 6056 C CA . ASP A 1 744 ? -4.150 -6.772 -16.550 1.00 90.88 744 ASP A CA 1
ATOM 6057 C C . ASP A 1 744 ? -4.031 -6.110 -17.928 1.00 90.88 744 ASP A C 1
ATOM 6059 O O . ASP A 1 744 ? -4.054 -4.883 -18.043 1.00 90.88 744 ASP A O 1
ATOM 6063 N N . TYR A 1 745 ? -3.862 -6.922 -18.972 1.00 90.12 745 TYR A N 1
ATOM 6064 C CA . TYR A 1 745 ? -3.588 -6.452 -20.334 1.00 90.12 745 TYR A CA 1
ATOM 6065 C C . TYR A 1 745 ? -2.409 -5.472 -20.366 1.00 90.12 745 TYR A C 1
ATOM 6067 O O . TYR A 1 745 ? -2.469 -4.398 -20.965 1.00 90.12 745 TYR A O 1
ATOM 6075 N N . SER A 1 746 ? -1.325 -5.842 -19.678 1.00 91.50 746 SER A N 1
ATOM 6076 C CA . SER A 1 746 ? -0.129 -5.015 -19.559 1.00 91.50 746 SER A CA 1
ATOM 6077 C C . SER A 1 746 ? 1.139 -5.748 -19.957 1.00 91.50 746 SER A C 1
ATOM 6079 O O . SER A 1 746 ? 1.318 -6.947 -19.731 1.00 91.50 746 SER A O 1
ATOM 6081 N N . GLY A 1 747 ? 2.046 -4.987 -20.563 1.00 89.06 747 GLY A N 1
ATOM 6082 C CA . GLY A 1 747 ? 3.312 -5.480 -21.068 1.00 89.06 747 GLY A CA 1
ATOM 6083 C C . GLY A 1 747 ? 4.463 -4.562 -20.694 1.00 89.06 747 GLY A C 1
ATOM 6084 O O . GLY A 1 747 ? 4.283 -3.391 -20.365 1.00 89.06 747 GLY A O 1
ATOM 6085 N N . ARG A 1 748 ? 5.674 -5.104 -20.721 1.00 86.75 748 ARG A N 1
ATOM 6086 C CA . ARG A 1 748 ? 6.912 -4.352 -20.557 1.00 86.75 748 ARG A CA 1
ATOM 6087 C C . ARG A 1 748 ? 7.956 -4.915 -21.503 1.00 86.75 748 ARG A C 1
ATOM 6089 O O . ARG A 1 748 ? 8.117 -6.125 -21.592 1.00 86.75 748 ARG A O 1
ATOM 6096 N N . SER A 1 749 ? 8.679 -4.015 -22.155 1.00 86.44 749 SER A N 1
ATOM 6097 C CA . SER A 1 749 ? 9.829 -4.338 -22.994 1.00 86.44 749 SER A CA 1
ATOM 6098 C C . SER A 1 749 ? 10.884 -3.235 -22.894 1.00 86.44 749 SER A C 1
ATOM 6100 O O . SER A 1 749 ? 10.747 -2.293 -22.103 1.00 86.44 749 SER A O 1
ATOM 6102 N N . VAL A 1 750 ? 11.964 -3.368 -23.658 1.00 85.62 750 VAL A N 1
ATOM 6103 C CA . VAL A 1 750 ? 12.910 -2.279 -23.899 1.00 85.62 750 VAL A CA 1
ATOM 6104 C C . VAL A 1 750 ? 12.408 -1.418 -25.053 1.00 85.62 750 VAL A C 1
ATOM 6106 O O . VAL A 1 750 ? 11.936 -1.937 -26.056 1.00 85.62 750 VAL A O 1
ATOM 6109 N N . ILE A 1 751 ? 12.517 -0.100 -24.893 1.00 86.94 751 ILE A N 1
ATOM 6110 C CA . ILE A 1 751 ? 12.243 0.863 -25.958 1.00 86.94 751 ILE A CA 1
ATOM 6111 C C . ILE A 1 751 ? 13.470 0.999 -26.860 1.00 86.94 751 ILE A C 1
ATOM 6113 O O . ILE A 1 751 ? 14.595 1.085 -26.367 1.00 86.94 751 ILE A O 1
ATOM 6117 N N . VAL A 1 752 ? 13.251 1.028 -28.168 1.00 85.44 752 VAL A N 1
ATOM 6118 C CA . VAL A 1 752 ? 14.284 1.239 -29.187 1.00 85.44 752 VAL A CA 1
ATOM 6119 C C . VAL A 1 752 ? 13.792 2.339 -30.118 1.00 85.44 752 VAL A C 1
ATOM 6121 O O . VAL A 1 752 ? 12.595 2.439 -30.380 1.00 85.44 752 VAL A O 1
ATOM 6124 N N . VAL A 1 753 ? 14.705 3.190 -30.582 1.00 84.50 753 VAL A N 1
ATOM 6125 C CA . VAL A 1 753 ? 14.375 4.259 -31.531 1.00 84.50 753 VAL A CA 1
ATOM 6126 C C . VAL A 1 753 ? 13.957 3.632 -32.863 1.00 84.50 753 VAL A C 1
ATOM 6128 O O . VAL A 1 753 ? 14.696 2.816 -33.407 1.00 84.50 753 VAL A O 1
ATOM 6131 N N . GLY A 1 754 ? 12.793 4.023 -33.387 1.00 85.81 754 GLY A N 1
ATOM 6132 C CA . GLY A 1 754 ? 12.286 3.597 -34.693 1.00 85.81 754 GLY A CA 1
ATOM 6133 C C . GLY A 1 754 ? 12.116 4.790 -35.634 1.00 85.81 754 GLY A C 1
ATOM 6134 O O . GLY A 1 754 ? 11.009 5.312 -35.711 1.00 85.81 754 GLY A O 1
ATOM 6135 N N . PRO A 1 755 ? 13.172 5.235 -36.344 1.00 82.56 755 PRO A N 1
ATOM 6136 C CA . PRO A 1 755 ? 13.130 6.460 -37.154 1.00 82.56 755 PRO A CA 1
ATOM 6137 C C . PRO A 1 755 ? 12.124 6.419 -38.311 1.00 82.56 755 PRO A C 1
ATOM 6139 O O . PRO A 1 755 ? 11.676 7.458 -38.772 1.00 82.56 755 PRO A O 1
ATOM 6142 N N . SER A 1 756 ? 11.766 5.223 -38.782 1.00 87.38 756 SER A N 1
ATOM 6143 C CA . SER A 1 756 ? 10.790 5.015 -39.856 1.00 87.38 756 SER A CA 1
ATOM 6144 C C . SER A 1 756 ? 9.329 5.100 -39.395 1.00 87.38 756 SER A C 1
ATOM 6146 O O . SER A 1 756 ? 8.421 5.004 -40.220 1.00 87.38 756 SER A O 1
ATOM 6148 N N . LEU A 1 757 ? 9.075 5.240 -38.089 1.00 90.50 757 LEU A N 1
ATOM 6149 C CA . LEU A 1 757 ? 7.725 5.311 -37.537 1.00 90.50 757 LEU A CA 1
ATOM 6150 C C . LEU A 1 757 ? 7.220 6.757 -37.518 1.00 90.50 757 LEU A C 1
ATOM 6152 O O . LEU A 1 757 ? 7.904 7.665 -37.055 1.00 90.50 757 LEU A O 1
ATOM 6156 N N . SER A 1 758 ? 5.983 6.960 -37.974 1.00 92.38 758 SER A N 1
ATOM 6157 C CA . SER A 1 758 ? 5.271 8.231 -37.810 1.00 92.38 758 SER A CA 1
ATOM 6158 C C . SER A 1 758 ? 4.974 8.515 -36.332 1.00 92.38 758 SER A C 1
ATOM 6160 O O . SER A 1 758 ? 4.839 7.587 -35.539 1.00 92.38 758 SER A O 1
ATOM 6162 N N . LEU A 1 759 ? 4.762 9.788 -35.977 1.00 90.06 759 LEU A N 1
ATOM 6163 C CA . LEU A 1 759 ? 4.543 10.234 -34.590 1.00 90.06 759 LEU A CA 1
ATOM 6164 C C . LEU A 1 759 ? 3.406 9.495 -33.851 1.00 90.06 759 LEU A C 1
ATOM 6166 O O . LEU A 1 759 ? 3.492 9.269 -32.650 1.00 90.06 759 LEU A O 1
ATOM 6170 N N . HIS A 1 760 ? 2.353 9.094 -34.566 1.00 90.88 760 HIS A N 1
ATOM 6171 C CA . HIS A 1 760 ? 1.184 8.399 -34.013 1.00 90.88 760 HIS A CA 1
ATOM 6172 C C . HIS A 1 760 ? 1.340 6.867 -33.951 1.00 90.88 760 HIS A C 1
ATOM 6174 O O . HIS A 1 760 ? 0.369 6.161 -33.681 1.00 90.88 760 HIS A O 1
ATOM 6180 N N . ARG A 1 761 ? 2.525 6.322 -34.260 1.00 93.00 761 ARG A N 1
ATOM 6181 C CA . ARG A 1 761 ? 2.774 4.875 -34.334 1.00 93.00 761 ARG A CA 1
ATOM 6182 C C . ARG A 1 761 ? 3.869 4.452 -33.366 1.00 93.00 761 ARG A C 1
ATOM 6184 O O . ARG A 1 761 ? 4.851 5.156 -33.158 1.00 93.00 761 ARG A O 1
ATOM 6191 N N . CYS A 1 762 ? 3.739 3.241 -32.837 1.00 93.38 762 CYS A N 1
ATOM 6192 C CA . CYS A 1 762 ? 4.800 2.565 -32.103 1.00 93.38 762 CYS A CA 1
ATOM 6193 C C . CYS A 1 762 ? 4.931 1.111 -32.577 1.00 93.38 762 CYS A C 1
ATOM 6195 O O . CYS A 1 762 ? 3.963 0.497 -33.026 1.00 93.38 762 CYS A O 1
ATOM 6197 N N . GLY A 1 763 ? 6.146 0.564 -32.506 1.00 90.94 763 GLY A N 1
ATOM 6198 C CA . GLY A 1 763 ? 6.395 -0.848 -32.787 1.00 90.94 763 GLY A CA 1
ATOM 6199 C C . GLY A 1 763 ? 6.150 -1.696 -31.541 1.00 90.94 763 GLY A C 1
ATOM 6200 O O . GLY A 1 763 ? 6.777 -1.462 -30.507 1.00 90.94 763 GLY A O 1
ATOM 6201 N N . LEU A 1 764 ? 5.271 -2.695 -31.640 1.00 90.56 764 LEU A N 1
ATOM 6202 C CA . LEU A 1 764 ? 5.003 -3.659 -30.572 1.00 90.56 764 LEU A CA 1
ATOM 6203 C C . LEU A 1 764 ? 5.535 -5.046 -30.977 1.00 90.56 764 LEU A C 1
ATOM 6205 O O . LEU A 1 764 ? 5.154 -5.536 -32.041 1.00 90.56 764 LEU A O 1
ATOM 6209 N N . PRO A 1 765 ? 6.378 -5.704 -30.156 1.00 87.75 765 PRO A N 1
ATOM 6210 C CA . PRO A 1 765 ? 6.803 -7.076 -30.418 1.00 87.75 765 PRO A CA 1
ATOM 6211 C C . PRO A 1 765 ? 5.607 -8.023 -30.537 1.00 87.75 765 PRO A C 1
ATOM 6213 O O . PRO A 1 765 ? 4.671 -7.949 -29.733 1.00 87.75 765 PRO A O 1
ATOM 6216 N N . ARG A 1 766 ? 5.652 -8.931 -31.518 1.00 85.81 766 ARG A N 1
ATOM 6217 C CA . ARG A 1 766 ? 4.553 -9.860 -31.823 1.00 85.81 766 ARG A CA 1
ATOM 6218 C C . ARG A 1 766 ? 4.181 -10.716 -30.613 1.00 85.81 766 ARG A C 1
ATOM 6220 O O . ARG A 1 766 ? 3.004 -10.966 -30.378 1.00 85.81 766 ARG A O 1
ATOM 6227 N N . GLU A 1 767 ? 5.166 -11.118 -29.823 1.00 83.38 767 GLU A N 1
ATOM 6228 C CA . GLU A 1 767 ? 5.008 -11.952 -28.630 1.00 83.38 767 GLU A CA 1
ATOM 6229 C C . GLU A 1 767 ? 4.186 -11.231 -27.557 1.00 83.38 767 GLU A C 1
ATOM 6231 O O . GLU A 1 767 ? 3.294 -11.816 -26.946 1.00 83.38 767 GLU A O 1
ATOM 6236 N N . ILE A 1 768 ? 4.443 -9.934 -27.360 1.00 86.38 768 ILE A N 1
ATOM 6237 C CA . ILE A 1 768 ? 3.666 -9.109 -26.429 1.00 86.38 768 ILE A CA 1
ATOM 6238 C C . ILE A 1 768 ? 2.268 -8.869 -26.994 1.00 86.38 768 ILE A C 1
ATOM 6240 O O . ILE A 1 768 ? 1.299 -8.934 -26.244 1.00 86.38 768 ILE A O 1
ATOM 6244 N N . ALA A 1 769 ? 2.147 -8.621 -28.299 1.00 88.44 769 ALA A N 1
ATOM 6245 C CA . ALA A 1 769 ? 0.857 -8.397 -28.943 1.00 88.44 769 ALA A CA 1
ATOM 6246 C C . ALA A 1 769 ? -0.082 -9.605 -28.784 1.00 88.44 769 ALA A C 1
ATOM 6248 O O . ALA A 1 769 ? -1.236 -9.428 -28.403 1.00 88.44 769 ALA A O 1
ATOM 6249 N N . ILE A 1 770 ? 0.411 -10.828 -28.999 1.00 85.88 770 ILE A N 1
ATOM 6250 C CA . ILE A 1 770 ? -0.389 -12.053 -28.843 1.00 85.88 770 ILE A CA 1
ATOM 6251 C C . ILE A 1 770 ? -0.901 -12.200 -27.404 1.00 85.88 770 ILE A C 1
ATOM 6253 O O . ILE A 1 770 ? -2.072 -12.511 -27.206 1.00 85.88 770 ILE A O 1
ATOM 6257 N N . GLU A 1 771 ? -0.056 -11.937 -26.404 1.00 84.06 771 GLU A N 1
ATOM 6258 C CA . GLU A 1 771 ? -0.454 -12.003 -24.992 1.00 84.06 771 GLU A CA 1
ATOM 6259 C C . GLU A 1 771 ? -1.437 -10.888 -24.615 1.00 84.06 771 GLU A C 1
ATOM 6261 O O . GLU A 1 771 ? -2.432 -11.148 -23.951 1.00 84.06 771 GLU A O 1
ATOM 6266 N N . LEU A 1 772 ? -1.210 -9.643 -25.042 1.00 87.81 772 LEU A N 1
ATOM 6267 C CA . LEU A 1 772 ? -2.100 -8.520 -24.720 1.00 87.81 772 LEU A CA 1
ATOM 6268 C C . LEU A 1 772 ? -3.479 -8.665 -25.367 1.00 87.81 772 LEU A C 1
ATOM 6270 O O . LEU A 1 772 ? -4.494 -8.412 -24.722 1.00 87.81 772 LEU A O 1
ATOM 6274 N N . PHE A 1 773 ? -3.518 -9.080 -26.631 1.00 88.38 773 PHE A N 1
ATOM 6275 C CA . PHE A 1 773 ? -4.744 -9.171 -27.420 1.00 88.38 773 PHE A CA 1
ATOM 6276 C C . PHE A 1 773 ? -5.320 -10.587 -27.463 1.00 88.38 773 PHE A C 1
ATOM 6278 O O . PHE A 1 773 ? -6.194 -10.864 -28.281 1.00 88.38 773 PHE A O 1
ATOM 6285 N N . GLN A 1 774 ? -4.882 -11.477 -26.569 1.00 84.44 774 GLN A N 1
ATOM 6286 C CA . GLN A 1 774 ? -5.252 -12.892 -26.561 1.00 84.44 774 GLN A CA 1
ATOM 6287 C C . GLN A 1 774 ? -6.766 -13.123 -26.694 1.00 84.44 774 GLN A C 1
ATOM 6289 O O . GLN A 1 774 ? -7.193 -13.912 -27.532 1.00 84.44 774 GLN A O 1
ATOM 6294 N N . ALA A 1 775 ? -7.584 -12.403 -25.920 1.00 84.12 775 ALA A N 1
ATOM 6295 C CA . ALA A 1 775 ? -9.043 -12.531 -25.968 1.00 84.12 775 ALA A CA 1
ATOM 6296 C C . ALA A 1 775 ? -9.631 -12.139 -27.339 1.00 84.12 775 ALA A C 1
ATOM 6298 O O . ALA A 1 775 ? -10.539 -12.799 -27.842 1.00 84.12 775 ALA A O 1
ATOM 6299 N N . PHE A 1 776 ? -9.080 -11.103 -27.978 1.00 87.56 776 PHE A N 1
ATOM 6300 C CA . PHE A 1 776 ? -9.496 -10.657 -29.310 1.00 87.56 776 PHE A CA 1
ATOM 6301 C C . PHE A 1 776 ? -9.051 -11.631 -30.403 1.00 87.56 776 PHE A C 1
ATOM 6303 O O . PHE A 1 776 ? -9.812 -11.896 -31.330 1.00 87.56 776 PHE A O 1
ATOM 6310 N N . VAL A 1 777 ? -7.851 -12.204 -30.273 1.00 87.38 777 VAL A N 1
ATOM 6311 C CA . VAL A 1 777 ? -7.354 -13.244 -31.184 1.00 87.38 777 VAL A CA 1
ATOM 6312 C C . VAL A 1 777 ? -8.238 -14.488 -31.099 1.00 87.38 777 VAL A C 1
ATOM 6314 O O . VAL A 1 777 ? -8.662 -14.995 -32.131 1.00 87.38 777 VAL A O 1
ATOM 6317 N N . ILE A 1 778 ? -8.579 -14.947 -29.889 1.00 84.00 778 ILE A N 1
ATOM 6318 C CA . ILE A 1 778 ? -9.485 -16.090 -29.684 1.00 84.00 778 ILE A CA 1
ATOM 6319 C C . ILE A 1 778 ? -10.845 -15.822 -30.332 1.00 84.00 778 ILE A C 1
ATOM 6321 O O . ILE A 1 778 ? -11.340 -16.663 -31.079 1.00 84.00 778 ILE A O 1
ATOM 6325 N N . ARG A 1 779 ? -11.426 -14.636 -30.108 1.00 85.06 779 ARG A N 1
ATOM 6326 C CA . ARG A 1 779 ? -12.679 -14.234 -30.758 1.00 85.06 779 ARG A CA 1
ATOM 6327 C C . ARG A 1 779 ? -12.587 -14.339 -32.279 1.00 85.06 779 ARG A C 1
ATOM 6329 O O . ARG A 1 779 ? -13.497 -14.873 -32.905 1.00 85.06 779 ARG A O 1
ATOM 6336 N N . ASP A 1 780 ? -11.530 -13.801 -32.879 1.00 87.56 780 ASP A N 1
ATOM 6337 C CA . ASP A 1 780 ? -11.373 -13.790 -34.335 1.00 87.56 780 ASP A CA 1
ATOM 6338 C C . ASP A 1 780 ? -11.186 -15.207 -34.902 1.00 87.56 780 ASP A C 1
ATOM 6340 O O . ASP A 1 780 ? -11.769 -15.542 -35.931 1.00 87.56 780 ASP A O 1
ATOM 6344 N N . LEU A 1 781 ? -10.461 -16.079 -34.190 1.00 87.31 781 LEU A N 1
ATOM 6345 C CA . LEU A 1 781 ? -10.321 -17.495 -34.547 1.00 87.31 781 LEU A CA 1
ATOM 6346 C C . LEU A 1 781 ? -11.662 -18.238 -34.514 1.00 87.31 781 LEU A C 1
ATOM 6348 O O . LEU A 1 781 ? -11.952 -18.996 -35.438 1.00 87.31 781 LEU A O 1
ATOM 6352 N N . ILE A 1 782 ? -12.492 -17.986 -33.496 1.00 84.62 782 ILE A N 1
ATOM 6353 C CA . ILE A 1 782 ? -13.846 -18.551 -33.400 1.00 84.62 782 ILE A CA 1
ATOM 6354 C C . ILE A 1 782 ? -14.720 -18.039 -34.551 1.00 84.62 782 ILE A C 1
ATOM 6356 O O . ILE A 1 782 ? -15.368 -18.827 -35.235 1.00 84.62 782 ILE A O 1
ATOM 6360 N N . ARG A 1 783 ? -14.704 -16.726 -34.823 1.00 86.75 783 ARG A N 1
ATOM 6361 C CA . ARG A 1 783 ? -15.491 -16.113 -35.912 1.00 86.75 783 ARG A CA 1
ATOM 6362 C C . ARG A 1 783 ? -15.096 -16.617 -37.298 1.00 86.75 783 ARG A C 1
ATOM 6364 O O . ARG A 1 783 ? -15.946 -16.674 -38.176 1.00 86.75 783 ARG A O 1
ATOM 6371 N N . LYS A 1 784 ? -13.823 -16.957 -37.496 1.00 90.44 784 LYS A N 1
ATOM 6372 C CA . LYS A 1 784 ? -13.297 -17.529 -38.744 1.00 90.44 784 LYS A CA 1
ATOM 6373 C C . LYS A 1 784 ? -13.449 -19.051 -38.825 1.00 90.44 784 LYS A C 1
ATOM 6375 O O . LYS A 1 784 ? -12.949 -19.639 -39.777 1.00 90.44 784 LYS A O 1
ATOM 6380 N N . HIS A 1 785 ? -14.088 -19.686 -37.838 1.00 84.44 785 HIS A N 1
ATOM 6381 C CA . HIS A 1 785 ? -14.219 -21.143 -37.725 1.00 84.44 785 HIS A CA 1
ATOM 6382 C C . HIS A 1 785 ? -12.876 -21.898 -37.713 1.00 84.44 785 HIS A C 1
ATOM 6384 O O . HIS A 1 785 ? -12.811 -23.077 -38.047 1.00 84.44 785 HIS A O 1
ATOM 6390 N N . LEU A 1 786 ? -11.796 -21.228 -37.298 1.00 84.81 786 LEU A N 1
ATOM 6391 C CA . LEU A 1 786 ? -10.474 -21.837 -37.104 1.00 84.81 786 LEU A CA 1
ATOM 6392 C C . LEU A 1 786 ? -10.338 -22.483 -35.715 1.00 84.81 786 LEU A C 1
ATOM 6394 O O . LEU A 1 786 ? -9.403 -23.242 -35.474 1.00 84.81 786 LEU A O 1
ATOM 6398 N N . ALA A 1 787 ? -11.259 -22.171 -34.801 1.00 78.38 787 ALA A N 1
ATOM 6399 C CA . ALA A 1 787 ? -11.397 -22.778 -33.483 1.00 78.38 787 ALA A CA 1
ATOM 6400 C C . ALA A 1 787 ? -12.887 -22.929 -33.136 1.00 78.38 787 ALA A C 1
ATOM 6402 O O . ALA A 1 787 ? -13.693 -22.070 -33.492 1.00 78.38 787 ALA A O 1
ATOM 6403 N N . SER A 1 788 ? -13.259 -24.000 -32.432 1.00 73.19 788 SER A N 1
ATOM 6404 C CA . SER A 1 788 ? -14.627 -24.198 -31.945 1.00 73.19 788 SER A CA 1
ATOM 6405 C C . SER A 1 788 ? -14.939 -23.248 -30.786 1.00 73.19 788 SER A C 1
ATOM 6407 O O . SER A 1 788 ? -14.121 -23.086 -29.877 1.00 73.19 788 SER A O 1
ATOM 6409 N N . ASN A 1 789 ? -16.137 -22.660 -30.787 1.00 64.19 789 ASN A N 1
ATOM 6410 C CA . ASN A 1 789 ? -16.738 -22.150 -29.559 1.00 64.19 789 ASN A CA 1
ATOM 6411 C C . ASN A 1 789 ? -17.114 -23.359 -28.687 1.00 64.19 789 ASN A C 1
ATOM 6413 O O . ASN A 1 789 ? -17.752 -24.289 -29.169 1.00 64.19 789 ASN A O 1
ATOM 6417 N N . ILE A 1 790 ? -16.649 -23.379 -27.441 1.00 48.62 790 ILE A N 1
ATOM 6418 C CA . ILE A 1 790 ? -17.073 -24.365 -26.437 1.00 48.62 790 ILE A CA 1
ATOM 6419 C C . ILE A 1 790 ? -18.152 -23.712 -25.592 1.00 48.62 790 ILE A C 1
ATOM 6421 O O . ILE A 1 790 ? -17.914 -22.548 -25.185 1.00 48.62 790 ILE A O 1
#

Solvent-accessible surface area (backbone atoms only — not comparable to full-atom values): 46001 Å² total; per-residue (Å²): 110,74,70,38,77,48,45,56,65,40,72,76,40,88,34,74,44,70,56,84,72,65,82,81,79,57,56,71,67,64,51,51,53,42,63,77,65,70,62,77,80,71,64,51,46,82,60,49,45,47,38,53,84,84,42,51,34,32,26,73,42,75,46,78,44,71,46,80,56,99,53,101,81,60,82,48,76,42,80,47,78,39,66,51,57,93,77,80,93,50,72,30,27,30,36,28,40,88,77,70,48,76,47,61,36,60,74,86,73,59,72,67,58,27,43,22,42,87,86,66,52,56,57,94,80,87,77,69,69,70,68,33,72,81,67,69,38,62,55,52,56,52,44,12,38,39,34,36,22,22,65,72,62,76,46,88,86,89,75,75,82,75,53,53,89,90,37,87,59,42,48,56,54,56,36,51,54,42,24,46,52,28,18,64,76,66,75,38,65,61,56,40,29,88,93,43,74,58,23,30,66,36,26,38,38,80,78,64,47,68,52,96,61,65,40,77,59,58,47,57,67,76,42,79,48,94,61,43,40,72,86,38,62,44,53,24,36,80,71,58,56,36,84,69,47,40,23,33,28,76,50,72,96,62,56,25,29,46,67,49,39,50,70,57,48,52,52,39,54,77,70,66,41,59,70,60,50,49,41,46,66,23,49,31,23,23,22,66,67,51,37,59,49,44,58,53,26,57,48,77,64,59,79,78,77,79,75,89,68,80,33,42,44,58,55,48,51,52,47,54,39,35,38,68,51,31,42,82,42,82,42,72,80,70,74,100,72,84,93,80,91,81,95,82,80,77,97,76,76,95,61,65,75,42,78,43,79,42,84,40,49,66,66,57,57,44,64,60,15,55,44,74,44,98,88,69,49,80,42,18,63,48,72,42,57,45,46,58,38,88,88,77,70,41,54,26,85,45,12,71,51,12,34,54,50,31,33,18,88,45,59,16,32,33,94,87,65,59,70,52,78,81,83,70,90,62,98,64,75,67,46,40,88,88,67,54,18,42,61,40,59,27,70,42,21,66,71,31,26,31,28,33,79,46,75,58,43,31,61,44,50,67,41,60,70,43,84,84,27,55,51,34,48,73,69,75,46,61,65,67,63,56,46,29,34,46,57,52,54,72,75,84,85,80,88,78,96,72,93,78,88,82,91,77,90,81,83,70,63,66,65,52,36,58,55,71,81,55,93,92,55,91,74,96,63,95,75,84,68,75,59,80,72,81,76,72,67,57,86,65,56,53,53,74,78,23,58,68,71,54,40,54,54,48,41,75,72,38,48,39,59,31,32,51,34,52,31,53,56,41,65,70,58,57,52,65,58,50,36,54,54,38,50,51,54,45,49,57,60,64,71,55,71,86,79,84,41,71,69,58,48,53,49,52,50,53,50,45,57,47,36,52,54,29,36,54,52,37,51,48,32,62,76,67,75,52,65,71,32,45,55,35,36,49,53,47,46,34,65,25,44,57,77,52,49,73,42,73,59,71,96,82,46,72,49,69,34,52,56,54,59,39,51,29,51,33,37,48,41,37,49,55,46,42,53,50,65,70,59,56,88,76,67,62,62,73,58,51,56,51,43,52,31,55,35,42,55,35,50,33,35,40,47,43,45,45,82,65,77,78,54,57,56,49,98,86,70,48,71,49,59,17,59,43,59,51,47,46,65,78,84,2,43,49,58,49,50,64,56,14,38,25,16,42,56,28,69,46,67,64,79,61,77,59,89,89,53,56,95,92,55,80,92,75,59,68,73,42,48,50,35,45,41,38,61,57,51,51,30,51,33,37,74,68,68,77,38,82,84,128

Sequence (790 aa):
MLGSWVETGDILVGKLTPQMVKESSYAPEDRLLRTILGMRVYTSKETCLKLPIGGRGRVIDVRWVQSSKTDETEKTESIRVYILQKREIKVGDKVAGRHGNKGIISKILPRQDMPYLQDGRPVDMVFNPLGVPSRMNVGQIFESSLGLAGDLLDRHYRIAPFDERYEQEASRKLVFSKLYEASKQTANPWIFEPESPGKSRIFDGRTGDPFEQPVIIGKPYILKLIHQVDDKIHGRSSGRYSRLTQQPLKGRAKKGGQRVGEMEVWALEGFGVAYILQEMLTYKSDHIRARQEVLGTIIFGGRIPTPEDAPESFRLFVRELRSLALELNHFLEGSLIEMKQKFSSMIDRYTHQQLRIGLVSPQQISTWSKKILPNGEIVGEVTKPYTFHYKTNKPEKDGLFCERIFGPIKSGICACGNYRVIGDEKEDPQFCEQCGVEFVDSRIRRYQMGYIKLAYPVMHVWYLKRLPSYIVNLLDKPLNELEDLVYCSVRMKGNFHVRFLGGGGGRSYPNFYFARPIDKKPTFLRLRGLLEYEIQPWKYRIPIFFTTRSFDTFRNREMSTGGGSIRQQLANLDLRMIIDYSLVEWKELEEEESTGNEWKDRKVGRRKDFLLRRMELAKHFIRTNIEPKWMVLRLLPVLPPEFRPIYHIGEDKLVTSDINEIYRRIIYRNNTLTDLLTTSMTTPEELIISQEKLLQEAVDALLDNGICGQPMRDDHKRYYKSLSDVIEGKEGRVCETLLGKRVDYSGRSVIVVGPSLSLHRCGLPREIAIELFQAFVIRDLIRKHLASNI

Secondary structure (DSSP, 8-state):
-TT-EE-TT-EEE--EEE----GGGS-HHHHHHHHHTT----SEEE--EEPPTT--EEEEEEEEEEE--SSTT--EEEEEEEEE------TT-EEEETT--EEE------GGGS-B-TTSPBPS----GGGTGGGT-HHHHHHHHHHHHHHHHT-------S--SSSTTHHHHHHHHHHHHHHHHHT-GGGS-TTSTTEE--B-TTT-PBPSS-EE-----EEE-S--SGGG-EEESS--B-TTT-SBPSSGGGTPPEEE-HHHHHHHHHTT-HHHHHIIIIITTT-HHHHHHHHHHHHHT-PPPPP-SPPHHHHHHHHHHHHTTEEEEEEESS------------------EEEEEEE--HHHHHHHH-EE-TTS-EE-B------B-TTT-PBPTTSTT-HHHH--SBTTB-TTS-B--TT--SS--SB-TTT--B-S-GGGGGT--EEEEEEEEEEPHHHHHSSSPHHHHHHT--HHHHHHHHH--------------------PPPP-EE----TTS--SS---SB----SS-HHHHHHHHS-HHHHHHHHHHHEE-HHHHHHHHHHT--HHHHHHHHHHHHHHHHHS---S-HHHHHHHHHHHHHHHHHHHHHHHHHHHT--GGGGEEEEEEE--GGGS--EEETTTEEE--HHHHHHHHHHHHHHHHHHHHHSTTS--HHHHHHHHHHHHHHHHHHHSTTSSSSPPB-TTSPBPPPHHHHHSSTTSHIIIIISSEEESSEEE------TTS-TT-----HHHHHHHTHHHHHHHHHHTTSS---

InterPro domains:
  IPR000722 RNA polymerase, alpha subunit [PF00623] (740-787)
  IPR006592 RNA polymerase, N-terminal [SM00663] (629-790)
  IPR007080 RNA polymerase Rpb1, domain 1 [PF04997] (354-474)
  IPR007080 RNA polymerase Rpb1, domain 1 [PF04997] (611-736)
  IPR007120 DNA-directed RNA polymerase, subunit 2, hybrid-binding domain [PF00562] (2-254)
  IPR007121 RNA polymerase, beta subunit, conserved site [PS01166] (92-104)
  IPR007641 RNA polymerase Rpb2, domain 7 [PF04560] (256-332)
  IPR014724 RNA polymerase Rpb2, OB-fold [G3DSA:2.40.50.150] (2-88)
  IPR015712 DNA-directed RNA polymerase, subunit 2 [PTHR20856] (3-328)
  IPR037033 DNA-directed RNA polymerase, subunit 2, hybrid-binding domain superfamily [G3DSA:2.40.270.10] (89-186)
  IPR044893 RNA polymerase Rpb1, clamp domain superfamily [G3DSA:4.10.860.120] (342-484)

pLDDT: mean 78.34, std 18.77, range [24.94, 96.88]

Radius of gyration: 36.97 Å; Cα contacts (8 Å, |Δi|>4): 1149; chains: 1; bounding box: 94×84×108 Å

Organism: Helianthus annuus (NCBI:txid4232)